Protein AF-A0A1V5YFG6-F1 (afdb_monomer)

pLDDT: mean 90.97, std 11.01, range [26.53, 98.81]

Nearest PDB structures (foldseek):
  6scg-assembly1_B  TM=8.495E-01  e=1.509E-16  Escherichia coli K-12
  7w9x-assembly1_B  TM=8.480E-01  e=1.026E-15  Bacillus spizizenii ATCC 6633 = JCM 2499
  7w9x-assembly1_A  TM=8.374E-01  e=9.833E-16  Bacillus spizizenii ATCC 6633 = JCM 2499
  7w9y-assembly1_B  TM=8.196E-01  e=6.154E-16  Bacillus spizizenii ATCC 6633 = JCM 2499
  1oj7-assembly1_D  TM=8.221E-01  e=1.267E-14  Escherichia coli K-12

Foldseek 3Di:
DLADPVQLVQLQVVLVVLLVDDLVNLVVCLQVLNLLVSLLSLLLRDQLVCSLVSLVVNLVVCLVCQLVDDLSSLLSSLSNLLNNLLCLLFCVNCLANPQQAPPHDDQDPVNSVVSNVVSLVSSVVSCVSPVVSFVVSLVVQLLLQLLLCVLLVPPCSNVVSCCCSDDGSSSVSVSLSVLLVLFPLLVLLVCNSVVQFLEAEEAAALAPVVSVVSSVHFEYEDELLRLLVNCVSCVVVQVQVLLVLLVVLLVVVCVVDPDDPPCSVVVCVPCVPVSLVSSSLSSLLVSQLVQQVVNVSVCSSNSLLTRAYEYEFQLVCLQALVSSLCRVVVSQVVSCVVVVGHGSYAYEHELFPSSLSNLLVCQQVQHEYAYDLAAAPLSQVSSLVSLLPGNHPAYEYEHQLQLLLVVQLVQLVVCQVVVVVVVQDNLLSNQLSSCLRLLLLLLNVVLCVVVVRDCSRYFYEYHNWDQQPDDRNCVVAPHSTCSQQQQGNGNYYHDRSNRSVVSSPDPDHDHGNCSSVDDDDVSSVVSSLSGLSSLQRRWDPDCVRPVDTDPSSHHPDHDHSVNRVVSCVRVSSVVVSVVSNVSSVVSSVVSVPDDNDFDPQLADPVLLVVLLCVQQPPQEAEEAPRLLCLQVNQLVQFQEEAEEEEDDPPCVVSVVSNVVSNVVSNRHHLYYHYFADAQQELVRLVRLLVRCLVSVGLEYEYEEAQNRLLSNLLSQLCNFQNDGSVQQFDECSSVVSCVVPVTAGRAYEAEYQELAQLSQAAQKHWYAHPVVLFITIGGYPSSRHSHYYYNLQSQLPPALVSLQLRLLNLLQLLLQLQLLCVVPPCNVVSLSLNSLQLLLSLQQSLVCSVRSNPSVSSSSSNSNSNSSRVSCVVAHGAQQQLLLRLCNVQDRSSLSSLLLVLLLLLQCFQLRLPVLLSQLVSLVSSPLDPDPLVPDGGNRSSNSSSSSSLSSCVSSVRDNAQQVTPPDDVVSLVSSLVSCQDPSCQVRQCSGSDRDHNVCSCVAVVQSNVCRHPVPSVSHDHDD

Radius of gyration: 37.45 Å; Cα contacts (8 Å, |Δi|>4): 1894; chains: 1; bounding box: 79×68×106 Å

Solvent-accessible surface area (backbone atoms only — not comparable to full-atom values): 51726 Å² total; per-residue (Å²): 128,73,42,57,66,66,62,50,52,52,40,51,50,52,41,54,56,54,48,62,68,46,74,66,55,39,50,49,28,26,72,69,67,36,14,56,61,30,25,50,50,50,45,59,35,43,56,35,93,49,37,68,63,51,52,51,51,51,51,54,55,52,59,77,41,43,88,81,43,55,68,70,50,38,42,19,50,54,46,20,50,51,39,38,39,44,41,63,59,28,46,50,28,30,62,21,29,20,75,40,39,93,93,35,36,76,48,46,74,66,54,50,50,51,52,42,54,53,41,49,54,50,52,49,51,52,34,70,76,37,51,70,50,41,51,52,54,43,50,55,51,24,52,53,39,21,36,51,28,52,67,22,64,47,96,51,22,65,62,51,11,48,61,37,27,53,93,39,65,60,42,23,49,51,40,49,37,51,53,43,74,61,24,56,64,27,51,50,28,49,35,27,42,69,69,72,24,68,31,40,38,25,31,57,36,64,52,70,47,72,64,46,28,36,30,39,34,43,33,36,37,42,38,58,55,36,47,45,48,32,38,66,57,38,46,83,71,34,48,61,52,52,14,49,48,46,52,48,54,68,55,59,70,50,84,82,52,98,72,72,98,73,52,86,64,44,56,70,72,76,43,49,66,63,53,37,52,52,50,47,53,53,54,47,46,55,58,49,47,57,49,33,60,72,25,38,60,48,13,37,69,48,67,57,76,45,10,33,33,33,41,49,45,70,64,81,38,46,73,38,29,66,59,42,41,52,51,49,54,56,51,49,55,53,47,18,62,76,71,71,46,85,63,48,52,23,40,33,34,40,59,36,56,22,24,52,55,27,48,44,56,40,16,56,73,40,41,22,36,28,37,29,73,32,70,28,47,47,46,53,53,59,49,51,53,43,59,67,72,28,24,26,68,35,33,35,45,32,37,34,34,46,54,40,17,52,58,37,27,53,55,41,58,73,42,34,83,62,40,43,79,76,74,46,48,73,31,52,40,45,35,26,13,64,43,48,32,49,52,41,50,42,48,50,53,52,50,42,54,78,68,66,53,62,52,84,34,52,23,48,26,44,29,56,68,57,78,50,71,94,52,69,34,36,84,74,42,98,45,50,37,49,67,51,40,44,40,31,44,37,39,32,42,35,41,39,52,40,56,49,50,53,56,49,66,52,92,83,77,80,75,42,38,64,36,34,76,50,84,76,63,67,72,38,53,71,54,44,59,74,27,60,65,48,14,48,17,58,37,58,86,52,54,87,80,36,77,82,63,69,69,75,35,57,32,98,69,78,73,51,54,84,41,49,73,61,52,52,63,33,65,60,38,36,54,50,54,51,52,46,39,57,34,39,52,51,40,32,50,55,57,68,68,52,68,59,50,70,69,86,63,90,40,51,70,67,60,46,52,50,52,53,41,70,73,46,44,89,41,45,49,69,43,75,79,46,58,67,48,51,10,64,58,44,49,76,68,27,49,33,26,31,38,33,32,45,91,59,95,74,43,67,60,55,53,50,52,41,51,50,23,20,49,77,46,65,25,44,75,65,35,84,41,74,42,30,54,88,65,9,35,55,66,40,28,54,52,43,19,54,52,50,57,72,46,62,46,50,19,36,37,36,41,25,44,44,26,25,46,17,26,49,49,50,16,51,48,40,57,69,73,48,85,56,75,80,75,35,54,41,74,46,41,58,50,54,49,32,70,74,68,74,61,76,78,67,48,30,40,22,32,41,51,54,42,14,73,23,40,37,71,24,36,56,28,51,40,18,43,78,90,80,53,42,61,46,50,29,38,25,76,80,54,35,43,63,29,25,34,36,33,28,62,58,37,40,76,49,52,50,69,56,44,51,27,15,40,34,29,11,36,42,30,21,50,36,18,41,49,37,22,68,98,42,98,57,29,70,63,36,50,56,42,27,40,28,18,43,38,32,33,69,64,24,50,61,52,29,50,78,36,43,78,40,62,66,30,34,40,35,34,30,54,13,8,45,33,10,22,49,30,53,68,77,37,51,53,14,66,31,60,56,44,20,39,41,39,60,93,67,38,56,60,24,45,38,21,49,39,37,40,37,50,51,42,33,37,47,11,70,82,36,50,70,60,46,40,56,51,30,46,43,36,33,76,56,67,42,43,85,72,67,47,91,78,46,55,36,55,61,34,14,46,56,36,19,52,23,51,44,44,48,30,54,77,69,75,41,68,64,29,49,66,73,40,74,84,61,55,74,66,41,57,54,45,29,58,54,50,61,50,33,78,93,46,41,66,28,35,58,27,27,70,73,61,51,55,61,84,46,38,68,75,41,52,43,30,35,56,53,17,35,40,75,60,44,68,84,55,43,54,58,82,130

Mean predicted aligned error: 14.97 Å

Secondary structure (DSSP, 8-state):
--S-HHHHHHHHHHHHHHTT--HHHHHHHHHTT-HHHHHHHHHHHS-TTTHHHHHHHHHHHHHHHHTTS-HHHHHHHHHHHHHHHHHHHSGGGGGTTSSSSTT-----HHHHHHHHHHHHHHHHHHHHHSHHHHHHHHHHHHHHHHHHHHHTT-S-HHHHHHHHHTTSHHHHHHHHHHHHHT-HHHHHHHHHHTTS---EEEES-SSSHHHHHHTT--EEEE-HHHHHHHHHH-HHHHHHHHHHHHHHHHHHGGGG--S-TTTTTTHHHH-HHHHHHHHHHHHHHHHHHHHHHHHHHHHHHTTTSS-EEEEEPPGGGTT-HHHHHHHHHHHHHHHHHHHTS---EEEEEESSHHHHHHHHHHHHTT-EEEEES--SHHHHHHHHHHHHHS--S-EEEEEEHHHHHHHHHHHHHHTHHHHGGGT--HHHHHHHHHHHHHHHHHHHHHHHHHTT--TTTEEEEEES----TTSTTGGGSSSS-HHHHTTTTSSEEEE-HHHHHHHTT-SS----GGGGGSPPPHHHHHHHTT-HHHHHHH----TTT-SS--GGG--SS---TT-HHHHHTSHHHHHHHHHHHHHHHHHHHHHHH-----SS-S--HHHHHHHHHHHHGGGEEEETTGGGGHHHHHTTT-SEEEEEE---TTHHHHHHHHHHHHHHTT-EEEEEEE-PPTT-BHHHHHHHHHHHHHH--SEEEEEESHHHHHHHHHHHHHHHH-S-GGGG-EESHHHHHHHHH---PPPEEEEE-SSS--TTT-SEEEEEETTTTEEEEEE-GGGS-SEEEEEGGGGGGS-HHHHHHHHHHHHHHHHHHHHTTTTSTTHHHHHHHHHHHHHHHHHHHHHHHH-TT-HHHHHHHHHHHHHHHHHHHHS---HHHHHHTT-TTTS-HHHHHHHHHHHHHHHHGGG-HHHHHHHHHHHHHTTS--S-GGG--HHHHHHHHHHHHHHHHHHTT---SSTTSTT--HHHHHHHHHHHT-GGGHHHHHTSSS---GGGIIIIIHHHHHHHHH--GGGPPPP-

Structure (mmCIF, N/CA/C/O backbone):
data_AF-A0A1V5YFG6-F1
#
_entry.id   AF-A0A1V5YFG6-F1
#
loop_
_atom_site.group_PDB
_atom_site.id
_atom_site.type_symbol
_atom_site.label_atom_id
_atom_site.label_alt_id
_atom_site.label_comp_id
_atom_site.label_asym_id
_atom_site.label_entity_id
_atom_site.label_seq_id
_atom_site.pdbx_PDB_ins_code
_atom_site.Cartn_x
_atom_site.Cartn_y
_atom_site.Cartn_z
_atom_site.occupancy
_atom_site.B_iso_or_equiv
_atom_site.auth_seq_id
_atom_site.auth_comp_id
_atom_site.auth_asym_id
_atom_site.auth_atom_id
_atom_site.pdbx_PDB_model_num
ATOM 1 N N . MET A 1 1 ? 13.645 -27.164 -31.355 1.00 51.75 1 MET A N 1
ATOM 2 C CA . MET A 1 1 ? 13.923 -26.084 -30.381 1.00 51.75 1 MET A CA 1
ATOM 3 C C . MET A 1 1 ? 15.021 -26.529 -29.431 1.00 51.75 1 MET A C 1
ATOM 5 O O . MET A 1 1 ? 14.935 -27.652 -28.948 1.00 51.75 1 MET A O 1
ATOM 9 N N . LYS A 1 2 ? 16.015 -25.667 -29.167 1.00 66.44 2 LYS A N 1
ATOM 10 C CA . LYS A 1 2 ? 17.087 -25.898 -28.175 1.00 66.44 2 LYS A CA 1
ATOM 11 C C . LYS A 1 2 ? 16.609 -25.795 -26.710 1.00 66.44 2 LYS A C 1
ATOM 13 O O . LYS A 1 2 ? 17.361 -26.133 -25.808 1.00 66.44 2 LYS A O 1
ATOM 18 N N . THR A 1 3 ? 15.376 -25.338 -26.479 1.00 69.69 3 THR A N 1
ATOM 19 C CA . THR A 1 3 ? 14.786 -25.155 -25.145 1.00 69.69 3 THR A CA 1
ATOM 20 C C . THR A 1 3 ? 14.493 -26.481 -24.445 1.00 69.69 3 THR A C 1
ATOM 22 O O . THR A 1 3 ? 13.900 -27.389 -25.048 1.00 69.69 3 THR A O 1
ATOM 25 N N . ASP A 1 4 ? 14.833 -26.543 -23.156 1.00 77.00 4 ASP A N 1
ATOM 26 C CA . ASP A 1 4 ? 14.607 -27.691 -22.276 1.00 77.00 4 ASP A CA 1
ATOM 27 C C . ASP A 1 4 ? 13.139 -28.188 -22.342 1.00 77.00 4 ASP A C 1
ATOM 29 O O . ASP A 1 4 ? 12.194 -27.410 -22.139 1.00 77.00 4 ASP A O 1
ATOM 33 N N . PRO A 1 5 ? 12.901 -29.471 -22.684 1.00 82.88 5 PRO A N 1
ATOM 34 C CA . PRO A 1 5 ? 11.573 -30.078 -22.643 1.00 82.88 5 PRO A CA 1
ATOM 35 C C . PRO A 1 5 ? 10.876 -29.968 -21.280 1.00 82.88 5 PRO A C 1
ATOM 37 O O . PRO A 1 5 ? 9.652 -29.815 -21.257 1.00 82.88 5 PRO A O 1
ATOM 40 N N . ALA A 1 6 ? 11.617 -30.008 -20.165 1.00 85.06 6 ALA A N 1
ATOM 41 C CA . ALA A 1 6 ? 11.028 -29.947 -18.827 1.00 85.06 6 ALA A CA 1
ATOM 42 C C . ALA A 1 6 ? 10.394 -28.576 -18.546 1.00 85.06 6 ALA A C 1
ATOM 44 O O . ALA A 1 6 ? 9.264 -28.511 -18.057 1.00 85.06 6 ALA A O 1
ATOM 45 N N . THR A 1 7 ? 11.056 -27.483 -18.947 1.00 86.31 7 THR A N 1
ATOM 46 C CA . THR A 1 7 ? 10.498 -26.122 -18.875 1.00 86.31 7 THR A CA 1
ATOM 47 C C . THR A 1 7 ? 9.171 -26.025 -19.624 1.00 86.31 7 THR A C 1
ATOM 49 O O . THR A 1 7 ? 8.174 -25.570 -19.066 1.00 86.31 7 THR A O 1
ATOM 52 N N . ARG A 1 8 ? 9.121 -26.519 -20.868 1.00 86.00 8 ARG A N 1
ATOM 53 C CA . ARG A 1 8 ? 7.898 -26.489 -21.690 1.00 86.00 8 ARG A CA 1
ATOM 54 C C . ARG A 1 8 ? 6.768 -27.308 -21.078 1.00 86.00 8 ARG A C 1
ATOM 56 O O . ARG A 1 8 ? 5.623 -26.866 -21.080 1.00 86.00 8 ARG A O 1
ATOM 63 N N . GLN A 1 9 ? 7.084 -28.483 -20.537 1.00 90.19 9 GLN A N 1
ATOM 64 C CA . GLN A 1 9 ? 6.093 -29.320 -19.868 1.00 90.19 9 GLN A CA 1
ATOM 65 C C . GLN A 1 9 ? 5.555 -28.656 -18.594 1.00 90.19 9 GLN A C 1
ATOM 67 O O . GLN A 1 9 ? 4.363 -28.765 -18.323 1.00 90.19 9 GLN A O 1
ATOM 72 N N . SER A 1 10 ? 6.407 -27.961 -17.836 1.00 91.31 10 SER A N 1
ATOM 73 C CA . SER A 1 10 ? 6.004 -27.219 -16.637 1.00 91.31 10 SER A CA 1
ATOM 74 C C . SER A 1 10 ? 5.003 -26.108 -16.972 1.00 91.31 10 SER A C 1
ATOM 76 O O . SER A 1 10 ? 3.899 -26.097 -16.433 1.00 91.31 10 SER A O 1
ATOM 78 N N . ILE A 1 11 ? 5.329 -25.263 -17.959 1.00 93.25 11 ILE A N 1
ATOM 79 C CA . ILE A 1 11 ? 4.448 -24.179 -18.431 1.00 93.25 11 ILE A CA 1
ATOM 80 C C . ILE A 1 11 ? 3.107 -24.738 -18.930 1.00 93.25 11 ILE A C 1
ATOM 82 O O . ILE A 1 11 ? 2.047 -24.220 -18.586 1.00 93.25 11 ILE A O 1
ATOM 86 N N . ALA A 1 12 ? 3.134 -25.829 -19.704 1.00 92.69 12 ALA A N 1
ATOM 87 C CA . ALA A 1 12 ? 1.918 -26.456 -20.219 1.00 92.69 12 ALA A CA 1
ATOM 88 C C . ALA A 1 12 ? 1.013 -27.015 -19.106 1.00 92.69 12 ALA A C 1
ATOM 90 O O . ALA A 1 12 ? -0.206 -26.877 -19.188 1.00 92.69 12 ALA A O 1
ATOM 91 N N . ARG A 1 13 ? 1.594 -27.617 -18.057 1.00 94.00 13 ARG A N 1
ATOM 92 C CA . ARG A 1 13 ? 0.837 -28.108 -16.892 1.00 94.00 13 ARG A CA 1
ATOM 93 C C . ARG A 1 13 ? 0.182 -26.966 -16.124 1.00 94.00 13 ARG A C 1
ATOM 95 O O . ARG A 1 13 ? -0.967 -27.093 -15.718 1.00 94.00 13 ARG A O 1
ATOM 102 N N . GLU A 1 14 ? 0.894 -25.861 -15.939 1.00 94.38 14 GLU A N 1
ATOM 103 C CA . GLU A 1 14 ? 0.355 -24.683 -15.260 1.00 94.38 14 GLU A CA 1
ATOM 104 C C . GLU A 1 14 ? -0.797 -24.052 -16.052 1.00 94.38 14 GLU A C 1
ATOM 106 O O . GLU A 1 14 ? -1.845 -23.761 -15.478 1.00 94.38 14 GLU A O 1
ATOM 111 N N . LEU A 1 15 ? -0.665 -23.947 -17.380 1.00 93.75 15 LEU A N 1
ATOM 112 C CA . LEU A 1 15 ? -1.764 -23.516 -18.249 1.00 93.75 15 LEU A CA 1
ATOM 113 C C . LEU A 1 15 ? -2.978 -24.454 -18.151 1.00 93.75 15 LEU A C 1
ATOM 115 O O . LEU A 1 15 ? -4.118 -23.991 -18.130 1.00 93.75 15 LEU A O 1
ATOM 119 N N . GLU A 1 16 ? -2.758 -25.771 -18.101 1.00 93.81 16 GLU A N 1
ATOM 120 C CA . GLU A 1 16 ? -3.843 -26.745 -17.946 1.00 93.81 16 GLU A CA 1
ATOM 121 C C . GLU A 1 16 ? -4.578 -26.564 -16.611 1.00 93.81 16 GLU A C 1
ATOM 123 O O . GLU A 1 16 ? -5.805 -26.624 -16.582 1.00 93.81 16 GLU A O 1
ATOM 128 N N . LEU A 1 17 ? -3.847 -26.306 -15.522 1.00 91.44 17 LEU A N 1
ATOM 129 C CA . LEU A 1 17 ? -4.430 -26.010 -14.213 1.00 91.44 17 LEU A CA 1
ATOM 130 C C . LEU A 1 17 ? -5.220 -24.701 -14.231 1.00 91.44 17 LEU A C 1
ATOM 132 O O . LEU A 1 17 ? -6.357 -24.690 -13.766 1.00 91.44 17 LEU A O 1
ATOM 136 N N . ALA A 1 18 ? -4.669 -23.638 -14.824 1.00 90.94 18 ALA A N 1
ATOM 137 C CA . ALA A 1 18 ? -5.373 -22.367 -14.978 1.00 90.94 18 ALA A CA 1
ATOM 138 C C . ALA A 1 18 ? -6.691 -22.554 -15.754 1.00 90.94 18 ALA A C 1
ATOM 140 O O . ALA A 1 18 ? -7.741 -22.086 -15.336 1.00 90.94 18 ALA A O 1
ATOM 141 N N . ARG A 1 19 ? -6.701 -23.362 -16.820 1.00 91.12 19 ARG A N 1
ATOM 142 C CA . ARG A 1 19 ? -7.919 -23.660 -17.602 1.00 91.12 19 ARG A CA 1
ATOM 143 C C . ARG A 1 19 ? -8.980 -24.498 -16.874 1.00 91.12 19 ARG A C 1
ATOM 145 O O . ARG A 1 19 ? -10.066 -24.688 -17.423 1.00 91.12 19 ARG A O 1
ATOM 152 N N . ARG A 1 20 ? -8.703 -25.009 -15.669 1.00 90.19 20 ARG A N 1
ATOM 153 C CA . ARG A 1 20 ? -9.688 -25.722 -14.829 1.00 90.19 20 ARG A CA 1
ATOM 154 C C . ARG A 1 20 ? -10.515 -24.791 -13.941 1.00 90.19 20 ARG A C 1
ATOM 156 O O . ARG A 1 20 ? -11.370 -25.296 -13.218 1.00 90.19 20 ARG A O 1
ATOM 163 N N . LEU A 1 21 ? -10.283 -23.477 -14.016 1.00 88.50 21 LEU A N 1
ATOM 164 C CA . LEU A 1 21 ? -11.083 -22.452 -13.347 1.00 88.50 21 LEU A CA 1
ATOM 165 C C . LEU A 1 21 ? -12.583 -22.700 -13.544 1.00 88.50 21 LEU A C 1
ATOM 167 O O . LEU A 1 21 ? -13.087 -22.821 -14.666 1.00 88.50 21 LEU A O 1
ATOM 171 N N . THR A 1 22 ? -13.299 -22.773 -12.430 1.00 90.69 22 THR A N 1
ATOM 172 C CA . THR A 1 22 ? -14.747 -22.938 -12.394 1.00 90.69 22 THR A CA 1
ATOM 173 C C . THR A 1 22 ? -15.435 -21.602 -12.146 1.00 90.69 22 THR A C 1
ATOM 175 O O . THR A 1 22 ? -14.840 -20.640 -11.665 1.00 90.69 22 THR A O 1
ATOM 178 N N . ARG A 1 23 ? -16.744 -21.552 -12.411 1.00 92.06 23 ARG A N 1
ATOM 179 C CA . ARG A 1 23 ? -17.583 -20.405 -12.033 1.00 92.06 23 ARG A CA 1
ATOM 180 C C . ARG A 1 23 ? -17.446 -20.069 -10.543 1.00 92.06 23 ARG A C 1
ATOM 182 O O . ARG A 1 23 ? -17.377 -18.899 -10.187 1.00 92.06 23 ARG A O 1
ATOM 189 N N . THR A 1 24 ? -17.396 -21.091 -9.690 1.00 93.25 24 THR A N 1
ATOM 190 C CA . THR A 1 24 ? -17.252 -20.939 -8.238 1.00 93.25 24 THR A CA 1
ATOM 191 C C . THR A 1 24 ? -15.939 -20.258 -7.870 1.00 93.25 24 THR A C 1
ATOM 193 O O . THR A 1 24 ? -15.936 -19.406 -6.989 1.00 93.25 24 THR A O 1
ATOM 196 N N . ASP A 1 25 ? -14.848 -20.570 -8.573 1.00 93.44 25 ASP A N 1
ATOM 197 C CA . ASP A 1 25 ? -13.544 -19.946 -8.323 1.00 93.44 25 ASP A CA 1
ATOM 198 C C . ASP A 1 25 ? -13.569 -18.451 -8.668 1.00 93.44 25 ASP A C 1
ATOM 200 O O . ASP A 1 25 ? -13.090 -17.626 -7.892 1.00 93.44 25 ASP A O 1
ATOM 204 N N . ILE A 1 26 ? -14.201 -18.082 -9.789 1.00 96.12 26 ILE A N 1
ATOM 205 C CA . ILE A 1 26 ? -14.376 -16.675 -10.183 1.00 96.12 26 ILE A CA 1
ATOM 206 C C . ILE A 1 26 ? -15.227 -15.924 -9.151 1.00 96.12 26 ILE A C 1
ATOM 208 O O . ILE A 1 26 ? -14.847 -14.841 -8.712 1.00 96.12 26 ILE A O 1
ATOM 212 N N . LEU A 1 27 ? -16.341 -16.509 -8.700 1.00 95.62 27 LEU A N 1
ATOM 213 C CA . LEU A 1 27 ? -17.183 -15.909 -7.657 1.00 95.62 27 LEU A CA 1
ATOM 214 C C . LEU A 1 27 ? -16.442 -15.765 -6.327 1.00 95.62 27 LEU A C 1
ATOM 216 O O . LEU A 1 27 ? -16.603 -14.749 -5.656 1.00 95.62 27 LEU A O 1
ATOM 220 N N . ALA A 1 28 ? -15.608 -16.739 -5.959 1.00 93.88 28 ALA A N 1
ATOM 221 C CA . ALA A 1 28 ? -14.786 -16.671 -4.756 1.00 93.88 28 ALA A CA 1
ATOM 222 C C . ALA A 1 28 ? -13.751 -15.540 -4.835 1.00 93.88 28 ALA A C 1
ATOM 224 O O . ALA A 1 28 ? -13.544 -14.844 -3.844 1.00 93.88 28 ALA A O 1
ATOM 225 N N . LEU A 1 29 ? -13.147 -15.304 -6.006 1.00 93.69 29 LEU A N 1
ATOM 226 C CA . LEU A 1 29 ? -12.252 -14.161 -6.220 1.00 93.69 29 LEU A CA 1
ATOM 227 C C . LEU A 1 29 ? -12.999 -12.828 -6.087 1.00 93.69 29 LEU A C 1
ATOM 229 O O . LEU A 1 29 ? -12.514 -11.929 -5.403 1.00 93.69 29 LEU A O 1
ATOM 233 N N . VAL A 1 30 ? -14.197 -12.705 -6.671 1.00 95.50 30 VAL A N 1
ATOM 234 C CA . VAL A 1 30 ? -15.029 -11.497 -6.520 1.00 95.50 30 VAL A CA 1
ATOM 235 C C . VAL A 1 30 ? -15.426 -11.289 -5.056 1.00 95.50 30 VAL A C 1
ATOM 237 O O . VAL A 1 30 ? -15.235 -10.199 -4.517 1.00 95.50 30 VAL A O 1
ATOM 240 N N . ALA A 1 31 ? -15.914 -12.324 -4.372 1.00 89.31 31 ALA A N 1
ATOM 241 C CA . ALA A 1 31 ? -16.287 -12.248 -2.960 1.00 89.31 31 ALA A CA 1
ATOM 242 C C . ALA A 1 31 ? -15.085 -11.947 -2.045 1.00 89.31 31 ALA A C 1
ATOM 244 O O . ALA A 1 31 ? -15.222 -11.228 -1.058 1.00 89.31 31 ALA A O 1
ATOM 245 N N . GLY A 1 32 ? -13.901 -12.453 -2.398 1.00 85.25 32 GLY A N 1
ATOM 246 C CA . GLY A 1 32 ? -12.638 -12.229 -1.696 1.00 85.25 32 GLY A CA 1
ATOM 247 C C . GLY A 1 32 ? -11.951 -10.897 -2.014 1.00 85.25 32 GLY A C 1
ATOM 248 O O . GLY A 1 32 ? -10.806 -10.711 -1.608 1.00 85.25 32 GLY A O 1
ATOM 249 N N . GLY A 1 33 ? -12.603 -9.987 -2.749 1.00 86.50 33 GLY A N 1
ATOM 250 C CA . GLY A 1 33 ? -12.057 -8.659 -3.048 1.00 86.50 33 GLY A CA 1
ATOM 251 C C . GLY A 1 33 ? -10.944 -8.649 -4.100 1.00 86.50 33 GLY A C 1
ATOM 252 O O . GLY A 1 33 ? -10.125 -7.736 -4.106 1.00 86.50 33 GLY A O 1
ATOM 253 N N . GLN A 1 34 ? -10.912 -9.634 -5.003 1.00 91.69 34 GLN A N 1
ATOM 254 C CA . GLN A 1 34 ? -9.978 -9.715 -6.137 1.00 91.69 34 GLN A CA 1
ATOM 255 C C . GLN A 1 34 ? -10.706 -9.620 -7.497 1.00 91.69 34 GLN A C 1
ATOM 257 O O . GLN A 1 34 ? -10.578 -10.517 -8.337 1.00 91.69 34 GLN A O 1
ATOM 262 N N . PRO A 1 35 ? -11.488 -8.550 -7.742 1.00 96.81 35 PRO A N 1
ATOM 263 C CA . PRO A 1 35 ? -12.339 -8.437 -8.926 1.00 96.81 35 PRO A CA 1
ATOM 264 C C . PRO A 1 35 ? -11.563 -8.350 -10.245 1.00 96.81 35 PRO A C 1
ATOM 266 O O . PRO A 1 35 ? -12.014 -8.888 -11.252 1.00 96.81 35 PRO A O 1
ATOM 269 N N . GLU A 1 36 ? -10.396 -7.706 -10.252 1.00 95.25 36 GLU A N 1
ATOM 270 C CA . GLU A 1 36 ? -9.550 -7.594 -11.447 1.00 95.25 36 GLU A CA 1
ATOM 271 C C . GLU A 1 36 ? -8.991 -8.960 -11.860 1.00 95.25 36 GLU A C 1
ATOM 273 O O . GLU A 1 36 ? -9.151 -9.373 -13.005 1.00 95.25 36 GLU A O 1
ATOM 278 N N . LYS A 1 37 ? -8.444 -9.722 -10.902 1.00 94.69 37 LYS A N 1
ATOM 279 C CA . LYS A 1 37 ? -7.969 -11.090 -11.147 1.00 94.69 37 LYS A CA 1
ATOM 280 C C . LYS A 1 37 ? -9.094 -11.996 -11.650 1.00 94.69 37 LYS A C 1
ATOM 282 O O . LYS A 1 37 ? -8.869 -12.807 -12.539 1.00 94.69 37 LYS A O 1
ATOM 287 N N . ALA A 1 38 ? -10.298 -11.861 -11.093 1.00 97.12 38 ALA A N 1
ATOM 288 C CA . ALA A 1 38 ? -11.467 -12.617 -11.534 1.00 97.12 38 ALA A CA 1
ATOM 289 C C . ALA A 1 38 ? -11.830 -12.326 -13.003 1.00 97.12 38 ALA A C 1
ATOM 291 O O . ALA A 1 38 ? -12.168 -13.247 -13.748 1.00 97.12 38 ALA A O 1
ATOM 292 N N . ALA A 1 39 ? -11.753 -11.060 -13.427 1.00 97.81 39 ALA A N 1
ATOM 293 C CA . ALA A 1 39 ? -11.988 -10.660 -14.812 1.00 97.81 39 ALA A CA 1
ATOM 294 C C . ALA A 1 39 ? -10.892 -11.187 -15.756 1.00 97.81 39 ALA A C 1
ATOM 296 O O . ALA A 1 39 ? -11.210 -11.824 -16.766 1.00 97.81 39 ALA A O 1
ATOM 297 N N . ASP A 1 40 ? -9.623 -11.024 -15.371 1.00 96.38 40 ASP A N 1
ATOM 298 C CA . ASP A 1 40 ? -8.469 -11.513 -16.130 1.00 96.38 40 ASP A CA 1
ATOM 299 C C . ASP A 1 40 ? -8.518 -13.028 -16.326 1.00 96.38 40 ASP A C 1
ATOM 301 O O . ASP A 1 40 ? -8.426 -13.521 -17.452 1.00 96.38 40 ASP A O 1
ATOM 305 N N . ASP A 1 41 ? -8.723 -13.777 -15.245 1.00 96.00 41 ASP A N 1
ATOM 306 C CA . ASP A 1 41 ? -8.799 -15.235 -15.274 1.00 96.00 41 ASP A CA 1
ATOM 307 C C . ASP A 1 41 ? -9.906 -15.721 -16.224 1.00 96.00 41 ASP A C 1
ATOM 309 O O . ASP A 1 41 ? -9.717 -16.678 -16.986 1.00 96.00 41 ASP A O 1
ATOM 313 N N . LEU A 1 42 ? -11.049 -15.027 -16.235 1.00 96.38 42 LEU A N 1
ATOM 314 C CA . LEU A 1 42 ? -12.150 -15.337 -17.138 1.00 96.38 42 LEU A CA 1
ATOM 315 C C . LEU A 1 42 ? -11.778 -15.059 -18.605 1.00 96.38 42 LEU A C 1
ATOM 317 O O . LEU A 1 42 ? -12.068 -15.887 -19.468 1.00 96.38 42 LEU A O 1
ATOM 321 N N . VAL A 1 43 ? -11.119 -13.940 -18.910 1.00 95.94 43 VAL A N 1
ATOM 322 C CA . VAL A 1 43 ? -10.738 -13.591 -20.291 1.00 95.94 43 VAL A CA 1
ATOM 323 C C . VAL A 1 43 ? -9.602 -14.474 -20.813 1.00 95.94 43 VAL A C 1
ATOM 325 O O . VAL A 1 43 ? -9.667 -14.966 -21.944 1.00 95.94 43 VAL A O 1
ATOM 328 N N . PHE A 1 44 ? -8.578 -14.732 -20.003 1.00 95.44 44 PHE A N 1
ATOM 329 C CA . PHE A 1 44 ? -7.388 -15.465 -20.429 1.00 95.44 44 PHE A CA 1
ATOM 330 C C . PHE A 1 44 ? -7.550 -16.987 -20.432 1.00 95.44 44 PHE A C 1
ATOM 332 O O . PHE A 1 44 ? -6.910 -17.652 -21.251 1.00 95.44 44 PHE A O 1
ATOM 339 N N . PHE A 1 45 ? -8.369 -17.556 -19.541 1.00 94.75 45 PHE A N 1
ATOM 340 C CA . PHE A 1 45 ? -8.387 -19.009 -19.334 1.00 94.75 45 PHE A CA 1
ATOM 341 C C . PHE A 1 45 ? -9.734 -19.682 -19.579 1.00 94.75 45 PHE A C 1
ATOM 343 O O . PHE A 1 45 ? -9.759 -20.905 -19.749 1.00 94.75 45 PHE A O 1
ATOM 350 N N . CYS A 1 46 ? -10.842 -18.938 -19.658 1.00 93.25 46 CYS A N 1
ATOM 351 C CA . CYS A 1 46 ? -12.118 -19.545 -20.024 1.00 93.25 46 CYS A CA 1
ATOM 352 C C . CYS A 1 46 ? -12.054 -20.076 -21.467 1.00 93.25 46 CYS A C 1
ATOM 354 O O . CYS A 1 46 ? -11.630 -19.345 -22.368 1.00 93.25 46 CYS A O 1
ATOM 356 N N . PRO A 1 47 ? -12.481 -21.325 -21.729 1.00 90.06 47 PRO A N 1
ATOM 357 C CA . PRO A 1 47 ? -12.601 -21.824 -23.092 1.00 90.06 47 PRO A CA 1
ATOM 358 C C . PRO A 1 47 ? -13.485 -20.889 -23.941 1.00 90.06 47 PRO A C 1
ATOM 360 O O . PRO A 1 47 ? -14.602 -20.577 -23.514 1.00 90.06 47 PRO A O 1
ATOM 363 N N . PRO A 1 48 ? -13.032 -20.438 -25.128 1.00 89.00 48 PRO A N 1
ATOM 364 C CA . PRO A 1 48 ? -13.749 -19.425 -25.913 1.00 89.00 48 PRO A CA 1
ATOM 365 C C . PRO A 1 48 ? -15.193 -19.804 -26.268 1.00 89.00 48 PRO A C 1
ATOM 367 O O . PRO A 1 48 ? -16.076 -18.951 -26.272 1.00 89.00 48 PRO A O 1
ATOM 370 N N . ASP A 1 49 ? -15.452 -21.091 -26.505 1.00 88.25 49 ASP A N 1
ATOM 371 C CA . ASP A 1 49 ? -16.778 -21.656 -26.788 1.00 88.25 49 ASP A CA 1
ATOM 372 C C . ASP A 1 49 ? -17.725 -21.641 -25.574 1.00 88.25 49 ASP A C 1
ATOM 374 O O . ASP A 1 49 ? -18.945 -21.695 -25.734 1.00 88.25 49 ASP A O 1
ATOM 378 N N . LYS A 1 50 ? -17.180 -21.538 -24.357 1.00 90.94 50 LYS A N 1
ATOM 379 C CA . LYS A 1 50 ? -17.933 -21.498 -23.093 1.00 90.94 50 LYS A CA 1
ATOM 380 C C . LYS A 1 50 ? -18.025 -20.106 -22.481 1.00 90.94 50 LYS A C 1
ATOM 382 O O . LYS A 1 50 ? -18.773 -19.933 -21.515 1.00 90.94 50 LYS A O 1
ATOM 387 N N . PHE A 1 51 ? -17.288 -19.132 -23.012 1.00 93.62 51 PHE A N 1
ATOM 388 C CA . PHE A 1 51 ? -17.164 -17.805 -22.417 1.00 93.62 51 PHE A CA 1
ATOM 389 C C . PHE A 1 51 ? -18.523 -17.126 -22.228 1.00 93.62 51 PHE A C 1
ATOM 391 O O . PHE A 1 51 ? -18.876 -16.789 -21.102 1.00 93.62 51 PHE A O 1
ATOM 398 N N . ALA A 1 52 ? -19.325 -17.006 -23.292 1.00 93.06 52 ALA A N 1
ATOM 399 C CA . ALA A 1 52 ? -20.619 -16.318 -23.232 1.00 93.06 52 ALA A CA 1
ATOM 400 C C . ALA A 1 52 ? -21.578 -16.963 -22.214 1.00 93.06 52 ALA A C 1
ATOM 402 O O . ALA A 1 52 ? -22.191 -16.273 -21.403 1.00 93.06 52 ALA A O 1
ATOM 403 N N . ALA A 1 53 ? -21.657 -18.300 -22.189 1.00 94.19 53 ALA A N 1
ATOM 404 C CA . ALA A 1 53 ? -22.492 -19.025 -21.230 1.00 94.19 53 ALA A CA 1
ATOM 405 C C . ALA A 1 53 ? -22.007 -18.846 -19.779 1.00 94.19 53 ALA A C 1
ATOM 407 O O . ALA A 1 53 ? -22.816 -18.652 -18.872 1.00 94.19 53 ALA A O 1
ATOM 408 N N . THR A 1 54 ? -20.690 -18.882 -19.560 1.00 95.00 54 THR A N 1
ATOM 409 C CA . THR A 1 54 ? -20.085 -18.700 -18.231 1.00 95.00 54 THR A CA 1
ATOM 410 C C . THR A 1 54 ? -20.275 -17.269 -17.731 1.00 95.00 54 THR A C 1
ATOM 412 O O . THR A 1 54 ? -20.698 -17.068 -16.594 1.00 95.00 54 THR A O 1
ATOM 415 N N . SER A 1 55 ? -20.032 -16.282 -18.594 1.00 95.88 55 SER A N 1
ATOM 416 C CA . SER A 1 55 ? -20.199 -14.858 -18.300 1.00 95.88 55 SER A CA 1
ATOM 417 C C . SER A 1 55 ? -21.663 -14.517 -18.000 1.00 95.88 55 SER A C 1
ATOM 419 O O . SER A 1 55 ? -21.958 -13.863 -17.001 1.00 95.88 55 SER A O 1
ATOM 421 N N . ALA A 1 56 ? -22.609 -15.062 -18.776 1.00 96.88 56 ALA A N 1
ATOM 422 C CA . ALA A 1 56 ? -24.040 -14.921 -18.505 1.00 96.88 56 ALA A CA 1
ATOM 423 C C . ALA A 1 56 ? -24.446 -15.513 -17.144 1.00 96.88 56 ALA A C 1
ATOM 425 O O . ALA A 1 56 ? -25.182 -14.869 -16.397 1.00 96.88 56 ALA A O 1
ATOM 426 N N . ALA A 1 57 ? -23.942 -16.701 -16.796 1.00 96.88 57 ALA A N 1
ATOM 427 C CA . ALA A 1 57 ? -24.219 -17.325 -15.504 1.00 96.88 57 ALA A CA 1
ATOM 428 C C . ALA A 1 57 ? -23.639 -16.520 -14.326 1.00 96.88 57 ALA A C 1
ATOM 430 O O . ALA A 1 57 ? -24.308 -16.374 -13.306 1.00 96.88 57 ALA A O 1
ATOM 431 N N . LEU A 1 58 ? -22.424 -15.979 -14.471 1.00 97.25 58 LEU A N 1
ATOM 432 C CA . LEU A 1 58 ? -21.798 -15.110 -13.467 1.00 97.25 58 LEU A CA 1
ATOM 433 C C . LEU A 1 58 ? -22.592 -13.817 -13.267 1.00 97.25 58 LEU A C 1
ATOM 435 O O . LEU A 1 58 ? -22.884 -13.458 -12.129 1.00 97.25 58 LEU A O 1
ATOM 439 N N . ARG A 1 59 ? -22.989 -13.152 -14.362 1.00 96.94 59 ARG A N 1
ATOM 440 C CA . ARG A 1 59 ? -23.848 -11.961 -14.307 1.00 96.94 59 ARG A CA 1
ATOM 441 C C . ARG A 1 59 ? -25.149 -12.247 -13.569 1.00 96.94 59 ARG A C 1
ATOM 443 O O . ARG A 1 59 ? -25.500 -11.488 -12.679 1.00 96.94 59 ARG A O 1
ATOM 450 N N . GLN A 1 60 ? -25.832 -13.342 -13.907 1.00 97.44 60 GLN A N 1
ATOM 451 C CA . GLN A 1 60 ? -27.095 -13.718 -13.269 1.00 97.44 60 GLN A CA 1
ATOM 452 C C . GLN A 1 60 ? -26.936 -13.951 -11.758 1.00 97.44 60 GLN A C 1
ATOM 454 O O . GLN A 1 60 ? -27.784 -13.528 -10.975 1.00 97.44 60 GLN A O 1
ATOM 459 N N . GLU A 1 61 ? -25.866 -14.632 -11.347 1.00 96.31 61 GLU A N 1
ATOM 460 C CA . GLU A 1 61 ? -25.622 -14.952 -9.939 1.00 96.31 61 GLU A CA 1
ATOM 461 C C . GLU A 1 61 ? -25.258 -13.709 -9.120 1.00 96.31 61 GLU A C 1
ATOM 463 O O . GLU A 1 61 ? -25.829 -13.492 -8.051 1.00 96.31 61 GLU A O 1
ATOM 468 N N . LEU A 1 62 ? -24.373 -12.860 -9.647 1.00 96.62 62 LEU A N 1
ATOM 469 C CA . LEU A 1 62 ? -24.005 -11.601 -9.002 1.00 96.62 62 LEU A CA 1
ATOM 470 C C . LEU A 1 62 ? -25.184 -10.624 -8.950 1.00 96.62 62 LEU A C 1
ATOM 472 O O . LEU A 1 62 ? -25.393 -9.983 -7.923 1.00 96.62 62 LEU A O 1
ATOM 476 N N . ASP A 1 63 ? -25.992 -10.550 -10.010 1.00 97.56 63 ASP A N 1
ATOM 477 C CA . ASP A 1 63 ? -27.163 -9.669 -10.068 1.00 97.56 63 ASP A CA 1
ATOM 478 C C . ASP A 1 63 ? -28.196 -10.040 -9.000 1.00 97.56 63 ASP A C 1
ATOM 480 O O . ASP A 1 63 ? -28.665 -9.184 -8.250 1.00 97.56 63 ASP A O 1
ATOM 484 N N . GLY A 1 64 ? -28.460 -11.342 -8.835 1.00 95.62 64 GLY A N 1
ATOM 485 C CA . GLY A 1 64 ? -29.355 -11.846 -7.792 1.00 95.62 64 GLY A CA 1
ATOM 486 C C . GLY A 1 64 ? -28.886 -11.557 -6.359 1.00 95.62 64 GLY A C 1
ATOM 487 O O . GLY A 1 64 ? -29.709 -11.554 -5.444 1.00 95.62 64 GLY A O 1
ATOM 488 N N . GLN A 1 65 ? -27.590 -11.306 -6.151 1.00 94.94 65 GLN A N 1
ATOM 489 C CA . GLN A 1 65 ? -27.000 -11.036 -4.834 1.00 94.94 65 GLN A CA 1
ATOM 490 C C . GLN A 1 65 ? -26.772 -9.538 -4.576 1.00 94.94 65 GLN A C 1
ATOM 492 O O . GLN A 1 65 ? -26.735 -9.118 -3.419 1.00 94.94 65 GLN A O 1
ATOM 497 N N . PHE A 1 66 ? -26.653 -8.721 -5.626 1.00 96.56 66 PHE A N 1
ATOM 498 C CA . PHE A 1 66 ? -26.149 -7.348 -5.545 1.00 96.56 66 PHE A CA 1
ATOM 499 C C . PHE A 1 66 ? -26.937 -6.451 -4.579 1.00 96.56 66 PHE A C 1
ATOM 501 O O . PHE A 1 66 ? -26.355 -5.781 -3.724 1.00 96.56 66 PHE A O 1
ATOM 508 N N . ALA A 1 67 ? -28.270 -6.454 -4.679 1.00 92.31 67 ALA A N 1
ATOM 509 C CA . ALA A 1 67 ? -29.125 -5.569 -3.884 1.00 92.31 67 ALA A CA 1
ATOM 510 C C . ALA A 1 67 ? -29.089 -5.874 -2.373 1.00 92.31 67 ALA A C 1
ATOM 512 O O . ALA A 1 67 ? -29.288 -4.970 -1.566 1.00 92.31 67 ALA A O 1
ATOM 513 N N . GLY A 1 68 ? -28.840 -7.134 -1.994 1.00 90.31 68 GLY A N 1
ATOM 514 C CA . GLY A 1 68 ? -28.756 -7.576 -0.596 1.00 90.31 68 GLY A CA 1
ATOM 515 C C . GLY A 1 68 ? -27.330 -7.650 -0.042 1.00 90.31 68 GLY A C 1
ATOM 516 O O . GLY A 1 68 ? -27.153 -7.974 1.131 1.00 90.31 68 GLY A O 1
ATOM 517 N N . ALA A 1 69 ? -26.318 -7.390 -0.871 1.00 93.75 69 ALA A N 1
ATOM 518 C CA . ALA A 1 69 ? -24.918 -7.498 -0.492 1.00 93.75 69 ALA A CA 1
ATOM 519 C C . ALA A 1 69 ? -24.449 -6.296 0.346 1.00 93.75 69 ALA A C 1
ATOM 521 O O . ALA A 1 69 ? -24.928 -5.172 0.191 1.00 93.75 69 ALA A O 1
ATOM 522 N N . ALA A 1 70 ? -23.461 -6.524 1.217 1.00 93.81 70 ALA A N 1
ATOM 523 C CA . ALA A 1 70 ? -22.791 -5.447 1.941 1.00 93.81 70 ALA A CA 1
ATOM 524 C C . ALA A 1 70 ? -22.071 -4.484 0.967 1.00 93.81 70 ALA A C 1
ATOM 526 O O . ALA A 1 70 ? -21.636 -4.926 -0.101 1.00 93.81 70 ALA A O 1
ATOM 527 N N . PRO A 1 71 ? -21.855 -3.202 1.330 1.00 94.56 71 PRO A N 1
ATOM 528 C CA . PRO A 1 71 ? -21.214 -2.220 0.446 1.00 94.56 71 PRO A CA 1
ATOM 529 C C . PRO A 1 71 ? -19.858 -2.662 -0.124 1.00 94.56 71 PRO A C 1
ATOM 531 O O . PRO A 1 71 ? -19.560 -2.409 -1.287 1.00 94.56 71 PRO A O 1
ATOM 534 N N . THR A 1 72 ? -19.052 -3.385 0.659 1.00 86.31 72 THR A N 1
ATOM 535 C CA . THR A 1 72 ? -17.762 -3.942 0.217 1.00 86.31 72 THR A CA 1
ATOM 536 C C . THR A 1 72 ? -17.924 -4.986 -0.892 1.00 86.31 72 THR A C 1
ATOM 538 O O . THR A 1 72 ? -17.184 -4.970 -1.875 1.00 86.31 72 THR A O 1
ATOM 541 N N . ALA A 1 73 ? -18.926 -5.859 -0.781 1.00 92.75 73 ALA A N 1
ATOM 542 C CA . ALA A 1 73 ? -19.249 -6.851 -1.802 1.00 92.75 73 ALA A CA 1
ATOM 543 C C . ALA A 1 73 ? -19.870 -6.202 -3.053 1.00 92.75 73 ALA A C 1
ATOM 545 O O . ALA A 1 73 ? -19.517 -6.578 -4.170 1.00 92.75 73 ALA A O 1
ATOM 546 N N . GLN A 1 74 ? -20.714 -5.175 -2.885 1.00 97.62 74 GLN A N 1
ATOM 547 C CA . GLN A 1 74 ? -21.228 -4.367 -4.000 1.00 97.62 74 GLN A CA 1
ATOM 548 C C . GLN A 1 74 ? -20.092 -3.682 -4.769 1.00 97.62 74 GLN A C 1
ATOM 550 O O . GLN A 1 74 ? -20.068 -3.726 -5.999 1.00 97.62 74 GLN A O 1
ATOM 555 N N . LYS A 1 75 ? -19.118 -3.100 -4.056 1.00 97.25 75 LYS A N 1
ATOM 556 C CA . LYS A 1 75 ? -17.926 -2.480 -4.653 1.00 97.25 75 LYS A CA 1
ATOM 557 C C . LYS A 1 75 ? -17.135 -3.484 -5.487 1.00 97.25 75 LYS A C 1
ATOM 559 O O . LYS A 1 75 ? -16.796 -3.193 -6.631 1.00 97.25 75 LYS A O 1
ATOM 564 N N . SER A 1 76 ? -16.896 -4.676 -4.937 1.00 97.19 76 SER A N 1
ATOM 565 C CA . SER A 1 76 ? -16.179 -5.746 -5.636 1.00 97.19 76 SER A CA 1
ATOM 566 C C . SER A 1 76 ? -16.926 -6.229 -6.887 1.00 97.19 76 SER A C 1
ATOM 568 O O . SER A 1 76 ? -16.325 -6.365 -7.949 1.00 97.19 76 SER A O 1
ATOM 570 N N . ALA A 1 77 ? -18.249 -6.409 -6.811 1.00 98.12 77 ALA A N 1
ATOM 571 C CA . ALA A 1 77 ? -19.063 -6.796 -7.966 1.00 98.12 77 ALA A CA 1
ATOM 572 C C . ALA A 1 77 ? -19.058 -5.724 -9.076 1.00 98.12 77 ALA A C 1
ATOM 574 O O . ALA A 1 77 ? -18.860 -6.059 -10.247 1.00 98.12 77 ALA A O 1
ATOM 575 N N . LEU A 1 78 ? -19.210 -4.440 -8.718 1.00 98.62 78 LEU A N 1
ATOM 576 C CA . LEU A 1 78 ? -19.091 -3.309 -9.651 1.00 98.62 78 LEU A CA 1
ATOM 577 C C . LEU A 1 78 ? -17.724 -3.291 -10.341 1.00 98.62 78 LEU A C 1
ATOM 579 O O . LEU A 1 78 ? -17.654 -3.187 -11.568 1.00 98.62 78 LEU A O 1
ATOM 583 N N . ALA A 1 79 ? -16.648 -3.425 -9.561 1.00 98.38 79 ALA A N 1
ATOM 584 C CA . ALA A 1 79 ? -15.289 -3.467 -10.082 1.00 98.38 79 ALA A CA 1
ATOM 585 C C . ALA A 1 79 ? -15.089 -4.658 -11.029 1.00 98.38 79 ALA A C 1
ATOM 587 O O . ALA A 1 79 ? -14.578 -4.471 -12.129 1.00 98.38 79 ALA A O 1
ATOM 588 N N . PHE A 1 80 ? -15.547 -5.859 -10.660 1.00 98.56 80 PHE A N 1
ATOM 589 C CA . PHE A 1 80 ? -15.424 -7.058 -11.496 1.00 98.56 80 PHE A CA 1
ATOM 590 C C . PHE A 1 80 ? -16.083 -6.857 -12.859 1.00 98.56 80 PHE A C 1
ATOM 592 O O . PHE A 1 80 ? -15.459 -7.096 -13.892 1.00 98.56 80 PHE A O 1
ATOM 599 N N . LEU A 1 81 ? -17.329 -6.377 -12.873 1.00 98.44 81 LEU A N 1
ATOM 600 C CA . LEU A 1 81 ? -18.070 -6.195 -14.115 1.00 98.44 81 LEU A CA 1
ATOM 601 C C . LEU A 1 81 ? -17.434 -5.116 -15.001 1.00 98.44 81 LEU A C 1
ATOM 603 O O . LEU A 1 81 ? -17.346 -5.286 -16.219 1.00 98.44 81 LEU A O 1
ATOM 607 N N . ALA A 1 82 ? -16.943 -4.028 -14.406 1.00 98.50 82 ALA A N 1
ATOM 608 C CA . ALA A 1 82 ? -16.220 -2.991 -15.132 1.00 98.50 82 ALA A CA 1
ATOM 609 C C . ALA A 1 82 ? -14.885 -3.499 -15.704 1.00 98.50 82 ALA A C 1
ATOM 611 O O . ALA A 1 82 ? -14.634 -3.291 -16.891 1.00 98.50 82 ALA A O 1
ATOM 612 N N . HIS A 1 83 ? -14.069 -4.210 -14.916 1.00 98.50 83 HIS A N 1
ATOM 613 C CA . HIS A 1 83 ? -12.811 -4.806 -15.379 1.00 98.50 83 HIS A CA 1
ATOM 614 C C . HIS A 1 83 ? -13.048 -5.815 -16.501 1.00 98.50 83 HIS A C 1
ATOM 616 O O . HIS A 1 83 ? -12.438 -5.689 -17.556 1.00 98.50 83 HIS A O 1
ATOM 622 N N . LEU A 1 84 ? -14.026 -6.713 -16.354 1.00 98.50 84 LEU A N 1
ATOM 623 C CA . LEU A 1 84 ? -14.401 -7.655 -17.410 1.00 98.50 84 LEU A CA 1
ATOM 624 C C . LEU A 1 84 ? -14.784 -6.933 -18.711 1.00 98.50 84 LEU A C 1
ATOM 626 O O . LEU A 1 84 ? -14.448 -7.377 -19.807 1.00 98.50 84 LEU A O 1
ATOM 630 N N . THR A 1 85 ? -15.471 -5.796 -18.602 1.00 98.50 85 THR A N 1
ATOM 631 C CA . THR A 1 85 ? -15.851 -4.972 -19.759 1.00 98.50 85 THR A CA 1
ATOM 632 C C . THR A 1 85 ? -14.648 -4.268 -20.390 1.00 98.50 85 THR A C 1
ATOM 634 O O . THR A 1 85 ? -14.565 -4.168 -21.615 1.00 98.50 85 THR A O 1
ATOM 637 N N . LEU A 1 86 ? -13.693 -3.800 -19.587 1.00 98.38 86 LEU A N 1
ATOM 638 C CA . LEU A 1 86 ? -12.438 -3.219 -20.070 1.00 98.38 86 LEU A CA 1
ATOM 639 C C . LEU A 1 86 ? -11.556 -4.268 -20.754 1.00 98.38 86 LEU A C 1
ATOM 641 O O . LEU A 1 86 ? -11.063 -4.027 -21.856 1.00 98.38 86 LEU A O 1
ATOM 645 N N . ASP A 1 87 ? -11.411 -5.449 -20.158 1.00 97.81 87 ASP A N 1
ATOM 646 C CA . ASP A 1 87 ? -10.622 -6.552 -20.706 1.00 97.81 87 ASP A CA 1
ATOM 647 C C . ASP A 1 87 ? -11.200 -7.019 -22.057 1.00 97.81 87 ASP A C 1
ATOM 649 O O . ASP A 1 87 ? -10.464 -7.185 -23.032 1.00 97.81 87 ASP A O 1
ATOM 653 N N . LEU A 1 88 ? -12.532 -7.133 -22.159 1.00 96.94 88 LEU A N 1
ATOM 654 C CA . LEU A 1 88 ? -13.234 -7.438 -23.413 1.00 96.94 88 LEU A CA 1
ATOM 655 C C . LEU A 1 88 ? -13.178 -6.306 -24.446 1.00 96.94 88 LEU A C 1
ATOM 657 O O . LEU A 1 88 ? -13.207 -6.574 -25.644 1.00 96.94 88 LEU A O 1
ATOM 661 N N . GLY A 1 89 ? -13.124 -5.048 -24.012 1.00 96.38 89 GLY A N 1
ATOM 662 C CA . GLY A 1 89 ? -13.033 -3.885 -24.901 1.00 96.38 89 GLY A CA 1
ATOM 663 C C . GLY A 1 89 ? -11.609 -3.544 -25.335 1.00 96.38 89 GLY A C 1
ATOM 664 O O . GLY A 1 89 ? -11.418 -2.662 -26.168 1.00 96.38 89 GLY A O 1
ATOM 665 N N . SER A 1 90 ? -10.611 -4.231 -24.783 1.00 96.81 90 SER A N 1
ATOM 666 C CA . SER A 1 90 ? -9.189 -3.992 -25.018 1.00 96.81 90 SER A CA 1
ATOM 667 C C . SER A 1 90 ? -8.518 -5.182 -25.698 1.00 96.81 90 SER A C 1
ATOM 669 O O . SER A 1 90 ? -9.154 -6.203 -25.978 1.00 96.81 90 SER A O 1
ATOM 671 N N . LEU A 1 91 ? -7.220 -5.077 -25.981 1.00 95.44 91 LEU A N 1
ATOM 672 C CA . LEU A 1 91 ? -6.482 -6.127 -26.682 1.00 95.44 91 LEU A CA 1
ATOM 673 C C . LEU A 1 91 ? -6.238 -7.393 -25.852 1.00 95.44 91 LEU A C 1
ATOM 675 O O . LEU A 1 91 ? -5.729 -8.374 -26.391 1.00 95.44 91 LEU A O 1
ATOM 679 N N . LEU A 1 92 ? -6.660 -7.437 -24.585 1.00 95.62 92 LEU A N 1
ATOM 680 C CA . LEU A 1 92 ? -6.517 -8.632 -23.751 1.00 95.62 92 LEU A CA 1
ATOM 681 C C . LEU A 1 92 ? -7.282 -9.841 -24.303 1.00 95.62 92 LEU A C 1
ATOM 683 O O . LEU A 1 92 ? -6.768 -10.961 -24.309 1.00 95.62 92 LEU A O 1
ATOM 687 N N . ARG A 1 93 ? -8.465 -9.614 -24.881 1.00 94.19 93 ARG A N 1
ATOM 688 C CA . ARG A 1 93 ? -9.281 -10.669 -25.508 1.00 94.19 93 ARG A CA 1
ATOM 689 C C . ARG A 1 93 ? -8.562 -11.432 -26.633 1.00 94.19 93 ARG A C 1
ATOM 691 O O . ARG A 1 93 ? -8.884 -12.596 -26.876 1.00 94.19 93 ARG A O 1
ATOM 698 N N . ARG A 1 94 ? -7.581 -10.807 -27.307 1.00 92.88 94 ARG A N 1
ATOM 699 C CA . ARG A 1 94 ? -6.819 -11.385 -28.436 1.00 92.88 94 ARG A CA 1
ATOM 700 C C . ARG A 1 94 ? -5.919 -12.552 -28.023 1.00 92.88 94 ARG A C 1
ATOM 702 O O . ARG A 1 94 ? -5.494 -13.335 -28.870 1.00 92.88 94 ARG A O 1
ATOM 709 N N . TRP A 1 95 ? -5.618 -12.681 -26.731 1.00 93.25 95 TRP A N 1
ATOM 710 C CA . TRP A 1 95 ? -4.759 -13.752 -26.230 1.00 93.25 95 TRP A CA 1
ATOM 711 C C . TRP A 1 95 ? -5.466 -15.110 -26.144 1.00 93.25 95 TRP A C 1
ATOM 713 O O . TRP A 1 95 ? -4.800 -16.141 -26.208 1.00 93.25 95 TRP A O 1
ATOM 723 N N . ASN A 1 96 ? -6.799 -15.133 -26.022 1.00 93.56 96 ASN A N 1
ATOM 724 C CA . ASN A 1 96 ? -7.551 -16.376 -25.817 1.00 93.56 96 ASN A CA 1
ATOM 725 C C . ASN A 1 96 ? -8.923 -16.418 -26.520 1.00 93.56 96 ASN A C 1
ATOM 727 O O . ASN A 1 96 ? -9.243 -17.418 -27.162 1.00 93.56 96 ASN A O 1
ATOM 731 N N . LEU A 1 97 ? -9.737 -15.363 -26.418 1.00 92.81 97 LEU A N 1
ATOM 732 C CA . LEU A 1 97 ? -11.144 -15.391 -26.849 1.00 92.81 97 LEU A CA 1
ATOM 733 C C . LEU A 1 97 ? -11.354 -15.127 -28.344 1.00 92.81 97 LEU A C 1
ATOM 735 O O . LEU A 1 97 ? -12.362 -15.561 -28.907 1.00 92.81 97 LEU A O 1
ATOM 739 N N . GLN A 1 98 ? -10.429 -14.404 -28.973 1.00 89.12 98 GLN A N 1
ATOM 740 C CA . GLN A 1 98 ? -10.460 -14.078 -30.398 1.00 89.12 98 GLN A CA 1
ATOM 741 C C . GLN A 1 98 ? -9.170 -14.518 -31.098 1.00 89.12 98 GLN A C 1
ATOM 743 O O . GLN A 1 98 ? -8.140 -14.640 -30.430 1.00 89.12 98 GLN A O 1
ATOM 748 N N . PRO A 1 99 ? -9.186 -14.687 -32.438 1.00 77.44 99 PRO A N 1
ATOM 749 C CA . PRO A 1 99 ? -7.974 -14.943 -33.205 1.00 77.44 99 PRO A CA 1
ATOM 750 C C . PRO A 1 99 ? -6.907 -13.874 -32.929 1.00 77.44 99 PRO A C 1
ATOM 752 O O . PRO A 1 99 ? -7.191 -12.673 -32.965 1.00 77.44 99 PRO A O 1
ATOM 755 N N . GLY A 1 100 ? -5.690 -14.337 -32.648 1.00 67.69 100 GLY A N 1
ATOM 756 C CA . GLY A 1 100 ? -4.532 -13.497 -32.326 1.00 67.69 100 GLY A CA 1
ATOM 757 C C . GLY A 1 100 ? -3.327 -14.291 -31.806 1.00 67.69 100 GLY A C 1
ATOM 758 O O . GLY A 1 100 ? -2.186 -13.870 -31.964 1.00 67.69 100 GLY A O 1
ATOM 759 N N . THR A 1 101 ? -3.557 -15.479 -31.241 1.00 68.56 101 THR A N 1
ATOM 760 C CA . THR A 1 101 ? -2.521 -16.392 -30.728 1.00 68.56 101 THR A CA 1
ATOM 761 C C . THR A 1 101 ? -2.716 -17.806 -31.312 1.00 68.56 101 THR A C 1
ATOM 763 O O . THR A 1 101 ? -3.847 -18.223 -31.559 1.00 68.56 101 THR A O 1
ATOM 766 N N . PRO A 1 102 ? -1.666 -18.604 -31.577 1.00 62.88 102 PRO A N 1
ATOM 767 C CA . PRO A 1 102 ? -1.855 -19.965 -32.082 1.00 62.88 102 PRO A CA 1
ATOM 768 C C . PRO A 1 102 ? -2.704 -20.833 -31.135 1.00 62.88 102 PRO A C 1
ATOM 770 O O . PRO A 1 102 ? -2.361 -21.008 -29.969 1.00 62.88 102 PRO A O 1
ATOM 773 N N . GLY A 1 103 ? -3.804 -21.404 -31.640 1.00 62.81 103 GLY A N 1
ATOM 774 C CA . GLY A 1 103 ? -4.684 -22.292 -30.868 1.00 62.81 103 GLY A CA 1
ATOM 775 C C . GLY A 1 103 ? -5.740 -21.598 -29.994 1.00 62.81 103 GLY A C 1
ATOM 776 O O . GLY A 1 103 ? -6.401 -22.290 -29.219 1.00 62.81 103 GLY A O 1
ATOM 777 N N . CYS A 1 104 ? -5.919 -20.275 -30.107 1.00 68.44 104 CYS A N 1
ATOM 778 C CA . CYS A 1 104 ? -7.032 -19.545 -29.488 1.00 68.44 104 CYS A CA 1
ATOM 779 C C . CYS A 1 104 ? -8.283 -19.509 -30.404 1.00 68.44 104 CYS A C 1
ATOM 781 O O . CYS A 1 104 ? -8.172 -19.599 -31.629 1.00 68.44 104 CYS A O 1
ATOM 783 N N . GLY A 1 105 ? -9.482 -19.477 -29.802 1.00 64.25 105 GLY A N 1
ATOM 784 C CA . GLY A 1 105 ? -10.794 -19.538 -30.487 1.00 64.25 105 GLY A CA 1
ATOM 785 C C . GLY A 1 105 ? -11.343 -18.136 -30.764 1.00 64.25 105 GLY A C 1
ATOM 786 O O . GLY A 1 105 ? -10.614 -17.168 -30.622 1.00 64.25 105 GLY A O 1
ATOM 787 N N . ALA A 1 106 ? -12.602 -17.852 -31.086 1.00 70.25 106 ALA A N 1
ATOM 788 C CA . ALA A 1 106 ? -13.778 -18.494 -31.708 1.00 70.25 106 ALA A CA 1
ATOM 789 C C . ALA A 1 106 ? -14.959 -17.492 -31.561 1.00 70.25 106 ALA A C 1
ATOM 791 O O . ALA A 1 106 ? -15.955 -17.574 -32.277 1.00 70.25 106 ALA A O 1
ATOM 792 N N . LEU A 1 107 ? -14.824 -16.535 -30.627 1.00 87.94 107 LEU A N 1
ATOM 793 C CA . LEU A 1 107 ? -15.767 -15.460 -30.361 1.00 87.94 107 LEU A CA 1
ATOM 794 C C . LEU A 1 107 ? -15.701 -14.411 -31.484 1.00 87.94 107 LEU A C 1
ATOM 796 O O . LEU A 1 107 ? -14.649 -13.829 -31.764 1.00 87.94 107 LEU A O 1
ATOM 800 N N . THR A 1 108 ? -16.828 -14.175 -32.151 1.00 89.50 108 THR A N 1
ATOM 801 C CA . THR A 1 108 ? -16.932 -13.160 -33.206 1.00 89.50 108 THR A CA 1
ATOM 802 C C . THR A 1 108 ? -16.893 -11.752 -32.609 1.00 89.50 108 THR A C 1
ATOM 804 O O . THR A 1 108 ? -17.248 -11.552 -31.446 1.00 89.50 108 THR A O 1
ATOM 807 N N . ASP A 1 109 ? -16.521 -10.749 -33.408 1.00 89.69 109 ASP A N 1
ATOM 808 C CA . ASP A 1 109 ? -16.594 -9.340 -32.983 1.00 89.69 109 ASP A CA 1
ATOM 809 C C . ASP A 1 109 ? -18.019 -8.935 -32.570 1.00 89.69 109 ASP A C 1
ATOM 811 O O . ASP A 1 109 ? -18.213 -8.108 -31.681 1.00 89.69 109 ASP A O 1
ATOM 815 N N . GLU A 1 110 ? -19.034 -9.546 -33.189 1.00 92.25 110 GLU A N 1
ATOM 816 C CA . GLU A 1 110 ? -20.438 -9.367 -32.818 1.00 92.25 110 GLU A CA 1
ATOM 817 C C . GLU A 1 110 ? -20.745 -9.935 -31.426 1.00 92.25 110 GLU A C 1
ATOM 819 O O . GLU A 1 110 ? -21.403 -9.268 -30.631 1.00 92.25 110 GLU A O 1
ATOM 824 N N . ALA A 1 111 ? -20.224 -11.120 -31.095 1.00 91.81 111 ALA A N 1
ATOM 825 C CA . ALA A 1 111 ? -20.389 -11.712 -29.772 1.00 91.81 111 ALA A CA 1
ATOM 826 C C . ALA A 1 111 ? -19.672 -10.893 -28.686 1.00 91.81 111 ALA A C 1
ATOM 828 O O . ALA A 1 111 ? -20.252 -10.652 -27.629 1.00 91.81 111 ALA A O 1
ATOM 829 N N . VAL A 1 112 ? -18.462 -10.387 -28.961 1.00 94.25 112 VAL A N 1
ATOM 830 C CA . VAL A 1 112 ? -17.768 -9.450 -28.056 1.00 94.25 112 VAL A CA 1
ATOM 831 C C . VAL A 1 112 ? -18.611 -8.194 -27.839 1.00 94.25 112 VAL A C 1
ATOM 833 O O . VAL A 1 112 ? -18.847 -7.809 -26.697 1.00 94.25 112 VAL A O 1
ATOM 836 N N . ARG A 1 113 ? -19.125 -7.582 -28.915 1.00 95.38 113 ARG A N 1
ATOM 837 C CA . ARG A 1 113 ? -19.994 -6.398 -28.818 1.00 95.38 113 ARG A CA 1
ATOM 838 C C . ARG A 1 113 ? -21.247 -6.678 -27.988 1.00 95.38 113 ARG A C 1
ATOM 840 O O . ARG A 1 113 ? -21.617 -5.851 -27.162 1.00 95.38 113 ARG A O 1
ATOM 847 N N . SER A 1 114 ? -21.871 -7.840 -28.175 1.00 96.06 114 SER A N 1
ATOM 848 C CA . SER A 1 114 ? -23.036 -8.252 -27.388 1.00 96.06 114 SER A CA 1
ATOM 849 C C . SER A 1 114 ? -22.708 -8.372 -25.897 1.00 96.06 114 SER A C 1
ATOM 851 O O . SER A 1 114 ? -23.472 -7.889 -25.067 1.00 96.06 114 SER A O 1
ATOM 853 N N . GLU A 1 115 ? -21.579 -8.987 -25.538 1.00 96.88 115 GLU A N 1
ATOM 854 C CA . GLU A 1 115 ? -21.141 -9.102 -24.140 1.00 96.88 115 GLU A CA 1
ATOM 855 C C . GLU A 1 115 ? -20.827 -7.732 -23.517 1.00 96.88 115 GLU A C 1
ATOM 857 O O . GLU A 1 115 ? -21.199 -7.481 -22.371 1.00 96.88 115 GLU A O 1
ATOM 862 N N . LEU A 1 116 ? -20.205 -6.824 -24.278 1.00 97.44 116 LEU A N 1
ATOM 863 C CA . LEU A 1 116 ? -19.933 -5.454 -23.836 1.00 97.44 116 LEU A CA 1
ATOM 864 C C . 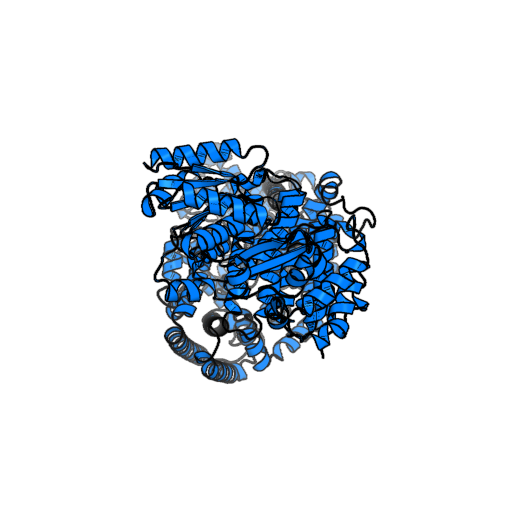LEU A 1 116 ? -21.220 -4.688 -23.517 1.00 97.44 116 LEU A C 1
ATOM 866 O O . LEU A 1 116 ? -21.319 -4.093 -22.446 1.00 97.44 116 LEU A O 1
ATOM 870 N N . GLU A 1 117 ? -22.219 -4.729 -24.402 1.00 97.62 117 GLU A N 1
ATOM 871 C CA . GLU A 1 117 ? -23.503 -4.050 -24.175 1.00 97.62 117 GLU A CA 1
ATOM 872 C C . GLU A 1 117 ? -24.255 -4.627 -22.967 1.00 97.62 117 GLU A C 1
ATOM 874 O O . GLU A 1 117 ? -24.797 -3.874 -22.154 1.00 97.62 117 GLU A O 1
ATOM 879 N N . LEU A 1 118 ? -24.238 -5.955 -22.796 1.00 98.12 118 LEU A N 1
ATOM 880 C CA . LEU A 1 118 ? -24.828 -6.610 -21.626 1.00 98.12 118 LEU A CA 1
ATOM 881 C C . LEU A 1 118 ? -24.147 -6.166 -20.327 1.00 98.12 118 LEU A C 1
ATOM 883 O O . LEU A 1 118 ? -24.834 -5.823 -19.361 1.00 98.12 118 LEU A O 1
ATOM 887 N N . ASN A 1 119 ? -22.813 -6.141 -20.300 1.00 98.31 119 ASN A N 1
ATOM 888 C CA . ASN A 1 119 ? -22.078 -5.719 -19.114 1.00 98.31 119 ASN A CA 1
ATOM 889 C C . ASN A 1 119 ? -22.289 -4.232 -18.808 1.00 98.31 119 ASN A C 1
ATOM 891 O O . ASN A 1 119 ? -22.517 -3.889 -17.653 1.00 98.31 119 ASN A O 1
ATOM 895 N N . LEU A 1 120 ? -22.256 -3.351 -19.815 1.00 98.38 120 LEU A N 1
ATOM 896 C CA . LEU A 1 120 ? -22.487 -1.913 -19.629 1.00 98.38 120 LEU A CA 1
ATOM 897 C C . LEU A 1 120 ? -23.906 -1.627 -19.126 1.00 98.38 120 LEU A C 1
ATOM 899 O O . LEU A 1 120 ? -24.087 -0.789 -18.240 1.00 98.38 120 LEU A O 1
ATOM 903 N N . GLY A 1 121 ? -24.906 -2.336 -19.659 1.00 98.25 121 GLY A N 1
ATOM 904 C CA . GLY A 1 121 ? -26.290 -2.235 -19.204 1.00 98.25 121 GLY A CA 1
ATOM 905 C C . GLY A 1 121 ? -26.443 -2.624 -17.733 1.00 98.25 121 GLY A C 1
ATOM 906 O O . GLY A 1 121 ? -27.036 -1.873 -16.958 1.00 98.25 121 GLY A O 1
ATOM 907 N N . LEU A 1 122 ? -25.861 -3.758 -17.336 1.00 98.44 122 LEU A N 1
ATOM 908 C CA . LEU A 1 122 ? -25.904 -4.243 -15.955 1.00 98.44 122 LEU A CA 1
ATOM 909 C C . LEU A 1 122 ? -25.084 -3.359 -15.000 1.00 98.44 122 LEU A C 1
ATOM 911 O O . LEU A 1 122 ? -25.556 -3.024 -13.917 1.00 98.44 122 LEU A O 1
ATOM 915 N N . LEU A 1 123 ? -23.908 -2.889 -15.427 1.00 98.38 123 LEU A N 1
ATOM 916 C CA . LEU A 1 123 ? -23.074 -1.960 -14.661 1.00 98.38 123 LEU A CA 1
ATOM 917 C C . LEU A 1 123 ? -23.824 -0.655 -14.365 1.00 98.38 123 LEU A C 1
ATOM 919 O O . LEU A 1 123 ? -23.776 -0.156 -13.242 1.00 98.38 123 LEU A O 1
ATOM 923 N N . GLY A 1 124 ? -24.568 -0.131 -15.345 1.00 98.19 124 GLY A N 1
ATOM 924 C CA . GLY A 1 124 ? -25.430 1.035 -15.156 1.00 98.19 124 GLY A CA 1
ATOM 925 C C . GLY A 1 124 ? -26.554 0.795 -14.141 1.00 98.19 124 GLY A C 1
ATOM 926 O O . GLY A 1 124 ? -26.830 1.668 -13.317 1.00 98.19 124 GLY A O 1
ATOM 927 N N . GLN A 1 125 ? -27.169 -0.392 -14.156 1.00 98.31 125 GLN A N 1
ATOM 928 C CA . GLN A 1 125 ? -28.204 -0.775 -13.186 1.00 98.31 125 GLN A CA 1
ATOM 929 C C . GLN A 1 125 ? -27.637 -0.885 -11.765 1.00 98.31 125 GLN A C 1
ATOM 931 O O . GLN A 1 125 ? -28.181 -0.284 -10.838 1.00 98.31 125 GLN A O 1
ATOM 936 N N . TRP A 1 126 ? -26.520 -1.594 -11.591 1.00 98.31 126 TRP A N 1
ATOM 937 C CA . TRP A 1 126 ? -25.860 -1.759 -10.293 1.00 98.31 126 TRP A CA 1
ATOM 938 C C . TRP A 1 126 ? -25.356 -0.435 -9.725 1.00 98.31 126 TRP A C 1
ATOM 940 O O . TRP A 1 126 ? -25.551 -0.155 -8.543 1.00 98.31 126 TRP A O 1
ATOM 950 N N . GLN A 1 127 ? -24.781 0.427 -10.567 1.00 97.69 127 GLN A N 1
ATOM 951 C CA . GLN A 1 127 ? -24.394 1.773 -10.154 1.00 97.69 127 GLN A CA 1
ATOM 952 C C . GLN A 1 127 ? -25.604 2.579 -9.662 1.00 97.69 127 GLN A C 1
ATOM 954 O O . GLN A 1 127 ? -25.506 3.267 -8.648 1.00 97.69 127 GLN A O 1
ATOM 959 N N . ALA A 1 128 ? -26.740 2.514 -10.364 1.00 97.50 128 ALA A N 1
ATOM 960 C CA . ALA A 1 128 ? -27.953 3.216 -9.950 1.00 97.50 128 ALA A CA 1
ATOM 961 C C . ALA A 1 128 ? -28.521 2.669 -8.627 1.00 97.50 128 ALA A C 1
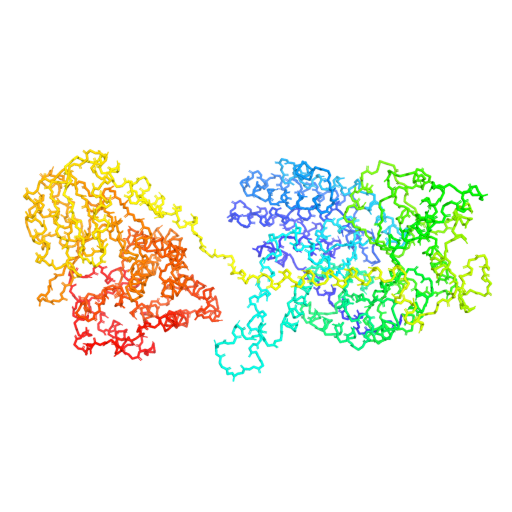ATOM 963 O O . ALA A 1 128 ? -29.079 3.434 -7.841 1.00 97.50 128 ALA A O 1
ATOM 964 N N . ALA A 1 129 ? -28.355 1.370 -8.369 1.00 97.12 129 ALA A N 1
ATOM 965 C CA . ALA A 1 129 ? -28.768 0.724 -7.125 1.00 97.12 129 ALA A CA 1
ATOM 966 C C . ALA A 1 129 ? -27.830 1.027 -5.937 1.00 97.12 129 ALA A C 1
ATOM 968 O O . ALA A 1 129 ? -28.296 1.076 -4.800 1.00 97.12 129 ALA A O 1
ATOM 969 N N . ALA A 1 130 ? -26.536 1.269 -6.181 1.00 97.19 130 ALA A N 1
ATOM 970 C CA . ALA A 1 130 ? -25.531 1.568 -5.154 1.00 97.19 130 ALA A CA 1
ATOM 971 C C . ALA A 1 130 ? -24.693 2.829 -5.488 1.00 97.19 130 ALA A C 1
ATOM 973 O O . ALA A 1 130 ? -23.470 2.748 -5.648 1.00 97.19 130 ALA A O 1
ATOM 974 N N . PRO A 1 131 ? -25.313 4.024 -5.569 1.00 97.06 131 PRO A N 1
ATOM 975 C CA . PRO A 1 131 ? -24.659 5.225 -6.094 1.00 97.06 131 PRO A CA 1
ATOM 976 C C . PRO A 1 131 ? -23.491 5.722 -5.232 1.00 97.06 131 PRO A C 1
ATOM 978 O O . PRO A 1 131 ? -22.503 6.213 -5.770 1.00 97.06 131 PRO A O 1
ATOM 981 N N . ALA A 1 132 ? -23.569 5.573 -3.905 1.00 96.38 132 ALA A N 1
ATOM 982 C CA . ALA A 1 132 ? -22.483 5.963 -3.003 1.00 96.38 132 ALA A CA 1
ATOM 983 C C . ALA A 1 132 ? -21.230 5.097 -3.217 1.00 96.38 132 ALA A C 1
ATOM 985 O O . ALA A 1 132 ? -20.132 5.629 -3.355 1.00 96.38 132 ALA A O 1
ATOM 986 N N . VAL A 1 133 ? -21.416 3.778 -3.329 1.00 96.94 133 VAL A N 1
ATOM 987 C CA . VAL A 1 133 ? -20.334 2.808 -3.560 1.00 96.94 133 VAL A CA 1
ATOM 988 C C . VAL A 1 133 ? -19.688 3.028 -4.926 1.00 96.94 133 VAL A C 1
ATOM 990 O O . VAL A 1 133 ? -18.466 3.036 -5.052 1.00 96.94 133 VAL A O 1
ATOM 993 N N . ALA A 1 134 ? -20.500 3.251 -5.960 1.00 97.81 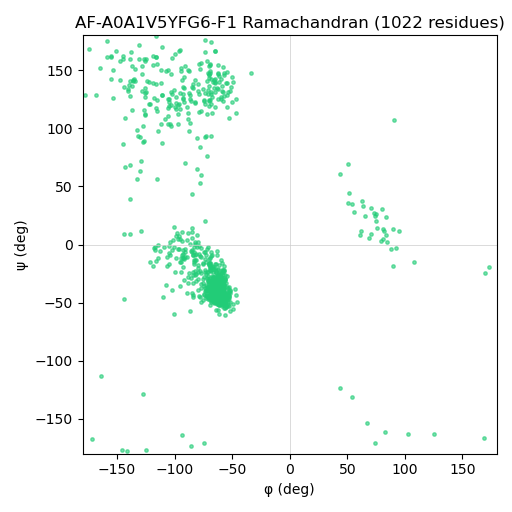134 ALA A N 1
ATOM 994 C CA . ALA A 1 134 ? -19.988 3.528 -7.293 1.00 97.81 134 ALA A CA 1
ATOM 995 C C . ALA A 1 134 ? -19.237 4.866 -7.374 1.00 97.81 134 ALA A C 1
ATOM 997 O O . ALA A 1 134 ? -18.222 4.950 -8.059 1.00 97.81 134 ALA A O 1
ATOM 998 N N . SER A 1 135 ? -19.706 5.898 -6.663 1.00 97.19 135 SER A N 1
ATOM 999 C CA . SER A 1 135 ? -19.011 7.188 -6.587 1.00 97.19 135 SER A CA 1
ATOM 1000 C C . SER A 1 135 ? -17.661 7.073 -5.879 1.00 97.19 135 SER A C 1
ATOM 1002 O O . SER A 1 135 ? -16.714 7.738 -6.291 1.00 97.19 135 SER A O 1
ATOM 1004 N N . GLU A 1 136 ? -17.568 6.254 -4.830 1.00 96.00 136 GLU A N 1
ATOM 1005 C CA . GLU A 1 136 ? -16.307 5.956 -4.145 1.00 96.00 136 GLU A CA 1
ATOM 1006 C C . GLU A 1 136 ? -15.325 5.259 -5.098 1.00 96.00 136 GLU A C 1
ATOM 1008 O O . GLU A 1 136 ? -14.209 5.738 -5.290 1.00 96.00 136 GLU A O 1
ATOM 1013 N N . LEU A 1 137 ? -15.769 4.193 -5.774 1.00 96.69 137 LEU A N 1
ATOM 1014 C CA . LEU A 1 137 ? -14.945 3.450 -6.732 1.00 96.69 137 LEU A CA 1
ATOM 1015 C C . LEU A 1 137 ? -14.479 4.325 -7.909 1.00 96.69 137 LEU A C 1
ATOM 1017 O O . LEU A 1 137 ? -13.324 4.257 -8.327 1.00 96.69 137 LEU A O 1
ATOM 1021 N N . LEU A 1 138 ? -15.357 5.187 -8.431 1.00 97.94 138 LEU A N 1
ATOM 1022 C CA . LEU A 1 138 ? -15.011 6.113 -9.510 1.00 97.94 138 LEU A CA 1
ATOM 1023 C C . LEU A 1 138 ? -13.950 7.131 -9.069 1.00 97.94 138 LEU A C 1
ATOM 1025 O O . LEU A 1 138 ? -13.055 7.453 -9.852 1.00 97.94 138 LEU A O 1
ATOM 1029 N N . ALA A 1 139 ? -14.029 7.624 -7.829 1.00 95.12 139 ALA A N 1
ATOM 1030 C CA . ALA A 1 139 ? -13.039 8.546 -7.281 1.00 95.12 139 ALA A CA 1
ATOM 1031 C C . ALA A 1 139 ? -11.652 7.888 -7.175 1.00 95.12 139 ALA A C 1
ATOM 1033 O O . ALA A 1 139 ? -10.662 8.498 -7.582 1.00 95.12 139 ALA A O 1
ATOM 1034 N N . GLU A 1 140 ? -11.589 6.631 -6.723 1.00 92.06 140 GLU A N 1
ATOM 1035 C CA . GLU A 1 140 ? -10.345 5.845 -6.671 1.00 92.06 140 GLU A CA 1
ATOM 1036 C C . GLU A 1 140 ? -9.725 5.672 -8.064 1.00 92.06 140 GLU A C 1
ATOM 1038 O O . GLU A 1 140 ? -8.527 5.891 -8.267 1.00 92.06 140 GLU A O 1
ATOM 1043 N N . TRP A 1 141 ? -10.538 5.336 -9.068 1.00 94.81 141 TRP A N 1
ATOM 1044 C CA . TRP A 1 141 ? -10.052 5.183 -10.440 1.00 94.81 141 TRP A CA 1
ATOM 1045 C C . TRP A 1 141 ? -9.661 6.503 -11.096 1.00 94.81 141 TRP A C 1
ATOM 1047 O O . TRP A 1 141 ? -8.734 6.527 -11.910 1.00 94.81 141 TRP A O 1
ATOM 1057 N N . GLN A 1 142 ? -10.324 7.607 -10.747 1.00 95.75 142 GLN A N 1
ATOM 1058 C CA . GLN A 1 142 ? -9.902 8.936 -11.176 1.00 95.75 142 GLN A CA 1
ATOM 1059 C C . GLN A 1 142 ? -8.528 9.281 -10.592 1.00 95.75 142 GLN A C 1
ATOM 1061 O O . GLN A 1 142 ? -7.672 9.775 -11.325 1.00 95.75 142 GLN A O 1
ATOM 1066 N N . GLU A 1 143 ? -8.289 9.006 -9.307 1.00 91.12 143 GLU A N 1
ATOM 1067 C CA . GLU A 1 143 ? -6.988 9.232 -8.668 1.00 91.12 143 GLU A CA 1
ATOM 1068 C C . GLU A 1 143 ? -5.883 8.414 -9.353 1.00 91.12 143 GLU A C 1
ATOM 1070 O O . GLU A 1 143 ? -4.858 8.975 -9.753 1.00 91.12 143 GLU A O 1
ATOM 1075 N N . SER A 1 144 ? -6.139 7.126 -9.606 1.00 90.06 144 SER A N 1
ATOM 1076 C CA . SER A 1 144 ? -5.226 6.253 -10.356 1.00 90.06 144 SER A CA 1
ATOM 1077 C C . SER A 1 144 ? -4.957 6.772 -11.779 1.00 90.06 144 SER A C 1
ATOM 1079 O O . SER A 1 144 ? -3.809 6.828 -12.227 1.00 90.06 144 SER A O 1
ATOM 1081 N N . ALA A 1 145 ? -5.990 7.247 -12.486 1.00 93.31 145 ALA A N 1
ATOM 1082 C CA . ALA A 1 145 ? -5.840 7.832 -13.818 1.00 93.31 145 ALA A CA 1
ATOM 1083 C C . ALA A 1 145 ? -4.996 9.117 -13.807 1.00 93.31 145 ALA A C 1
ATOM 1085 O O . ALA A 1 145 ? -4.170 9.319 -14.700 1.00 93.31 145 ALA A O 1
ATOM 1086 N N . VAL A 1 146 ? -5.170 9.981 -12.801 1.00 93.44 146 VAL A N 1
ATOM 1087 C CA . VAL A 1 146 ? -4.345 11.187 -12.627 1.00 93.44 146 VAL A CA 1
ATOM 1088 C C . VAL A 1 146 ? -2.889 10.808 -12.367 1.00 93.44 146 VAL A C 1
ATOM 1090 O O . VAL A 1 146 ? -1.999 11.385 -12.997 1.00 93.44 146 VAL A O 1
ATOM 1093 N N . ALA A 1 147 ? -2.636 9.831 -11.493 1.00 90.06 147 ALA A N 1
ATOM 1094 C CA . ALA A 1 147 ? -1.290 9.330 -11.219 1.00 90.06 147 ALA A CA 1
ATOM 1095 C C . ALA A 1 147 ? -0.617 8.804 -12.500 1.00 90.06 147 ALA A C 1
ATOM 1097 O O . ALA A 1 147 ? 0.501 9.212 -12.829 1.00 90.06 147 ALA A O 1
ATOM 1098 N N . ARG A 1 148 ? -1.346 8.022 -13.308 1.00 91.44 148 ARG A N 1
ATOM 1099 C CA . ARG A 1 148 ? -0.878 7.566 -14.624 1.00 91.44 148 ARG A CA 1
ATOM 1100 C C . ARG A 1 148 ? -0.547 8.731 -15.561 1.00 91.44 148 ARG A C 1
ATOM 1102 O O . ARG A 1 148 ? 0.524 8.743 -16.161 1.00 91.44 148 ARG A O 1
ATOM 1109 N N . PHE A 1 149 ? -1.429 9.724 -15.698 1.00 93.75 149 PHE A N 1
ATOM 1110 C CA . PHE A 1 149 ? -1.173 10.872 -16.579 1.00 93.75 149 PHE A CA 1
ATOM 1111 C C . PHE A 1 149 ? 0.015 11.733 -16.115 1.00 93.75 149 PHE A C 1
ATOM 1113 O O . PHE A 1 149 ? 0.705 12.320 -16.951 1.00 93.75 149 PHE A O 1
ATOM 1120 N N . ARG A 1 150 ? 0.299 11.793 -14.806 1.00 90.81 150 ARG A N 1
ATOM 1121 C CA . ARG A 1 150 ? 1.525 12.422 -14.283 1.00 90.81 150 ARG A CA 1
ATOM 1122 C C . ARG A 1 150 ? 2.772 11.644 -14.699 1.00 90.81 150 ARG A C 1
ATOM 1124 O O . ARG A 1 150 ? 3.712 12.261 -15.197 1.00 90.81 150 ARG A O 1
ATOM 1131 N N . ALA A 1 151 ? 2.749 10.315 -14.583 1.00 87.06 151 ALA A N 1
ATOM 1132 C CA . ALA A 1 151 ? 3.832 9.444 -15.054 1.00 87.06 151 ALA A CA 1
ATOM 1133 C C . ALA A 1 151 ? 4.075 9.587 -16.572 1.00 87.06 151 ALA A C 1
ATOM 1135 O O . ALA A 1 151 ? 5.210 9.588 -17.050 1.00 87.06 151 ALA A O 1
ATOM 1136 N N . GLU A 1 152 ? 3.001 9.788 -17.339 1.00 90.62 152 GLU A N 1
ATOM 1137 C CA . GLU A 1 152 ? 3.027 10.089 -18.777 1.00 90.62 152 GLU A CA 1
ATOM 1138 C C . GLU A 1 152 ? 3.520 11.510 -19.113 1.00 90.62 152 GLU A C 1
ATOM 1140 O O . GLU A 1 152 ? 3.672 11.839 -20.287 1.00 90.62 152 GLU A O 1
ATOM 1145 N N . LYS A 1 153 ? 3.793 12.364 -18.116 1.00 90.94 153 LYS A N 1
ATOM 1146 C CA . LYS A 1 153 ? 4.144 13.787 -18.295 1.00 90.94 153 LYS A CA 1
ATOM 1147 C C . LYS A 1 153 ? 3.111 14.566 -19.121 1.00 90.94 153 LYS A C 1
ATOM 1149 O O . LYS A 1 153 ? 3.467 15.474 -19.872 1.00 90.94 153 LYS A O 1
ATOM 1154 N N . ALA A 1 154 ? 1.832 14.224 -18.974 1.00 92.88 154 ALA A N 1
ATOM 1155 C CA . ALA A 1 154 ? 0.746 14.938 -19.628 1.00 92.88 154 ALA A CA 1
ATOM 1156 C C . ALA A 1 154 ? 0.685 16.403 -19.155 1.00 92.88 154 ALA A C 1
ATOM 1158 O O . ALA A 1 154 ? 0.948 16.704 -17.992 1.00 92.88 154 ALA A O 1
ATOM 1159 N N . ALA A 1 155 ? 0.284 17.325 -20.036 1.00 92.06 155 ALA A N 1
ATOM 1160 C CA . ALA A 1 155 ? 0.259 18.759 -19.719 1.00 92.06 155 ALA A CA 1
ATOM 1161 C C . ALA A 1 155 ? -0.756 19.132 -18.617 1.00 92.06 155 ALA A C 1
ATOM 1163 O O . ALA A 1 155 ? -0.537 20.076 -17.856 1.00 92.06 155 ALA A O 1
ATOM 1164 N N . HIS A 1 156 ? -1.880 18.410 -18.534 1.00 95.31 156 HIS A N 1
ATOM 1165 C CA . HIS A 1 156 ? -2.974 18.680 -17.591 1.00 95.31 156 HIS A CA 1
ATOM 1166 C C . HIS A 1 156 ? -3.531 17.382 -16.981 1.00 95.31 156 HIS A C 1
ATOM 1168 O O . HIS A 1 156 ? -4.672 17.007 -17.279 1.00 95.31 156 HIS A O 1
ATOM 1174 N N . PRO A 1 157 ? -2.754 16.679 -16.139 1.00 94.62 157 PRO A N 1
ATOM 1175 C CA . PRO A 1 157 ? -3.092 15.330 -15.697 1.00 94.62 157 PRO A CA 1
ATOM 1176 C C . PRO A 1 157 ? -4.402 15.271 -14.902 1.00 94.62 157 PRO A C 1
ATOM 1178 O O . PRO A 1 157 ? -5.184 14.348 -15.104 1.00 94.62 157 PRO A O 1
ATOM 1181 N N . GLU A 1 158 ? -4.717 16.283 -14.088 1.00 96.38 158 GLU A N 1
ATOM 1182 C CA . GLU A 1 158 ? -5.972 16.358 -13.327 1.00 96.38 158 GLU A CA 1
ATOM 1183 C C . GLU A 1 158 ? -7.189 16.478 -14.253 1.00 96.38 158 GLU A C 1
ATOM 1185 O O . GLU A 1 158 ? -8.182 15.773 -14.083 1.00 96.38 158 GLU A O 1
ATOM 1190 N N . LYS A 1 159 ? -7.103 17.342 -15.275 1.00 96.94 159 LYS A N 1
ATOM 1191 C CA . LYS A 1 159 ? -8.188 17.523 -16.254 1.00 96.94 159 LYS A CA 1
ATOM 1192 C C . LYS A 1 159 ? -8.372 16.277 -17.112 1.00 96.94 159 LYS A C 1
ATOM 1194 O O . LYS A 1 159 ? -9.501 15.904 -17.416 1.00 96.94 159 LYS A O 1
ATOM 1199 N N . MET A 1 160 ? -7.273 15.644 -17.517 1.00 96.44 160 MET A N 1
ATOM 1200 C CA . MET A 1 160 ? -7.315 14.429 -18.325 1.00 96.44 160 MET A CA 1
ATOM 1201 C C . MET A 1 160 ? -7.836 13.238 -17.522 1.00 96.44 160 MET A C 1
ATOM 1203 O O . MET A 1 160 ? -8.650 12.490 -18.053 1.00 96.44 160 MET A O 1
ATOM 1207 N N . GLY A 1 161 ? -7.445 13.105 -16.252 1.00 96.56 161 GLY A N 1
ATOM 1208 C CA . GLY A 1 161 ? -7.973 12.096 -15.335 1.00 96.56 161 GLY A CA 1
ATOM 1209 C C . GLY A 1 161 ? -9.470 12.269 -15.086 1.00 96.56 161 GLY A C 1
ATOM 1210 O O . GLY A 1 161 ? -10.219 11.314 -15.255 1.00 96.56 161 GLY A O 1
ATOM 1211 N N . ALA A 1 162 ? -9.931 13.492 -14.801 1.00 96.75 162 ALA A N 1
ATOM 1212 C CA . ALA A 1 162 ? -11.360 13.786 -14.652 1.00 96.75 162 ALA A CA 1
ATOM 1213 C C . ALA A 1 162 ? -12.155 13.516 -15.943 1.00 96.75 162 ALA A C 1
ATOM 1215 O O . ALA A 1 162 ? -13.246 12.954 -15.901 1.00 96.75 162 ALA A O 1
ATOM 1216 N N . ARG A 1 163 ? -11.595 13.868 -17.110 1.00 97.12 163 ARG A N 1
ATOM 1217 C CA . ARG A 1 163 ? -12.213 13.565 -18.409 1.00 97.12 163 ARG A CA 1
ATOM 1218 C C . ARG A 1 163 ? -12.283 12.064 -18.672 1.00 97.12 163 ARG A C 1
ATOM 1220 O O . ARG A 1 163 ? -13.287 11.610 -19.201 1.00 97.12 163 ARG A O 1
ATOM 1227 N N . LEU A 1 164 ? -11.231 11.317 -18.334 1.00 96.62 164 LEU A N 1
ATOM 1228 C CA . LEU A 1 164 ? -11.221 9.862 -18.470 1.00 96.62 164 LEU A CA 1
ATOM 1229 C C . LEU A 1 164 ? -12.262 9.235 -17.536 1.00 96.62 164 LEU A C 1
ATOM 1231 O O . LEU A 1 164 ? -12.991 8.352 -17.967 1.00 96.62 164 LEU A O 1
ATOM 1235 N N . ALA A 1 165 ? -12.383 9.736 -16.304 1.00 97.06 165 ALA A N 1
ATOM 1236 C CA . ALA A 1 165 ? -13.359 9.243 -15.344 1.00 97.06 165 ALA A CA 1
ATOM 1237 C C . ALA A 1 165 ? -14.812 9.509 -15.751 1.00 97.06 165 ALA A C 1
ATOM 1239 O O . ALA A 1 165 ? -15.655 8.624 -15.633 1.00 97.06 165 ALA A O 1
ATOM 1240 N N . GLY A 1 166 ? -15.107 10.691 -16.293 1.00 96.88 166 GLY A N 1
ATOM 1241 C CA . GLY A 1 166 ? -16.477 11.051 -16.652 1.00 96.88 166 GLY A CA 1
ATOM 1242 C C . GLY A 1 166 ? -17.379 11.194 -15.421 1.00 96.88 166 GLY A C 1
ATOM 1243 O O . GLY A 1 166 ? -16.909 11.534 -14.337 1.00 96.88 166 GLY A O 1
ATOM 1244 N N . ALA A 1 167 ? -18.688 10.983 -15.591 1.00 96.31 167 ALA A N 1
ATOM 1245 C CA . ALA A 1 167 ? -19.676 11.159 -14.522 1.00 96.31 167 ALA A CA 1
ATOM 1246 C C . ALA A 1 167 ? -20.137 9.832 -13.890 1.00 96.31 167 ALA A C 1
ATOM 1248 O O . ALA A 1 167 ? -20.931 9.838 -12.949 1.00 96.31 167 ALA A O 1
ATOM 1249 N N . SER A 1 168 ? -19.681 8.694 -14.415 1.00 97.94 168 SER A N 1
ATOM 1250 C CA . SER A 1 168 ? -20.121 7.359 -14.011 1.00 97.94 168 SER A CA 1
ATOM 1251 C C . SER A 1 168 ? -19.065 6.293 -14.303 1.00 97.94 168 SER A C 1
ATOM 1253 O O . SER A 1 168 ? -18.196 6.493 -15.147 1.00 97.94 168 SER A O 1
ATOM 1255 N N . LEU A 1 169 ? -19.179 5.118 -13.675 1.00 98.25 169 LEU A N 1
ATOM 1256 C CA . LEU A 1 169 ? -18.363 3.943 -14.010 1.00 98.25 169 LEU A CA 1
ATOM 1257 C C . LEU A 1 169 ? -18.565 3.518 -15.475 1.00 98.25 169 LEU A C 1
ATOM 1259 O O . LEU A 1 169 ? -17.625 3.078 -16.130 1.00 98.25 169 LEU A O 1
ATOM 1263 N N . VAL A 1 170 ? -19.777 3.691 -16.012 1.00 98.38 170 VAL A N 1
ATOM 1264 C CA . VAL A 1 170 ? -20.080 3.448 -17.433 1.00 98.38 170 VAL A CA 1
ATOM 1265 C C . VAL A 1 170 ? -19.315 4.423 -18.333 1.00 98.38 170 VAL A C 1
ATOM 1267 O O . VAL A 1 170 ? -18.734 3.993 -19.332 1.00 98.38 170 VAL A O 1
ATOM 1270 N N . ASP A 1 171 ? -19.278 5.713 -17.983 1.00 98.25 171 ASP A N 1
ATOM 1271 C CA . ASP A 1 171 ? -18.480 6.704 -18.716 1.00 98.25 171 ASP A CA 1
ATOM 1272 C C . ASP A 1 171 ? -16.992 6.373 -18.630 1.00 98.25 171 ASP A C 1
ATOM 1274 O O . ASP A 1 171 ? -16.327 6.374 -19.662 1.00 98.25 171 ASP A O 1
ATOM 1278 N N . TYR A 1 172 ? -16.488 6.018 -17.441 1.00 98.44 172 TYR A N 1
ATOM 1279 C CA . TYR A 1 172 ? -15.101 5.592 -17.250 1.00 98.44 172 TYR A CA 1
ATOM 1280 C C . TYR A 1 172 ? -14.733 4.467 -18.224 1.00 98.44 172 TYR A C 1
ATOM 1282 O O . TYR A 1 172 ? -13.774 4.590 -18.988 1.00 98.44 172 TYR A O 1
ATOM 1290 N N . VAL A 1 173 ? -15.527 3.389 -18.251 1.00 98.38 173 VAL A N 1
ATOM 1291 C CA . VAL A 1 173 ? -15.273 2.234 -19.126 1.00 98.38 173 VAL A CA 1
ATOM 1292 C C . VAL A 1 173 ? -15.275 2.647 -20.598 1.00 98.38 173 VAL A C 1
ATOM 1294 O O . VAL A 1 173 ? -14.337 2.318 -21.327 1.00 98.38 173 VAL A O 1
ATOM 1297 N N . ARG A 1 174 ? -16.278 3.420 -21.033 1.00 98.00 174 ARG A N 1
ATOM 1298 C CA . ARG A 1 174 ? -16.374 3.906 -22.420 1.00 98.00 174 ARG A CA 1
ATOM 1299 C C . ARG A 1 174 ? -15.204 4.806 -22.803 1.00 98.00 174 ARG A C 1
ATOM 1301 O O . ARG A 1 174 ? -14.665 4.670 -23.898 1.00 98.00 174 ARG A O 1
ATOM 1308 N N . ASN A 1 175 ? -14.791 5.702 -21.914 1.00 98.19 175 ASN A N 1
ATOM 1309 C CA . ASN A 1 175 ? -13.693 6.631 -22.155 1.00 98.19 175 ASN A CA 1
ATOM 1310 C C . ASN A 1 175 ? -12.349 5.905 -22.249 1.00 98.19 175 ASN A C 1
ATOM 1312 O O . ASN A 1 175 ? -11.534 6.242 -23.108 1.00 98.19 175 ASN A O 1
ATOM 1316 N N . VAL A 1 176 ? -12.117 4.894 -21.405 1.00 97.31 176 VAL A N 1
ATOM 1317 C CA . VAL A 1 176 ? -10.916 4.053 -21.496 1.00 97.31 176 VAL A CA 1
ATOM 1318 C C . VAL A 1 176 ? -10.922 3.245 -22.792 1.00 97.31 176 VAL A C 1
ATOM 1320 O O . VAL A 1 176 ? -9.914 3.243 -23.491 1.00 97.31 176 VAL A O 1
ATOM 1323 N N . GLN A 1 177 ? -12.041 2.620 -23.165 1.00 96.88 177 GLN A N 1
ATOM 1324 C CA . GLN A 1 177 ? -12.156 1.888 -24.434 1.00 96.88 177 GLN A CA 1
ATOM 1325 C C . GLN A 1 177 ? -11.936 2.799 -25.649 1.00 96.88 177 GLN A C 1
ATOM 1327 O O . GLN A 1 177 ? -11.224 2.423 -26.578 1.00 96.88 177 GLN A O 1
ATOM 1332 N N . ALA A 1 178 ? -12.485 4.016 -25.628 1.00 96.69 178 ALA A N 1
ATOM 1333 C CA . ALA A 1 178 ? -12.254 5.009 -26.673 1.00 96.69 178 ALA A CA 1
ATOM 1334 C C . ALA A 1 178 ? -10.774 5.416 -26.754 1.00 96.69 178 ALA A C 1
ATOM 1336 O O . ALA A 1 178 ? -10.227 5.511 -27.850 1.00 96.69 178 ALA A O 1
ATOM 1337 N N . ALA A 1 179 ? -10.108 5.606 -25.609 1.00 95.00 179 ALA A N 1
ATOM 1338 C CA . ALA A 1 179 ? -8.679 5.910 -25.564 1.00 95.00 179 ALA A CA 1
ATOM 1339 C C . ALA A 1 179 ? -7.819 4.751 -26.097 1.00 95.00 179 ALA A C 1
ATOM 1341 O O . ALA A 1 179 ? -6.877 4.991 -26.846 1.00 95.00 179 ALA A O 1
ATOM 1342 N N . VAL A 1 180 ? -8.160 3.502 -25.759 1.00 95.69 180 VAL A N 1
ATOM 1343 C CA . VAL A 1 180 ? -7.494 2.303 -26.296 1.00 95.69 180 VAL A CA 1
ATOM 1344 C C . VAL A 1 180 ? -7.681 2.217 -27.812 1.00 95.69 180 VAL A C 1
ATOM 1346 O O . VAL A 1 180 ? -6.710 2.012 -28.531 1.00 95.69 180 VAL A O 1
ATOM 1349 N N . GLY A 1 181 ? -8.905 2.421 -28.308 1.00 93.81 181 GLY A N 1
ATOM 1350 C CA . GLY A 1 181 ? -9.214 2.361 -29.739 1.00 93.81 181 GLY A CA 1
ATOM 1351 C C . GLY A 1 181 ? -8.565 3.468 -30.576 1.00 93.81 181 GLY A C 1
ATOM 1352 O O . GLY A 1 181 ? -8.372 3.279 -31.772 1.00 93.81 181 GLY A O 1
ATOM 1353 N N . ALA A 1 182 ? -8.214 4.600 -29.961 1.00 93.44 182 ALA A N 1
ATOM 1354 C CA . ALA A 1 182 ? -7.523 5.711 -30.615 1.00 93.44 182 ALA A CA 1
ATOM 1355 C C . ALA A 1 182 ? -5.986 5.628 -30.523 1.00 93.44 182 ALA A C 1
ATOM 1357 O O . ALA A 1 182 ? -5.304 6.487 -31.073 1.00 93.44 182 ALA A O 1
ATOM 1358 N N . SER A 1 183 ? -5.431 4.640 -29.812 1.00 94.62 183 SER A N 1
ATOM 1359 C CA . SER A 1 183 ? -3.988 4.547 -29.583 1.00 94.62 183 SER A CA 1
ATOM 1360 C C . SER A 1 183 ? -3.244 3.981 -30.794 1.00 94.62 183 SER A C 1
ATOM 1362 O O . SER A 1 183 ? -3.546 2.885 -31.276 1.00 94.62 183 SER A O 1
ATOM 1364 N N . HIS A 1 184 ? -2.185 4.674 -31.217 1.00 93.50 184 HIS A N 1
ATOM 1365 C CA . HIS A 1 184 ? -1.267 4.187 -32.255 1.00 93.50 184 HIS A CA 1
ATOM 1366 C C . HIS A 1 184 ? -0.497 2.952 -31.790 1.00 93.50 184 HIS A C 1
ATOM 1368 O O . HIS A 1 184 ? -0.251 2.030 -32.564 1.00 93.50 184 HIS A O 1
ATOM 1374 N N . VAL A 1 185 ? -0.171 2.884 -30.497 1.00 92.75 185 VAL A N 1
ATOM 1375 C CA . VAL A 1 185 ? 0.488 1.711 -29.905 1.00 92.75 185 VAL A CA 1
ATOM 1376 C C . VAL A 1 185 ? -0.432 0.487 -29.928 1.00 92.75 185 VAL A C 1
ATOM 1378 O O . VAL A 1 185 ? 0.026 -0.615 -30.234 1.00 92.75 185 VAL A O 1
ATOM 1381 N N . ALA A 1 186 ? -1.732 0.670 -29.671 1.00 94.56 186 ALA A N 1
ATOM 1382 C CA . ALA A 1 186 ? -2.707 -0.411 -29.813 1.00 94.56 186 ALA A CA 1
ATOM 1383 C C . ALA A 1 186 ? -2.818 -0.889 -31.271 1.00 94.56 186 ALA A C 1
ATOM 1385 O O . ALA A 1 186 ? -2.912 -2.093 -31.513 1.00 94.56 186 ALA A O 1
ATOM 1386 N N . HIS A 1 187 ? -2.734 0.022 -32.247 1.00 92.62 187 HIS A N 1
ATOM 1387 C CA . HIS A 1 187 ? -2.715 -0.344 -33.664 1.00 92.62 187 HIS A CA 1
ATOM 1388 C C . HIS A 1 187 ? -1.505 -1.221 -34.028 1.00 92.62 187 HIS A C 1
ATOM 1390 O O . HIS A 1 187 ? -1.682 -2.276 -34.635 1.00 92.62 187 HIS A O 1
ATOM 1396 N N . MET A 1 188 ? -0.299 -0.866 -33.564 1.00 91.88 188 MET A N 1
ATOM 1397 C CA . MET A 1 188 ? 0.898 -1.706 -33.747 1.00 91.88 188 MET A CA 1
ATOM 1398 C C . MET A 1 188 ? 0.714 -3.115 -33.163 1.00 91.88 188 MET A C 1
ATOM 1400 O O . MET A 1 188 ? 1.136 -4.111 -33.753 1.00 91.88 188 MET A O 1
ATOM 1404 N N . ALA A 1 189 ? 0.087 -3.219 -31.988 1.00 93.94 189 ALA A N 1
ATOM 1405 C CA . ALA A 1 189 ? -0.177 -4.510 -31.366 1.00 93.94 189 ALA A CA 1
ATOM 1406 C C . ALA A 1 189 ? -1.220 -5.332 -32.146 1.00 93.94 189 ALA A C 1
ATOM 1408 O O . ALA A 1 189 ? -1.070 -6.552 -32.248 1.00 93.94 189 ALA A O 1
ATOM 1409 N N . GLU A 1 190 ? -2.239 -4.695 -32.730 1.00 92.56 190 GLU A N 1
ATOM 1410 C CA . GLU A 1 190 ? -3.197 -5.356 -33.628 1.00 92.56 190 GLU A CA 1
ATOM 1411 C C . GLU A 1 190 ? -2.519 -5.900 -34.893 1.00 92.56 190 GLU A C 1
ATOM 1413 O O . GLU A 1 190 ? -2.791 -7.039 -35.278 1.00 92.56 190 GLU A O 1
ATOM 1418 N N . GLU A 1 191 ? -1.577 -5.166 -35.499 1.00 92.50 191 GLU A N 1
ATOM 1419 C CA . GLU A 1 191 ? -0.788 -5.684 -36.629 1.00 92.50 191 GLU A CA 1
ATOM 1420 C C . GLU A 1 191 ? -0.027 -6.964 -36.264 1.00 92.50 191 GLU A C 1
ATOM 1422 O O . GLU A 1 191 ? 0.063 -7.892 -37.075 1.00 92.50 191 GLU A O 1
ATOM 1427 N N . ARG A 1 192 ? 0.480 -7.057 -35.026 1.00 92.62 192 ARG A N 1
ATOM 1428 C CA . ARG A 1 192 ? 1.103 -8.286 -34.523 1.00 92.62 192 ARG A CA 1
ATOM 1429 C C . ARG A 1 192 ? 0.110 -9.431 -34.409 1.00 92.62 192 ARG A C 1
ATOM 1431 O O . ARG A 1 192 ? 0.405 -10.532 -34.872 1.00 92.62 192 ARG A O 1
ATOM 1438 N N . PHE A 1 193 ? -1.055 -9.198 -33.810 1.00 91.31 193 PHE A N 1
ATOM 1439 C CA . PHE A 1 193 ? -2.095 -10.228 -33.713 1.00 91.31 193 PHE A CA 1
ATOM 1440 C C . PHE A 1 193 ? -2.609 -10.671 -35.095 1.00 91.31 193 PHE A C 1
ATOM 1442 O O . PHE A 1 193 ? -2.967 -11.836 -35.266 1.00 91.31 193 PHE A O 1
ATOM 1449 N N . ALA A 1 194 ? -2.583 -9.781 -36.092 1.00 90.00 194 ALA A N 1
ATOM 1450 C CA . ALA A 1 194 ? -2.906 -10.079 -37.488 1.00 90.00 194 ALA A CA 1
ATOM 1451 C C . ALA A 1 194 ? -1.769 -10.781 -38.263 1.00 90.00 194 ALA A C 1
ATOM 1453 O O . ALA A 1 194 ? -1.979 -11.214 -39.397 1.00 90.00 194 ALA A O 1
ATOM 1454 N N . GLY A 1 195 ? -0.571 -10.908 -37.678 1.00 90.25 195 GLY A N 1
ATOM 1455 C CA . GLY A 1 195 ? 0.602 -11.505 -38.324 1.00 90.25 195 GLY A CA 1
ATOM 1456 C C . GLY A 1 195 ? 1.283 -10.610 -39.367 1.00 90.25 195 GLY A C 1
ATOM 1457 O O . GLY A 1 195 ? 2.105 -11.104 -40.136 1.00 90.25 195 GLY A O 1
ATOM 1458 N N . LEU A 1 196 ? 0.955 -9.315 -39.397 1.00 91.94 196 LEU A N 1
ATOM 1459 C CA . LEU A 1 196 ? 1.537 -8.323 -40.311 1.00 91.94 196 LEU A CA 1
ATOM 1460 C C . LEU A 1 196 ? 2.883 -7.784 -39.806 1.00 91.94 196 LEU A C 1
ATOM 1462 O O . LEU A 1 196 ? 3.733 -7.392 -40.601 1.00 91.94 196 LEU A O 1
ATOM 1466 N N . SER A 1 197 ? 3.095 -7.810 -38.489 1.00 93.00 197 SER A N 1
ATOM 1467 C CA . SER A 1 197 ? 4.334 -7.382 -37.841 1.00 93.00 197 SER A CA 1
ATOM 1468 C C . SER A 1 197 ? 4.748 -8.370 -36.745 1.00 93.00 197 SER A C 1
ATOM 1470 O O . SER A 1 197 ? 3.896 -8.871 -36.016 1.00 93.00 197 SER A O 1
ATOM 1472 N N . PRO A 1 198 ? 6.042 -8.676 -36.558 1.00 92.81 198 PRO A N 1
ATOM 1473 C CA . PRO A 1 198 ? 6.495 -9.462 -35.413 1.00 92.81 198 PRO A CA 1
ATOM 1474 C C . PRO A 1 198 ? 6.677 -8.619 -34.138 1.00 92.81 198 PRO A C 1
ATOM 1476 O O . PRO A 1 198 ? 7.098 -9.172 -33.120 1.00 92.81 198 PRO A O 1
ATOM 1479 N N . THR A 1 199 ? 6.417 -7.308 -34.188 1.00 95.31 199 THR A N 1
ATOM 1480 C CA . THR A 1 199 ? 6.762 -6.365 -33.119 1.00 95.31 199 THR A CA 1
ATOM 1481 C C . THR A 1 199 ? 5.892 -6.521 -31.881 1.00 95.31 199 THR A C 1
ATOM 1483 O O . THR A 1 199 ? 4.703 -6.215 -31.865 1.00 95.31 199 THR A O 1
ATOM 1486 N N . GLU A 1 200 ? 6.528 -6.971 -30.808 1.00 94.62 200 GLU A N 1
ATOM 1487 C CA . GLU A 1 200 ? 6.010 -6.972 -29.450 1.00 94.62 200 GLU A CA 1
ATOM 1488 C C . GLU A 1 200 ? 6.159 -5.583 -28.818 1.00 94.62 200 GLU A C 1
ATOM 1490 O O . GLU A 1 200 ? 7.235 -4.979 -28.845 1.00 94.62 200 GLU A O 1
ATOM 1495 N N . ILE A 1 201 ? 5.081 -5.090 -28.207 1.00 94.19 201 ILE A N 1
ATOM 1496 C CA . ILE A 1 201 ? 5.107 -3.845 -27.442 1.00 94.19 201 ILE A CA 1
ATOM 1497 C C . ILE A 1 201 ? 5.525 -4.150 -26.006 1.00 94.19 201 ILE A C 1
ATOM 1499 O O . ILE A 1 201 ? 4.951 -5.015 -25.335 1.00 94.19 201 ILE A O 1
ATOM 1503 N N . GLY A 1 202 ? 6.519 -3.407 -25.529 1.00 93.06 202 GLY A N 1
ATOM 1504 C CA . GLY A 1 202 ? 6.957 -3.428 -24.146 1.00 93.06 202 GLY A CA 1
ATOM 1505 C C . GLY A 1 202 ? 6.732 -2.098 -23.430 1.00 93.06 202 GLY A C 1
ATOM 1506 O O . GLY A 1 202 ? 6.708 -1.033 -24.046 1.00 93.06 202 GLY A O 1
ATOM 1507 N N . ASN A 1 203 ? 6.618 -2.159 -22.108 1.00 90.31 203 ASN A N 1
ATOM 1508 C CA . ASN A 1 203 ? 6.527 -0.997 -21.231 1.00 90.31 203 ASN A CA 1
ATOM 1509 C C . ASN A 1 203 ? 7.882 -0.770 -20.542 1.00 90.31 203 ASN A C 1
ATOM 1511 O O . ASN A 1 203 ? 8.363 -1.639 -19.811 1.00 90.31 203 ASN A O 1
ATOM 1515 N N . ASP A 1 204 ? 8.505 0.391 -20.749 1.00 82.62 204 ASP A N 1
ATOM 1516 C CA . ASP A 1 204 ? 9.784 0.754 -20.109 1.00 82.62 204 ASP A CA 1
ATOM 1517 C C . ASP A 1 204 ? 9.555 1.364 -18.713 1.00 82.62 204 ASP A C 1
ATOM 1519 O O . ASP A 1 204 ? 10.082 2.419 -18.352 1.00 82.62 204 ASP A O 1
ATOM 1523 N N . TYR A 1 205 ? 8.653 0.728 -17.958 1.00 72.88 205 TYR A N 1
ATOM 1524 C CA . TYR A 1 205 ? 8.080 1.268 -16.735 1.00 72.88 205 TYR A CA 1
ATOM 1525 C C . TYR A 1 205 ? 7.298 0.196 -15.958 1.00 72.88 205 TYR A C 1
ATOM 1527 O O . TYR A 1 205 ? 6.440 -0.470 -16.529 1.00 72.88 205 TYR A O 1
ATOM 1535 N N . ALA A 1 206 ? 7.568 0.014 -14.663 1.00 73.00 206 ALA A N 1
ATOM 1536 C CA . ALA A 1 206 ? 6.927 -1.035 -13.856 1.00 73.00 206 ALA A CA 1
ATOM 1537 C C . ALA A 1 206 ? 5.537 -0.647 -13.307 1.00 73.00 206 ALA A C 1
ATOM 1539 O O . ALA A 1 206 ? 4.805 -1.518 -12.842 1.00 73.00 206 ALA A O 1
ATOM 1540 N N . SER A 1 207 ? 5.167 0.638 -13.363 1.00 80.44 207 SER A N 1
ATOM 1541 C CA . SER A 1 207 ? 3.859 1.128 -12.906 1.00 80.44 207 SER A CA 1
ATOM 1542 C C . SER A 1 207 ? 2.836 1.212 -14.034 1.00 80.44 207 SER A C 1
ATOM 1544 O O . SER A 1 207 ? 3.171 1.423 -15.203 1.00 80.44 207 SER A O 1
ATOM 1546 N N . PHE A 1 208 ? 1.561 1.067 -13.660 1.00 86.88 208 PHE A N 1
ATOM 1547 C CA . PHE A 1 208 ? 0.399 1.122 -14.556 1.00 86.88 208 PHE A CA 1
ATOM 1548 C C . PHE A 1 208 ? 0.454 0.122 -15.730 1.00 86.88 208 PHE A C 1
ATOM 1550 O O . PHE A 1 208 ? -0.139 0.371 -16.783 1.00 86.88 208 PHE A O 1
ATOM 1557 N N . LEU A 1 209 ? 1.140 -1.017 -15.555 1.00 91.81 209 LEU A N 1
ATOM 1558 C CA . LEU A 1 209 ? 1.303 -2.043 -16.593 1.00 91.81 209 LEU A CA 1
ATOM 1559 C C . LEU A 1 209 ? -0.042 -2.569 -17.115 1.00 91.81 209 LEU A C 1
ATOM 1561 O O . LEU A 1 209 ? -0.192 -2.769 -18.314 1.00 91.81 209 LEU A O 1
ATOM 1565 N N . LYS A 1 210 ? -1.054 -2.721 -16.253 1.00 92.38 210 LYS A N 1
ATOM 1566 C CA . LYS A 1 210 ? -2.392 -3.160 -16.679 1.00 92.38 210 LYS A CA 1
ATOM 1567 C C . LYS A 1 210 ? -2.960 -2.292 -17.808 1.00 92.38 210 LYS A C 1
ATOM 1569 O O . LYS A 1 210 ? -3.469 -2.817 -18.794 1.00 92.38 210 LYS A O 1
ATOM 1574 N N . TYR A 1 211 ? -2.814 -0.967 -17.718 1.00 93.25 211 TYR A N 1
ATOM 1575 C CA . TYR A 1 211 ? -3.287 -0.078 -18.779 1.00 93.25 211 TYR A CA 1
ATOM 1576 C C . TYR A 1 211 ? -2.529 -0.294 -20.093 1.00 93.25 211 TYR A C 1
ATOM 1578 O O . TYR A 1 211 ? -3.138 -0.301 -21.158 1.00 93.25 211 TYR A O 1
ATOM 1586 N N . THR A 1 212 ? -1.210 -0.491 -20.054 1.00 93.75 212 THR A N 1
ATOM 1587 C CA . THR A 1 212 ? -0.445 -0.749 -21.284 1.00 93.75 212 THR A CA 1
ATOM 1588 C C . THR A 1 212 ? -0.709 -2.146 -21.844 1.00 93.75 212 THR A C 1
ATOM 1590 O O . THR A 1 212 ? -0.658 -2.326 -23.060 1.00 93.75 212 THR A O 1
ATOM 1593 N N . MET A 1 213 ? -1.102 -3.114 -21.012 1.00 96.19 213 MET A N 1
ATOM 1594 C CA . MET A 1 213 ? -1.607 -4.404 -21.484 1.00 96.19 213 MET A CA 1
ATOM 1595 C C . MET A 1 213 ? -2.938 -4.270 -22.243 1.00 96.19 213 MET A C 1
ATOM 1597 O O . MET A 1 213 ? -3.133 -4.986 -23.224 1.00 96.19 213 MET A O 1
ATOM 1601 N N . TYR A 1 214 ? -3.813 -3.314 -21.892 1.00 96.81 214 TYR A N 1
ATOM 1602 C CA . TYR A 1 214 ? -4.994 -2.995 -22.717 1.00 96.81 214 TYR A CA 1
ATOM 1603 C C . TYR A 1 214 ? -4.615 -2.560 -24.140 1.00 96.81 214 TYR A C 1
ATOM 1605 O O . TYR A 1 214 ? -5.350 -2.848 -25.086 1.00 96.81 214 TYR A O 1
ATOM 1613 N N . LEU A 1 215 ? -3.449 -1.922 -24.291 1.00 95.94 215 LEU A N 1
ATOM 1614 C CA . LEU A 1 215 ? -2.849 -1.532 -25.572 1.00 95.94 215 LEU A CA 1
ATOM 1615 C C . LEU A 1 215 ? -2.033 -2.663 -26.223 1.00 95.94 215 LEU A C 1
ATOM 1617 O O . LEU A 1 215 ? -1.401 -2.450 -27.251 1.00 95.94 215 LEU A O 1
ATOM 1621 N N . GLY A 1 216 ? -2.039 -3.871 -25.652 1.00 94.81 216 GLY A N 1
ATOM 1622 C CA . GLY A 1 216 ? -1.383 -5.050 -26.216 1.00 94.81 216 GLY A CA 1
ATOM 1623 C C . GLY A 1 216 ? 0.075 -5.250 -25.796 1.00 94.81 216 GLY A C 1
ATOM 1624 O O . GLY A 1 216 ? 0.755 -6.087 -26.398 1.00 94.81 216 GLY A O 1
ATOM 1625 N N . ALA A 1 217 ? 0.553 -4.527 -24.775 1.00 95.69 217 ALA A N 1
ATOM 1626 C CA . ALA A 1 217 ? 1.877 -4.760 -24.205 1.00 95.69 217 ALA A CA 1
ATOM 1627 C C . ALA A 1 217 ? 1.974 -6.143 -23.539 1.00 95.69 217 ALA A C 1
ATOM 1629 O O . ALA A 1 217 ? 1.061 -6.581 -22.838 1.00 95.69 217 ALA A O 1
ATOM 1630 N N . SER A 1 218 ? 3.109 -6.815 -23.731 1.00 95.38 218 SER A N 1
ATOM 1631 C CA . SER A 1 218 ? 3.387 -8.148 -23.165 1.00 95.38 218 SER A CA 1
ATOM 1632 C C . SER A 1 218 ? 4.808 -8.305 -22.629 1.00 95.38 218 SER A C 1
ATOM 1634 O O . SER A 1 218 ? 5.227 -9.401 -22.258 1.00 95.38 218 SER A O 1
ATOM 1636 N N . PHE A 1 219 ? 5.552 -7.208 -22.566 1.00 95.62 219 PHE A N 1
ATOM 1637 C CA . PHE A 1 219 ? 6.896 -7.165 -22.018 1.00 95.62 219 PHE A CA 1
ATOM 1638 C C . PHE A 1 219 ? 7.013 -5.946 -21.115 1.00 95.62 219 PHE A C 1
ATOM 1640 O O . PHE A 1 219 ? 6.469 -4.886 -21.418 1.00 95.62 219 PHE A O 1
ATOM 1647 N N . VAL A 1 220 ? 7.735 -6.062 -20.010 1.00 94.44 220 VAL A N 1
ATOM 1648 C CA . VAL A 1 220 ? 8.012 -4.911 -19.148 1.00 94.44 220 VAL A CA 1
ATOM 1649 C C . VAL A 1 220 ? 9.460 -4.934 -18.732 1.00 94.44 220 VAL A C 1
ATOM 1651 O O . VAL A 1 220 ? 10.030 -5.993 -18.463 1.00 94.44 220 VAL A O 1
ATOM 1654 N N . THR A 1 221 ? 10.077 -3.764 -18.687 1.00 90.50 221 THR A N 1
ATOM 1655 C CA . THR A 1 221 ? 11.449 -3.639 -18.227 1.00 90.50 221 THR A CA 1
ATOM 1656 C C . THR A 1 221 ? 11.497 -2.884 -16.912 1.00 90.50 221 THR A C 1
ATOM 1658 O O . THR A 1 221 ? 10.773 -1.918 -16.700 1.00 90.50 221 THR A O 1
ATOM 1661 N N . THR A 1 222 ? 12.346 -3.357 -16.003 1.00 86.75 222 THR A N 1
ATOM 1662 C CA . THR A 1 222 ? 12.548 -2.745 -14.694 1.00 86.75 222 THR A CA 1
ATOM 1663 C C . THR A 1 222 ? 14.033 -2.706 -14.343 1.00 86.75 222 THR A C 1
ATOM 1665 O O . THR A 1 222 ? 14.852 -3.453 -14.892 1.00 86.75 222 THR A O 1
ATOM 1668 N N . ASN A 1 223 ? 14.395 -1.748 -13.505 1.00 85.50 223 ASN A N 1
ATOM 1669 C CA . ASN A 1 223 ? 15.704 -1.560 -12.898 1.00 85.50 223 ASN A CA 1
ATOM 1670 C C . ASN A 1 223 ? 15.514 -0.689 -11.639 1.00 85.50 223 ASN A C 1
ATOM 1672 O O . ASN A 1 223 ? 14.407 -0.200 -11.416 1.00 85.50 223 ASN A O 1
ATOM 1676 N N . PRO A 1 224 ? 16.557 -0.447 -10.834 1.00 79.38 224 PRO A N 1
ATOM 1677 C CA . PRO A 1 224 ? 16.426 0.347 -9.612 1.00 79.38 224 PRO A CA 1
ATOM 1678 C C . PRO A 1 224 ? 15.818 1.746 -9.816 1.00 79.38 224 PRO A C 1
ATOM 1680 O O . PRO A 1 224 ? 15.009 2.175 -9.003 1.00 79.38 224 PRO A O 1
ATOM 1683 N N . VAL A 1 225 ? 16.126 2.429 -10.931 1.00 80.31 225 VAL A N 1
ATOM 1684 C CA . VAL A 1 225 ? 15.484 3.712 -11.292 1.00 80.31 225 VAL A CA 1
ATOM 1685 C C . VAL A 1 225 ? 13.983 3.514 -11.472 1.00 80.31 225 VAL A C 1
ATOM 1687 O O . VAL A 1 225 ? 13.183 4.254 -10.920 1.00 80.31 225 VAL A O 1
ATOM 1690 N N . LEU A 1 226 ? 13.592 2.514 -12.258 1.00 82.94 226 LEU A N 1
ATOM 1691 C CA . LEU A 1 226 ? 12.194 2.265 -12.596 1.00 82.94 226 LEU A CA 1
ATOM 1692 C C . LEU A 1 226 ? 11.390 1.770 -11.388 1.00 82.94 226 LEU A C 1
ATOM 1694 O O . LEU A 1 226 ? 10.213 2.094 -11.294 1.00 82.94 226 LEU A O 1
ATOM 1698 N N . VAL A 1 227 ? 12.017 1.047 -10.456 1.00 82.19 227 VAL A N 1
ATOM 1699 C CA . VAL A 1 227 ? 11.427 0.667 -9.161 1.00 82.19 227 VAL A CA 1
ATOM 1700 C C . VAL A 1 227 ? 11.196 1.903 -8.290 1.00 82.19 227 VAL A C 1
ATOM 1702 O O . VAL A 1 227 ? 10.110 2.066 -7.739 1.00 82.19 227 VAL A O 1
ATOM 1705 N N . ASP A 1 228 ? 12.181 2.800 -8.200 1.00 82.56 228 ASP A N 1
ATOM 1706 C CA . ASP A 1 228 ? 12.068 4.039 -7.422 1.00 82.56 228 ASP A CA 1
ATOM 1707 C C . ASP A 1 228 ? 10.982 4.978 -7.974 1.00 82.56 228 ASP A C 1
ATOM 1709 O O . ASP A 1 228 ? 10.183 5.530 -7.210 1.00 82.56 228 ASP A O 1
ATOM 1713 N N . ILE A 1 229 ? 10.904 5.115 -9.305 1.00 80.00 229 ILE A N 1
ATOM 1714 C CA . ILE A 1 229 ? 9.843 5.891 -9.960 1.00 80.00 229 ILE A CA 1
ATOM 1715 C C . ILE A 1 229 ? 8.488 5.197 -9.769 1.00 80.00 229 ILE A C 1
ATOM 1717 O O . ILE A 1 229 ? 7.525 5.870 -9.416 1.00 80.00 229 ILE A O 1
ATOM 1721 N N . ALA A 1 230 ? 8.406 3.868 -9.908 1.00 80.19 230 ALA A N 1
ATOM 1722 C CA . ALA A 1 230 ? 7.158 3.137 -9.693 1.00 80.19 230 ALA A CA 1
ATOM 1723 C C . ALA A 1 230 ? 6.590 3.375 -8.288 1.00 80.19 230 ALA A C 1
ATOM 1725 O O . ALA A 1 230 ? 5.401 3.656 -8.130 1.00 80.19 230 ALA A O 1
ATOM 1726 N N . TRP A 1 231 ? 7.469 3.346 -7.287 1.00 83.62 231 TRP A N 1
ATOM 1727 C CA . TRP A 1 231 ? 7.137 3.676 -5.910 1.00 83.62 231 TRP A CA 1
ATOM 1728 C C . TRP A 1 231 ? 6.742 5.153 -5.733 1.00 83.62 231 TRP A C 1
ATOM 1730 O O . TRP A 1 231 ? 5.810 5.463 -4.995 1.00 83.62 231 TRP A O 1
ATOM 1740 N N . ASN A 1 232 ? 7.419 6.086 -6.403 1.00 81.81 232 ASN A N 1
ATOM 1741 C CA . ASN A 1 232 ? 7.062 7.505 -6.342 1.00 81.81 232 ASN A CA 1
ATOM 1742 C C . ASN A 1 232 ? 5.697 7.822 -6.978 1.00 81.81 232 ASN A C 1
ATOM 1744 O O . ASN A 1 232 ? 4.979 8.682 -6.472 1.00 81.81 232 ASN A O 1
ATOM 1748 N N . ASP A 1 233 ? 5.355 7.152 -8.076 1.00 79.19 233 ASP A N 1
ATOM 1749 C CA . ASP A 1 233 ? 4.174 7.482 -8.875 1.00 79.19 233 ASP A CA 1
ATOM 1750 C C . ASP A 1 233 ? 2.884 6.852 -8.336 1.00 79.19 233 ASP A C 1
ATOM 1752 O O . ASP A 1 233 ? 1.806 7.395 -8.576 1.00 79.19 233 ASP A O 1
ATOM 1756 N N . ASP A 1 234 ? 2.982 5.754 -7.578 1.00 75.69 234 ASP A N 1
ATOM 1757 C CA . ASP A 1 234 ? 1.853 5.151 -6.858 1.00 75.69 234 ASP A CA 1
ATOM 1758 C C . ASP A 1 234 ? 2.195 4.910 -5.373 1.00 75.69 234 ASP A C 1
ATOM 1760 O O . ASP A 1 234 ? 2.405 3.776 -4.924 1.00 75.69 234 ASP A O 1
ATOM 1764 N N . PRO A 1 235 ? 2.288 5.992 -4.579 1.00 72.69 235 PRO A N 1
ATOM 1765 C CA . PRO A 1 235 ? 2.672 5.895 -3.179 1.00 72.69 235 PRO A CA 1
ATOM 1766 C C . PRO A 1 235 ? 1.617 5.169 -2.334 1.00 72.69 235 PRO A C 1
ATOM 1768 O O . PRO A 1 235 ? 1.978 4.547 -1.338 1.00 72.69 235 PRO A O 1
ATOM 1771 N N . ASN A 1 236 ? 0.336 5.212 -2.711 1.00 68.56 236 ASN A N 1
ATOM 1772 C CA . ASN A 1 236 ? -0.736 4.544 -1.967 1.00 68.56 236 ASN A CA 1
ATOM 1773 C C . ASN A 1 236 ? -0.596 3.019 -2.049 1.00 68.56 236 ASN A C 1
ATOM 1775 O O . ASN A 1 236 ? -0.763 2.338 -1.036 1.00 68.56 236 ASN A O 1
ATOM 1779 N N . HIS A 1 237 ? -0.229 2.495 -3.223 1.00 76.25 237 HIS A N 1
ATOM 1780 C CA . HIS A 1 237 ? 0.037 1.072 -3.401 1.00 76.25 237 HIS A CA 1
ATOM 1781 C C . HIS A 1 237 ? 1.386 0.647 -2.804 1.00 76.25 237 HIS A C 1
ATOM 1783 O O . HIS A 1 237 ? 1.460 -0.340 -2.070 1.00 76.25 237 HIS A O 1
ATOM 1789 N N . TRP A 1 238 ? 2.464 1.389 -3.083 1.00 82.50 238 TRP A N 1
ATOM 1790 C CA . TRP A 1 238 ? 3.821 0.926 -2.771 1.00 82.50 238 TRP A CA 1
ATOM 1791 C C . TRP A 1 238 ? 4.318 1.293 -1.369 1.00 82.50 238 TRP A C 1
ATOM 1793 O O . TRP A 1 238 ? 5.116 0.540 -0.814 1.00 82.50 238 TRP A O 1
ATOM 1803 N N . ASN A 1 239 ? 3.860 2.385 -0.740 1.00 80.69 239 ASN A N 1
ATOM 1804 C CA . ASN A 1 239 ? 4.329 2.740 0.610 1.00 80.69 239 ASN A CA 1
ATOM 1805 C C . ASN A 1 239 ? 4.067 1.639 1.655 1.00 80.69 239 ASN A C 1
ATOM 1807 O O . ASN A 1 239 ? 4.990 1.356 2.423 1.00 80.69 239 ASN A O 1
ATOM 1811 N N . PRO A 1 240 ? 2.879 0.997 1.712 1.00 72.88 240 PRO A N 1
ATOM 1812 C CA . PRO A 1 240 ? 2.640 -0.108 2.642 1.00 72.88 240 PRO A CA 1
ATOM 1813 C C . PRO A 1 240 ? 3.571 -1.302 2.393 1.00 72.88 240 PRO A C 1
ATOM 1815 O O . PRO A 1 240 ? 4.084 -1.892 3.341 1.00 72.88 240 PRO A O 1
ATOM 1818 N N . VAL A 1 241 ? 3.841 -1.620 1.122 1.00 80.00 241 VAL A N 1
ATOM 1819 C CA . VAL A 1 241 ? 4.731 -2.720 0.719 1.00 80.00 241 VAL A CA 1
ATOM 1820 C C . VAL A 1 241 ? 6.172 -2.434 1.146 1.00 80.00 241 VAL A C 1
ATOM 1822 O O . VAL A 1 241 ? 6.791 -3.254 1.825 1.00 80.00 241 VAL A O 1
ATOM 1825 N N . MET A 1 242 ? 6.692 -1.244 0.825 1.00 83.38 242 MET A N 1
ATOM 1826 C CA . MET A 1 242 ? 8.052 -0.840 1.204 1.00 83.38 242 MET A CA 1
ATOM 1827 C C . MET A 1 242 ? 8.220 -0.791 2.723 1.00 83.38 242 MET A C 1
ATOM 1829 O O . MET A 1 242 ? 9.246 -1.206 3.256 1.00 83.38 242 MET A O 1
ATOM 1833 N N . ALA A 1 243 ? 7.191 -0.348 3.440 1.00 70.81 243 ALA A N 1
ATOM 1834 C CA . ALA A 1 243 ? 7.191 -0.349 4.892 1.00 70.81 243 ALA A CA 1
ATOM 1835 C C . ALA A 1 243 ? 7.227 -1.756 5.500 1.00 70.81 243 ALA A C 1
ATOM 1837 O O . ALA A 1 243 ? 7.985 -1.987 6.443 1.00 70.81 243 ALA A O 1
ATOM 1838 N N . ALA A 1 244 ? 6.454 -2.696 4.949 1.00 69.50 244 ALA A N 1
ATOM 1839 C CA . ALA A 1 244 ? 6.465 -4.090 5.378 1.00 69.50 244 ALA A CA 1
ATOM 1840 C C . ALA A 1 244 ? 7.832 -4.748 5.130 1.00 69.50 244 ALA A C 1
ATOM 1842 O O . ALA A 1 244 ? 8.328 -5.464 6.003 1.00 69.50 244 ALA A O 1
ATOM 1843 N N . ILE A 1 245 ? 8.472 -4.456 3.990 1.00 75.75 245 ILE A N 1
ATOM 1844 C CA . ILE A 1 245 ? 9.843 -4.894 3.686 1.00 75.75 245 ILE A CA 1
ATOM 1845 C C . ILE A 1 245 ? 10.823 -4.356 4.727 1.00 75.75 245 ILE A C 1
ATOM 1847 O O . ILE A 1 245 ? 11.586 -5.131 5.296 1.00 75.75 245 ILE A O 1
ATOM 1851 N N . VAL A 1 246 ? 10.789 -3.051 5.016 1.00 70.94 246 VAL A N 1
ATOM 1852 C CA . VAL A 1 246 ? 11.675 -2.452 6.026 1.00 70.94 246 VAL A CA 1
ATOM 1853 C C . VAL A 1 246 ? 11.441 -3.105 7.390 1.00 70.94 246 VAL A C 1
ATOM 1855 O O . VAL A 1 246 ? 12.391 -3.541 8.032 1.00 70.94 246 VAL A O 1
ATOM 1858 N N . ALA A 1 247 ? 10.182 -3.269 7.805 1.00 63.22 247 ALA A N 1
ATOM 1859 C CA . ALA A 1 247 ? 9.833 -3.862 9.094 1.00 63.22 247 ALA A CA 1
ATOM 1860 C C . ALA A 1 247 ? 10.255 -5.336 9.236 1.00 63.22 247 ALA A C 1
ATOM 1862 O O . ALA A 1 247 ? 10.651 -5.755 10.324 1.00 63.22 247 ALA A O 1
ATOM 1863 N N . THR A 1 248 ? 10.165 -6.134 8.169 1.00 65.06 248 THR A N 1
ATOM 1864 C CA . THR A 1 248 ? 10.575 -7.550 8.177 1.00 65.06 248 THR A CA 1
ATOM 1865 C C . THR A 1 248 ? 12.081 -7.716 8.030 1.00 65.06 248 THR A C 1
ATOM 1867 O O . THR A 1 248 ? 12.664 -8.531 8.743 1.00 65.06 248 THR A O 1
ATOM 1870 N N . HIS A 1 249 ? 12.734 -6.912 7.189 1.00 66.44 249 HIS A N 1
ATOM 1871 C CA . HIS A 1 249 ? 14.179 -6.988 6.984 1.00 66.44 249 HIS A CA 1
ATOM 1872 C C . HIS A 1 249 ? 14.971 -6.558 8.225 1.00 66.44 249 HIS A C 1
ATOM 1874 O O . HIS A 1 249 ? 15.970 -7.193 8.563 1.00 66.44 249 HIS A O 1
ATOM 1880 N N . SER A 1 250 ? 14.482 -5.552 8.968 1.00 54.19 250 SER A N 1
ATOM 1881 C CA . SER A 1 250 ? 15.042 -5.200 10.281 1.00 54.19 250 SER A CA 1
ATOM 1882 C C . SER A 1 250 ? 14.952 -6.353 11.294 1.00 54.19 250 SER A C 1
ATOM 1884 O O . SER A 1 250 ? 15.787 -6.431 12.184 1.00 54.19 250 SER A O 1
ATOM 1886 N N . ARG A 1 251 ? 13.986 -7.277 11.148 1.00 47.00 251 ARG A N 1
ATOM 1887 C CA . ARG A 1 251 ? 13.817 -8.449 12.030 1.00 47.00 251 ARG A CA 1
ATOM 1888 C C . ARG A 1 251 ? 14.618 -9.673 11.571 1.00 47.00 251 ARG A C 1
ATOM 1890 O O . ARG A 1 251 ? 15.088 -10.431 12.411 1.00 47.00 251 ARG A O 1
ATOM 1897 N N . SER A 1 252 ? 14.802 -9.879 10.263 1.00 40.84 252 SER A N 1
ATOM 1898 C CA . SER A 1 252 ? 15.507 -11.054 9.711 1.00 40.84 252 SER A CA 1
ATOM 1899 C C . SER A 1 252 ? 17.030 -11.030 9.891 1.00 40.84 252 SER A C 1
ATOM 1901 O O . SER A 1 252 ? 17.672 -12.066 9.745 1.00 40.84 252 SER A O 1
ATOM 1903 N N . GLY A 1 253 ? 17.623 -9.890 10.271 1.00 38.25 253 GLY A N 1
ATOM 1904 C CA . GLY A 1 253 ? 19.016 -9.846 10.744 1.00 38.25 253 GLY A CA 1
ATOM 1905 C C . GLY A 1 253 ? 19.271 -10.711 11.993 1.00 38.25 253 GLY A C 1
ATOM 1906 O O . GLY A 1 253 ? 20.421 -10.998 12.315 1.00 38.25 253 GLY A O 1
ATOM 1907 N N . ALA A 1 254 ? 18.208 -11.172 12.665 1.00 33.81 254 ALA A N 1
ATOM 1908 C CA . ALA A 1 254 ? 18.264 -11.998 13.868 1.00 33.81 254 ALA A CA 1
ATOM 1909 C C . ALA A 1 254 ? 18.500 -13.503 13.618 1.00 33.81 254 ALA A C 1
ATOM 1911 O O . ALA A 1 254 ? 18.854 -14.216 14.555 1.00 33.81 254 ALA A O 1
ATOM 1912 N N . GLU A 1 255 ? 18.367 -14.020 12.390 1.00 28.45 255 GLU A N 1
ATOM 1913 C CA . GLU A 1 255 ? 18.527 -15.470 12.142 1.00 28.45 255 GLU A CA 1
ATOM 1914 C C . GLU A 1 255 ? 19.998 -15.938 12.078 1.00 28.45 255 GLU A C 1
ATOM 1916 O O . GLU A 1 255 ? 20.270 -17.134 11.983 1.00 28.45 255 GLU A O 1
ATOM 1921 N N . GLY A 1 256 ? 20.958 -15.016 12.221 1.00 30.12 256 GLY A N 1
ATOM 1922 C CA . GLY A 1 256 ? 22.390 -15.317 12.355 1.00 30.12 256 GLY A CA 1
ATOM 1923 C C . GLY A 1 256 ? 22.977 -15.170 13.766 1.00 30.12 256 GLY A C 1
ATOM 1924 O O . GLY A 1 256 ? 24.132 -15.543 13.968 1.00 30.12 256 GLY A O 1
ATOM 1925 N N . ALA A 1 257 ? 22.237 -14.647 14.750 1.00 28.20 257 ALA A N 1
ATOM 1926 C CA . ALA A 1 257 ? 22.789 -14.353 16.075 1.00 28.20 257 ALA A CA 1
ATOM 1927 C C . ALA A 1 257 ? 21.762 -14.594 17.189 1.00 28.20 257 ALA A C 1
ATOM 1929 O O . ALA A 1 257 ? 21.075 -13.691 17.660 1.00 28.20 257 ALA A O 1
ATOM 1930 N N . ALA A 1 258 ? 21.693 -15.837 17.662 1.00 28.91 258 ALA A N 1
ATOM 1931 C CA . ALA A 1 258 ? 21.028 -16.171 18.913 1.00 28.91 258 ALA A CA 1
ATOM 1932 C C . ALA A 1 258 ? 21.861 -15.675 20.115 1.00 28.91 258 ALA A C 1
ATOM 1934 O O . ALA A 1 258 ? 22.550 -16.468 20.748 1.00 28.91 258 ALA A O 1
ATOM 1935 N N . ALA A 1 259 ? 21.827 -14.368 20.398 1.00 29.23 259 ALA A N 1
ATOM 1936 C CA . ALA A 1 259 ? 22.081 -13.753 21.708 1.00 29.23 259 ALA A CA 1
ATOM 1937 C C . ALA A 1 259 ? 21.884 -12.225 21.610 1.00 29.23 259 ALA A C 1
ATOM 1939 O O . ALA A 1 259 ? 22.522 -11.590 20.782 1.00 29.23 259 ALA A O 1
ATOM 1940 N N . HIS A 1 260 ? 21.085 -11.655 22.521 1.00 26.53 260 HIS A N 1
ATOM 1941 C CA . HIS A 1 260 ? 20.898 -10.215 22.808 1.00 26.53 260 HIS A CA 1
ATOM 1942 C C . HIS A 1 260 ? 19.789 -9.451 22.036 1.00 26.53 260 HIS A C 1
ATOM 1944 O O . HIS A 1 260 ? 19.974 -9.065 20.886 1.00 26.53 260 HIS A O 1
ATOM 1950 N N . PRO A 1 261 ? 18.664 -9.106 22.706 1.00 30.14 261 PRO A N 1
ATOM 1951 C CA . PRO A 1 261 ? 17.591 -8.241 22.184 1.00 30.14 261 PRO A CA 1
ATOM 1952 C C . PRO A 1 261 ? 17.936 -6.736 22.099 1.00 30.14 261 PRO A C 1
ATOM 1954 O O . PRO A 1 261 ? 17.035 -5.903 22.067 1.00 30.14 261 PRO A O 1
ATOM 1957 N N . GLU A 1 262 ? 19.220 -6.365 22.096 1.00 30.64 262 GLU A N 1
ATOM 1958 C CA . GLU A 1 262 ? 19.684 -4.971 21.951 1.00 30.64 262 GLU A CA 1
ATOM 1959 C C . GLU A 1 262 ? 20.184 -4.655 20.520 1.00 30.64 262 GLU A C 1
ATOM 1961 O O . GLU A 1 262 ? 20.609 -3.536 20.236 1.00 30.64 262 GLU A O 1
ATOM 1966 N N . ALA A 1 263 ? 20.079 -5.610 19.588 1.00 30.05 263 ALA A N 1
ATOM 1967 C CA . ALA A 1 263 ? 20.697 -5.553 18.259 1.00 30.05 263 ALA A CA 1
ATOM 1968 C C . ALA A 1 263 ? 19.898 -4.810 17.160 1.00 30.05 263 ALA A C 1
ATOM 1970 O O . ALA A 1 263 ? 20.299 -4.837 15.997 1.00 30.05 263 ALA A O 1
ATOM 1971 N N . ASP A 1 264 ? 18.825 -4.084 17.489 1.00 40.69 264 ASP A N 1
ATOM 1972 C CA . ASP A 1 264 ? 18.045 -3.318 16.493 1.00 40.69 264 ASP A CA 1
ATOM 1973 C C . ASP A 1 264 ? 18.734 -2.000 16.066 1.00 40.69 264 ASP A C 1
ATOM 1975 O O . ASP A 1 264 ? 18.340 -1.367 15.086 1.00 40.69 264 ASP A O 1
ATOM 1979 N N . ALA A 1 265 ? 19.800 -1.594 16.768 1.00 40.50 265 ALA A N 1
ATOM 1980 C CA . ALA A 1 265 ? 20.652 -0.455 16.404 1.00 40.50 265 ALA A CA 1
ATOM 1981 C C . ALA A 1 265 ? 22.038 -0.868 15.858 1.00 40.50 265 ALA A C 1
ATOM 1983 O O . ALA A 1 265 ? 22.692 -0.069 15.186 1.00 40.50 265 ALA A O 1
ATOM 1984 N N . GLU A 1 266 ? 22.490 -2.104 16.104 1.00 36.84 266 GLU A N 1
ATOM 1985 C CA . GLU A 1 266 ? 23.844 -2.560 15.750 1.00 36.84 266 GLU A CA 1
ATOM 1986 C C . GLU A 1 266 ? 23.975 -3.078 14.312 1.00 36.84 266 GLU A C 1
ATOM 1988 O O . GLU A 1 266 ? 25.034 -2.907 13.709 1.00 36.84 266 GLU A O 1
ATOM 1993 N N . GLY A 1 267 ? 22.922 -3.632 13.701 1.00 39.56 267 GLY A N 1
ATOM 1994 C CA . GLY A 1 267 ? 22.959 -4.037 12.284 1.00 39.56 267 GLY A CA 1
ATOM 1995 C C . GLY A 1 267 ? 23.209 -2.857 11.330 1.00 39.56 267 GLY A C 1
ATOM 1996 O O . GLY A 1 267 ? 23.967 -2.971 10.368 1.00 39.56 267 GLY A O 1
ATOM 1997 N N . LEU A 1 268 ? 22.660 -1.683 11.666 1.00 42.09 268 LEU A N 1
ATOM 1998 C CA . LEU A 1 268 ? 22.920 -0.421 10.964 1.00 42.09 268 LEU A CA 1
ATOM 1999 C C . LEU A 1 268 ? 24.341 0.123 11.230 1.00 42.09 268 LEU A C 1
ATOM 2001 O O . LEU A 1 268 ? 24.859 0.901 10.433 1.00 42.09 268 LEU A O 1
ATOM 2005 N N . ALA A 1 269 ? 24.965 -0.272 12.347 1.00 41.69 269 ALA A N 1
ATOM 2006 C CA . ALA A 1 269 ? 26.282 0.198 12.779 1.00 41.69 269 ALA A CA 1
ATOM 2007 C C . ALA A 1 269 ? 27.446 -0.717 12.344 1.00 41.69 269 ALA A C 1
ATOM 2009 O O . ALA A 1 269 ? 28.577 -0.243 12.246 1.00 41.69 269 ALA A O 1
ATOM 2010 N N . THR A 1 270 ? 27.194 -2.004 12.077 1.00 43.03 270 THR A N 1
ATOM 2011 C CA . THR A 1 270 ? 28.239 -3.015 11.819 1.00 43.03 270 THR A CA 1
ATOM 2012 C C . THR A 1 270 ? 28.421 -3.362 10.336 1.00 43.03 270 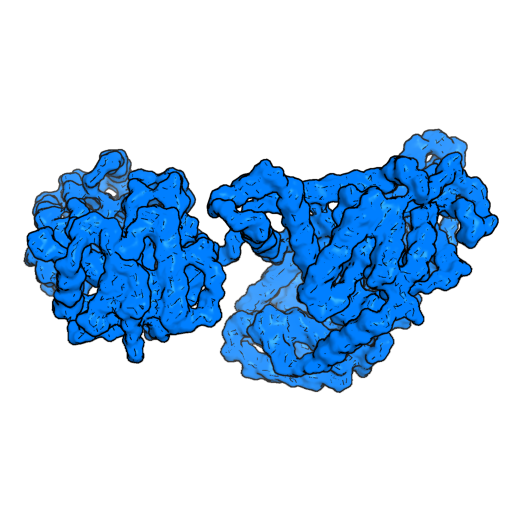THR A C 1
ATOM 2014 O O . THR A 1 270 ? 29.565 -3.473 9.897 1.00 43.03 270 THR A O 1
ATOM 2017 N N . HIS A 1 271 ? 27.345 -3.458 9.537 1.00 52.41 271 HIS A N 1
ATOM 2018 C CA . HIS A 1 271 ? 27.408 -3.735 8.087 1.00 52.41 271 HIS A CA 1
ATOM 2019 C C . HIS A 1 271 ? 26.335 -2.961 7.287 1.00 52.41 271 HIS A C 1
ATOM 2021 O O . HIS A 1 271 ? 25.432 -3.564 6.698 1.00 52.41 271 HIS A O 1
ATOM 2027 N N . PRO A 1 272 ? 26.424 -1.618 7.232 1.00 63.06 272 PRO A N 1
ATOM 2028 C CA . PRO A 1 272 ? 25.393 -0.764 6.632 1.00 63.06 272 PRO A CA 1
ATOM 2029 C C . PRO A 1 272 ? 25.145 -1.055 5.145 1.00 63.06 272 PRO A C 1
ATOM 2031 O O . PRO A 1 272 ? 24.016 -0.937 4.676 1.00 63.06 272 PRO A O 1
ATOM 2034 N N . GLU A 1 273 ? 26.176 -1.471 4.409 1.00 66.50 273 GLU A N 1
ATOM 2035 C CA . GLU A 1 273 ? 26.073 -1.769 2.977 1.00 66.50 273 GLU A CA 1
ATOM 2036 C C . GLU A 1 273 ? 25.249 -3.038 2.710 1.00 66.50 273 GLU A C 1
ATOM 2038 O O . GLU A 1 273 ? 24.332 -3.005 1.894 1.00 66.50 273 GLU A O 1
ATOM 2043 N N . ALA A 1 274 ? 25.483 -4.122 3.459 1.00 68.38 274 ALA A N 1
ATOM 2044 C CA . ALA A 1 274 ? 24.766 -5.388 3.279 1.00 68.38 274 ALA A CA 1
ATOM 2045 C C . ALA A 1 274 ? 23.269 -5.271 3.620 1.00 68.38 274 ALA A C 1
ATOM 2047 O O . ALA A 1 274 ? 22.421 -5.832 2.924 1.00 68.38 274 ALA A O 1
ATOM 2048 N N . TYR A 1 275 ? 22.932 -4.504 4.662 1.00 71.94 275 TYR A N 1
ATOM 2049 C CA . TYR A 1 275 ? 21.543 -4.198 5.015 1.00 71.94 275 TYR A CA 1
ATOM 2050 C C . TYR A 1 275 ? 20.837 -3.403 3.907 1.00 71.94 275 TYR A C 1
ATOM 2052 O O . TYR A 1 275 ? 19.723 -3.724 3.490 1.00 71.94 275 TYR A O 1
ATOM 2060 N N . ALA A 1 276 ? 21.505 -2.368 3.398 1.00 77.25 276 ALA A N 1
ATOM 2061 C CA . ALA A 1 276 ? 20.959 -1.505 2.363 1.00 77.25 276 ALA A CA 1
ATOM 2062 C C . ALA A 1 276 ? 20.742 -2.265 1.038 1.00 77.25 276 ALA A C 1
ATOM 2064 O O . ALA A 1 276 ? 19.716 -2.088 0.374 1.00 77.25 276 ALA A O 1
ATOM 2065 N N . GLU A 1 277 ? 21.662 -3.168 0.689 1.00 76.31 277 GLU A N 1
ATOM 2066 C CA . GLU A 1 277 ? 21.521 -4.068 -0.459 1.00 76.31 277 GLU A CA 1
ATOM 2067 C C . GLU A 1 277 ? 20.391 -5.089 -0.274 1.00 76.31 277 GLU A C 1
ATOM 2069 O O . GLU A 1 277 ? 19.617 -5.320 -1.207 1.00 76.31 277 GLU A O 1
ATOM 2074 N N . GLY A 1 278 ? 20.235 -5.651 0.929 1.00 80.62 278 GLY A N 1
ATOM 2075 C CA . GLY A 1 278 ? 19.126 -6.545 1.268 1.00 80.62 278 GLY A CA 1
ATOM 2076 C C . GLY A 1 278 ? 17.756 -5.883 1.083 1.00 80.62 278 GLY A C 1
ATOM 2077 O O . GLY A 1 278 ? 16.874 -6.456 0.436 1.00 80.62 278 GLY A O 1
ATOM 2078 N N . LEU A 1 279 ? 17.597 -4.642 1.555 1.00 81.62 279 LEU A N 1
ATOM 2079 C CA . LEU A 1 279 ? 16.378 -3.851 1.343 1.00 81.62 279 LEU A CA 1
ATOM 2080 C C . LEU A 1 279 ? 16.105 -3.582 -0.137 1.00 81.62 279 LEU A C 1
ATOM 2082 O O . LEU A 1 279 ? 14.990 -3.812 -0.609 1.00 81.62 279 LEU A O 1
ATOM 2086 N N . ALA A 1 280 ? 17.112 -3.110 -0.877 1.00 84.81 280 ALA A N 1
ATOM 2087 C CA . ALA A 1 280 ? 16.972 -2.802 -2.299 1.00 84.81 280 ALA A CA 1
ATOM 2088 C C . ALA A 1 280 ? 16.567 -4.035 -3.112 1.00 84.81 280 ALA A C 1
ATOM 2090 O O . ALA A 1 280 ? 15.716 -3.948 -4.005 1.00 84.81 280 ALA A O 1
ATOM 2091 N N . ARG A 1 281 ? 17.123 -5.197 -2.759 1.00 85.50 281 ARG A N 1
ATOM 2092 C CA . ARG A 1 281 ? 16.774 -6.485 -3.351 1.00 85.50 281 ARG A CA 1
ATOM 2093 C C . ARG A 1 281 ? 15.315 -6.867 -3.084 1.00 85.50 281 ARG A C 1
ATOM 2095 O O . ARG A 1 281 ? 14.610 -7.214 -4.030 1.00 85.50 281 ARG A O 1
ATOM 2102 N N . LEU A 1 282 ? 14.853 -6.787 -1.834 1.00 85.44 282 LEU A N 1
ATOM 2103 C CA . LEU A 1 282 ? 13.472 -7.125 -1.460 1.00 85.44 282 LEU A CA 1
ATOM 2104 C C . LEU A 1 282 ? 12.452 -6.178 -2.111 1.00 85.44 282 LEU A C 1
ATOM 2106 O O . LEU A 1 282 ? 11.483 -6.639 -2.710 1.00 85.44 282 LEU A O 1
ATOM 2110 N N . ALA A 1 283 ? 12.712 -4.869 -2.079 1.00 86.44 283 ALA A N 1
ATOM 2111 C CA . ALA A 1 283 ? 11.878 -3.861 -2.734 1.00 86.44 283 ALA A CA 1
ATOM 2112 C C . ALA A 1 283 ? 11.766 -4.089 -4.246 1.00 86.44 283 ALA A C 1
ATOM 2114 O O . ALA A 1 283 ? 10.671 -4.064 -4.809 1.00 86.44 283 ALA A O 1
ATOM 2115 N N . THR A 1 284 ? 12.893 -4.381 -4.899 1.00 87.69 284 THR A N 1
ATOM 2116 C CA . THR A 1 284 ? 12.909 -4.726 -6.325 1.00 87.69 284 THR A CA 1
ATOM 2117 C C . THR A 1 284 ? 12.085 -5.984 -6.600 1.00 87.69 284 THR A C 1
ATOM 2119 O O . THR A 1 284 ? 11.344 -6.032 -7.580 1.00 87.69 284 THR A O 1
ATOM 2122 N N . MET A 1 285 ? 12.177 -6.993 -5.730 1.00 88.25 285 MET A N 1
ATOM 2123 C CA . MET A 1 285 ? 11.467 -8.258 -5.891 1.00 88.25 285 MET A CA 1
ATOM 2124 C C . MET A 1 285 ? 9.943 -8.107 -5.817 1.00 88.25 285 MET A C 1
ATOM 2126 O O . MET A 1 285 ? 9.260 -8.728 -6.627 1.00 88.25 285 MET A O 1
ATOM 2130 N N . GLU A 1 286 ? 9.400 -7.287 -4.912 1.00 89.12 286 GLU A N 1
ATOM 2131 C CA . GLU A 1 286 ? 7.943 -7.071 -4.830 1.00 89.12 286 GLU A CA 1
ATOM 2132 C C . GLU A 1 286 ? 7.392 -6.396 -6.090 1.00 89.12 286 GLU A C 1
ATOM 2134 O O . GLU A 1 286 ? 6.395 -6.848 -6.657 1.00 89.12 286 GLU A O 1
ATOM 2139 N N . VAL A 1 287 ? 8.084 -5.365 -6.590 1.00 88.94 287 VAL A N 1
ATOM 2140 C CA . VAL A 1 287 ? 7.694 -4.695 -7.840 1.00 88.94 287 VAL A CA 1
ATOM 2141 C C . VAL A 1 287 ? 7.768 -5.658 -9.025 1.00 88.94 287 VAL A C 1
ATOM 2143 O O . VAL A 1 287 ? 6.861 -5.697 -9.861 1.00 88.94 287 VAL A O 1
ATOM 2146 N N . VAL A 1 288 ? 8.826 -6.468 -9.101 1.00 91.25 288 VAL A N 1
ATOM 2147 C CA . VAL A 1 288 ? 8.981 -7.494 -10.143 1.00 91.25 288 VAL A CA 1
ATOM 2148 C C . VAL A 1 288 ? 7.870 -8.532 -10.060 1.00 91.25 288 VAL A C 1
ATOM 2150 O O . VAL A 1 288 ? 7.288 -8.861 -11.090 1.00 91.25 288 VAL A O 1
ATOM 2153 N N . LEU A 1 289 ? 7.550 -9.028 -8.864 1.00 92.19 289 LEU A N 1
ATOM 2154 C CA . LEU A 1 289 ? 6.539 -10.063 -8.687 1.00 92.19 289 LEU A CA 1
ATOM 2155 C C . LEU A 1 289 ? 5.149 -9.573 -9.103 1.00 92.19 289 LEU A C 1
ATOM 2157 O O . LEU A 1 289 ? 4.456 -10.292 -9.820 1.00 92.19 289 LEU A O 1
ATOM 2161 N N . ALA A 1 290 ? 4.765 -8.350 -8.728 1.00 90.88 290 ALA A N 1
ATOM 2162 C CA . ALA A 1 290 ? 3.489 -7.768 -9.148 1.00 90.88 290 ALA A CA 1
ATOM 2163 C C . ALA A 1 290 ? 3.356 -7.734 -10.684 1.00 90.88 290 ALA A C 1
ATOM 2165 O O . ALA A 1 290 ? 2.339 -8.138 -11.246 1.00 90.88 290 ALA A O 1
ATOM 2166 N N . ASN A 1 291 ? 4.428 -7.342 -11.378 1.00 93.75 291 ASN A N 1
ATOM 2167 C CA . ASN A 1 291 ? 4.475 -7.337 -12.840 1.00 93.75 291 ASN A CA 1
ATOM 2168 C C . ASN A 1 291 ? 4.505 -8.754 -13.445 1.00 93.75 291 ASN A C 1
ATOM 2170 O O . ASN A 1 291 ? 3.893 -8.996 -14.487 1.00 93.75 291 ASN A O 1
ATOM 2174 N N . MET A 1 292 ? 5.189 -9.704 -12.796 1.00 95.06 292 MET A N 1
ATOM 2175 C CA . MET A 1 292 ? 5.210 -11.107 -13.221 1.00 95.06 292 MET A CA 1
ATOM 2176 C C . MET A 1 292 ? 3.814 -11.719 -13.180 1.00 95.06 292 MET A C 1
ATOM 2178 O O . MET A 1 292 ? 3.458 -12.426 -14.120 1.00 95.06 292 MET A O 1
ATOM 2182 N N . VAL A 1 293 ? 3.036 -11.431 -12.131 1.00 94.31 293 VAL A N 1
ATOM 2183 C CA . VAL A 1 293 ? 1.651 -11.900 -11.978 1.00 94.31 293 VAL A CA 1
ATOM 2184 C C . VAL A 1 293 ? 0.768 -11.359 -13.102 1.00 94.31 293 VAL A C 1
ATOM 2186 O O . VAL A 1 293 ? 0.075 -12.146 -13.740 1.00 94.31 293 VAL A O 1
ATOM 2189 N N . LEU A 1 294 ? 0.855 -10.060 -13.416 1.00 94.69 294 LEU A N 1
ATOM 2190 C CA . LEU A 1 294 ? 0.081 -9.451 -14.506 1.00 94.69 294 LEU A CA 1
ATOM 2191 C C . LEU A 1 294 ? 0.392 -10.072 -15.876 1.00 94.69 294 LEU A C 1
ATOM 2193 O O . LEU A 1 294 ? -0.515 -10.375 -16.645 1.00 94.69 294 LEU A O 1
ATOM 2197 N N . LEU A 1 295 ? 1.669 -10.307 -16.190 1.00 96.50 295 LEU A N 1
ATOM 2198 C CA . LEU A 1 295 ? 2.064 -10.900 -17.475 1.00 96.50 295 LEU A CA 1
ATOM 2199 C C . LEU A 1 295 ? 1.967 -12.429 -17.505 1.00 96.50 295 LEU A C 1
ATOM 2201 O O . LEU A 1 295 ? 2.152 -13.036 -18.567 1.00 96.50 295 LEU A O 1
ATOM 2205 N N . ARG A 1 296 ? 1.670 -13.068 -16.366 1.00 95.94 296 ARG A N 1
ATOM 2206 C CA . ARG A 1 296 ? 1.653 -14.527 -16.245 1.00 95.94 296 ARG A CA 1
ATOM 2207 C C . ARG A 1 296 ? 0.709 -15.194 -17.244 1.00 95.94 296 ARG A C 1
ATOM 2209 O O . ARG A 1 296 ? 1.151 -16.148 -17.887 1.00 95.94 296 ARG A O 1
ATOM 2216 N N . PRO A 1 297 ? -0.531 -14.715 -17.457 1.00 95.56 297 PRO A N 1
ATOM 2217 C CA . PRO A 1 297 ? -1.431 -15.342 -18.419 1.00 95.56 297 PRO A CA 1
ATOM 2218 C C . PRO A 1 297 ? -0.867 -15.355 -19.841 1.00 95.56 297 PRO A C 1
ATOM 2220 O O . PRO A 1 297 ? -0.918 -16.384 -20.515 1.00 95.56 297 PRO A O 1
ATOM 2223 N N . ILE A 1 298 ? -0.240 -14.256 -20.272 1.00 95.88 298 ILE A N 1
ATOM 2224 C CA . ILE A 1 298 ? 0.396 -14.155 -21.593 1.00 95.88 298 ILE A CA 1
ATOM 2225 C C . ILE A 1 298 ? 1.573 -15.131 -21.696 1.00 95.88 298 ILE A C 1
ATOM 2227 O O . ILE A 1 298 ? 1.721 -15.823 -22.706 1.00 95.88 298 ILE A O 1
ATOM 2231 N N . PHE A 1 299 ? 2.384 -15.245 -20.643 1.00 95.94 299 PHE A N 1
ATOM 2232 C CA . PHE A 1 299 ? 3.476 -16.216 -20.592 1.00 95.94 299 PHE A CA 1
ATOM 2233 C C . PHE A 1 299 ? 2.976 -17.654 -20.749 1.00 95.94 299 PHE A C 1
ATOM 2235 O O . PHE A 1 299 ? 3.509 -18.406 -21.563 1.00 95.94 299 PHE A O 1
ATOM 2242 N N . LEU A 1 300 ? 1.912 -18.030 -20.041 1.00 94.62 300 LEU A N 1
ATOM 2243 C CA . LEU A 1 300 ? 1.337 -19.371 -20.141 1.00 94.62 300 LEU A CA 1
ATOM 2244 C C . LEU A 1 300 ? 0.744 -19.641 -21.532 1.00 94.62 300 LEU A C 1
ATOM 2246 O O . LEU A 1 300 ? 1.057 -20.662 -22.147 1.00 94.62 300 LEU A O 1
ATOM 2250 N N . LEU A 1 301 ? -0.058 -18.711 -22.060 1.00 93.25 301 LEU A N 1
ATOM 2251 C CA . LEU A 1 301 ? -0.734 -18.850 -23.357 1.00 93.25 301 LEU A CA 1
ATOM 2252 C C . LEU A 1 301 ? 0.236 -18.886 -24.542 1.00 93.25 301 LEU A C 1
ATOM 2254 O O . LEU A 1 301 ? -0.031 -19.553 -25.539 1.00 93.25 301 LEU A O 1
ATOM 2258 N N . THR A 1 302 ? 1.383 -18.220 -24.423 1.00 92.19 302 THR A N 1
ATOM 2259 C CA . THR A 1 302 ? 2.430 -18.211 -25.459 1.00 92.19 302 THR A CA 1
ATOM 2260 C C . THR A 1 302 ? 3.497 -19.282 -25.244 1.00 92.19 302 THR A C 1
ATOM 2262 O O . THR A 1 302 ? 4.542 -19.257 -25.899 1.00 92.19 302 THR A O 1
ATOM 2265 N N . ALA A 1 303 ? 3.261 -20.223 -24.322 1.00 91.56 303 ALA A N 1
ATOM 2266 C CA . ALA A 1 303 ? 4.217 -21.253 -23.928 1.00 91.56 303 ALA A CA 1
ATOM 2267 C C . ALA A 1 303 ? 5.601 -20.676 -23.571 1.00 91.56 303 ALA A C 1
ATOM 2269 O O . ALA A 1 303 ? 6.621 -21.287 -23.879 1.00 91.56 303 ALA A O 1
ATOM 2270 N N . GLY A 1 304 ? 5.624 -19.494 -22.954 1.00 91.38 304 GLY A N 1
ATOM 2271 C CA . GLY A 1 304 ? 6.794 -18.751 -22.494 1.00 91.38 304 GLY A CA 1
ATOM 2272 C C . GLY A 1 304 ? 7.542 -17.947 -23.561 1.00 91.38 304 GLY A C 1
ATOM 2273 O O . GLY A 1 304 ? 8.667 -17.503 -23.339 1.00 91.38 304 GLY A O 1
ATOM 2274 N N . GLN A 1 305 ? 6.954 -17.757 -24.745 1.00 90.94 305 GLN A N 1
ATOM 2275 C CA . GLN A 1 305 ? 7.557 -16.928 -25.795 1.00 90.94 305 GLN A CA 1
ATOM 2276 C C . GLN A 1 305 ? 7.358 -15.422 -25.577 1.00 90.94 305 GLN A C 1
ATOM 2278 O O . GLN A 1 305 ? 8.092 -14.633 -26.166 1.00 90.94 305 GLN A O 1
ATOM 2283 N N . MET A 1 306 ? 6.383 -15.007 -24.769 1.00 94.00 306 MET A N 1
ATOM 2284 C CA . MET A 1 306 ? 6.076 -13.608 -24.436 1.00 94.00 306 MET A CA 1
ATOM 2285 C C . MET A 1 306 ? 5.680 -13.512 -22.955 1.00 94.00 306 MET A C 1
ATOM 2287 O O . MET A 1 306 ? 5.689 -14.521 -22.253 1.00 94.00 306 MET A O 1
ATOM 2291 N N . GLY A 1 307 ? 5.320 -12.325 -22.465 1.00 95.12 307 GLY A N 1
ATOM 2292 C CA . GLY A 1 307 ? 4.804 -12.176 -21.101 1.00 95.12 307 GLY A CA 1
ATOM 2293 C C . GLY A 1 307 ? 5.892 -12.153 -20.028 1.00 95.12 307 GLY A C 1
ATOM 2294 O O . GLY A 1 307 ? 5.646 -12.619 -18.917 1.00 95.12 307 GLY A O 1
ATOM 2295 N N . SER A 1 308 ? 7.093 -11.653 -20.339 1.00 95.38 308 SER A N 1
ATOM 2296 C CA . SER A 1 308 ? 8.197 -11.630 -19.369 1.00 95.38 308 SER A CA 1
ATOM 2297 C C . SER A 1 308 ? 8.491 -10.250 -18.803 1.00 95.38 308 SER A C 1
ATOM 2299 O O . SER A 1 308 ? 8.376 -9.224 -19.478 1.00 95.38 308 SER A O 1
ATOM 2301 N N . VAL A 1 309 ? 8.985 -10.266 -17.569 1.00 95.81 309 VAL A N 1
ATOM 2302 C CA . VAL A 1 309 ? 9.607 -9.124 -16.905 1.00 95.81 309 VAL A CA 1
ATOM 2303 C C . VAL A 1 309 ? 11.115 -9.149 -17.166 1.00 95.81 309 VAL A C 1
ATOM 2305 O O . VAL A 1 309 ? 11.763 -10.189 -17.067 1.00 95.81 309 VAL A O 1
ATOM 2308 N N . SER A 1 310 ? 11.695 -8.002 -17.504 1.00 95.12 310 SER A N 1
ATOM 2309 C CA . SER A 1 310 ? 13.134 -7.827 -17.705 1.00 95.12 310 SER A CA 1
ATOM 2310 C C . SER A 1 310 ? 13.753 -7.107 -16.511 1.00 95.12 310 SER A C 1
ATOM 2312 O O . SER A 1 310 ? 13.591 -5.891 -16.374 1.00 95.12 310 SER A O 1
ATOM 2314 N N . LEU A 1 311 ? 14.445 -7.855 -15.649 1.00 92.62 311 LEU A N 1
ATOM 2315 C CA . LEU A 1 311 ? 14.979 -7.397 -14.363 1.00 92.62 311 LEU A CA 1
ATOM 2316 C C . LEU A 1 311 ? 16.491 -7.188 -14.418 1.00 92.62 311 LEU A C 1
ATOM 2318 O O . LEU A 1 311 ? 17.243 -8.115 -14.696 1.00 92.62 311 LEU A O 1
ATOM 2322 N N . GLN A 1 312 ? 16.946 -5.983 -14.098 1.00 89.50 312 GLN A N 1
ATOM 2323 C CA . GLN A 1 312 ? 18.367 -5.672 -13.970 1.00 89.50 312 GLN A CA 1
ATOM 2324 C C . GLN A 1 312 ? 19.011 -6.298 -12.726 1.00 89.50 312 GLN A C 1
ATOM 2326 O O . GLN A 1 312 ? 18.512 -6.114 -11.619 1.00 89.50 312 GLN A O 1
ATOM 2331 N N . VAL A 1 313 ? 20.141 -6.995 -12.919 1.00 90.81 313 VAL A N 1
ATOM 2332 C CA . VAL A 1 313 ? 21.069 -7.359 -11.826 1.00 90.81 313 VAL A CA 1
ATOM 2333 C C . VAL A 1 313 ? 21.695 -6.098 -11.222 1.00 90.81 313 VAL A C 1
ATOM 2335 O O . VAL A 1 313 ? 21.596 -5.027 -11.826 1.00 90.81 313 VAL A O 1
ATOM 2338 N N . ASN A 1 314 ? 22.345 -6.184 -10.057 1.00 88.69 314 ASN A N 1
ATOM 2339 C CA . ASN A 1 314 ? 22.916 -4.996 -9.418 1.00 88.69 314 ASN A CA 1
ATOM 2340 C C . ASN A 1 314 ? 23.866 -4.263 -10.398 1.00 88.69 314 ASN A C 1
ATOM 2342 O O . ASN A 1 314 ? 24.861 -4.845 -10.842 1.00 88.69 314 ASN A O 1
ATOM 2346 N N . PRO A 1 315 ? 23.585 -2.994 -10.769 1.00 86.38 315 PRO A N 1
ATOM 2347 C CA . PRO A 1 315 ? 24.377 -2.278 -11.768 1.00 86.38 315 PRO A CA 1
ATOM 2348 C C . PRO A 1 315 ? 25.838 -2.080 -11.352 1.00 86.38 315 PRO A C 1
ATOM 2350 O O . PRO A 1 315 ? 26.686 -1.893 -12.224 1.00 86.38 315 PRO A O 1
ATOM 2353 N N . LYS A 1 316 ? 26.157 -2.157 -10.053 1.00 87.00 316 LYS A N 1
ATOM 2354 C CA . LYS A 1 316 ? 27.535 -2.074 -9.549 1.00 87.00 316 LYS A CA 1
ATOM 2355 C C . LYS A 1 316 ? 28.377 -3.301 -9.911 1.00 87.00 316 LYS A C 1
ATOM 2357 O O . LYS A 1 316 ? 29.593 -3.189 -10.003 1.00 87.00 316 LYS A O 1
ATOM 2362 N N . HIS A 1 317 ? 27.752 -4.441 -10.205 1.00 90.00 317 HIS A N 1
ATOM 2363 C CA . HIS A 1 317 ? 28.436 -5.685 -10.577 1.00 90.00 317 HIS A CA 1
ATOM 2364 C C . HIS A 1 317 ? 28.777 -5.764 -12.074 1.00 90.00 317 HIS A C 1
ATOM 2366 O O . HIS A 1 317 ? 29.121 -6.827 -12.578 1.00 90.00 317 HIS A O 1
ATOM 2372 N N . HIS A 1 318 ? 28.707 -4.658 -12.823 1.00 88.75 318 HIS A N 1
ATOM 2373 C CA . HIS A 1 318 ? 28.800 -4.675 -14.288 1.00 88.75 318 HIS A CA 1
ATOM 2374 C C . HIS A 1 318 ? 30.094 -5.280 -14.871 1.00 88.75 318 HIS A C 1
ATOM 2376 O O . HIS A 1 318 ? 30.109 -5.674 -16.040 1.00 88.75 318 HIS A O 1
ATOM 2382 N N . GLY A 1 319 ? 31.185 -5.318 -14.100 1.00 89.12 319 GLY A N 1
ATOM 2383 C CA . GLY A 1 319 ? 32.452 -5.959 -14.473 1.00 89.12 319 GLY A CA 1
ATOM 2384 C C . GLY A 1 319 ? 32.648 -7.364 -13.891 1.00 89.12 319 GLY A C 1
ATOM 2385 O O . GLY A 1 319 ? 33.542 -8.081 -14.335 1.00 89.12 319 GLY A O 1
ATOM 2386 N N . ASP A 1 320 ? 31.815 -7.778 -12.936 1.00 94.50 320 ASP A N 1
ATOM 2387 C CA . ASP A 1 320 ? 31.977 -9.012 -12.168 1.00 94.50 320 ASP A CA 1
ATOM 2388 C C . ASP A 1 320 ? 30.971 -10.076 -12.623 1.00 94.50 320 ASP A C 1
ATOM 2390 O O . ASP A 1 320 ? 29.776 -10.035 -12.321 1.00 94.50 320 ASP A O 1
ATOM 2394 N N . ALA A 1 321 ? 31.469 -11.049 -13.385 1.00 96.19 321 ALA A N 1
ATOM 2395 C CA . ALA A 1 321 ? 30.644 -12.130 -13.901 1.00 96.19 321 ALA A CA 1
ATOM 2396 C C . ALA A 1 321 ? 30.070 -13.019 -12.789 1.00 96.19 321 ALA A C 1
ATOM 2398 O O . ALA A 1 321 ? 28.928 -13.460 -12.911 1.00 96.19 321 ALA A O 1
ATOM 2399 N N . GLU A 1 322 ? 30.839 -13.299 -11.735 1.00 97.06 322 GLU A N 1
ATOM 2400 C CA . GLU A 1 322 ? 30.423 -14.214 -10.668 1.00 97.06 322 GLU A CA 1
ATOM 2401 C C . GLU A 1 322 ? 29.313 -13.583 -9.828 1.00 97.06 322 GLU A C 1
ATOM 2403 O O . GLU A 1 322 ? 28.275 -14.217 -9.622 1.00 97.06 322 GLU A O 1
ATOM 2408 N N . ALA A 1 323 ? 29.472 -12.307 -9.464 1.00 93.44 323 ALA A N 1
ATOM 2409 C CA . ALA A 1 323 ? 28.454 -11.555 -8.735 1.00 93.44 323 ALA A CA 1
ATOM 2410 C C . ALA A 1 323 ? 27.143 -11.432 -9.536 1.00 93.44 323 ALA A C 1
ATOM 2412 O O . ALA A 1 323 ? 26.063 -11.693 -9.005 1.00 93.44 323 ALA A O 1
ATOM 2413 N N . MET A 1 324 ? 27.216 -11.135 -10.842 1.00 95.56 324 MET A N 1
ATOM 2414 C CA . MET A 1 324 ? 26.022 -11.095 -11.703 1.00 95.56 324 MET A CA 1
ATOM 2415 C C . MET A 1 324 ? 25.319 -12.453 -11.819 1.00 95.56 324 MET A C 1
ATOM 2417 O O . MET A 1 324 ? 24.087 -12.508 -11.839 1.00 95.56 324 MET A O 1
ATOM 2421 N N . ILE A 1 325 ? 26.080 -13.552 -11.912 1.00 97.25 325 ILE A N 1
ATOM 2422 C CA . ILE A 1 325 ? 25.510 -14.906 -11.945 1.00 97.25 325 ILE A CA 1
ATOM 2423 C C . ILE A 1 325 ? 24.790 -15.191 -10.628 1.00 97.25 325 ILE A C 1
ATOM 2425 O O . ILE A 1 325 ? 23.646 -15.640 -10.666 1.00 97.25 325 ILE A O 1
ATOM 2429 N N . GLN A 1 326 ? 25.436 -14.914 -9.494 1.00 93.38 326 GLN A N 1
ATOM 2430 C CA . GLN A 1 326 ? 24.880 -15.153 -8.165 1.00 93.38 326 GLN A CA 1
ATOM 2431 C C . GLN A 1 326 ? 23.592 -14.356 -7.934 1.00 93.38 326 GLN A C 1
ATOM 2433 O O . GLN A 1 326 ? 22.589 -14.937 -7.504 1.00 93.38 326 GLN A O 1
ATOM 2438 N N . ASP A 1 327 ? 23.596 -13.062 -8.269 1.00 90.00 327 ASP A N 1
ATOM 2439 C CA . ASP A 1 327 ? 22.421 -12.192 -8.184 1.00 90.00 327 ASP A CA 1
ATOM 2440 C C . ASP A 1 327 ? 21.246 -12.786 -8.963 1.00 90.00 327 ASP A C 1
ATOM 2442 O O . ASP A 1 327 ? 20.160 -12.986 -8.408 1.00 90.00 327 ASP A O 1
ATOM 2446 N N . ALA A 1 328 ? 21.482 -13.116 -10.236 1.00 94.50 328 ALA A N 1
ATOM 2447 C CA . ALA A 1 328 ? 20.460 -13.639 -11.127 1.00 94.50 328 ALA A CA 1
ATOM 2448 C C . ALA A 1 328 ? 19.922 -14.997 -10.658 1.00 94.50 328 ALA A C 1
ATOM 2450 O O . ALA A 1 328 ? 18.710 -15.170 -10.539 1.00 94.50 328 ALA A O 1
ATOM 2451 N N . THR A 1 329 ? 20.789 -15.967 -10.348 1.00 94.69 329 THR A N 1
ATOM 2452 C CA . THR A 1 329 ? 20.333 -17.307 -9.942 1.00 94.69 329 THR A CA 1
ATOM 2453 C C . THR A 1 329 ? 19.571 -17.271 -8.625 1.00 94.69 329 THR A C 1
ATOM 2455 O O . THR A 1 329 ? 18.521 -17.896 -8.511 1.00 94.69 329 THR A O 1
ATOM 2458 N N . SER A 1 330 ? 20.046 -16.484 -7.658 1.00 90.88 330 SER A N 1
ATOM 2459 C CA . SER A 1 330 ? 19.399 -16.370 -6.353 1.00 90.88 330 SER A CA 1
ATOM 2460 C C . SER A 1 330 ? 18.015 -15.713 -6.451 1.00 90.88 330 SER A C 1
ATOM 2462 O O . SER A 1 330 ? 17.065 -16.171 -5.817 1.00 90.88 330 SER A O 1
ATOM 2464 N N . LEU A 1 331 ? 17.875 -14.651 -7.255 1.00 91.12 331 LEU A N 1
ATOM 2465 C CA . LEU A 1 331 ? 16.575 -14.009 -7.489 1.00 91.12 331 LEU A CA 1
ATOM 2466 C C . LEU A 1 331 ? 15.617 -14.930 -8.244 1.00 91.12 331 LEU A C 1
ATOM 2468 O O . LEU A 1 331 ? 14.434 -14.989 -7.918 1.00 91.12 331 LEU A O 1
ATOM 2472 N N . TYR A 1 332 ? 16.128 -15.664 -9.232 1.00 93.81 332 TYR A N 1
ATOM 2473 C CA . TYR A 1 332 ? 15.333 -16.604 -10.013 1.00 93.81 332 TYR A CA 1
ATOM 2474 C C . TYR A 1 332 ? 14.741 -17.714 -9.138 1.00 93.81 332 TYR A C 1
ATOM 2476 O O . TYR A 1 332 ? 13.559 -18.021 -9.259 1.00 93.81 332 TYR A O 1
ATOM 2484 N N . GLU A 1 333 ? 15.534 -18.287 -8.230 1.00 93.06 333 GLU A N 1
ATOM 2485 C CA . GLU A 1 333 ? 15.091 -19.341 -7.309 1.00 93.06 333 GLU A CA 1
ATOM 2486 C C . GLU A 1 333 ? 14.028 -18.852 -6.314 1.00 93.06 333 GLU A C 1
ATOM 2488 O O . GLU A 1 333 ? 13.041 -19.550 -6.070 1.00 93.06 333 GLU A O 1
ATOM 2493 N N . GLU A 1 334 ? 14.191 -17.649 -5.757 1.00 89.94 334 GLU A N 1
ATOM 2494 C CA . GLU A 1 334 ? 13.196 -17.047 -4.860 1.00 89.94 334 GLU A CA 1
ATOM 2495 C C . GLU A 1 334 ? 11.882 -16.753 -5.597 1.00 89.94 334 GLU A C 1
ATOM 2497 O O . GLU A 1 334 ? 10.806 -17.155 -5.152 1.00 89.94 334 GLU A O 1
ATOM 2502 N N . LEU A 1 335 ? 11.957 -16.120 -6.770 1.00 92.62 335 LEU A N 1
ATOM 2503 C CA . LEU A 1 335 ? 10.775 -15.821 -7.580 1.00 92.62 335 LEU A CA 1
ATOM 2504 C C . LEU A 1 335 ? 10.081 -17.097 -8.076 1.00 92.62 335 LEU A C 1
ATOM 2506 O O . LEU A 1 335 ? 8.852 -17.133 -8.124 1.00 92.62 335 LEU A O 1
ATOM 2510 N N . ALA A 1 336 ? 10.833 -18.161 -8.378 1.00 92.62 336 ALA A N 1
ATOM 2511 C CA . ALA A 1 336 ? 10.274 -19.466 -8.731 1.00 92.62 336 ALA A CA 1
ATOM 2512 C C . ALA A 1 336 ? 9.457 -20.061 -7.577 1.00 92.62 336 ALA A C 1
ATOM 2514 O O . ALA A 1 336 ? 8.359 -20.577 -7.801 1.00 92.62 336 ALA A O 1
ATOM 2515 N N . ARG A 1 337 ? 9.952 -19.943 -6.335 1.00 91.62 337 ARG A N 1
ATOM 2516 C CA . ARG A 1 337 ? 9.211 -20.364 -5.137 1.00 91.62 337 ARG A CA 1
ATOM 2517 C C . ARG A 1 337 ? 7.935 -19.553 -4.939 1.00 91.62 337 ARG A C 1
ATOM 2519 O O . ARG A 1 337 ? 6.892 -20.146 -4.684 1.00 91.62 337 ARG A O 1
ATOM 2526 N N . ARG A 1 338 ? 8.000 -18.226 -5.080 1.00 88.44 338 ARG A N 1
ATOM 2527 C CA . ARG A 1 338 ? 6.843 -17.340 -4.854 1.00 88.44 338 ARG A CA 1
ATOM 2528 C C . ARG A 1 338 ? 5.753 -17.482 -5.912 1.00 88.44 338 ARG A C 1
ATOM 2530 O O . ARG A 1 338 ? 4.580 -17.419 -5.564 1.00 88.44 338 ARG A O 1
ATOM 2537 N N . ILE A 1 339 ? 6.124 -17.686 -7.178 1.00 89.75 339 ILE A N 1
ATOM 2538 C CA . ILE A 1 339 ? 5.153 -17.891 -8.264 1.00 89.75 339 ILE A CA 1
ATOM 2539 C C . ILE A 1 339 ? 4.671 -19.349 -8.359 1.00 89.75 339 ILE A C 1
ATOM 2541 O O . ILE A 1 339 ? 3.658 -19.618 -8.995 1.00 89.75 339 ILE A O 1
ATOM 2545 N N . GLY A 1 340 ? 5.386 -20.299 -7.742 1.00 87.50 340 GLY A N 1
ATOM 2546 C CA . GLY A 1 340 ? 5.046 -21.724 -7.774 1.00 87.50 340 GLY A CA 1
ATOM 2547 C C . GLY A 1 340 ? 5.343 -22.415 -9.111 1.00 87.50 340 GLY A C 1
ATOM 2548 O O . GLY A 1 340 ? 4.726 -23.432 -9.425 1.00 87.50 340 GLY A O 1
ATOM 2549 N N . GLY A 1 341 ? 6.276 -21.886 -9.909 1.00 90.06 341 GLY A N 1
ATOM 2550 C CA . GLY A 1 341 ? 6.549 -22.365 -11.266 1.00 90.06 341 GLY A CA 1
ATOM 2551 C C . GLY A 1 341 ? 7.792 -21.735 -11.896 1.00 90.06 341 GLY A C 1
ATOM 2552 O O . GLY A 1 341 ? 8.600 -21.105 -11.219 1.00 90.06 341 GLY A O 1
ATOM 2553 N N . ILE A 1 342 ? 7.960 -21.908 -13.212 1.00 92.75 342 ILE A N 1
ATOM 2554 C CA . ILE A 1 342 ? 9.060 -21.278 -13.966 1.00 92.75 342 ILE A CA 1
ATOM 2555 C C . ILE A 1 342 ? 8.833 -19.760 -14.004 1.00 92.75 342 ILE A C 1
ATOM 2557 O O . ILE A 1 342 ? 7.805 -19.355 -14.548 1.00 92.75 342 ILE A O 1
ATOM 2561 N N . PRO A 1 343 ? 9.746 -18.914 -13.493 1.00 95.12 343 PRO A N 1
ATOM 2562 C CA . PRO A 1 343 ? 9.623 -17.461 -13.585 1.00 95.12 343 PRO A CA 1
ATOM 2563 C C . PRO A 1 343 ? 9.534 -16.966 -15.033 1.00 95.12 343 PRO A C 1
ATOM 2565 O O . PRO A 1 343 ? 10.360 -17.320 -15.872 1.00 95.12 343 PRO A O 1
ATOM 2568 N N . ASN A 1 344 ? 8.569 -16.092 -15.320 1.00 95.81 344 ASN A N 1
ATOM 2569 C CA . ASN A 1 344 ? 8.479 -15.342 -16.576 1.00 95.81 344 ASN A CA 1
ATOM 2570 C C . ASN A 1 344 ? 9.418 -14.126 -16.542 1.00 95.81 344 ASN A C 1
ATOM 2572 O O . ASN A 1 344 ? 8.984 -12.974 -16.502 1.00 95.81 344 ASN A O 1
ATOM 2576 N N . LEU A 1 345 ? 10.721 -14.403 -16.485 1.00 94.69 345 LEU A N 1
ATOM 2577 C CA . LEU A 1 345 ? 11.761 -13.421 -16.194 1.00 94.69 345 LEU A CA 1
ATOM 2578 C C . LEU A 1 345 ? 12.947 -13.557 -17.156 1.00 94.69 345 LEU A C 1
ATOM 2580 O O . LEU A 1 345 ? 13.402 -14.664 -17.447 1.00 94.69 345 LEU A O 1
ATOM 2584 N N . VAL A 1 346 ? 13.496 -12.419 -17.579 1.00 95.94 346 VAL A N 1
ATOM 2585 C CA . VAL A 1 346 ? 14.822 -12.327 -18.202 1.00 95.94 346 VAL A CA 1
ATOM 2586 C C . VAL A 1 346 ? 15.707 -11.374 -17.400 1.00 95.94 346 VAL A C 1
ATOM 2588 O O . VAL A 1 346 ? 15.239 -10.333 -16.937 1.00 95.94 346 VAL A O 1
ATOM 2591 N N . PHE A 1 347 ? 16.987 -11.703 -17.230 1.00 96.44 347 PHE A N 1
ATOM 2592 C CA . PHE A 1 347 ? 17.911 -10.855 -16.466 1.00 96.44 347 PHE A CA 1
ATOM 2593 C C . PHE A 1 347 ? 18.655 -9.876 -17.356 1.00 96.44 347 PHE A C 1
ATOM 2595 O O . PHE A 1 347 ? 19.330 -10.291 -18.301 1.00 96.44 347 PHE A O 1
ATOM 2602 N N . LYS A 1 348 ? 18.582 -8.579 -17.043 1.00 94.75 348 LYS A N 1
ATOM 2603 C CA . LYS A 1 348 ? 19.368 -7.584 -17.759 1.00 94.75 348 LYS A CA 1
ATOM 2604 C C . LYS A 1 348 ? 20.826 -7.653 -17.339 1.00 94.75 348 LYS A C 1
ATOM 2606 O O . LYS A 1 348 ? 21.123 -7.465 -16.162 1.00 94.75 348 LYS A O 1
ATOM 2611 N N . LEU A 1 349 ? 21.710 -7.855 -18.309 1.00 95.88 349 LEU A N 1
ATOM 2612 C CA . LEU A 1 349 ? 23.160 -7.863 -18.131 1.00 95.88 349 LEU A CA 1
ATOM 2613 C C . LEU A 1 349 ? 23.780 -6.742 -18.973 1.00 95.88 349 LEU A C 1
ATOM 2615 O O . LEU A 1 349 ? 23.352 -6.543 -20.111 1.00 95.88 349 LEU A O 1
ATOM 2619 N N . PRO A 1 350 ? 24.780 -6.009 -18.466 1.00 94.81 350 PRO A N 1
ATOM 2620 C CA . PRO A 1 350 ? 25.470 -4.998 -19.252 1.00 94.81 350 PRO A CA 1
ATOM 2621 C C . PRO A 1 350 ? 26.339 -5.655 -20.333 1.00 94.81 350 PRO A C 1
ATOM 2623 O O . PRO A 1 350 ? 26.906 -6.728 -20.122 1.00 94.81 350 PRO A O 1
ATOM 2626 N N . ALA A 1 351 ? 26.479 -5.001 -21.484 1.00 95.38 351 ALA A N 1
ATOM 2627 C CA . ALA A 1 351 ? 27.271 -5.477 -22.612 1.00 95.38 351 ALA A CA 1
ATOM 2628 C C . ALA A 1 351 ? 28.781 -5.261 -22.385 1.00 95.38 351 ALA A C 1
ATOM 2630 O O . ALA A 1 351 ? 29.452 -4.549 -23.130 1.00 95.38 351 ALA A O 1
ATOM 2631 N N . THR A 1 352 ? 29.305 -5.871 -21.323 1.00 94.31 352 THR A N 1
ATOM 2632 C CA . THR A 1 352 ? 30.721 -5.914 -20.930 1.00 94.31 352 THR A CA 1
ATOM 2633 C C . THR A 1 352 ? 31.268 -7.335 -21.094 1.00 94.31 352 THR A C 1
ATOM 2635 O O . THR A 1 352 ? 30.502 -8.288 -21.270 1.00 94.31 352 THR A O 1
ATOM 2638 N N . LEU A 1 353 ? 32.588 -7.528 -20.983 1.00 94.38 353 LEU A N 1
ATOM 2639 C CA . LEU A 1 353 ? 33.159 -8.880 -21.003 1.00 94.38 353 LEU A CA 1
ATOM 2640 C C . LEU A 1 353 ? 32.680 -9.730 -19.810 1.00 94.38 353 LEU A C 1
ATOM 2642 O O . LEU A 1 353 ? 32.394 -10.919 -19.975 1.00 94.38 353 LEU A O 1
ATOM 2646 N N . GLY A 1 354 ? 32.536 -9.127 -18.624 1.00 94.56 354 GLY A N 1
ATOM 2647 C CA . GLY A 1 354 ? 31.914 -9.769 -17.461 1.00 94.56 354 GLY A CA 1
ATOM 2648 C C . GLY A 1 354 ? 30.473 -10.204 -17.750 1.00 94.56 354 GLY A C 1
ATOM 2649 O O . GLY A 1 354 ? 30.107 -11.356 -17.507 1.00 94.56 354 GLY A O 1
ATOM 2650 N N . GLY A 1 355 ? 29.682 -9.327 -18.374 1.00 96.44 355 GLY A N 1
ATOM 2651 C CA . GLY A 1 355 ? 28.316 -9.631 -18.793 1.00 96.44 355 GLY A CA 1
ATOM 2652 C C . GLY A 1 355 ? 28.247 -10.747 -19.835 1.00 96.44 355 GLY A C 1
ATOM 2653 O O . GLY A 1 355 ? 27.362 -11.596 -19.759 1.00 96.44 355 GLY A O 1
ATOM 2654 N N . LEU A 1 356 ? 29.209 -10.823 -20.763 1.00 96.69 356 LEU A N 1
ATOM 2655 C CA . LEU A 1 356 ? 29.287 -11.900 -21.758 1.00 96.69 356 LEU A CA 1
ATOM 2656 C C . LEU A 1 356 ? 29.533 -13.264 -21.096 1.00 96.69 356 LEU A C 1
ATOM 2658 O O . LEU A 1 356 ? 28.899 -14.260 -21.458 1.00 96.69 356 LEU A O 1
ATOM 2662 N N . LYS A 1 357 ? 30.427 -13.311 -20.099 1.00 97.12 357 LYS A N 1
ATOM 2663 C CA . LYS A 1 357 ? 30.690 -14.520 -19.301 1.00 97.12 357 LYS A CA 1
ATOM 2664 C C . LYS A 1 357 ? 29.439 -14.951 -18.527 1.00 97.12 357 LYS A C 1
ATOM 2666 O O . LYS A 1 357 ? 29.059 -16.119 -18.609 1.00 97.12 357 LYS A O 1
ATOM 2671 N N . ALA A 1 358 ? 28.767 -14.015 -17.852 1.00 97.81 358 ALA A N 1
ATOM 2672 C CA . ALA A 1 358 ? 27.519 -14.280 -17.133 1.00 97.81 358 ALA A CA 1
ATOM 2673 C C . ALA A 1 358 ? 26.395 -14.752 -18.071 1.00 97.81 358 ALA A C 1
ATOM 2675 O O . ALA A 1 358 ? 25.731 -15.750 -17.790 1.00 97.81 358 ALA A O 1
ATOM 2676 N N . CYS A 1 359 ? 26.242 -14.105 -19.232 1.00 97.88 359 CYS A N 1
ATOM 2677 C CA . CYS A 1 359 ? 25.285 -14.475 -20.275 1.00 97.88 359 CYS A CA 1
ATOM 2678 C C . CYS A 1 359 ? 25.439 -15.945 -20.683 1.00 97.88 359 CYS A C 1
ATOM 2680 O O . CYS A 1 359 ? 24.453 -16.683 -20.709 1.00 97.88 359 CYS A O 1
ATOM 2682 N N . ARG A 1 360 ? 26.674 -16.403 -20.928 1.00 97.62 360 ARG A N 1
ATOM 2683 C CA . ARG A 1 360 ? 26.948 -17.801 -21.296 1.00 97.62 360 ARG A CA 1
ATOM 2684 C C . ARG A 1 360 ? 26.482 -18.784 -20.222 1.00 97.62 360 ARG A C 1
ATOM 2686 O O . ARG A 1 360 ? 25.879 -19.803 -20.548 1.00 97.62 360 ARG A O 1
ATOM 2693 N N . VAL A 1 361 ? 26.743 -18.479 -18.952 1.00 97.81 361 VAL A N 1
ATOM 2694 C CA . VAL A 1 361 ? 26.357 -19.347 -17.829 1.00 97.81 361 VAL A CA 1
ATOM 2695 C C . VAL A 1 361 ? 24.840 -19.380 -17.648 1.00 97.81 361 VAL A C 1
ATOM 2697 O O . VAL A 1 361 ? 24.259 -20.463 -17.571 1.00 97.81 361 VAL A O 1
ATOM 2700 N N . LEU A 1 362 ? 24.185 -18.217 -17.607 1.00 97.19 362 LEU A N 1
ATOM 2701 C CA . LEU A 1 362 ? 22.739 -18.124 -17.379 1.00 97.19 362 LEU A CA 1
ATOM 2702 C C . LEU A 1 362 ? 21.944 -18.748 -18.529 1.00 97.19 362 LEU A C 1
ATOM 2704 O O . LEU A 1 362 ? 21.085 -19.598 -18.294 1.00 97.19 362 LEU A O 1
ATOM 2708 N N . THR A 1 363 ? 22.290 -18.417 -19.776 1.00 95.88 363 THR A N 1
ATOM 2709 C CA . THR A 1 363 ? 21.607 -18.994 -20.942 1.00 95.88 363 THR A CA 1
ATOM 2710 C C . THR A 1 363 ? 21.866 -20.490 -21.095 1.00 95.88 363 THR A C 1
ATOM 2712 O O . THR A 1 363 ? 20.985 -21.198 -21.576 1.00 95.88 363 THR A O 1
ATOM 2715 N N . GLY A 1 364 ? 23.019 -21.002 -20.645 1.00 94.31 364 GLY A N 1
ATOM 2716 C CA . GLY A 1 364 ? 23.295 -22.440 -20.561 1.00 94.31 364 GLY A CA 1
ATOM 2717 C C . GLY A 1 364 ? 22.432 -23.174 -19.525 1.00 94.31 364 GLY A C 1
ATOM 2718 O O . GLY A 1 364 ? 22.077 -24.333 -19.738 1.00 94.31 364 GLY A O 1
ATOM 2719 N N . LYS A 1 365 ? 22.032 -22.486 -18.446 1.00 92.62 365 LYS A N 1
ATOM 2720 C CA . LYS A 1 365 ? 21.067 -22.969 -17.436 1.00 92.62 365 LYS A CA 1
ATOM 2721 C C . LYS A 1 365 ? 19.601 -22.839 -17.878 1.00 92.62 365 LYS A C 1
ATOM 2723 O O . LYS A 1 365 ? 18.708 -23.145 -17.097 1.00 92.62 365 LYS A O 1
ATOM 2728 N N . GLY A 1 366 ? 19.339 -22.363 -19.096 1.00 91.94 366 GLY A N 1
ATOM 2729 C CA . GLY A 1 366 ? 17.983 -22.114 -19.586 1.00 91.94 366 GLY A CA 1
ATOM 2730 C C . GLY A 1 366 ? 17.372 -20.784 -19.128 1.00 91.94 366 GLY A C 1
ATOM 2731 O O . GLY A 1 366 ? 16.214 -20.519 -19.444 1.00 91.94 366 GLY A O 1
ATOM 2732 N N . ILE A 1 367 ? 18.128 -19.934 -18.425 1.00 94.56 367 ILE A N 1
ATOM 2733 C CA . ILE A 1 367 ? 17.660 -18.633 -17.930 1.00 94.56 367 ILE A CA 1
ATOM 2734 C C . ILE A 1 367 ? 17.844 -17.583 -19.031 1.00 94.56 367 ILE A C 1
ATOM 2736 O O . ILE A 1 367 ? 18.951 -17.383 -19.536 1.00 94.56 367 ILE A O 1
ATOM 2740 N N . GLY A 1 368 ? 16.755 -16.914 -19.413 1.00 95.88 368 GLY A N 1
ATOM 2741 C CA . GLY A 1 368 ? 16.783 -15.845 -20.410 1.00 95.88 368 GLY A CA 1
ATOM 2742 C C . GLY A 1 368 ? 17.502 -14.595 -19.902 1.00 95.88 368 GLY A C 1
ATOM 2743 O O . GLY A 1 368 ? 17.457 -14.261 -18.716 1.00 95.88 368 GLY A O 1
ATOM 2744 N N . VAL A 1 369 ? 18.160 -13.879 -20.810 1.00 97.50 369 VAL A N 1
ATOM 2745 C CA . VAL A 1 369 ? 18.869 -12.628 -20.499 1.00 97.50 369 VAL A CA 1
ATOM 2746 C C . VAL A 1 369 ? 18.408 -11.498 -21.408 1.00 97.50 369 VAL A C 1
ATOM 2748 O O . VAL A 1 369 ? 17.893 -11.739 -22.494 1.00 97.50 369 VAL A O 1
ATOM 2751 N N . ASN A 1 370 ? 18.610 -10.260 -20.979 1.00 97.12 370 ASN A N 1
ATOM 2752 C CA . ASN A 1 370 ? 18.422 -9.065 -21.783 1.00 97.12 370 ASN A CA 1
ATOM 2753 C C . ASN A 1 370 ? 19.711 -8.229 -21.761 1.00 97.12 370 ASN A C 1
ATOM 2755 O O . ASN A 1 370 ? 20.106 -7.683 -20.739 1.00 97.12 370 ASN A O 1
ATOM 2759 N N . ILE A 1 371 ? 20.400 -8.124 -22.885 1.00 96.75 371 ILE A N 1
ATOM 2760 C CA . ILE A 1 371 ? 21.674 -7.411 -22.924 1.00 96.75 371 ILE A CA 1
ATOM 2761 C C . ILE A 1 371 ? 21.416 -5.911 -23.067 1.00 96.75 371 ILE A C 1
ATOM 2763 O O . ILE A 1 371 ? 20.768 -5.494 -24.019 1.00 96.75 371 ILE A O 1
ATOM 2767 N N . THR A 1 372 ? 21.912 -5.119 -22.116 1.00 93.56 372 THR A N 1
ATOM 2768 C CA . THR A 1 372 ? 21.754 -3.655 -22.020 1.00 93.56 372 THR A CA 1
ATOM 2769 C C . THR A 1 372 ? 23.118 -2.962 -21.933 1.00 93.56 372 THR A C 1
ATOM 2771 O O . THR A 1 372 ? 24.145 -3.628 -22.005 1.00 93.56 372 THR A O 1
ATOM 2774 N N . VAL A 1 373 ? 23.165 -1.632 -21.782 1.00 92.00 373 VAL A N 1
ATOM 2775 C CA . VAL A 1 373 ? 24.406 -0.830 -21.894 1.00 92.00 373 VAL A CA 1
ATOM 2776 C C . VAL A 1 373 ? 25.119 -1.159 -23.213 1.00 92.00 373 VAL A C 1
ATOM 2778 O O . VAL A 1 373 ? 26.320 -1.425 -23.267 1.00 92.00 373 VAL A O 1
ATOM 2781 N N . ASN A 1 374 ? 24.316 -1.217 -24.270 1.00 91.81 374 ASN A N 1
ATOM 2782 C CA . ASN A 1 374 ? 24.703 -1.672 -25.587 1.00 91.81 374 ASN A CA 1
ATOM 2783 C C . ASN A 1 374 ? 24.351 -0.591 -26.608 1.00 91.81 374 ASN A C 1
ATOM 2785 O O . ASN A 1 374 ? 23.247 -0.034 -26.554 1.00 91.81 374 ASN A O 1
ATOM 2789 N N . PHE A 1 375 ? 25.330 -0.251 -27.444 1.00 94.88 375 PHE A N 1
ATOM 2790 C CA . PHE A 1 375 ? 25.243 0.880 -28.370 1.00 94.88 375 PHE A CA 1
ATOM 2791 C C . PHE A 1 375 ? 25.935 0.603 -29.711 1.00 94.88 375 PHE A C 1
ATOM 2793 O O . PHE A 1 375 ? 26.213 1.539 -30.456 1.00 94.88 375 PHE A O 1
ATOM 2800 N N . GLY A 1 376 ? 26.360 -0.635 -29.980 1.00 95.12 376 GLY A N 1
ATOM 2801 C CA . GLY A 1 376 ? 27.194 -0.914 -31.143 1.00 95.12 376 GLY A CA 1
ATOM 2802 C C . GLY A 1 376 ? 27.292 -2.383 -31.521 1.00 95.12 376 GLY A C 1
ATOM 2803 O O . GLY A 1 376 ? 27.233 -3.284 -30.681 1.00 95.12 376 GLY A O 1
ATOM 2804 N N . LEU A 1 377 ? 27.506 -2.640 -32.811 1.00 96.56 377 LEU A N 1
ATOM 2805 C CA . LEU A 1 377 ? 27.545 -3.987 -33.382 1.00 96.56 377 LEU A CA 1
ATOM 2806 C C . LEU A 1 377 ? 28.679 -4.842 -32.806 1.00 96.56 377 LEU A C 1
ATOM 2808 O O . LEU A 1 377 ? 28.502 -6.047 -32.627 1.00 96.56 377 LEU A O 1
ATOM 2812 N N . PHE A 1 378 ? 29.812 -4.232 -32.447 1.00 94.50 378 PHE A N 1
ATOM 2813 C CA . PHE A 1 378 ? 30.931 -4.940 -31.814 1.00 94.50 378 PHE A CA 1
ATOM 2814 C C . PHE A 1 378 ? 30.565 -5.545 -30.444 1.00 94.50 378 PHE A C 1
ATOM 2816 O O . PHE A 1 378 ? 31.163 -6.540 -30.037 1.00 94.50 378 PHE A O 1
ATOM 2823 N N . GLN A 1 379 ? 29.576 -4.975 -29.747 1.00 95.44 379 GLN A N 1
ATOM 2824 C CA . GLN A 1 379 ? 28.998 -5.536 -28.527 1.00 95.44 379 GLN A CA 1
ATOM 2825 C C . GLN A 1 379 ? 27.869 -6.518 -28.885 1.00 95.44 379 GLN A C 1
ATOM 2827 O O . GLN A 1 379 ? 27.939 -7.697 -28.533 1.00 95.44 379 GLN A O 1
ATOM 2832 N N . LEU A 1 380 ? 26.850 -6.055 -29.623 1.00 95.62 380 LEU A N 1
ATOM 2833 C CA . LEU A 1 380 ? 25.628 -6.806 -29.953 1.00 95.62 380 LEU A CA 1
ATOM 2834 C C . LEU A 1 380 ? 25.897 -8.188 -30.562 1.00 95.62 380 LEU A C 1
ATOM 2836 O O . LEU A 1 380 ? 25.335 -9.184 -30.102 1.00 95.62 380 LEU A O 1
ATOM 2840 N N . LEU A 1 381 ? 26.767 -8.265 -31.571 1.00 96.19 381 LEU A N 1
ATOM 2841 C CA . LEU A 1 381 ? 26.993 -9.494 -32.336 1.00 96.19 381 LEU A CA 1
ATOM 2842 C C . LEU A 1 381 ? 27.657 -10.591 -31.488 1.00 96.19 381 LEU A C 1
ATOM 2844 O O . LEU A 1 381 ? 27.298 -11.762 -31.598 1.00 96.19 381 LEU A O 1
ATOM 2848 N N . ARG A 1 382 ? 28.544 -10.218 -30.554 1.00 95.31 382 ARG A N 1
ATOM 2849 C CA . ARG A 1 382 ? 29.187 -11.170 -29.627 1.00 95.31 382 ARG A CA 1
ATOM 2850 C C . ARG A 1 382 ? 28.174 -11.819 -28.687 1.00 95.31 382 ARG A C 1
ATOM 2852 O O . ARG A 1 382 ? 28.243 -13.018 -28.420 1.00 95.31 382 ARG A O 1
ATOM 2859 N N . PHE A 1 383 ? 27.213 -11.041 -28.195 1.00 97.00 383 PHE A N 1
ATOM 2860 C CA . PHE A 1 383 ? 26.137 -11.577 -27.366 1.00 97.00 383 PHE A CA 1
ATOM 2861 C C . PHE A 1 383 ? 25.135 -12.401 -28.177 1.00 97.00 383 PHE A C 1
ATOM 2863 O O . PHE A 1 383 ? 24.653 -13.411 -27.664 1.00 97.00 383 PHE A O 1
ATOM 2870 N N . ALA A 1 384 ? 24.860 -12.027 -29.432 1.00 96.50 384 ALA A N 1
ATOM 2871 C CA . ALA A 1 384 ? 24.023 -12.822 -30.328 1.00 96.50 384 ALA A CA 1
ATOM 2872 C C . ALA A 1 384 ? 24.570 -14.251 -30.491 1.00 96.50 384 ALA A C 1
ATOM 2874 O O . ALA A 1 384 ? 23.807 -15.208 -30.380 1.00 96.50 384 ALA A O 1
ATOM 2875 N N . GLU A 1 385 ? 25.887 -14.411 -30.658 1.00 94.38 385 GLU A N 1
ATOM 2876 C CA . GLU A 1 385 ? 26.540 -15.727 -30.716 1.00 94.38 385 GLU A CA 1
ATOM 2877 C C . GLU A 1 385 ? 26.345 -16.534 -29.426 1.00 94.38 385 GLU A C 1
ATOM 2879 O O . GLU A 1 385 ? 25.881 -17.673 -29.465 1.00 94.38 385 GLU A O 1
ATOM 2884 N N . VAL A 1 386 ? 26.636 -15.936 -28.265 1.00 95.56 386 VAL A N 1
ATOM 2885 C CA . VAL A 1 386 ? 26.531 -16.635 -26.971 1.00 95.56 386 VAL A CA 1
ATOM 2886 C C . VAL A 1 386 ? 25.093 -17.054 -26.669 1.00 95.56 386 VAL A C 1
ATOM 2888 O O . VAL A 1 386 ? 24.855 -18.186 -26.244 1.00 95.56 386 VAL A O 1
ATOM 2891 N N . ILE A 1 387 ? 24.123 -16.175 -26.928 1.00 95.81 387 ILE A N 1
ATOM 2892 C CA . ILE A 1 387 ? 22.702 -16.510 -26.798 1.00 95.81 387 ILE A CA 1
ATOM 2893 C C . ILE A 1 387 ? 22.339 -17.630 -27.779 1.00 95.81 387 ILE A C 1
ATOM 2895 O O . ILE A 1 387 ? 21.578 -18.539 -27.429 1.00 95.81 387 ILE A O 1
ATOM 2899 N N . ASN A 1 388 ? 22.886 -17.597 -28.999 1.00 93.88 388 ASN A N 1
ATOM 2900 C CA . ASN A 1 388 ? 22.616 -18.624 -29.992 1.00 93.88 388 ASN A CA 1
ATOM 2901 C C . ASN A 1 388 ? 23.086 -20.020 -29.536 1.00 93.88 388 ASN A C 1
ATOM 2903 O O . ASN A 1 388 ? 22.446 -21.035 -29.846 1.00 93.88 388 ASN A O 1
ATOM 2907 N N . ASP A 1 389 ? 24.152 -20.091 -28.753 1.00 92.69 389 ASP A N 1
ATOM 2908 C CA . ASP A 1 389 ? 24.671 -21.354 -28.232 1.00 92.69 389 ASP A CA 1
ATOM 2909 C C . ASP A 1 389 ? 23.913 -21.862 -26.996 1.00 92.69 389 ASP A C 1
ATOM 2911 O O . ASP A 1 389 ? 23.852 -23.074 -26.783 1.00 92.69 389 ASP A O 1
ATOM 2915 N N . GLY A 1 390 ? 23.275 -20.969 -26.233 1.00 91.94 390 GLY A N 1
ATOM 2916 C CA . GLY A 1 390 ? 22.526 -21.297 -25.014 1.00 91.94 390 GLY A CA 1
ATOM 2917 C C . GLY A 1 390 ? 21.232 -22.104 -25.219 1.00 91.94 390 GLY A C 1
ATOM 2918 O O . GLY A 1 390 ? 20.778 -22.348 -26.341 1.00 91.94 390 GLY A O 1
ATOM 2919 N N . SER A 1 391 ? 20.609 -22.499 -24.104 1.00 90.62 391 SER A N 1
ATOM 2920 C CA . SER A 1 391 ? 19.372 -23.301 -24.032 1.00 90.62 391 SER A CA 1
ATOM 2921 C C . SER A 1 391 ? 18.148 -22.513 -23.542 1.00 90.62 391 SER A C 1
ATOM 2923 O O . SER A 1 391 ? 17.045 -23.063 -23.499 1.00 90.62 391 SER A O 1
ATOM 2925 N N . ALA A 1 392 ? 18.318 -21.230 -23.200 1.00 91.56 392 ALA A N 1
ATOM 2926 C CA . ALA A 1 392 ? 17.230 -20.349 -22.785 1.00 91.56 392 ALA A CA 1
ATOM 2927 C C . ALA A 1 392 ? 16.088 -20.293 -23.809 1.00 91.56 392 ALA A C 1
ATOM 2929 O O . ALA A 1 392 ? 16.295 -20.416 -25.021 1.00 91.56 392 ALA A O 1
ATOM 2930 N N . GLN A 1 393 ? 14.869 -20.109 -23.301 1.00 87.81 393 GLN A N 1
ATOM 2931 C CA . GLN A 1 393 ? 13.660 -20.072 -24.117 1.00 87.81 393 GLN A CA 1
ATOM 2932 C C . GLN A 1 393 ? 13.675 -18.932 -25.132 1.00 87.81 393 GLN A C 1
ATOM 2934 O O . GLN A 1 393 ? 13.403 -19.164 -26.308 1.00 87.81 393 GLN A O 1
ATOM 2939 N N . TYR A 1 394 ? 14.028 -17.740 -24.665 1.00 93.69 394 TYR A N 1
ATOM 2940 C CA . TYR A 1 394 ? 14.467 -16.626 -25.482 1.00 93.69 394 TYR A CA 1
ATOM 2941 C C . TYR A 1 394 ? 15.348 -15.701 -24.638 1.00 93.69 394 TYR A C 1
ATOM 2943 O O . TYR A 1 394 ? 15.318 -15.735 -23.406 1.00 93.69 394 TYR A O 1
ATOM 2951 N N . SER A 1 395 ? 16.121 -14.872 -25.322 1.00 96.75 395 SER A N 1
ATOM 2952 C CA . SER A 1 395 ? 16.880 -13.769 -24.751 1.00 96.75 395 SER A CA 1
ATOM 2953 C C . SER A 1 395 ? 16.755 -12.555 -25.663 1.00 96.75 395 SER A C 1
ATOM 2955 O O . SER A 1 395 ? 16.303 -12.643 -26.807 1.00 96.75 395 SER A O 1
ATOM 2957 N N . VAL A 1 396 ? 17.148 -11.408 -25.136 1.00 97.31 396 VAL A N 1
ATOM 2958 C CA . VAL A 1 396 ? 16.911 -10.101 -25.729 1.00 97.31 396 VAL A CA 1
ATOM 2959 C C . VAL A 1 396 ? 18.237 -9.371 -25.924 1.00 97.31 396 VAL A C 1
ATOM 2961 O O . VAL A 1 396 ? 19.119 -9.436 -25.067 1.00 97.31 396 VAL A O 1
ATOM 2964 N N . LEU A 1 397 ? 18.371 -8.666 -27.044 1.00 96.75 397 LEU A N 1
ATOM 2965 C CA . LEU A 1 397 ? 19.487 -7.770 -27.343 1.00 96.75 397 LEU A CA 1
ATOM 2966 C C . LEU A 1 397 ? 18.941 -6.344 -27.421 1.00 96.75 397 LEU A C 1
ATOM 2968 O O . LEU A 1 397 ? 18.368 -5.975 -28.442 1.00 96.75 397 LEU A O 1
ATOM 2972 N N . SER A 1 398 ? 19.067 -5.576 -26.337 1.00 95.06 398 SER A N 1
ATOM 2973 C CA . SER A 1 398 ? 18.534 -4.213 -26.277 1.00 95.06 398 SER A CA 1
ATOM 2974 C C . SER A 1 398 ? 19.554 -3.202 -26.771 1.00 95.06 398 SER A C 1
ATOM 2976 O O . SER A 1 398 ? 20.591 -3.026 -26.136 1.00 95.06 398 SER A O 1
ATOM 2978 N N . GLU A 1 399 ? 19.222 -2.488 -27.840 1.00 94.38 399 GLU A N 1
ATOM 2979 C CA . GLU A 1 399 ? 19.969 -1.318 -28.292 1.00 94.38 399 GLU A CA 1
ATOM 2980 C C . GLU A 1 399 ? 19.370 -0.049 -27.679 1.00 94.38 399 GLU A C 1
ATOM 2982 O O . GLU A 1 399 ? 18.163 0.205 -27.761 1.00 94.38 399 GLU A O 1
ATOM 2987 N N . MET A 1 400 ? 20.206 0.748 -27.011 1.00 92.38 400 MET A N 1
ATOM 2988 C CA . MET A 1 400 ? 19.758 1.936 -26.280 1.00 92.38 400 MET A CA 1
ATOM 2989 C C . MET A 1 400 ? 19.802 3.183 -27.172 1.00 92.38 400 MET A C 1
ATOM 2991 O O . MET A 1 400 ? 20.625 4.080 -26.958 1.00 92.38 400 MET A O 1
ATOM 2995 N N . ASN A 1 401 ? 18.900 3.254 -28.152 1.00 89.06 401 ASN A N 1
ATOM 2996 C CA . ASN A 1 401 ? 18.951 4.233 -29.239 1.00 89.06 401 ASN A CA 1
ATOM 2997 C C . ASN A 1 401 ? 19.163 5.680 -28.779 1.00 89.06 401 ASN A C 1
ATOM 2999 O O . ASN A 1 401 ? 20.138 6.341 -29.152 1.00 89.06 401 ASN A O 1
ATOM 3003 N N . GLY A 1 402 ? 18.295 6.162 -27.892 1.00 83.06 402 GLY A N 1
ATOM 3004 C CA . GLY A 1 402 ? 18.349 7.538 -27.410 1.00 83.06 402 GLY A CA 1
ATOM 3005 C C . GLY A 1 402 ? 19.549 7.879 -26.535 1.00 83.06 402 GLY A C 1
ATOM 3006 O O . GLY A 1 402 ? 19.745 9.054 -26.206 1.00 83.06 402 GLY A O 1
ATOM 3007 N N . ARG A 1 403 ? 20.332 6.882 -26.111 1.00 91.19 403 ARG A N 1
ATOM 3008 C CA . ARG A 1 403 ? 21.595 7.076 -25.387 1.00 91.19 403 ARG A CA 1
ATOM 3009 C C . ARG A 1 403 ? 22.814 7.073 -26.303 1.00 91.19 403 ARG A C 1
ATOM 3011 O O . ARG A 1 403 ? 23.847 7.563 -25.867 1.00 91.19 403 ARG A O 1
ATOM 3018 N N . LEU A 1 404 ? 22.696 6.604 -27.545 1.00 94.81 404 LEU A N 1
ATOM 3019 C CA . LEU A 1 404 ? 23.727 6.772 -28.573 1.00 94.81 404 LEU A CA 1
ATOM 3020 C C . LEU A 1 404 ? 23.526 8.071 -29.370 1.00 94.81 404 LEU A C 1
ATOM 3022 O O . LEU A 1 404 ? 24.486 8.805 -29.602 1.00 94.81 404 LEU A O 1
ATOM 3026 N N . ALA A 1 405 ? 22.277 8.396 -29.722 1.00 94.25 405 ALA A N 1
ATOM 3027 C CA . ALA A 1 405 ? 21.959 9.533 -30.585 1.00 94.25 405 ALA A CA 1
ATOM 3028 C C . ALA A 1 405 ? 22.480 10.882 -30.057 1.00 94.25 405 ALA A C 1
ATOM 3030 O O . ALA A 1 405 ? 23.009 11.693 -30.814 1.00 94.25 405 ALA A O 1
ATOM 3031 N N . PHE A 1 406 ? 22.351 11.146 -28.754 1.00 92.81 406 PHE A N 1
ATOM 3032 C CA . PHE A 1 406 ? 22.766 12.431 -28.176 1.00 92.81 406 PHE A CA 1
ATOM 3033 C C . PHE A 1 406 ? 24.290 12.581 -28.055 1.00 92.81 406 PHE A C 1
ATOM 3035 O O . PHE A 1 406 ? 24.784 13.633 -28.448 1.00 92.81 406 PHE A O 1
ATOM 3042 N N . PRO A 1 407 ? 25.061 11.569 -27.614 1.00 94.50 407 PRO A N 1
ATOM 3043 C CA . PRO A 1 407 ? 26.519 11.625 -27.718 1.00 94.50 407 PRO A CA 1
ATOM 3044 C C . PRO A 1 407 ? 27.034 11.857 -29.145 1.00 94.50 407 PRO A C 1
ATOM 3046 O O . PRO A 1 407 ? 27.920 12.686 -29.330 1.00 94.50 407 PRO A O 1
ATOM 3049 N N . VAL A 1 408 ? 26.451 11.193 -30.155 1.00 96.81 408 VAL A N 1
ATOM 3050 C CA . VAL A 1 408 ? 26.798 11.421 -31.574 1.00 96.81 408 VAL A CA 1
ATOM 3051 C C . VAL A 1 408 ? 26.487 12.861 -31.990 1.00 96.81 408 VAL A C 1
ATOM 3053 O O . VAL A 1 408 ? 27.315 13.518 -32.621 1.00 96.81 408 VAL A O 1
ATOM 3056 N N . ARG A 1 409 ? 25.322 13.391 -31.591 1.00 95.31 409 ARG A N 1
ATOM 3057 C CA . ARG A 1 409 ? 24.967 14.802 -31.806 1.00 95.31 409 ARG A CA 1
ATOM 3058 C C . ARG A 1 409 ? 26.018 15.725 -31.201 1.00 95.31 409 ARG A C 1
ATOM 3060 O O . ARG A 1 409 ? 26.472 16.640 -31.874 1.00 95.31 409 ARG A O 1
ATOM 3067 N N . ASP A 1 410 ? 26.369 15.513 -29.940 1.00 95.44 410 ASP A N 1
ATOM 3068 C CA . ASP A 1 410 ? 27.247 16.415 -29.197 1.00 95.44 410 ASP A CA 1
ATOM 3069 C C . ASP A 1 410 ? 28.681 16.387 -29.758 1.00 95.44 410 ASP A C 1
ATOM 3071 O O . ASP A 1 410 ? 29.300 17.443 -29.887 1.00 95.44 410 ASP A O 1
ATOM 3075 N N . GLU A 1 411 ? 29.173 15.217 -30.186 1.00 97.00 411 GLU A N 1
ATOM 3076 C CA . GLU A 1 411 ? 30.444 15.071 -30.914 1.00 97.00 411 GLU A CA 1
ATOM 3077 C C . GLU A 1 411 ? 30.443 15.874 -32.225 1.00 97.00 411 GLU A C 1
ATOM 3079 O O . GLU A 1 411 ? 31.345 16.677 -32.477 1.00 97.00 411 GLU A O 1
ATOM 3084 N N . LEU A 1 412 ? 29.406 15.702 -33.047 1.00 97.44 412 LEU A N 1
ATOM 3085 C CA . LEU A 1 412 ? 29.296 16.378 -34.338 1.00 97.44 412 LEU A CA 1
ATOM 3086 C C . LEU A 1 412 ? 29.076 17.891 -34.191 1.00 97.44 412 LEU A C 1
ATOM 3088 O O . LEU A 1 412 ? 29.649 18.671 -34.951 1.00 97.44 412 LEU A O 1
ATOM 3092 N N . LEU A 1 413 ? 28.293 18.331 -33.200 1.00 96.75 413 LEU A N 1
ATOM 3093 C CA . LEU A 1 413 ? 28.098 19.754 -32.905 1.00 96.75 413 LEU A CA 1
ATOM 3094 C C . LEU A 1 413 ? 29.399 20.412 -32.438 1.00 96.75 413 LEU A C 1
ATOM 3096 O O . LEU A 1 413 ? 29.686 21.540 -32.839 1.00 96.75 413 LEU A O 1
ATOM 3100 N N . ALA A 1 414 ? 30.216 19.714 -31.645 1.00 97.38 414 ALA A N 1
ATOM 3101 C CA . ALA A 1 414 ? 31.538 20.206 -31.263 1.00 97.38 414 ALA A CA 1
ATOM 3102 C C . ALA A 1 414 ? 32.474 20.355 -32.479 1.00 97.38 414 ALA A C 1
ATOM 3104 O O . ALA A 1 414 ? 33.305 21.264 -32.516 1.00 97.38 414 ALA A O 1
ATOM 3105 N N . ALA A 1 415 ? 32.305 19.509 -33.500 1.00 96.44 415 ALA A N 1
ATOM 3106 C CA . ALA A 1 415 ? 33.039 19.580 -34.762 1.00 96.44 415 ALA A CA 1
ATOM 3107 C C . ALA A 1 415 ? 32.430 20.554 -35.795 1.00 96.44 415 ALA A C 1
ATOM 3109 O O . ALA A 1 415 ? 33.045 20.790 -36.842 1.00 96.44 415 ALA A O 1
ATOM 3110 N N . LEU A 1 416 ? 31.269 21.162 -35.514 1.00 95.94 416 LEU A N 1
ATOM 3111 C CA . LEU A 1 416 ? 30.511 21.986 -36.463 1.00 95.94 416 LEU A CA 1
ATOM 3112 C C . LEU A 1 416 ? 31.332 23.095 -37.151 1.00 95.94 416 LEU A C 1
ATOM 3114 O O . LEU A 1 416 ? 31.163 23.260 -38.357 1.00 95.94 416 LEU A O 1
ATOM 3118 N N . PRO A 1 417 ? 32.263 23.817 -36.486 1.00 95.44 417 PRO A N 1
ATOM 3119 C CA . PRO A 1 417 ? 33.094 24.816 -37.166 1.00 95.44 417 PRO A CA 1
ATOM 3120 C C . PRO A 1 417 ? 33.923 24.253 -38.331 1.00 95.44 417 PRO A C 1
ATOM 3122 O O . PRO A 1 417 ? 34.171 24.957 -39.306 1.00 95.44 417 PRO A O 1
ATOM 3125 N N . THR A 1 418 ? 34.330 22.983 -38.245 1.00 95.25 418 THR A N 1
ATOM 3126 C CA . THR A 1 418 ? 35.065 22.290 -39.315 1.00 95.25 418 THR A CA 1
ATOM 3127 C C . THR A 1 418 ? 34.102 21.713 -40.350 1.00 95.25 418 THR A C 1
ATOM 3129 O O . THR A 1 418 ? 34.336 21.840 -41.550 1.00 95.25 418 THR A O 1
ATOM 3132 N N . LEU A 1 419 ? 32.989 21.127 -39.900 1.00 96.25 419 LEU A N 1
ATOM 3133 C CA . LEU A 1 419 ? 31.973 20.531 -40.775 1.00 96.25 419 LEU A CA 1
ATOM 3134 C C . LEU A 1 419 ? 31.260 21.577 -41.648 1.00 96.25 419 LEU A C 1
ATOM 3136 O O . LEU A 1 419 ? 30.933 21.298 -42.801 1.00 96.25 419 LEU A O 1
ATOM 3140 N N . ALA A 1 420 ? 31.107 22.808 -41.158 1.00 95.19 420 ALA A N 1
ATOM 3141 C CA . ALA A 1 420 ? 30.542 23.917 -41.922 1.00 95.19 420 ALA A CA 1
ATOM 3142 C C . ALA A 1 420 ? 31.354 24.234 -43.192 1.00 95.19 420 ALA A C 1
ATOM 3144 O O . ALA A 1 420 ? 30.776 24.607 -44.212 1.00 95.19 420 ALA A O 1
ATOM 3145 N N . ALA A 1 421 ? 32.678 24.022 -43.177 1.00 95.00 421 ALA A N 1
ATOM 3146 C CA . ALA A 1 421 ? 33.524 24.178 -44.364 1.00 95.00 421 ALA A CA 1
ATOM 3147 C C . ALA A 1 421 ? 33.252 23.109 -45.443 1.00 95.00 421 ALA A C 1
ATOM 3149 O O . ALA A 1 421 ? 33.587 23.317 -46.608 1.00 95.00 421 ALA A O 1
ATOM 3150 N N . LEU A 1 422 ? 32.622 21.991 -45.066 1.00 94.56 422 LEU A N 1
ATOM 3151 C CA . LEU A 1 422 ? 32.163 20.921 -45.957 1.00 94.56 422 LEU A CA 1
ATOM 3152 C C . LEU A 1 422 ? 30.693 21.098 -46.383 1.00 94.56 422 LEU A C 1
ATOM 3154 O O . LEU A 1 422 ? 30.150 20.249 -47.085 1.00 94.56 422 LEU A O 1
ATOM 3158 N N . GLY A 1 423 ? 30.045 22.195 -45.974 1.00 96.00 423 GLY A N 1
ATOM 3159 C CA . GLY A 1 423 ? 28.638 22.474 -46.266 1.00 96.00 423 GLY A CA 1
ATOM 3160 C C . GLY A 1 423 ? 27.638 21.775 -45.339 1.00 96.00 423 GLY A C 1
ATOM 3161 O O . GLY A 1 423 ? 26.449 21.792 -45.638 1.00 96.00 423 GLY A O 1
ATOM 3162 N N . ILE A 1 424 ? 28.092 21.180 -44.231 1.00 97.38 424 ILE A N 1
ATOM 3163 C CA . ILE A 1 424 ? 27.229 20.521 -43.239 1.00 97.38 424 ILE A CA 1
ATOM 3164 C C . ILE A 1 424 ? 26.737 21.559 -42.226 1.00 97.38 424 ILE A C 1
ATOM 3166 O O . ILE A 1 424 ? 27.533 22.261 -41.597 1.00 97.38 424 ILE A O 1
ATOM 3170 N N . THR A 1 425 ? 25.422 21.652 -42.050 1.00 96.88 425 THR A N 1
ATOM 3171 C CA . THR A 1 425 ? 24.779 22.598 -41.128 1.00 96.88 425 THR A CA 1
ATOM 3172 C C . THR A 1 425 ? 24.467 21.970 -39.765 1.00 96.88 425 THR A C 1
ATOM 3174 O O . THR A 1 425 ? 24.482 20.752 -39.598 1.00 96.88 425 THR A O 1
ATOM 3177 N N . GLU A 1 426 ? 24.115 22.796 -38.772 1.00 96.00 426 GLU A N 1
ATOM 3178 C CA . GLU A 1 426 ? 23.624 22.303 -37.474 1.00 96.00 426 GLU A CA 1
ATOM 3179 C C . GLU A 1 426 ? 22.376 21.417 -37.627 1.00 96.00 426 GLU A C 1
ATOM 3181 O O . GLU A 1 426 ? 22.238 20.410 -36.931 1.00 96.00 426 GLU A O 1
ATOM 3186 N N . ALA A 1 427 ? 21.480 21.774 -38.553 1.00 96.50 427 ALA A N 1
ATOM 3187 C CA . ALA A 1 427 ? 20.295 20.981 -38.847 1.00 96.50 427 ALA A CA 1
ATOM 3188 C C . ALA A 1 427 ? 20.683 19.586 -39.363 1.00 96.50 427 ALA A C 1
ATOM 3190 O O . ALA A 1 427 ? 20.069 18.596 -38.961 1.00 96.50 427 ALA A O 1
ATOM 3191 N N . ASP A 1 428 ? 21.705 19.492 -40.228 1.00 97.25 428 ASP A N 1
ATOM 3192 C CA . ASP A 1 428 ? 22.194 18.216 -40.781 1.00 97.25 428 ASP A CA 1
ATOM 3193 C C . ASP A 1 428 ? 22.776 17.333 -39.684 1.00 97.25 428 ASP A C 1
ATOM 3195 O O . ASP A 1 428 ? 22.473 16.145 -39.619 1.00 97.25 428 ASP A O 1
ATOM 3199 N N . VAL A 1 429 ? 23.535 17.932 -38.763 1.00 97.00 429 VAL A N 1
ATOM 3200 C CA . VAL A 1 429 ? 24.064 17.241 -37.583 1.00 97.00 429 VAL A CA 1
ATOM 3201 C C . VAL A 1 429 ? 22.946 16.674 -36.710 1.00 97.00 429 VAL A C 1
ATOM 3203 O O . VAL A 1 429 ? 23.005 15.510 -36.314 1.00 97.00 429 VAL A O 1
ATOM 3206 N N . ARG A 1 430 ? 21.926 17.476 -36.390 1.00 95.88 430 ARG A N 1
ATOM 3207 C CA . ARG A 1 430 ? 20.834 17.057 -35.498 1.00 95.88 430 ARG A CA 1
ATOM 3208 C C . ARG A 1 430 ? 19.972 15.961 -36.116 1.00 95.88 430 ARG A C 1
ATOM 3210 O O . ARG A 1 430 ? 19.681 14.981 -35.432 1.00 95.88 430 ARG A O 1
ATOM 3217 N N . GLU A 1 431 ? 19.618 16.097 -37.392 1.00 96.38 431 GLU A N 1
ATOM 3218 C CA . GLU A 1 431 ? 18.909 15.057 -38.145 1.00 96.38 431 GLU A CA 1
ATOM 3219 C C . GLU A 1 431 ? 19.725 13.758 -38.175 1.00 96.38 431 GLU A C 1
ATOM 3221 O O . GLU A 1 431 ? 19.237 12.705 -37.763 1.00 96.38 431 GLU A O 1
ATOM 3226 N N . ALA A 1 432 ? 20.992 13.831 -38.596 1.00 97.06 432 ALA A N 1
ATOM 3227 C CA . ALA A 1 432 ? 21.840 12.655 -38.733 1.00 97.06 432 ALA A CA 1
ATOM 3228 C C . ALA A 1 432 ? 22.070 11.940 -37.395 1.00 97.06 432 ALA A C 1
ATOM 3230 O O . ALA A 1 432 ? 22.041 10.711 -37.320 1.00 97.06 432 ALA A O 1
ATOM 3231 N N . ALA A 1 433 ? 22.234 12.700 -36.313 1.00 96.00 433 ALA A N 1
ATOM 3232 C CA . ALA A 1 433 ? 22.385 12.137 -34.983 1.00 96.00 433 ALA A CA 1
ATOM 3233 C C . ALA A 1 433 ? 21.129 11.393 -34.500 1.00 96.00 433 ALA A C 1
ATOM 3235 O O . ALA A 1 433 ? 21.265 10.347 -33.866 1.00 96.00 433 ALA A O 1
ATOM 3236 N N . ALA A 1 434 ? 19.921 11.866 -34.825 1.00 95.56 434 ALA A N 1
ATOM 3237 C CA . ALA A 1 434 ? 18.683 11.143 -34.514 1.00 95.56 434 ALA A CA 1
ATOM 3238 C C . ALA A 1 434 ? 18.577 9.806 -35.272 1.00 95.56 434 ALA A C 1
ATOM 3240 O O . ALA A 1 434 ? 18.066 8.832 -34.730 1.00 95.56 434 ALA A O 1
ATOM 3241 N N . TRP A 1 435 ? 19.135 9.730 -36.482 1.00 96.69 435 TRP A N 1
ATOM 3242 C CA . TRP A 1 435 ? 19.212 8.491 -37.260 1.00 96.69 435 TRP A CA 1
ATOM 3243 C C . TRP A 1 435 ? 20.315 7.526 -36.815 1.00 96.69 435 TRP A C 1
ATOM 3245 O O . TRP A 1 435 ? 20.218 6.332 -37.095 1.00 96.69 435 TRP A O 1
ATOM 3255 N N . SER A 1 436 ? 21.362 8.012 -36.144 1.00 96.50 436 SER A N 1
ATOM 3256 C CA . SER A 1 436 ? 22.578 7.235 -35.856 1.00 96.50 436 SER A CA 1
ATOM 3257 C C . SER A 1 436 ? 22.299 5.852 -35.252 1.00 96.50 436 SER A C 1
ATOM 3259 O O . SER A 1 436 ? 22.761 4.842 -35.778 1.00 96.50 436 SER A O 1
ATOM 3261 N N . ALA A 1 437 ? 21.488 5.776 -34.197 1.00 93.94 437 ALA A N 1
ATOM 3262 C CA . ALA A 1 437 ? 21.175 4.506 -33.554 1.00 93.94 437 ALA A CA 1
ATOM 3263 C C . ALA A 1 437 ? 20.161 3.658 -34.331 1.00 93.94 437 ALA A C 1
ATOM 3265 O O . ALA A 1 437 ? 20.293 2.437 -34.381 1.00 93.94 437 ALA A O 1
ATOM 3266 N N . VAL A 1 438 ? 19.198 4.294 -35.006 1.00 96.19 438 VAL A N 1
ATOM 3267 C CA . VAL A 1 438 ? 18.270 3.609 -35.918 1.00 96.19 438 VAL A CA 1
ATOM 3268 C C . VAL A 1 438 ? 19.052 2.861 -37.000 1.00 96.19 438 VAL A C 1
ATOM 3270 O O . VAL A 1 438 ? 18.768 1.699 -37.268 1.00 96.19 438 VAL A O 1
ATOM 3273 N N . ILE A 1 439 ? 20.089 3.481 -37.569 1.00 97.12 439 ILE A N 1
ATOM 3274 C CA . ILE A 1 439 ? 20.964 2.866 -38.576 1.00 97.12 439 ILE A CA 1
ATOM 3275 C C . ILE A 1 439 ? 21.712 1.654 -38.012 1.00 97.12 439 ILE A C 1
ATOM 3277 O O . ILE A 1 439 ? 21.730 0.596 -38.646 1.00 97.12 439 ILE A O 1
ATOM 3281 N N . VAL A 1 440 ? 22.324 1.794 -36.831 1.00 97.00 440 VAL A N 1
ATOM 3282 C CA . VAL A 1 440 ? 23.028 0.691 -36.151 1.00 97.00 440 VAL A CA 1
ATOM 3283 C C . VAL A 1 440 ? 22.072 -0.479 -35.920 1.00 97.00 440 VAL A C 1
ATOM 3285 O O . VAL A 1 440 ? 22.413 -1.625 -36.218 1.00 97.00 440 VAL A O 1
ATOM 3288 N N . PHE A 1 441 ? 20.847 -0.192 -35.482 1.00 96.75 441 PHE A N 1
ATOM 3289 C CA . PHE A 1 441 ? 19.832 -1.203 -35.220 1.00 96.75 441 PHE A CA 1
ATOM 3290 C C . PHE A 1 441 ? 19.299 -1.883 -36.491 1.00 96.75 441 PHE A C 1
ATOM 3292 O O . PHE A 1 441 ? 19.226 -3.113 -36.542 1.00 96.75 441 PHE A O 1
ATOM 3299 N N . LYS A 1 442 ? 18.990 -1.117 -37.549 1.00 96.69 442 LYS A N 1
ATOM 3300 C CA . LYS A 1 442 ? 18.612 -1.668 -38.866 1.00 96.69 442 LYS A CA 1
ATOM 3301 C C . LYS A 1 442 ? 19.701 -2.615 -39.380 1.00 96.69 442 LYS A C 1
ATOM 3303 O O . LYS A 1 442 ? 19.406 -3.719 -39.839 1.00 96.69 442 LYS A O 1
ATOM 3308 N N . ARG A 1 443 ? 20.971 -2.227 -39.223 1.00 96.06 443 ARG A N 1
ATOM 3309 C CA . ARG A 1 443 ? 22.115 -3.055 -39.616 1.00 96.06 443 ARG A CA 1
ATOM 3310 C C . ARG A 1 443 ? 22.272 -4.313 -38.763 1.00 96.06 443 ARG A C 1
ATOM 3312 O O . ARG A 1 443 ? 22.542 -5.371 -39.325 1.00 96.06 443 ARG A O 1
ATOM 3319 N N . LEU A 1 444 ? 22.084 -4.227 -37.444 1.00 96.06 444 LEU A N 1
ATOM 3320 C CA . LEU A 1 444 ? 22.061 -5.402 -36.565 1.00 96.06 444 LEU A CA 1
ATOM 3321 C C . LEU A 1 444 ? 21.045 -6.425 -37.072 1.00 96.06 444 LEU A C 1
ATOM 3323 O O . LEU A 1 444 ? 21.382 -7.594 -37.246 1.00 96.06 444 LEU A O 1
ATOM 3327 N N . HIS A 1 445 ? 19.814 -5.970 -37.307 1.00 95.12 445 HIS A N 1
ATOM 3328 C CA . HIS A 1 445 ? 18.729 -6.838 -37.738 1.00 95.12 445 HIS A CA 1
ATOM 3329 C C . HIS A 1 445 ? 19.055 -7.522 -39.070 1.00 95.12 445 HIS A C 1
ATOM 3331 O O . HIS A 1 445 ? 18.933 -8.741 -39.167 1.00 95.12 445 HIS A O 1
ATOM 3337 N N . ALA A 1 446 ? 19.536 -6.762 -40.062 1.00 94.62 446 ALA A N 1
ATOM 3338 C CA . ALA A 1 446 ? 19.950 -7.306 -41.355 1.00 94.62 446 ALA A CA 1
ATOM 3339 C C . ALA A 1 446 ? 21.048 -8.375 -41.214 1.00 94.62 446 ALA A C 1
ATOM 3341 O O . ALA A 1 446 ? 20.911 -9.470 -41.750 1.00 94.62 446 ALA A O 1
ATOM 3342 N N . LEU A 1 447 ? 22.094 -8.111 -40.423 1.00 96.06 447 LEU A N 1
ATOM 3343 C CA . LEU A 1 447 ? 23.184 -9.070 -40.208 1.00 96.06 447 LEU A CA 1
ATOM 3344 C C . LEU A 1 447 ? 22.710 -10.355 -39.518 1.00 96.06 447 LEU A C 1
ATOM 3346 O O . LEU A 1 447 ? 23.145 -11.448 -39.877 1.00 96.06 447 LEU A O 1
ATOM 3350 N N . MET A 1 448 ? 21.831 -10.249 -38.519 1.00 95.44 448 MET A N 1
ATOM 3351 C CA . MET A 1 448 ? 21.286 -11.423 -37.830 1.00 95.44 448 MET A CA 1
ATOM 3352 C C . MET A 1 448 ? 20.406 -12.273 -38.757 1.00 95.44 448 MET A C 1
ATOM 3354 O O . MET A 1 448 ? 20.482 -13.504 -38.698 1.00 95.44 448 MET A O 1
ATOM 3358 N N . ASP A 1 449 ? 19.615 -11.624 -39.614 1.00 92.88 449 ASP A N 1
ATOM 3359 C CA . ASP A 1 449 ? 18.766 -12.281 -40.611 1.00 92.88 449 ASP A CA 1
ATOM 3360 C C . ASP A 1 449 ? 19.605 -12.973 -41.699 1.00 92.88 449 ASP A C 1
ATOM 3362 O O . ASP 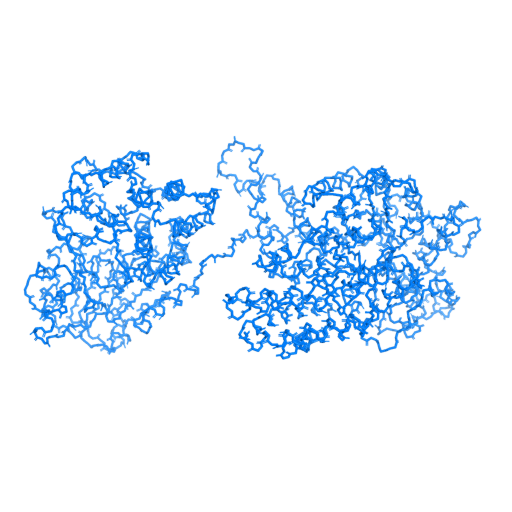A 1 449 ? 19.423 -14.161 -41.965 1.00 92.88 449 ASP A O 1
ATOM 3366 N N . GLU A 1 450 ? 20.632 -12.298 -42.230 1.00 94.00 450 GLU A N 1
ATOM 3367 C CA . GLU A 1 450 ? 21.592 -12.870 -43.189 1.00 94.00 450 GLU A CA 1
ATOM 3368 C C . GLU A 1 450 ? 22.330 -14.102 -42.637 1.00 94.00 450 GLU A C 1
ATOM 3370 O O . GLU A 1 450 ? 22.676 -15.018 -43.389 1.00 94.00 450 GLU A O 1
ATOM 3375 N N . LYS A 1 451 ? 22.576 -14.151 -41.320 1.00 94.06 451 LYS A N 1
ATOM 3376 C CA . LYS A 1 451 ? 23.161 -15.324 -40.645 1.00 94.06 451 LYS A CA 1
ATOM 3377 C C . LYS A 1 451 ? 22.151 -16.410 -40.292 1.00 94.06 451 LYS A C 1
ATOM 3379 O O . LYS A 1 451 ? 22.559 -17.454 -39.780 1.00 94.06 451 LYS A O 1
ATOM 3384 N N . GLY A 1 452 ? 20.865 -16.200 -40.563 1.00 93.81 452 GLY A N 1
ATOM 3385 C CA . GLY A 1 452 ? 19.808 -17.162 -40.266 1.00 93.81 452 GLY A CA 1
ATOM 3386 C C . GLY A 1 452 ? 19.643 -17.420 -38.769 1.00 93.81 452 GLY A C 1
ATOM 3387 O O . GLY A 1 452 ? 19.342 -18.548 -38.369 1.00 93.81 452 GLY A O 1
ATOM 3388 N N . LEU A 1 453 ? 19.887 -16.409 -37.928 1.00 94.38 453 LEU A N 1
ATOM 3389 C CA . LEU A 1 453 ? 19.634 -16.533 -36.497 1.00 94.38 453 LEU A CA 1
ATOM 3390 C C . LEU A 1 453 ? 18.130 -16.624 -36.218 1.00 94.38 453 LEU A C 1
ATOM 3392 O O . LEU A 1 453 ? 17.312 -15.948 -36.833 1.00 94.38 453 LEU A O 1
ATOM 3396 N N . ASP A 1 454 ? 17.761 -17.445 -35.235 1.00 92.31 454 ASP A N 1
ATOM 3397 C CA . ASP A 1 454 ? 16.370 -17.580 -34.803 1.00 92.31 454 ASP A CA 1
ATOM 3398 C C . ASP A 1 454 ? 15.937 -16.346 -34.000 1.00 92.31 454 ASP A C 1
ATOM 3400 O O . ASP A 1 454 ? 16.121 -16.280 -32.781 1.00 92.31 454 ASP A O 1
ATOM 3404 N N . LEU A 1 455 ? 15.350 -15.365 -34.687 1.00 92.50 455 LEU A N 1
ATOM 3405 C CA . LEU A 1 455 ? 14.901 -14.109 -34.084 1.00 92.50 455 LEU A CA 1
ATOM 3406 C C . LEU A 1 455 ? 13.697 -14.269 -33.137 1.00 92.50 455 LEU A C 1
ATOM 3408 O O . LEU A 1 455 ? 13.375 -13.331 -32.411 1.00 92.50 455 LEU A O 1
ATOM 3412 N N . ALA A 1 456 ? 13.026 -15.427 -33.107 1.00 88.88 456 ALA A N 1
ATOM 3413 C CA . ALA A 1 456 ? 12.032 -15.705 -32.067 1.00 88.88 456 ALA A CA 1
ATOM 3414 C C . ALA A 1 456 ? 12.709 -16.010 -30.718 1.00 88.88 456 ALA A C 1
ATOM 3416 O O . ALA A 1 456 ? 12.156 -15.701 -29.661 1.00 88.88 456 ALA A O 1
ATOM 3417 N N . ARG A 1 457 ? 13.936 -16.549 -30.759 1.00 91.12 457 ARG A N 1
ATOM 3418 C CA . ARG A 1 457 ? 14.756 -16.837 -29.576 1.00 91.12 457 ARG A CA 1
ATOM 3419 C C . ARG A 1 457 ? 15.744 -15.724 -29.235 1.00 91.12 457 ARG A C 1
ATOM 3421 O O . ARG A 1 457 ? 16.009 -15.502 -28.059 1.00 91.12 457 ARG A O 1
ATOM 3428 N N . ILE A 1 458 ? 16.310 -15.050 -30.230 1.00 95.44 458 ILE A N 1
ATOM 3429 C CA . ILE A 1 458 ? 17.262 -13.946 -30.054 1.00 95.44 458 ILE A CA 1
ATOM 3430 C C . ILE A 1 458 ? 16.563 -12.675 -30.505 1.00 95.44 458 ILE A C 1
ATOM 3432 O O . ILE A 1 458 ? 16.623 -12.320 -31.676 1.00 95.44 458 ILE A O 1
ATOM 3436 N N . LYS A 1 459 ? 15.845 -12.028 -29.590 1.00 96.31 459 LYS A N 1
ATOM 3437 C CA . LYS A 1 459 ? 14.956 -10.914 -29.921 1.00 96.31 459 LYS A CA 1
ATOM 3438 C C . LYS A 1 459 ? 15.717 -9.581 -29.895 1.00 96.31 459 LYS A C 1
ATOM 3440 O O . LYS A 1 459 ? 16.109 -9.158 -28.804 1.00 96.31 459 LYS A O 1
ATOM 3445 N N . PRO A 1 460 ? 15.909 -8.887 -31.031 1.00 96.56 460 PRO A N 1
ATOM 3446 C CA . PRO A 1 460 ? 16.384 -7.510 -31.012 1.00 96.56 460 PRO A CA 1
ATOM 3447 C C . PRO A 1 460 ? 15.321 -6.617 -30.372 1.00 96.56 460 PRO A C 1
ATOM 3449 O O . PRO A 1 460 ? 14.130 -6.738 -30.677 1.00 96.56 460 PRO A O 1
ATOM 3452 N N . LEU A 1 461 ? 15.753 -5.743 -29.472 1.00 95.81 461 LEU A N 1
ATOM 345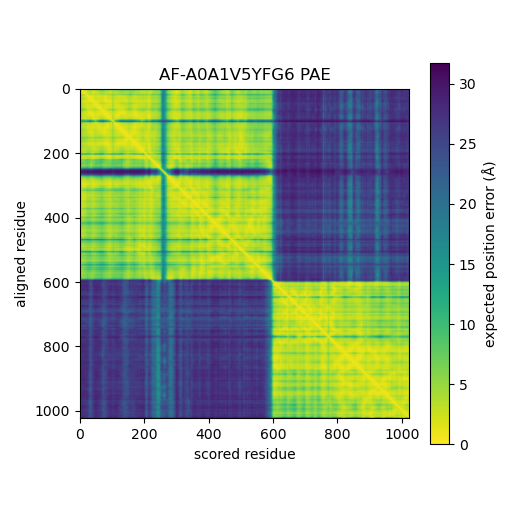3 C CA . LEU A 1 461 ? 14.898 -4.816 -28.750 1.00 95.81 461 LEU A CA 1
ATOM 3454 C C . LEU A 1 461 ? 15.413 -3.393 -28.929 1.00 95.81 461 LEU A C 1
ATOM 3456 O O . LEU A 1 461 ? 16.606 -3.146 -28.769 1.00 95.81 461 LEU A O 1
ATOM 3460 N N . VAL A 1 462 ? 14.509 -2.458 -29.204 1.00 93.81 462 VAL A N 1
ATOM 3461 C CA . VAL A 1 462 ? 14.820 -1.023 -29.179 1.00 93.81 462 VAL A CA 1
ATOM 3462 C C . VAL A 1 462 ? 14.360 -0.436 -27.852 1.00 93.81 462 VAL A C 1
ATOM 3464 O O . VAL A 1 462 ? 13.198 -0.601 -27.473 1.00 93.81 462 VAL A O 1
ATOM 3467 N N . ALA A 1 463 ? 15.274 0.241 -27.157 1.00 91.38 463 ALA A N 1
ATOM 3468 C CA . ALA A 1 463 ? 15.028 0.867 -25.864 1.00 91.38 463 ALA A CA 1
ATOM 3469 C C . ALA A 1 463 ? 15.511 2.320 -25.828 1.00 91.38 463 ALA A C 1
ATOM 3471 O O . ALA A 1 463 ? 16.245 2.808 -26.688 1.00 91.38 463 ALA A O 1
ATOM 3472 N N . SER A 1 464 ? 15.167 3.004 -24.739 1.00 86.44 464 SER A N 1
ATOM 3473 C CA . SER A 1 464 ? 15.620 4.367 -24.456 1.00 86.44 464 SER A CA 1
ATOM 3474 C C . SER A 1 464 ? 15.167 5.418 -25.479 1.00 86.44 464 SER A C 1
ATOM 3476 O O . SER A 1 464 ? 15.905 6.350 -25.780 1.00 86.44 464 SER A O 1
ATOM 3478 N N . LEU A 1 465 ? 13.946 5.278 -25.990 1.00 90.62 465 LEU A N 1
ATOM 3479 C CA . LEU A 1 465 ? 13.371 6.130 -27.036 1.00 90.62 465 LEU A CA 1
ATOM 3480 C C . LEU A 1 465 ? 13.348 7.620 -26.648 1.00 90.62 465 LEU A C 1
ATOM 3482 O O . LEU A 1 465 ? 13.175 7.969 -25.469 1.00 90.62 465 LEU A O 1
ATOM 3486 N N . ARG A 1 466 ? 13.493 8.511 -27.637 1.00 89.44 466 ARG A N 1
ATOM 3487 C CA . ARG A 1 466 ? 13.450 9.973 -27.442 1.00 89.44 466 ARG A CA 1
ATOM 3488 C C . ARG A 1 466 ? 12.322 10.639 -28.219 1.00 89.44 466 ARG A C 1
ATOM 3490 O O . ARG A 1 466 ? 11.773 10.096 -29.168 1.00 89.44 466 ARG A O 1
ATOM 3497 N N . ILE A 1 467 ? 12.016 11.858 -27.782 1.00 91.69 467 ILE A N 1
ATOM 3498 C CA . ILE A 1 467 ? 11.169 12.812 -28.493 1.00 91.69 467 ILE A CA 1
ATOM 3499 C C . ILE A 1 467 ? 12.106 13.873 -29.068 1.00 91.69 467 ILE A C 1
ATOM 3501 O O . ILE A 1 467 ? 12.791 14.554 -28.301 1.00 91.69 467 ILE A O 1
ATOM 3505 N N . TYR A 1 468 ? 12.160 13.999 -30.393 1.00 90.25 468 TYR A N 1
ATOM 3506 C CA . TYR A 1 468 ? 13.076 14.913 -31.087 1.00 90.25 468 TYR A CA 1
ATOM 3507 C C . TYR A 1 468 ? 12.419 16.249 -31.479 1.00 90.25 468 TYR A C 1
ATOM 3509 O O . TYR A 1 468 ? 13.039 17.076 -32.126 1.00 90.25 468 TYR A O 1
ATOM 3517 N N . GLN A 1 469 ? 11.173 16.516 -31.091 1.00 85.19 469 GLN A N 1
ATOM 3518 C CA . GLN A 1 469 ? 10.454 17.731 -31.493 1.00 85.19 469 GLN A CA 1
ATOM 3519 C C . GLN A 1 469 ? 11.127 19.040 -31.008 1.00 85.19 469 GLN A C 1
ATOM 3521 O O . GLN A 1 469 ? 11.647 19.110 -29.895 1.00 85.19 469 GLN A O 1
ATOM 3526 N N . GLY A 1 470 ? 11.053 20.108 -31.818 1.00 76.81 470 GLY A N 1
ATOM 3527 C CA . GLY A 1 470 ? 11.318 21.490 -31.376 1.00 76.81 470 GLY A CA 1
ATOM 3528 C C . GLY A 1 470 ? 12.734 22.050 -31.591 1.00 76.81 470 GLY A C 1
ATOM 3529 O O . GLY A 1 470 ? 13.039 23.115 -31.058 1.00 76.81 470 GLY A O 1
ATOM 3530 N N . GLY A 1 471 ? 13.597 21.381 -32.365 1.00 76.44 471 GLY A N 1
ATOM 3531 C CA . GLY A 1 471 ? 14.950 21.854 -32.714 1.00 76.44 471 GLY A CA 1
ATOM 3532 C C . GLY A 1 471 ? 15.220 21.863 -34.229 1.00 76.44 471 GLY A C 1
ATOM 3533 O O . GLY A 1 471 ? 14.521 21.167 -34.964 1.00 76.44 471 GLY A O 1
ATOM 3534 N N . PRO A 1 472 ? 16.220 22.631 -34.712 1.00 83.44 472 PRO A N 1
ATOM 3535 C CA . PRO A 1 472 ? 16.519 22.729 -36.142 1.00 83.44 472 PRO A CA 1
ATOM 3536 C C . PRO A 1 472 ? 16.929 21.370 -36.723 1.00 83.44 472 PRO A C 1
ATOM 3538 O O . PRO A 1 472 ? 17.750 20.669 -36.132 1.00 83.44 472 PRO A O 1
ATOM 3541 N N . GLY A 1 473 ? 16.367 21.005 -37.879 1.00 87.81 473 GLY A N 1
ATOM 3542 C CA . GLY A 1 473 ? 16.659 19.757 -38.590 1.00 87.81 473 GLY A CA 1
ATOM 3543 C C . GLY A 1 473 ? 15.768 18.578 -38.205 1.00 87.81 473 GLY A C 1
ATOM 3544 O O . GLY A 1 473 ? 15.668 17.631 -38.980 1.00 87.81 473 GLY A O 1
ATOM 3545 N N . TYR A 1 474 ? 15.085 18.627 -37.059 1.00 91.94 474 TYR A N 1
ATOM 3546 C CA . TYR A 1 474 ? 14.159 17.566 -36.649 1.00 91.94 474 TYR A CA 1
ATOM 3547 C C . TYR A 1 474 ? 12.829 17.590 -37.408 1.00 91.94 474 TYR A C 1
ATOM 3549 O O . TYR A 1 474 ? 12.130 16.585 -37.444 1.00 91.94 474 TYR A O 1
ATOM 3557 N N . ASP A 1 475 ? 12.515 18.704 -38.066 1.00 90.50 475 ASP A N 1
ATOM 3558 C CA . ASP A 1 475 ? 11.429 18.841 -39.040 1.00 90.50 475 ASP A CA 1
ATOM 3559 C C . ASP A 1 475 ? 11.631 17.981 -40.301 1.00 90.50 475 ASP A C 1
ATOM 3561 O O . ASP A 1 475 ? 10.676 17.736 -41.032 1.00 90.50 475 ASP A O 1
ATOM 3565 N N . ARG A 1 476 ? 12.860 17.502 -40.542 1.00 92.12 476 ARG A N 1
ATOM 3566 C CA . ARG A 1 476 ? 13.201 16.598 -41.654 1.00 92.12 476 ARG A CA 1
ATOM 3567 C C . ARG A 1 476 ? 13.136 15.117 -41.284 1.00 92.12 476 ARG A C 1
ATOM 3569 O O . ARG A 1 476 ? 13.278 14.268 -42.160 1.00 92.12 476 ARG A O 1
ATOM 3576 N N . LEU A 1 477 ? 12.950 14.793 -40.003 1.00 91.88 477 LEU A N 1
ATOM 3577 C CA . LEU A 1 477 ? 12.731 13.414 -39.576 1.00 91.88 477 LEU A CA 1
ATOM 3578 C C . LEU A 1 477 ? 11.354 12.936 -40.054 1.00 91.88 477 LEU A C 1
ATOM 3580 O O . LEU A 1 477 ? 10.428 13.744 -40.112 1.00 91.88 477 LEU A O 1
ATOM 3584 N N . PRO A 1 478 ? 11.184 11.632 -40.339 1.00 88.50 478 PRO A N 1
ATOM 3585 C CA . PRO A 1 478 ? 9.891 11.095 -40.766 1.00 88.50 478 PRO A CA 1
ATOM 3586 C C . PRO A 1 478 ? 8.799 11.358 -39.722 1.00 88.50 478 PRO A C 1
ATOM 3588 O O . PRO A 1 478 ? 7.645 11.591 -40.060 1.00 88.50 478 PRO A O 1
ATOM 3591 N N . THR A 1 479 ? 9.178 11.346 -38.441 1.00 90.69 479 THR A N 1
ATOM 3592 C CA . THR A 1 479 ? 8.320 11.656 -37.294 1.00 90.69 479 THR A CA 1
ATOM 3593 C C . THR A 1 479 ? 9.190 12.225 -36.164 1.00 90.69 479 THR A C 1
ATOM 3595 O O . THR A 1 479 ? 10.410 12.025 -36.182 1.00 90.69 479 THR A O 1
ATOM 3598 N N . PRO A 1 480 ? 8.611 12.831 -35.112 1.00 91.12 480 PRO A N 1
ATOM 3599 C CA . PRO A 1 480 ? 9.352 13.177 -33.896 1.00 91.12 480 PRO A CA 1
ATOM 3600 C C . PRO A 1 480 ? 9.924 11.977 -33.112 1.00 91.12 480 PRO A C 1
ATOM 3602 O O . PRO A 1 480 ? 10.640 12.194 -32.129 1.00 91.12 480 PRO A O 1
ATOM 3605 N N . TYR A 1 481 ? 9.618 10.737 -33.522 1.00 92.31 481 TYR A N 1
ATOM 3606 C CA . TYR A 1 481 ? 9.976 9.484 -32.844 1.00 92.31 481 TYR A CA 1
ATOM 3607 C C . TYR A 1 481 ? 10.559 8.445 -33.829 1.00 92.31 481 TYR A C 1
ATOM 3609 O O . TYR A 1 481 ? 10.036 7.330 -33.927 1.00 92.31 481 TYR A O 1
ATOM 3617 N N . PRO A 1 482 ? 11.639 8.762 -34.573 1.00 92.75 482 PRO A N 1
ATOM 3618 C CA . PRO A 1 482 ? 12.209 7.846 -35.566 1.00 92.75 482 PRO A CA 1
ATOM 3619 C C . PRO A 1 482 ? 12.661 6.516 -34.943 1.00 92.75 482 PRO A C 1
ATOM 3621 O O . PRO A 1 482 ? 12.581 5.481 -35.588 1.00 92.75 482 PRO A O 1
ATOM 3624 N N . ASP A 1 483 ? 13.039 6.504 -33.660 1.00 91.88 483 ASP A N 1
ATOM 3625 C CA . ASP A 1 483 ? 13.370 5.277 -32.924 1.00 91.88 483 ASP A CA 1
ATOM 3626 C C . ASP A 1 483 ? 12.229 4.246 -32.897 1.00 91.88 483 ASP A C 1
ATOM 3628 O O . ASP A 1 483 ? 12.492 3.063 -32.697 1.00 91.88 483 ASP A O 1
ATOM 3632 N N . VAL A 1 484 ? 10.978 4.685 -33.077 1.00 92.81 484 VAL A N 1
ATOM 3633 C CA . VAL A 1 484 ? 9.787 3.825 -33.135 1.00 92.81 484 VAL A CA 1
ATOM 3634 C C . VAL A 1 484 ? 9.363 3.602 -34.575 1.00 92.81 484 VAL A C 1
ATOM 3636 O O . VAL A 1 484 ? 9.332 2.461 -35.028 1.00 92.81 484 VAL A O 1
ATOM 3639 N N . SER A 1 485 ? 9.052 4.678 -35.301 1.00 92.25 485 SER A N 1
ATOM 3640 C CA . SER A 1 485 ? 8.447 4.594 -36.638 1.00 92.25 485 SER A CA 1
ATOM 3641 C C . SER A 1 485 ? 9.336 3.893 -37.662 1.00 92.25 485 SER A C 1
ATOM 3643 O O . SER A 1 485 ? 8.816 3.198 -38.533 1.00 92.25 485 SER A O 1
ATOM 3645 N N . GLU A 1 486 ? 10.659 3.989 -37.511 1.00 94.31 486 GLU A N 1
ATOM 3646 C CA . GLU A 1 486 ? 11.633 3.368 -38.415 1.00 94.31 486 GLU A CA 1
ATOM 3647 C C . GLU A 1 486 ? 12.092 1.976 -37.979 1.00 94.31 486 GLU A C 1
ATOM 3649 O O . GLU A 1 486 ? 12.861 1.329 -38.693 1.00 94.31 486 GLU A O 1
ATOM 3654 N N . THR A 1 487 ? 11.666 1.509 -36.805 1.00 93.94 487 THR A N 1
ATOM 3655 C CA . THR A 1 487 ? 12.079 0.207 -36.260 1.00 93.94 487 THR A CA 1
ATOM 3656 C C . THR A 1 487 ? 10.920 -0.772 -36.092 1.00 93.94 487 THR A C 1
ATOM 3658 O O . THR A 1 487 ? 11.152 -1.937 -35.748 1.00 93.94 487 THR A O 1
ATOM 3661 N N . VAL A 1 488 ? 9.685 -0.351 -36.400 1.00 92.88 488 VAL A N 1
ATOM 3662 C CA . VAL A 1 488 ? 8.538 -1.257 -36.561 1.00 92.88 488 VAL A CA 1
ATOM 3663 C C . VAL A 1 488 ? 8.920 -2.367 -37.538 1.00 92.88 488 VAL A C 1
ATOM 3665 O O . VAL A 1 488 ? 9.477 -2.101 -38.599 1.00 92.88 488 VAL A O 1
ATOM 3668 N N . GLY A 1 489 ? 8.642 -3.617 -37.169 1.00 93.19 489 GLY A N 1
ATOM 3669 C CA . GLY A 1 489 ? 9.151 -4.811 -37.849 1.00 93.19 489 GLY A CA 1
ATOM 3670 C C . GLY A 1 489 ? 10.217 -5.553 -37.039 1.00 93.19 489 GLY A C 1
ATOM 3671 O O . GLY A 1 489 ? 10.492 -6.721 -37.309 1.00 93.19 489 GLY A O 1
ATOM 3672 N N . THR A 1 490 ? 10.783 -4.919 -36.006 1.00 94.56 490 THR A N 1
ATOM 3673 C CA . THR A 1 490 ? 11.672 -5.583 -35.042 1.00 94.56 490 THR A CA 1
ATOM 3674 C C . THR A 1 490 ? 10.902 -6.496 -34.087 1.00 94.56 490 THR A C 1
ATOM 3676 O O . THR A 1 490 ? 9.674 -6.539 -34.119 1.00 94.56 490 THR A O 1
ATOM 3679 N N . ARG A 1 491 ? 11.597 -7.228 -33.207 1.00 94.75 491 ARG A N 1
ATOM 3680 C CA . ARG A 1 491 ? 10.958 -8.156 -32.263 1.00 94.75 491 ARG A CA 1
ATOM 3681 C C . ARG A 1 491 ? 10.338 -7.463 -31.064 1.00 94.75 491 ARG A C 1
ATOM 3683 O O . ARG A 1 491 ? 9.224 -7.832 -30.725 1.00 94.75 491 ARG A O 1
ATOM 3690 N N . ILE A 1 492 ? 11.015 -6.508 -30.423 1.00 95.94 492 ILE A N 1
ATOM 3691 C CA . ILE A 1 492 ? 10.466 -5.787 -29.263 1.00 95.94 492 ILE A CA 1
ATOM 3692 C C . ILE A 1 492 ? 10.767 -4.286 -29.372 1.00 95.94 492 ILE A C 1
ATOM 3694 O O . ILE A 1 492 ? 11.898 -3.898 -29.660 1.00 95.94 492 ILE A O 1
ATOM 3698 N N . ILE A 1 493 ? 9.783 -3.438 -29.076 1.00 94.94 493 ILE A N 1
ATOM 3699 C CA . ILE A 1 493 ? 9.990 -2.001 -28.836 1.00 94.94 493 ILE A CA 1
ATOM 3700 C C . ILE A 1 493 ? 9.483 -1.680 -27.432 1.00 94.94 493 ILE A C 1
ATOM 3702 O O . ILE A 1 493 ? 8.308 -1.903 -27.137 1.00 94.94 493 ILE A O 1
ATOM 3706 N N . THR A 1 494 ? 10.351 -1.164 -26.558 1.00 92.62 494 THR A N 1
ATOM 3707 C CA . THR A 1 494 ? 9.947 -0.739 -25.210 1.00 92.62 494 THR A CA 1
ATOM 3708 C C . THR A 1 494 ? 9.732 0.761 -25.166 1.00 92.62 494 THR A C 1
ATOM 3710 O O . THR A 1 494 ? 10.626 1.546 -25.478 1.00 92.62 494 THR A O 1
ATOM 3713 N N . ILE A 1 495 ? 8.520 1.167 -24.787 1.00 90.81 495 ILE A N 1
ATOM 3714 C CA . ILE A 1 495 ? 8.090 2.561 -24.870 1.00 90.81 495 ILE A CA 1
ATOM 3715 C C . ILE A 1 495 ? 7.944 3.149 -23.468 1.00 90.81 495 ILE A C 1
ATOM 3717 O O . ILE A 1 495 ? 7.278 2.578 -22.604 1.00 90.81 495 ILE A O 1
ATOM 3721 N N . PHE A 1 496 ? 8.564 4.310 -23.237 1.00 88.62 496 PHE A N 1
ATOM 3722 C CA . PHE A 1 496 ? 8.343 5.076 -22.012 1.00 88.62 496 PHE A CA 1
ATOM 3723 C C . PHE A 1 496 ? 6.942 5.700 -21.999 1.00 88.62 496 PHE A C 1
ATOM 3725 O O . PHE A 1 496 ? 6.479 6.150 -23.050 1.00 88.62 496 PHE A O 1
ATOM 3732 N N . PRO A 1 497 ? 6.297 5.852 -20.828 1.00 88.62 497 PRO A N 1
ATOM 3733 C CA . PRO A 1 497 ? 4.959 6.432 -20.723 1.00 88.62 497 PRO A CA 1
ATOM 3734 C C . PRO A 1 497 ? 4.816 7.790 -21.414 1.00 88.62 497 PRO A C 1
ATOM 3736 O O . PRO A 1 497 ? 3.838 8.014 -22.119 1.00 88.62 497 PRO A O 1
ATOM 3739 N N . ASN A 1 498 ? 5.808 8.673 -21.275 1.00 90.00 498 ASN A N 1
ATOM 3740 C CA . ASN A 1 498 ? 5.778 9.989 -21.911 1.00 90.00 498 ASN A CA 1
ATOM 3741 C C . ASN A 1 498 ? 5.938 9.931 -23.434 1.00 90.00 498 ASN A C 1
ATOM 3743 O O . ASN A 1 498 ? 5.374 10.766 -24.131 1.00 90.00 498 ASN A O 1
ATOM 3747 N N . VAL A 1 499 ? 6.692 8.958 -23.955 1.00 91.75 499 VAL A N 1
ATOM 3748 C CA . VAL A 1 499 ? 6.842 8.757 -25.403 1.00 91.75 499 VAL A CA 1
ATOM 3749 C C . VAL A 1 499 ? 5.569 8.138 -25.972 1.00 91.75 499 VAL A C 1
ATOM 3751 O O . VAL A 1 499 ? 5.065 8.633 -26.971 1.00 91.75 499 VAL A O 1
ATOM 3754 N N . ARG A 1 500 ? 4.991 7.135 -25.295 1.00 91.31 500 ARG A N 1
ATOM 3755 C CA . ARG A 1 500 ? 3.690 6.550 -25.654 1.00 91.31 500 ARG A CA 1
ATOM 3756 C C . ARG A 1 500 ? 2.605 7.617 -25.706 1.00 91.31 500 ARG A C 1
ATOM 3758 O O . ARG A 1 500 ? 1.889 7.707 -26.691 1.00 91.31 500 ARG A O 1
ATOM 3765 N N . HIS A 1 501 ? 2.491 8.413 -24.645 1.00 91.88 501 HIS A N 1
ATOM 3766 C CA . HIS A 1 501 ? 1.489 9.465 -24.572 1.00 91.88 501 HIS A CA 1
ATOM 3767 C C . HIS A 1 501 ? 1.645 10.459 -25.721 1.00 91.88 501 HIS A C 1
ATOM 3769 O O . HIS A 1 501 ? 0.657 10.805 -26.353 1.00 91.88 501 HIS A O 1
ATOM 3775 N N . ALA A 1 502 ? 2.878 10.884 -26.009 1.00 92.12 502 ALA A N 1
ATOM 3776 C CA . ALA A 1 502 ? 3.153 11.811 -27.097 1.00 92.12 502 ALA A CA 1
ATOM 3777 C C . ALA A 1 502 ? 2.815 11.204 -28.472 1.00 92.12 502 ALA A C 1
ATOM 3779 O O . ALA A 1 502 ? 2.136 11.853 -29.257 1.00 92.12 502 ALA A O 1
ATOM 3780 N N . ILE A 1 503 ? 3.180 9.938 -28.706 1.00 91.94 503 ILE A N 1
ATOM 3781 C CA . ILE A 1 503 ? 2.791 9.174 -29.901 1.00 91.94 503 ILE A CA 1
ATOM 3782 C C . ILE A 1 503 ? 1.267 9.160 -30.065 1.00 91.94 503 ILE A C 1
ATOM 3784 O O . ILE A 1 503 ? 0.777 9.516 -31.128 1.00 91.94 503 ILE A O 1
ATOM 3788 N N . ASP A 1 504 ? 0.512 8.836 -29.011 1.00 91.44 504 ASP A N 1
ATOM 3789 C CA . ASP A 1 504 ? -0.958 8.806 -29.040 1.00 91.44 504 ASP A CA 1
ATOM 3790 C C . ASP A 1 504 ? -1.604 10.205 -29.203 1.00 91.44 504 ASP A C 1
ATOM 3792 O O . ASP A 1 504 ? -2.820 10.297 -29.370 1.00 91.44 504 ASP A O 1
ATOM 3796 N N . GLN A 1 505 ? -0.840 11.304 -29.118 1.00 89.31 505 GLN A N 1
ATOM 3797 C CA . GLN A 1 505 ? -1.328 12.660 -29.420 1.00 89.31 505 GLN A CA 1
ATOM 3798 C C . GLN A 1 505 ? -1.079 13.091 -30.873 1.00 89.31 505 GLN A C 1
ATOM 3800 O O . GLN A 1 505 ? -1.643 14.102 -31.296 1.00 89.31 505 GLN A O 1
ATOM 3805 N N . GLU A 1 506 ? -0.268 12.361 -31.640 1.00 88.81 506 GLU A N 1
ATOM 3806 C CA . GLU A 1 506 ? -0.045 12.678 -33.049 1.00 88.81 506 GLU A CA 1
ATOM 3807 C C . GLU A 1 506 ? -1.262 12.271 -33.887 1.00 88.81 506 GLU A C 1
ATOM 3809 O O . GLU A 1 506 ? -1.705 11.124 -33.862 1.00 88.81 506 GLU A O 1
ATOM 3814 N N . ALA A 1 507 ? -1.824 13.218 -34.641 1.00 81.12 507 ALA A N 1
ATOM 3815 C CA . ALA A 1 507 ? -3.047 12.980 -35.409 1.00 81.12 507 ALA A CA 1
ATOM 3816 C C . ALA A 1 507 ? -2.825 12.050 -36.616 1.00 81.12 507 ALA A C 1
ATOM 3818 O O . ALA A 1 507 ? -3.698 11.250 -36.944 1.00 81.12 507 ALA A O 1
ATOM 3819 N N . GLU A 1 508 ? -1.661 12.147 -37.260 1.00 78.00 508 GLU A N 1
ATOM 3820 C CA . GLU A 1 508 ? -1.296 11.386 -38.457 1.00 78.00 508 GLU A CA 1
ATOM 3821 C C . GLU A 1 508 ? 0.104 10.789 -38.254 1.00 78.00 508 GLU A C 1
ATOM 3823 O O . GLU A 1 508 ? 1.114 11.450 -38.488 1.00 78.00 508 GLU A O 1
ATOM 3828 N N . LEU A 1 509 ? 0.165 9.544 -37.770 1.00 85.00 509 LEU A N 1
ATOM 3829 C CA . LEU A 1 509 ? 1.407 8.797 -37.579 1.00 85.00 509 LEU A CA 1
ATOM 3830 C C . LEU A 1 509 ? 1.346 7.489 -38.372 1.00 85.00 509 LEU A C 1
ATOM 3832 O O . LEU A 1 509 ? 0.463 6.665 -38.144 1.00 85.00 509 LEU A O 1
ATOM 3836 N N . GLU A 1 510 ? 2.291 7.293 -39.290 1.00 83.44 510 GLU A N 1
ATOM 3837 C CA . GLU A 1 510 ? 2.400 6.062 -40.074 1.00 83.44 510 GLU A CA 1
ATOM 3838 C C . GLU A 1 510 ? 3.413 5.106 -39.430 1.00 83.44 510 GLU A C 1
ATOM 3840 O O . GLU A 1 510 ? 4.587 5.436 -39.249 1.00 83.44 510 GLU A O 1
ATOM 384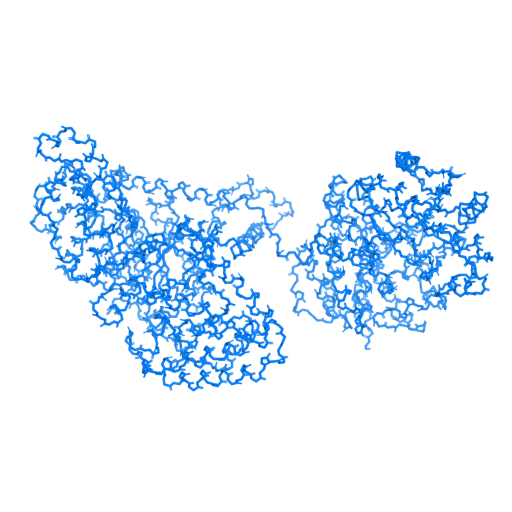5 N N . LEU A 1 511 ? 2.951 3.908 -39.070 1.00 88.31 511 LEU A N 1
ATOM 3846 C CA . LEU A 1 511 ? 3.746 2.861 -38.432 1.00 88.31 511 LEU A CA 1
ATOM 3847 C C . LEU A 1 511 ? 3.604 1.592 -39.267 1.00 88.31 511 LEU A C 1
ATOM 3849 O O . LEU A 1 511 ? 2.519 1.029 -39.325 1.00 88.31 511 LEU A O 1
ATOM 3853 N N . HIS A 1 512 ? 4.678 1.159 -39.931 1.00 89.06 512 HIS A N 1
ATOM 3854 C CA . HIS A 1 512 ? 4.623 0.016 -40.840 1.00 89.06 512 HIS A CA 1
ATOM 3855 C C . HIS A 1 512 ? 5.876 -0.858 -40.722 1.00 89.06 512 HIS A C 1
ATOM 3857 O O . HIS A 1 512 ? 7.004 -0.365 -40.771 1.00 89.06 512 HIS A O 1
ATOM 3863 N N . ALA A 1 513 ? 5.697 -2.180 -40.636 1.00 91.19 513 ALA A N 1
ATOM 3864 C CA . ALA A 1 513 ? 6.795 -3.134 -40.430 1.00 91.19 513 ALA A CA 1
ATOM 3865 C C . ALA A 1 513 ? 7.884 -3.108 -41.522 1.00 91.19 513 ALA A C 1
ATOM 3867 O O . ALA A 1 513 ? 9.032 -3.481 -41.284 1.00 91.19 513 ALA A O 1
ATOM 3868 N N . ALA A 1 514 ? 7.542 -2.658 -42.733 1.00 92.06 514 ALA A N 1
ATOM 3869 C CA . ALA A 1 514 ? 8.509 -2.520 -43.824 1.00 92.06 514 ALA A CA 1
ATOM 3870 C C . ALA A 1 514 ? 9.532 -1.390 -43.602 1.00 92.06 514 ALA A C 1
ATOM 3872 O O . ALA A 1 514 ? 10.581 -1.401 -44.248 1.00 92.06 514 ALA A O 1
ATOM 3873 N N . HIS A 1 515 ? 9.271 -0.438 -42.696 1.00 93.19 515 HIS A N 1
ATOM 3874 C CA . HIS A 1 515 ? 10.199 0.663 -42.428 1.00 93.19 515 HIS A CA 1
ATOM 3875 C C . HIS A 1 515 ? 11.541 0.176 -41.880 1.00 93.19 515 HIS A C 1
ATOM 3877 O O . HIS A 1 515 ? 12.574 0.748 -42.228 1.00 93.19 515 HIS A O 1
ATOM 3883 N N . LEU A 1 516 ? 11.575 -0.934 -41.133 1.00 94.69 516 LEU A N 1
ATOM 3884 C CA . LEU A 1 516 ? 12.834 -1.514 -40.661 1.00 94.69 516 LEU A CA 1
ATOM 3885 C C . LEU A 1 516 ? 13.804 -1.843 -41.810 1.00 94.69 516 LEU A C 1
ATOM 3887 O O . LEU A 1 516 ? 15.010 -1.656 -41.668 1.00 94.69 516 LEU A O 1
ATOM 3891 N N . ALA A 1 517 ? 13.283 -2.289 -42.956 1.00 93.50 517 ALA A N 1
ATOM 3892 C CA . ALA A 1 517 ? 14.075 -2.599 -44.146 1.00 93.50 517 ALA A CA 1
ATOM 3893 C C . ALA A 1 517 ? 14.239 -1.401 -45.102 1.00 93.50 517 ALA A C 1
ATOM 3895 O O . ALA A 1 517 ? 14.974 -1.498 -46.086 1.00 93.50 517 ALA A O 1
ATOM 3896 N N . ALA A 1 518 ? 13.558 -0.279 -44.844 1.00 93.38 518 ALA A N 1
ATOM 3897 C CA . ALA A 1 518 ? 13.621 0.896 -45.701 1.00 93.38 518 ALA A CA 1
ATOM 3898 C C . ALA A 1 518 ? 15.021 1.541 -45.668 1.00 93.38 518 ALA A C 1
ATOM 3900 O O . ALA A 1 518 ? 15.638 1.635 -44.595 1.00 93.38 518 ALA A O 1
ATOM 3901 N N . PRO A 1 519 ? 15.530 2.004 -46.827 1.00 92.44 519 PRO A N 1
ATOM 3902 C CA . PRO A 1 519 ? 16.853 2.600 -46.919 1.00 92.44 519 PRO A CA 1
ATOM 3903 C C . PRO A 1 519 ? 16.920 3.908 -46.132 1.00 92.44 519 PRO A C 1
ATOM 3905 O O . PRO A 1 519 ? 15.993 4.715 -46.140 1.00 92.44 519 PRO A O 1
ATOM 3908 N N . VAL A 1 520 ? 18.057 4.133 -45.484 1.00 93.19 520 VAL A N 1
ATOM 3909 C CA . VAL A 1 520 ? 18.345 5.385 -44.781 1.00 93.19 520 VAL A CA 1
ATOM 3910 C C . VAL A 1 520 ? 18.839 6.424 -45.798 1.00 93.19 520 VAL A C 1
ATOM 3912 O O . VAL A 1 520 ? 19.588 6.057 -46.709 1.00 93.19 520 VAL A O 1
ATOM 3915 N N . PRO A 1 521 ? 18.462 7.711 -45.676 1.00 93.69 521 PRO A N 1
ATOM 3916 C CA . PRO A 1 521 ? 18.903 8.738 -46.616 1.00 93.69 521 PRO A CA 1
ATOM 3917 C C . PRO A 1 521 ? 20.435 8.873 -46.699 1.00 93.69 521 PRO A C 1
ATOM 3919 O O . PRO A 1 521 ? 21.114 9.024 -45.687 1.00 93.69 521 PRO A O 1
ATOM 3922 N N . GLU A 1 522 ? 21.004 8.890 -47.909 1.00 94.06 522 GLU A N 1
ATOM 3923 C CA . GLU A 1 522 ? 22.469 8.944 -48.097 1.00 94.06 522 GLU A CA 1
ATOM 3924 C C . GLU A 1 522 ? 23.103 10.224 -47.520 1.00 94.06 522 GLU A C 1
ATOM 3926 O O . GLU A 1 522 ? 24.261 10.216 -47.103 1.00 94.06 522 GLU A O 1
ATOM 3931 N N . HIS A 1 523 ? 22.368 11.343 -47.456 1.00 94.75 523 HIS A N 1
ATOM 3932 C CA . HIS A 1 523 ? 22.891 12.573 -46.846 1.00 94.75 523 HIS A CA 1
ATOM 3933 C C . HIS A 1 523 ? 23.136 12.426 -45.342 1.00 94.75 523 HIS A C 1
ATOM 3935 O O . HIS A 1 523 ? 24.054 13.057 -44.829 1.00 94.75 523 HIS A O 1
ATOM 3941 N N . VAL A 1 524 ? 22.387 11.558 -44.657 1.00 97.12 524 VAL A N 1
ATOM 3942 C CA . VAL A 1 524 ? 22.619 11.233 -43.244 1.00 97.12 524 VAL A CA 1
ATOM 3943 C C . VAL A 1 524 ? 23.965 10.526 -43.080 1.00 97.12 524 VAL A C 1
ATOM 3945 O O . VAL A 1 524 ? 24.764 10.911 -42.226 1.00 97.12 524 VAL A O 1
ATOM 3948 N N . PHE A 1 525 ? 24.272 9.551 -43.942 1.00 97.12 525 PHE A N 1
ATOM 3949 C CA . PHE A 1 525 ? 25.557 8.843 -43.922 1.00 97.12 525 PHE A CA 1
ATOM 3950 C C . PHE A 1 525 ? 26.755 9.775 -44.148 1.00 97.12 525 PHE A C 1
ATOM 3952 O O . PHE A 1 525 ? 27.765 9.631 -43.460 1.00 97.12 525 PHE A O 1
ATOM 3959 N N . LYS A 1 526 ? 26.626 10.773 -45.035 1.00 95.81 526 LYS A N 1
ATOM 3960 C CA . LYS A 1 526 ? 27.669 11.794 -45.275 1.00 95.81 526 LYS A CA 1
ATOM 3961 C C . LYS A 1 526 ? 27.985 12.660 -44.058 1.00 95.81 526 LYS A C 1
ATOM 3963 O O . LYS A 1 526 ? 29.073 13.207 -43.967 1.00 95.81 526 LYS A O 1
ATOM 3968 N N . VAL A 1 527 ? 27.042 12.829 -43.137 1.00 97.81 527 VAL A N 1
ATOM 3969 C CA . VAL A 1 527 ? 27.306 13.538 -41.878 1.00 97.81 527 VAL A CA 1
ATOM 3970 C C . VAL A 1 527 ? 27.926 12.577 -40.864 1.00 97.81 527 VAL A C 1
ATOM 3972 O O . VAL A 1 527 ? 28.898 12.915 -40.190 1.00 97.81 527 VAL A O 1
ATOM 3975 N N . LEU A 1 528 ? 27.394 11.355 -40.778 1.00 98.00 528 LEU A N 1
ATOM 3976 C CA . LEU A 1 528 ? 27.821 10.350 -39.805 1.00 98.00 528 LEU A CA 1
ATOM 3977 C C . LEU A 1 528 ? 29.226 9.784 -40.059 1.00 98.00 528 LEU A C 1
ATOM 3979 O O . LEU A 1 528 ? 29.867 9.336 -39.109 1.00 98.00 528 LEU A O 1
ATOM 3983 N N . GLU A 1 529 ? 29.765 9.865 -41.281 1.00 96.69 529 GLU A N 1
ATOM 3984 C CA . GLU A 1 529 ? 31.176 9.529 -41.559 1.00 96.69 529 GLU A CA 1
ATOM 3985 C C . GLU A 1 529 ? 32.182 10.446 -40.832 1.00 96.69 529 GLU A C 1
ATOM 3987 O O . GLU A 1 529 ? 33.382 10.167 -40.809 1.00 96.69 529 GLU A O 1
ATOM 3992 N N . HIS A 1 530 ? 31.714 11.522 -40.195 1.00 97.38 530 HIS A N 1
ATOM 3993 C CA . HIS A 1 530 ? 32.533 12.407 -39.370 1.00 97.38 530 HIS A CA 1
ATOM 3994 C C . HIS A 1 530 ? 32.409 12.154 -37.859 1.00 97.38 530 HIS A C 1
ATOM 3996 O O . HIS A 1 530 ? 33.102 12.811 -37.087 1.00 97.38 530 HIS A O 1
ATOM 4002 N N . SER A 1 531 ? 31.569 11.207 -37.426 1.00 97.88 531 SER A N 1
ATOM 4003 C CA . SER A 1 531 ? 31.414 10.830 -36.014 1.00 97.88 531 SER A CA 1
ATOM 4004 C C . SER A 1 531 ? 32.222 9.571 -35.703 1.00 97.88 531 SER A C 1
ATOM 4006 O O . SER A 1 531 ? 31.928 8.495 -36.226 1.00 97.88 531 SER A O 1
ATOM 4008 N N . GLU A 1 532 ? 33.227 9.666 -34.829 1.00 97.00 532 GLU A N 1
ATOM 4009 C CA . GLU A 1 532 ? 33.983 8.484 -34.393 1.00 97.00 532 GLU A CA 1
ATOM 4010 C C . GLU A 1 532 ? 33.137 7.592 -33.478 1.00 97.00 532 GLU A C 1
ATOM 4012 O O . GLU A 1 532 ? 33.262 6.365 -33.532 1.00 97.00 532 GLU A O 1
ATOM 4017 N N . LEU A 1 533 ? 32.219 8.180 -32.699 1.00 97.00 533 LEU A N 1
ATOM 4018 C CA . LEU A 1 533 ? 31.257 7.417 -31.902 1.00 97.00 533 LEU A CA 1
ATOM 4019 C C . LEU A 1 533 ? 30.356 6.549 -32.790 1.00 97.00 533 LEU A C 1
ATOM 4021 O O . LEU A 1 533 ? 30.225 5.351 -32.533 1.00 97.00 533 LEU A O 1
ATOM 4025 N N . PHE A 1 534 ? 29.777 7.116 -33.853 1.00 97.94 534 PHE A N 1
ATOM 4026 C CA . PHE A 1 534 ? 28.945 6.357 -34.787 1.00 97.94 534 PHE A CA 1
ATOM 4027 C C . PHE A 1 534 ? 29.752 5.289 -35.525 1.00 97.94 534 PHE A C 1
ATOM 4029 O O . PHE A 1 534 ? 29.308 4.147 -35.609 1.00 97.94 534 PHE A O 1
ATOM 4036 N N . LYS A 1 535 ? 30.954 5.616 -36.016 1.00 97.94 535 LYS A N 1
ATOM 4037 C CA . LYS A 1 535 ? 31.832 4.630 -36.667 1.00 97.94 535 LYS A CA 1
ATOM 4038 C C . LYS A 1 535 ? 32.108 3.429 -35.775 1.00 97.94 535 LYS A C 1
ATOM 4040 O O . LYS A 1 535 ? 31.990 2.294 -36.228 1.00 97.94 535 LYS A O 1
ATOM 4045 N N . GLN A 1 536 ? 32.429 3.662 -34.503 1.00 97.06 536 GLN A N 1
ATOM 4046 C CA . GLN A 1 536 ? 32.665 2.581 -33.549 1.00 97.06 536 GLN A CA 1
ATOM 4047 C C . GLN A 1 536 ? 31.399 1.753 -33.274 1.00 97.06 536 GLN A C 1
ATOM 4049 O O . GLN A 1 536 ? 31.493 0.537 -33.112 1.00 97.06 536 GLN A O 1
ATOM 4054 N N . ALA A 1 537 ? 30.222 2.380 -33.249 1.00 97.31 537 ALA A N 1
ATOM 4055 C CA . ALA A 1 537 ? 28.947 1.682 -33.102 1.00 97.31 537 ALA A CA 1
ATOM 4056 C C . ALA A 1 537 ? 28.574 0.844 -34.342 1.00 97.31 537 ALA A C 1
ATOM 4058 O O . ALA A 1 537 ? 28.059 -0.267 -34.218 1.00 97.31 537 ALA A O 1
ATOM 4059 N N . TYR A 1 538 ? 28.839 1.368 -35.539 1.00 97.56 538 TYR A N 1
ATOM 4060 C CA . TYR A 1 538 ? 28.357 0.829 -36.809 1.00 97.56 538 TYR A CA 1
ATOM 4061 C C . TYR A 1 538 ? 29.314 -0.165 -37.478 1.00 97.56 538 TYR A C 1
ATOM 4063 O O . TYR A 1 538 ? 28.855 -1.042 -38.206 1.00 97.56 538 TYR A O 1
ATOM 4071 N N . TYR A 1 539 ? 30.627 -0.033 -37.295 1.00 97.12 539 TYR A N 1
ATOM 4072 C CA . TYR A 1 539 ? 31.621 -0.834 -38.013 1.00 97.12 539 TYR A CA 1
ATOM 4073 C C . TYR A 1 539 ? 31.718 -2.269 -37.482 1.00 97.12 539 TYR A C 1
ATOM 4075 O O . TYR A 1 539 ? 31.853 -2.496 -36.278 1.00 97.12 539 TYR A O 1
ATOM 4083 N N . VAL A 1 540 ? 31.736 -3.250 -38.389 1.00 95.81 540 VAL A N 1
ATOM 4084 C CA . VAL A 1 540 ? 31.908 -4.671 -38.048 1.00 95.81 540 VAL A CA 1
ATOM 4085 C C . VAL A 1 540 ? 33.286 -5.155 -38.489 1.00 95.81 540 VAL A C 1
ATOM 4087 O O . VAL A 1 540 ? 33.559 -5.340 -39.671 1.00 95.81 540 VAL A O 1
ATOM 4090 N N . ALA A 1 541 ? 34.180 -5.382 -37.524 1.00 92.19 541 ALA A N 1
ATOM 4091 C CA . ALA A 1 541 ? 35.540 -5.849 -37.805 1.00 92.19 541 ALA A CA 1
ATOM 4092 C C . ALA A 1 541 ? 35.632 -7.358 -38.082 1.00 92.19 541 ALA A C 1
ATOM 4094 O O . ALA A 1 541 ? 36.584 -7.818 -38.718 1.00 92.19 541 ALA A O 1
ATOM 4095 N N . ASP A 1 542 ? 34.666 -8.128 -37.581 1.00 91.56 542 ASP A N 1
ATOM 4096 C CA . ASP A 1 542 ? 34.637 -9.575 -37.728 1.00 91.56 542 ASP A CA 1
ATOM 4097 C C . ASP A 1 542 ? 34.144 -9.975 -39.125 1.00 91.56 542 ASP A C 1
ATOM 4099 O O . ASP A 1 542 ? 32.977 -9.790 -39.484 1.00 91.56 542 ASP A O 1
ATOM 4103 N N . LYS A 1 543 ? 35.046 -10.581 -39.903 1.00 91.88 543 LYS A N 1
ATOM 4104 C CA . LYS A 1 543 ? 34.771 -11.064 -41.262 1.00 91.88 543 LYS A CA 1
ATOM 4105 C C . LYS A 1 543 ? 33.747 -12.192 -41.308 1.00 91.88 543 LYS A C 1
ATOM 4107 O O . LYS A 1 543 ? 33.181 -12.428 -42.375 1.00 91.88 543 LYS A O 1
ATOM 4112 N N . PHE A 1 544 ? 33.522 -12.897 -40.196 1.00 91.50 544 PHE A N 1
ATOM 4113 C CA . PHE A 1 544 ? 32.423 -13.850 -40.106 1.00 91.50 544 PHE A CA 1
ATOM 4114 C C . PHE A 1 544 ? 31.097 -13.130 -40.331 1.00 91.50 544 PHE A C 1
ATOM 4116 O O . PHE A 1 544 ? 30.294 -13.582 -41.142 1.00 91.50 544 PHE A O 1
ATOM 4123 N N . TRP A 1 545 ? 30.897 -11.993 -39.669 1.00 93.38 545 TRP A N 1
ATOM 4124 C CA . TRP A 1 545 ? 29.674 -11.206 -39.748 1.00 93.38 545 TRP A CA 1
ATOM 4125 C C . TRP A 1 545 ? 29.586 -10.397 -41.035 1.00 93.38 545 TRP A C 1
ATOM 4127 O O . TRP A 1 545 ? 28.591 -10.518 -41.743 1.00 93.38 545 TRP A O 1
ATOM 4137 N N . SER A 1 546 ? 30.642 -9.656 -41.374 1.00 93.31 546 SER A N 1
ATOM 4138 C CA . SER A 1 546 ? 30.676 -8.790 -42.553 1.00 93.31 546 SER A CA 1
ATOM 4139 C C . SER A 1 546 ? 31.966 -9.002 -43.356 1.00 93.31 546 SER A C 1
ATOM 4141 O O . SER A 1 546 ? 33.021 -8.463 -43.014 1.00 93.31 546 SER A O 1
ATOM 4143 N N . PRO A 1 547 ? 31.930 -9.811 -44.433 1.00 88.31 547 PRO A N 1
ATOM 4144 C CA . PRO A 1 547 ? 33.115 -10.082 -45.248 1.00 88.31 547 PRO A CA 1
ATOM 4145 C C . PRO A 1 547 ? 33.662 -8.842 -45.974 1.00 88.31 547 PRO A C 1
ATOM 4147 O O . PRO A 1 547 ? 34.870 -8.754 -46.198 1.00 88.31 547 PRO A O 1
ATOM 4150 N N . ASN A 1 548 ? 32.777 -7.903 -46.334 1.00 88.25 548 ASN A N 1
ATOM 4151 C CA . ASN A 1 548 ? 33.072 -6.706 -47.125 1.00 88.25 548 ASN A CA 1
ATOM 4152 C C . ASN A 1 548 ? 32.577 -5.449 -46.392 1.00 88.25 548 ASN A C 1
ATOM 4154 O O . ASN A 1 548 ? 31.448 -5.009 -46.589 1.00 88.25 548 ASN A O 1
ATOM 4158 N N . GLU A 1 549 ? 33.432 -4.872 -45.553 1.00 92.69 549 GLU A N 1
ATOM 4159 C CA . GLU A 1 549 ? 33.082 -3.725 -44.713 1.00 92.69 549 GLU A CA 1
ATOM 4160 C C . GLU A 1 549 ? 33.415 -2.385 -45.391 1.00 92.69 549 GLU A C 1
ATOM 4162 O O . GLU A 1 549 ? 34.515 -2.208 -45.930 1.00 92.69 549 GLU A O 1
ATOM 4167 N N . ASP A 1 550 ? 32.494 -1.418 -45.323 1.00 91.56 550 ASP A N 1
ATOM 4168 C CA . ASP A 1 550 ? 32.708 -0.068 -45.851 1.00 91.56 550 ASP A CA 1
ATOM 4169 C C . ASP A 1 550 ? 33.773 0.676 -45.030 1.00 91.56 550 ASP A C 1
ATOM 4171 O O . ASP A 1 550 ? 33.583 1.012 -43.858 1.00 91.56 550 ASP A O 1
ATOM 4175 N N . GLN A 1 551 ? 34.916 0.950 -45.661 1.00 93.19 551 GLN A N 1
ATOM 4176 C CA . GLN A 1 551 ? 36.058 1.578 -44.999 1.00 93.19 551 GLN A CA 1
ATOM 4177 C C . GLN A 1 551 ? 35.813 3.048 -44.636 1.00 93.19 551 GLN A C 1
ATOM 4179 O O . GLN A 1 551 ? 36.530 3.556 -43.773 1.00 93.19 551 GLN A O 1
ATOM 4184 N N . ARG A 1 552 ? 34.795 3.714 -45.211 1.00 93.94 552 ARG A N 1
ATOM 4185 C CA . ARG A 1 552 ? 34.386 5.072 -44.796 1.00 93.94 552 ARG A CA 1
ATOM 4186 C C . ARG A 1 552 ? 34.024 5.126 -43.313 1.00 93.94 552 ARG A C 1
ATOM 4188 O O . ARG A 1 552 ? 34.300 6.115 -42.639 1.00 93.94 552 ARG A O 1
ATOM 4195 N N . PHE A 1 553 ? 33.454 4.036 -42.797 1.00 96.31 553 PHE A N 1
ATOM 4196 C CA . PHE A 1 553 ? 32.979 3.951 -41.420 1.00 96.31 553 PHE A CA 1
ATOM 4197 C C . PHE A 1 553 ? 33.959 3.267 -40.472 1.00 96.31 553 PHE A C 1
ATOM 4199 O O . PHE A 1 553 ? 33.604 2.986 -39.333 1.00 96.31 553 PHE A O 1
ATOM 4206 N N . ARG A 1 554 ? 35.196 2.997 -40.901 1.00 96.50 554 ARG A N 1
ATOM 4207 C CA . ARG A 1 554 ? 36.201 2.414 -40.014 1.00 96.50 554 ARG A CA 1
ATOM 4208 C C . ARG A 1 554 ? 36.633 3.444 -38.957 1.00 96.50 554 ARG A C 1
ATOM 4210 O O . ARG A 1 554 ? 37.180 4.478 -39.344 1.00 96.50 554 ARG A O 1
ATOM 4217 N N . PRO A 1 555 ? 36.447 3.178 -37.651 1.00 96.38 555 PRO A N 1
ATOM 4218 C CA . PRO A 1 555 ? 36.897 4.092 -36.605 1.00 96.38 555 PRO A CA 1
ATOM 4219 C C . PRO A 1 555 ? 38.427 4.127 -36.535 1.00 96.38 555 PRO A C 1
ATOM 4221 O O . PRO A 1 555 ? 39.107 3.152 -36.885 1.00 96.38 555 PRO A O 1
ATOM 4224 N N . ALA A 1 556 ? 38.976 5.231 -36.027 1.00 95.06 556 ALA A N 1
ATOM 4225 C CA . ALA A 1 556 ? 40.419 5.411 -35.856 1.00 95.06 556 ALA A CA 1
ATOM 4226 C C . ALA A 1 556 ? 41.041 4.313 -34.973 1.00 95.06 556 ALA A C 1
ATOM 4228 O O . ALA A 1 556 ? 42.139 3.823 -35.246 1.00 95.06 556 ALA A O 1
ATOM 4229 N N . ARG A 1 557 ? 40.306 3.887 -33.940 1.00 93.94 557 ARG A N 1
ATOM 4230 C CA . ARG A 1 557 ? 40.600 2.701 -33.136 1.00 93.94 557 ARG A CA 1
ATOM 4231 C C . ARG A 1 557 ? 39.365 1.814 -33.118 1.00 93.94 557 ARG A C 1
ATOM 4233 O O . ARG A 1 557 ? 38.354 2.203 -32.557 1.00 93.94 557 ARG A O 1
ATOM 4240 N N . VAL A 1 558 ? 39.484 0.618 -33.683 1.00 94.69 558 VAL A N 1
ATOM 4241 C CA . VAL A 1 558 ? 38.445 -0.414 -33.610 1.00 94.69 558 VAL A CA 1
ATOM 4242 C C . VAL A 1 558 ? 38.494 -1.053 -32.225 1.00 94.69 558 VAL A C 1
ATOM 4244 O O . VAL A 1 558 ? 39.494 -1.691 -31.897 1.00 94.69 558 VAL A O 1
ATOM 4247 N N . LEU A 1 559 ? 37.442 -0.875 -31.428 1.00 94.19 559 LEU A N 1
ATOM 4248 C CA . LEU A 1 559 ? 37.286 -1.574 -30.150 1.00 94.19 559 LEU A CA 1
ATOM 4249 C C . LEU A 1 559 ? 36.686 -2.967 -30.356 1.00 94.19 559 LEU A C 1
ATOM 4251 O O . LEU A 1 559 ? 35.729 -3.134 -31.117 1.00 94.19 559 LEU A O 1
ATOM 4255 N N . ALA A 1 560 ? 37.228 -3.939 -29.631 1.00 92.19 560 ALA A N 1
ATOM 4256 C CA . ALA A 1 560 ? 36.605 -5.229 -29.372 1.00 92.19 560 ALA A CA 1
ATOM 4257 C C . ALA A 1 560 ? 36.027 -5.253 -27.948 1.00 92.19 560 ALA A C 1
ATOM 4259 O O . ALA A 1 560 ? 36.425 -4.466 -27.089 1.00 92.19 560 ALA A O 1
ATOM 4260 N N . LEU A 1 561 ? 35.093 -6.166 -27.666 1.00 90.69 561 LEU A N 1
ATOM 4261 C CA . LEU A 1 561 ? 34.500 -6.281 -26.327 1.00 90.69 561 LEU A CA 1
ATOM 4262 C C . LEU A 1 561 ? 35.551 -6.649 -25.260 1.00 90.69 561 LEU A C 1
ATOM 4264 O O . LEU A 1 561 ? 35.409 -6.304 -24.089 1.00 90.69 561 LEU A O 1
ATOM 4268 N N . GLU A 1 562 ? 36.612 -7.331 -25.685 1.00 91.81 562 GLU A N 1
ATOM 4269 C CA . GLU A 1 562 ? 37.771 -7.716 -24.886 1.00 91.81 562 GLU A CA 1
ATOM 4270 C C . GLU A 1 562 ? 38.659 -6.518 -24.491 1.00 91.81 562 GLU A C 1
ATOM 4272 O O . GLU A 1 562 ? 39.438 -6.629 -23.543 1.00 91.81 562 GLU A O 1
ATOM 4277 N N . ASP A 1 563 ? 38.520 -5.357 -25.147 1.00 93.06 563 ASP A N 1
ATOM 4278 C CA . ASP A 1 563 ? 39.201 -4.109 -24.777 1.00 93.06 563 ASP A CA 1
ATOM 4279 C C . ASP A 1 563 ? 38.521 -3.430 -23.567 1.00 93.06 563 ASP A C 1
ATOM 4281 O O . ASP A 1 563 ? 38.164 -2.249 -23.626 1.00 93.06 563 ASP A O 1
ATOM 4285 N N . GLU A 1 564 ? 38.325 -4.156 -22.460 1.00 88.94 564 GLU A N 1
ATOM 4286 C CA . GLU A 1 564 ? 37.471 -3.738 -21.333 1.00 88.94 564 GLU A CA 1
ATOM 4287 C C . GLU A 1 564 ? 37.668 -2.275 -20.881 1.00 88.94 564 GLU A C 1
ATOM 4289 O O . GLU A 1 564 ? 36.669 -1.554 -20.803 1.00 88.94 564 GLU A O 1
ATOM 4294 N N . PRO A 1 565 ? 38.900 -1.766 -20.640 1.00 91.62 565 PRO A N 1
ATOM 4295 C CA . PRO A 1 565 ? 39.080 -0.383 -20.195 1.00 91.62 565 PRO A CA 1
ATOM 4296 C C . PRO A 1 565 ? 38.656 0.643 -21.250 1.00 91.62 565 PRO A C 1
ATOM 4298 O O . PRO A 1 565 ? 38.162 1.714 -20.909 1.00 91.62 565 PRO A O 1
ATOM 4301 N N . ALA A 1 566 ? 38.848 0.328 -22.533 1.00 92.50 566 ALA A N 1
ATOM 4302 C CA . ALA A 1 566 ? 38.488 1.222 -23.625 1.00 92.50 566 ALA A CA 1
ATOM 4303 C C . ALA A 1 566 ? 36.977 1.211 -23.884 1.00 92.50 566 ALA A C 1
ATOM 4305 O O . ALA A 1 566 ? 36.403 2.268 -24.124 1.00 92.50 566 ALA A O 1
ATOM 4306 N N . VAL A 1 567 ? 36.328 0.047 -23.769 1.00 92.81 567 VAL A N 1
ATOM 4307 C CA . VAL A 1 567 ? 34.864 -0.068 -23.852 1.00 92.81 567 VAL A CA 1
ATOM 4308 C C . VAL A 1 567 ? 34.200 0.647 -22.676 1.00 92.81 567 VAL A C 1
ATOM 4310 O O . VAL A 1 567 ? 33.267 1.416 -22.884 1.00 92.81 567 VAL A O 1
ATOM 4313 N N . ALA A 1 568 ? 34.707 0.470 -21.453 1.00 90.94 568 ALA A N 1
ATOM 4314 C CA . ALA A 1 568 ? 34.192 1.163 -20.272 1.00 90.94 568 ALA A CA 1
ATOM 4315 C C . ALA A 1 568 ? 34.368 2.691 -20.350 1.00 90.94 568 ALA A C 1
ATOM 4317 O O . ALA A 1 568 ? 33.536 3.428 -19.826 1.00 90.94 568 ALA A O 1
ATOM 4318 N N . ALA A 1 569 ? 35.431 3.164 -21.010 1.00 92.69 569 ALA A N 1
ATOM 4319 C CA . ALA A 1 569 ? 35.695 4.584 -21.247 1.00 92.69 569 ALA A CA 1
ATOM 4320 C C . ALA A 1 569 ? 34.969 5.154 -22.479 1.00 92.69 569 ALA A C 1
ATOM 4322 O O . ALA A 1 569 ? 34.996 6.366 -22.697 1.00 92.69 569 ALA A O 1
ATOM 4323 N N . TRP A 1 570 ? 34.333 4.314 -23.301 1.00 94.00 570 TRP A N 1
ATOM 4324 C CA . TRP A 1 570 ? 33.581 4.784 -24.456 1.00 94.00 570 TRP A CA 1
ATOM 4325 C C . TRP A 1 570 ? 32.350 5.564 -23.982 1.00 94.00 570 TRP A C 1
ATOM 4327 O O . TRP A 1 570 ? 31.575 5.077 -23.158 1.00 94.00 570 TRP A O 1
ATOM 4337 N N . ALA A 1 571 ? 32.181 6.794 -24.476 1.00 91.88 571 ALA A N 1
ATOM 4338 C CA . ALA A 1 571 ? 31.294 7.784 -23.860 1.00 91.88 571 ALA A CA 1
ATOM 4339 C C . ALA A 1 571 ? 29.846 7.298 -23.607 1.00 91.88 571 ALA A C 1
ATOM 4341 O O . ALA A 1 571 ? 29.356 7.511 -22.493 1.00 91.88 571 ALA A O 1
ATOM 4342 N N . PRO A 1 572 ? 29.165 6.600 -24.545 1.00 92.94 572 PRO A N 1
ATOM 4343 C CA . PRO A 1 572 ? 27.821 6.068 -24.297 1.00 92.94 572 PRO A CA 1
ATOM 4344 C C . PRO A 1 572 ? 27.766 5.048 -23.143 1.00 92.94 572 PRO A C 1
ATOM 4346 O O . PRO A 1 572 ? 26.851 5.091 -22.312 1.00 92.94 572 PRO A O 1
ATOM 4349 N N . VAL A 1 573 ? 28.774 4.171 -23.042 1.00 93.50 573 VAL A N 1
ATOM 4350 C CA . VAL A 1 573 ? 28.900 3.156 -21.980 1.00 93.50 573 VAL A CA 1
ATOM 4351 C C . VAL A 1 573 ? 29.184 3.820 -20.642 1.00 93.50 573 VAL A C 1
ATOM 4353 O O . VAL A 1 573 ? 28.445 3.594 -19.681 1.00 93.50 573 VAL A O 1
ATOM 4356 N N . GLN A 1 574 ? 30.204 4.678 -20.587 1.00 92.31 574 GLN A N 1
ATOM 4357 C CA . GLN A 1 574 ? 30.621 5.347 -19.358 1.00 92.31 574 GLN A CA 1
ATOM 4358 C C . GLN A 1 574 ? 29.474 6.159 -18.744 1.00 92.31 574 GLN A C 1
ATOM 4360 O O . GLN A 1 574 ? 29.196 6.036 -17.549 1.00 92.31 574 GLN A O 1
ATOM 4365 N N . ALA A 1 575 ? 28.787 6.964 -19.562 1.00 91.31 575 ALA A N 1
ATOM 4366 C CA . ALA A 1 575 ? 27.678 7.797 -19.109 1.00 91.31 575 ALA A CA 1
ATOM 4367 C C . ALA A 1 575 ? 26.528 6.952 -18.543 1.00 91.31 575 ALA A C 1
ATOM 4369 O O . ALA A 1 575 ? 25.961 7.285 -17.502 1.00 91.31 575 ALA A O 1
ATOM 4370 N N . THR A 1 576 ? 26.214 5.831 -19.195 1.00 90.81 576 THR A N 1
ATOM 4371 C CA . THR A 1 576 ? 25.104 4.960 -18.793 1.00 90.81 576 THR A CA 1
ATOM 4372 C C . THR A 1 576 ? 25.406 4.175 -17.522 1.00 90.81 576 THR A C 1
ATOM 4374 O O . THR A 1 576 ? 24.562 4.133 -16.627 1.00 90.81 576 THR A O 1
ATOM 4377 N N . LEU A 1 577 ? 26.605 3.595 -17.402 1.00 89.94 577 LEU A N 1
ATOM 4378 C CA . LEU A 1 577 ? 27.017 2.891 -16.183 1.00 89.94 577 LEU A CA 1
ATOM 4379 C C . LEU A 1 577 ? 27.048 3.834 -14.981 1.00 89.94 577 LEU A C 1
ATOM 4381 O O . LEU A 1 577 ? 26.530 3.487 -13.919 1.00 89.94 577 LEU A O 1
ATOM 4385 N N . LYS A 1 578 ? 27.591 5.043 -15.169 1.00 90.12 578 LYS A N 1
ATOM 4386 C CA . LYS A 1 578 ? 27.619 6.072 -14.129 1.00 90.12 578 LYS A CA 1
ATOM 4387 C C . LYS A 1 578 ? 26.209 6.421 -13.651 1.00 90.12 578 LYS A C 1
ATOM 4389 O O . LYS A 1 578 ? 25.941 6.355 -12.456 1.00 90.12 578 LYS A O 1
ATOM 4394 N N . GLU A 1 579 ? 25.298 6.733 -14.571 1.00 88.50 579 GLU A N 1
ATOM 4395 C CA . GLU A 1 579 ? 23.922 7.096 -14.219 1.00 88.50 579 GLU A CA 1
ATOM 4396 C C . GLU A 1 579 ? 23.186 5.953 -13.503 1.00 88.50 579 GLU A C 1
ATOM 4398 O O . GLU A 1 579 ? 22.463 6.196 -12.534 1.00 88.50 579 GLU A O 1
ATOM 4403 N N . PHE A 1 580 ? 23.367 4.704 -13.942 1.00 88.12 580 PHE A N 1
ATOM 4404 C CA . PHE A 1 580 ? 22.751 3.545 -13.290 1.00 88.12 580 PHE A CA 1
ATOM 4405 C C . PHE A 1 580 ? 23.302 3.307 -11.881 1.00 88.12 580 PHE A C 1
ATOM 4407 O O . PHE A 1 580 ? 22.512 3.030 -10.978 1.00 88.12 580 PHE A O 1
ATOM 4414 N N . GLY A 1 581 ? 24.614 3.465 -11.676 1.00 87.12 581 GLY A N 1
ATOM 4415 C CA . GLY A 1 581 ? 25.236 3.391 -10.351 1.00 87.12 581 GLY A CA 1
ATOM 4416 C C . GLY A 1 581 ? 24.704 4.469 -9.406 1.00 87.12 581 GLY A C 1
ATOM 4417 O O . GLY A 1 581 ? 24.174 4.151 -8.344 1.00 87.12 581 GLY A O 1
ATOM 4418 N N . GLU A 1 582 ? 24.729 5.733 -9.838 1.00 89.44 582 GLU A N 1
ATOM 4419 C CA . GLU A 1 582 ? 24.220 6.863 -9.045 1.00 89.44 582 GLU A CA 1
ATOM 4420 C C . GLU A 1 582 ? 22.726 6.726 -8.727 1.00 89.44 582 GLU A C 1
ATOM 4422 O O . GLU A 1 582 ? 22.253 7.149 -7.672 1.00 89.44 582 GLU A O 1
ATOM 4427 N N . SER A 1 583 ? 21.953 6.148 -9.644 1.00 84.94 583 SER A N 1
ATOM 4428 C CA . SER A 1 583 ? 20.526 5.929 -9.426 1.00 84.94 583 SER A CA 1
ATOM 44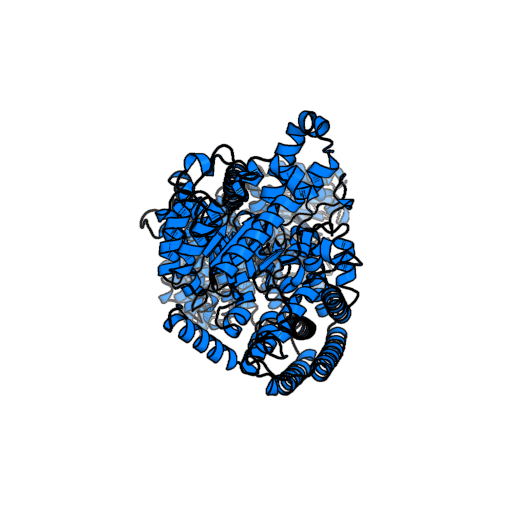29 C C . SER A 1 583 ? 20.240 4.804 -8.444 1.00 84.94 583 SER A C 1
ATOM 4431 O O . SER A 1 583 ? 19.318 4.929 -7.641 1.00 84.94 583 SER A O 1
ATOM 4433 N N . TYR A 1 584 ? 21.035 3.733 -8.482 1.00 87.88 584 TYR A N 1
ATOM 4434 C CA . TYR A 1 584 ? 20.974 2.686 -7.469 1.00 87.88 584 TYR A CA 1
ATOM 4435 C C . TYR A 1 584 ? 21.260 3.264 -6.082 1.00 87.88 584 TYR A C 1
ATOM 4437 O O . TYR A 1 584 ? 20.488 3.029 -5.158 1.00 87.88 584 TYR A O 1
ATOM 4445 N N . ASP A 1 585 ? 22.285 4.110 -5.957 1.00 87.06 585 ASP A N 1
ATOM 4446 C CA . ASP A 1 585 ? 22.623 4.759 -4.687 1.00 87.06 585 ASP A CA 1
ATOM 4447 C C . ASP A 1 585 ? 21.486 5.642 -4.157 1.00 87.06 585 ASP A C 1
ATOM 4449 O O . ASP A 1 585 ? 21.184 5.606 -2.962 1.00 87.06 585 ASP A O 1
ATOM 4453 N N . ARG A 1 586 ? 20.802 6.400 -5.028 1.00 86.62 586 ARG A N 1
ATOM 4454 C CA . ARG A 1 586 ? 19.625 7.197 -4.630 1.00 86.62 586 ARG A CA 1
ATOM 4455 C C . ARG A 1 586 ? 18.471 6.324 -4.141 1.00 86.62 586 ARG A C 1
ATOM 4457 O O . ARG A 1 586 ? 17.908 6.617 -3.087 1.00 86.62 586 ARG A O 1
ATOM 4464 N N . PHE A 1 587 ? 18.150 5.259 -4.873 1.00 85.62 587 PHE A N 1
ATOM 4465 C CA . PHE A 1 587 ? 17.096 4.312 -4.501 1.00 85.62 587 PHE A CA 1
ATOM 4466 C C . PHE A 1 587 ? 17.380 3.660 -3.141 1.00 85.62 587 PHE A C 1
ATOM 4468 O O . PHE A 1 587 ? 16.543 3.698 -2.238 1.00 85.62 587 PHE A O 1
ATOM 4475 N N . VAL A 1 588 ? 18.598 3.143 -2.966 1.00 84.94 588 VAL A N 1
ATOM 4476 C CA . VAL A 1 588 ? 19.069 2.547 -1.710 1.00 84.94 588 VAL A CA 1
ATOM 4477 C C . VAL A 1 588 ? 18.998 3.564 -0.567 1.00 84.94 588 VAL A C 1
ATOM 4479 O O . VAL A 1 588 ? 18.476 3.260 0.503 1.00 84.94 588 VAL A O 1
ATOM 4482 N N . THR A 1 589 ? 19.448 4.801 -0.799 1.00 83.62 589 THR A N 1
ATOM 4483 C CA . THR A 1 589 ? 19.398 5.878 0.203 1.00 83.62 589 THR A CA 1
ATOM 4484 C C . THR A 1 589 ? 17.964 6.168 0.647 1.00 83.62 589 THR A C 1
ATOM 4486 O O . THR A 1 589 ? 17.703 6.268 1.846 1.00 83.62 589 THR A O 1
ATOM 4489 N N . ARG A 1 590 ? 17.019 6.265 -0.296 1.00 83.12 590 ARG A N 1
ATOM 4490 C CA . ARG A 1 590 ? 15.598 6.496 0.003 1.00 83.12 590 ARG A CA 1
ATOM 4491 C C . ARG A 1 590 ? 14.995 5.349 0.820 1.00 83.12 590 ARG A C 1
ATOM 4493 O O . ARG A 1 590 ? 14.248 5.613 1.759 1.00 83.12 590 ARG A O 1
ATOM 4500 N N . LEU A 1 591 ? 15.340 4.099 0.500 1.00 77.62 591 LEU A N 1
ATOM 4501 C CA . LEU A 1 591 ? 14.903 2.920 1.258 1.00 77.62 591 LEU A CA 1
ATOM 4502 C C . LEU A 1 591 ? 15.459 2.899 2.683 1.00 77.62 591 LEU A C 1
ATOM 4504 O O . LEU A 1 591 ? 14.715 2.636 3.617 1.00 77.62 591 LEU A O 1
ATOM 4508 N N . VAL A 1 592 ? 16.742 3.207 2.873 1.00 74.69 592 VAL A N 1
ATOM 4509 C CA . VAL A 1 592 ? 17.357 3.241 4.213 1.00 74.69 592 VAL A CA 1
ATOM 4510 C C . VAL A 1 592 ? 16.800 4.393 5.060 1.00 74.69 592 VAL A C 1
ATOM 4512 O O . VAL A 1 592 ? 16.721 4.287 6.281 1.00 74.69 592 VAL A O 1
ATOM 4515 N N . GLN A 1 593 ? 16.381 5.493 4.425 1.00 74.12 593 GLN A N 1
ATOM 4516 C CA . GLN A 1 593 ? 15.724 6.616 5.100 1.00 74.12 593 GLN A CA 1
ATOM 4517 C C . GLN A 1 593 ? 14.265 6.336 5.482 1.00 74.12 593 GLN A C 1
ATOM 4519 O O . GLN A 1 593 ? 13.713 7.066 6.315 1.00 74.12 593 GLN A O 1
ATOM 4524 N N . LEU A 1 594 ? 13.632 5.300 4.915 1.00 64.81 594 LEU A N 1
ATOM 4525 C CA . LEU A 1 594 ? 12.324 4.869 5.384 1.00 64.81 594 LEU A CA 1
ATOM 4526 C C . LEU A 1 594 ? 12.442 4.356 6.812 1.00 64.81 594 LEU A C 1
ATOM 4528 O O . LEU A 1 594 ? 13.082 3.348 7.099 1.00 64.81 594 LEU A O 1
ATOM 4532 N N . LYS A 1 595 ? 11.735 5.025 7.715 1.00 53.19 595 LYS A N 1
ATOM 4533 C CA . LYS A 1 595 ? 11.397 4.426 9.000 1.00 53.19 595 LYS A CA 1
ATOM 4534 C C . LYS A 1 595 ? 10.332 3.359 8.730 1.00 53.19 595 LYS A C 1
ATOM 4536 O O . LYS A 1 595 ? 9.462 3.621 7.899 1.00 53.19 595 LYS A O 1
ATOM 4541 N N . PRO A 1 596 ? 10.367 2.188 9.390 1.00 47.94 596 PRO A N 1
ATOM 4542 C CA . PRO A 1 596 ? 9.311 1.193 9.239 1.00 47.94 596 PRO A CA 1
ATOM 4543 C C . PRO A 1 596 ? 7.958 1.866 9.499 1.00 47.94 596 PRO A C 1
ATOM 4545 O O . PRO A 1 596 ? 7.675 2.261 10.635 1.00 47.94 596 PRO A O 1
ATOM 4548 N N . ASN A 1 597 ? 7.138 2.055 8.454 1.00 39.22 597 ASN A N 1
ATOM 4549 C CA . ASN A 1 597 ? 5.757 2.454 8.685 1.00 39.22 597 ASN A CA 1
ATOM 4550 C C . ASN A 1 597 ? 5.069 1.239 9.292 1.00 39.22 597 ASN A C 1
ATOM 4552 O O . ASN A 1 597 ? 5.100 0.134 8.751 1.00 39.22 597 ASN A O 1
ATOM 4556 N N . LYS A 1 598 ? 4.473 1.466 10.457 1.00 40.50 598 LYS A N 1
ATOM 4557 C CA . LYS A 1 598 ? 3.511 0.551 11.056 1.00 40.50 598 LYS A CA 1
ATOM 4558 C C . LYS A 1 598 ? 2.458 0.214 9.992 1.00 40.50 598 LYS A C 1
ATOM 4560 O O . LYS A 1 598 ? 2.113 1.087 9.193 1.00 40.50 598 LYS A O 1
ATOM 4565 N N . GLU A 1 599 ? 1.968 -1.028 9.989 1.00 39.78 599 GLU A N 1
ATOM 4566 C CA . GLU A 1 599 ? 0.700 -1.408 9.342 1.00 39.78 599 GLU A CA 1
ATOM 4567 C C . GLU A 1 599 ? -0.319 -0.258 9.437 1.00 39.78 599 GLU A C 1
ATOM 4569 O O . GLU A 1 599 ? -0.275 0.462 10.444 1.00 39.78 599 GLU A O 1
ATOM 4574 N N . PRO A 1 600 ? -1.230 -0.065 8.454 1.00 44.84 600 PRO A N 1
ATOM 4575 C CA . PRO A 1 600 ? -2.243 0.982 8.543 1.00 44.84 600 PRO A CA 1
ATOM 4576 C C . PRO A 1 600 ? -2.876 0.925 9.930 1.00 44.84 600 PRO A C 1
ATOM 4578 O O . PRO A 1 600 ? -3.449 -0.091 10.330 1.00 44.84 600 PRO A O 1
ATOM 4581 N N . ALA A 1 601 ? -2.635 1.976 10.714 1.00 55.41 601 ALA A N 1
ATOM 4582 C CA . ALA A 1 601 ? -2.916 1.920 12.132 1.00 55.41 601 ALA A CA 1
ATOM 4583 C C . ALA A 1 601 ? -4.425 1.713 12.295 1.00 55.41 601 ALA A C 1
ATOM 4585 O O . ALA A 1 601 ? -5.226 2.483 11.757 1.00 55.41 601 ALA A O 1
ATOM 4586 N N . MET A 1 602 ? -4.823 0.668 13.031 1.00 71.81 602 MET A N 1
ATOM 4587 C CA . MET A 1 602 ? -6.240 0.395 13.321 1.00 71.81 602 MET A CA 1
ATOM 4588 C C . MET A 1 602 ? -6.897 1.587 14.050 1.00 71.81 602 MET A C 1
ATOM 4590 O O . MET A 1 602 ? -8.120 1.738 14.092 1.00 71.81 602 MET A O 1
ATOM 4594 N N . PHE A 1 603 ? -6.066 2.478 14.586 1.00 84.62 603 PHE A N 1
ATOM 4595 C CA . PHE A 1 603 ? -6.406 3.689 15.301 1.00 84.62 603 PHE A CA 1
ATOM 4596 C C . PHE A 1 603 ? -5.672 4.917 14.750 1.00 84.62 603 PHE A C 1
ATOM 4598 O O . PHE A 1 603 ? -4.579 4.822 14.198 1.00 84.62 603 PHE A O 1
ATOM 4605 N N . SER A 1 604 ? -6.266 6.096 14.919 1.00 88.69 604 SER A N 1
ATOM 4606 C CA . SER A 1 604 ? -5.658 7.382 14.575 1.00 88.69 604 SER A CA 1
ATOM 4607 C C . SER A 1 604 ? -6.122 8.480 15.529 1.00 88.69 604 SER A C 1
ATOM 4609 O O . SER A 1 604 ? -7.182 8.386 16.152 1.00 88.69 604 SER A O 1
ATOM 4611 N N . PHE A 1 605 ? -5.337 9.556 15.634 1.00 87.81 605 PHE A N 1
ATOM 4612 C CA . PHE A 1 605 ? -5.710 10.701 16.470 1.00 87.81 605 PHE A CA 1
ATOM 4613 C C . PHE A 1 605 ? -7.008 11.343 15.970 1.00 87.81 605 PHE A C 1
ATOM 4615 O O . PHE A 1 605 ? -7.875 11.655 16.779 1.00 87.81 605 PHE A O 1
ATOM 4622 N N . ASP A 1 606 ? -7.191 11.461 14.653 1.00 89.88 606 ASP A N 1
ATOM 4623 C CA . ASP A 1 606 ? -8.395 12.061 14.067 1.00 89.88 606 ASP A CA 1
ATOM 4624 C C . ASP A 1 606 ? -9.666 11.287 14.428 1.00 89.88 606 ASP A C 1
ATOM 4626 O O . ASP A 1 606 ? -10.669 11.893 14.809 1.00 89.88 606 ASP A O 1
ATOM 4630 N N . LYS A 1 607 ? -9.620 9.947 14.384 1.00 90.12 607 LYS A N 1
ATOM 4631 C CA . LYS A 1 607 ? -10.750 9.098 14.791 1.00 90.12 607 LYS A CA 1
ATOM 4632 C C . LYS A 1 607 ? -11.030 9.217 16.289 1.00 90.12 607 LYS A C 1
ATOM 4634 O O . LYS A 1 607 ? -12.186 9.375 16.675 1.00 90.12 607 LYS A O 1
ATOM 4639 N N . ALA A 1 608 ? -9.993 9.201 17.128 1.00 95.00 608 ALA A N 1
ATOM 4640 C CA . ALA A 1 608 ? -10.142 9.396 18.571 1.00 95.00 608 ALA A CA 1
ATOM 4641 C C . ALA A 1 608 ? -10.781 10.759 18.906 1.00 95.00 608 ALA A C 1
ATOM 4643 O O . ALA A 1 608 ? -11.737 10.831 19.679 1.00 95.00 608 ALA A O 1
ATOM 4644 N N . ILE A 1 609 ? -10.306 11.832 18.266 1.00 95.56 609 ILE A N 1
ATOM 4645 C CA . ILE A 1 609 ? -10.846 13.190 18.413 1.00 95.56 609 ILE A CA 1
ATOM 4646 C C . ILE A 1 609 ? -12.306 13.249 17.946 1.00 95.56 609 ILE A C 1
ATOM 4648 O O . ILE A 1 609 ? -13.134 13.870 18.615 1.00 95.56 609 ILE A O 1
ATOM 4652 N N . ALA A 1 610 ? -12.637 12.615 16.817 1.00 94.62 610 ALA A N 1
ATOM 4653 C CA . ALA A 1 610 ? -14.000 12.576 16.294 1.00 94.62 610 ALA A CA 1
ATOM 4654 C C . ALA A 1 610 ? -14.970 11.886 17.266 1.00 94.62 610 ALA A C 1
ATOM 4656 O O . ALA A 1 610 ? -16.022 12.450 17.562 1.00 94.62 610 ALA A O 1
ATOM 4657 N N . LEU A 1 611 ? -14.588 10.735 17.833 1.00 96.81 611 LEU A N 1
ATOM 4658 C CA . LEU A 1 611 ? -15.396 10.011 18.823 1.00 96.81 611 LEU A CA 1
ATOM 4659 C C . LEU A 1 611 ? -15.652 10.843 20.088 1.00 96.81 611 LEU A C 1
ATOM 4661 O O . LEU A 1 611 ? -16.778 10.886 20.581 1.00 96.81 611 LEU A O 1
ATOM 4665 N N . LEU A 1 612 ? -14.638 11.548 20.601 1.00 97.25 612 LEU A N 1
ATOM 4666 C CA . LEU A 1 612 ? -14.795 12.416 21.777 1.00 97.25 612 LEU A CA 1
ATOM 4667 C C . LEU A 1 612 ? -15.695 13.627 21.491 1.00 97.25 612 LEU A C 1
ATOM 4669 O O . LEU A 1 612 ? -16.507 14.016 22.336 1.00 97.25 612 LEU A O 1
ATOM 4673 N N . ARG A 1 613 ? -15.589 14.206 20.287 1.00 95.31 613 ARG A N 1
ATOM 4674 C CA . ARG A 1 613 ? -16.477 15.288 19.834 1.00 95.31 613 ARG A CA 1
ATOM 4675 C C . ARG A 1 613 ? -17.911 14.810 19.648 1.00 95.31 613 ARG A C 1
ATOM 4677 O O . ARG A 1 613 ? -18.822 15.552 19.990 1.00 95.31 613 ARG A O 1
ATOM 4684 N N . GLU A 1 614 ? -18.121 13.595 19.155 1.00 93.94 614 GLU A N 1
ATOM 4685 C CA . GLU A 1 614 ? -19.455 12.995 19.075 1.00 93.94 614 GLU A CA 1
ATOM 4686 C C . GLU A 1 614 ? -20.047 12.774 20.475 1.00 93.94 614 GLU A C 1
ATOM 4688 O O . GLU A 1 614 ? -21.206 13.099 20.720 1.00 93.94 614 GLU A O 1
ATOM 4693 N N . PHE A 1 615 ? -19.232 12.291 21.416 1.00 94.69 615 PHE A N 1
ATOM 4694 C CA . PHE A 1 615 ? -19.663 11.976 22.774 1.00 94.69 615 PHE A CA 1
ATOM 4695 C C . PHE A 1 615 ? -20.098 13.207 23.590 1.00 94.69 615 PHE A C 1
ATOM 4697 O O . PHE A 1 615 ? -21.153 13.182 24.227 1.00 94.69 615 PHE A O 1
ATOM 4704 N N . LYS A 1 616 ? -19.296 14.282 23.618 1.00 93.50 616 LYS A N 1
ATOM 4705 C CA . LYS A 1 616 ? -19.567 15.462 24.471 1.00 93.50 616 LYS A CA 1
ATOM 4706 C C . LYS A 1 616 ? -19.874 16.753 23.713 1.00 93.50 616 LYS A C 1
ATOM 4708 O O . LYS A 1 616 ? -20.316 17.720 24.339 1.00 93.50 616 LYS A O 1
ATOM 4713 N N . GLY A 1 617 ? -19.654 16.801 22.401 1.00 92.75 617 GLY A N 1
ATOM 4714 C CA . GLY A 1 617 ? -19.877 17.998 21.593 1.00 92.75 617 GLY A CA 1
ATOM 4715 C C . GLY A 1 617 ? -19.140 19.217 22.146 1.00 92.75 617 GLY A C 1
ATOM 4716 O O . GLY A 1 617 ? -17.960 19.159 22.485 1.00 92.75 617 GLY A O 1
ATOM 4717 N N . SER A 1 618 ? -19.859 20.332 22.272 1.00 91.25 618 SER A N 1
ATOM 4718 C CA . SER A 1 618 ? -19.323 21.589 22.800 1.00 91.25 618 SER A CA 1
ATOM 4719 C C . SER A 1 618 ? -19.105 21.607 24.315 1.00 91.25 618 SER A C 1
ATOM 4721 O O . SER A 1 618 ? -18.561 22.591 24.803 1.00 91.25 618 SER A O 1
ATOM 4723 N N . ASN A 1 619 ? -19.523 20.572 25.056 1.00 94.56 619 ASN A N 1
ATOM 4724 C CA . ASN A 1 619 ? -19.418 20.513 26.523 1.00 94.56 619 ASN A CA 1
ATOM 4725 C C . ASN A 1 619 ? -18.081 19.916 27.002 1.00 94.56 619 ASN A C 1
ATOM 4727 O O . ASN A 1 619 ? -17.919 19.602 28.183 1.00 94.56 619 ASN A O 1
ATOM 4731 N N . TYR A 1 620 ? -17.123 19.726 26.091 1.00 97.56 620 TYR A N 1
ATOM 4732 C CA . TYR A 1 620 ? -15.785 19.245 26.406 1.00 97.56 620 TYR A CA 1
ATOM 4733 C C . TYR A 1 620 ? -14.721 20.007 25.615 1.00 97.56 620 TYR A C 1
ATOM 4735 O O . TYR A 1 620 ? -14.793 20.111 24.392 1.00 97.56 620 TYR A O 1
ATOM 4743 N N . THR A 1 621 ? -13.721 20.528 26.324 1.00 97.19 621 THR A N 1
ATOM 4744 C CA . THR A 1 621 ? -12.581 21.241 25.738 1.00 97.19 621 THR A CA 1
ATOM 4745 C C . THR A 1 621 ? -11.297 20.463 26.019 1.00 97.19 621 THR A C 1
ATOM 4747 O O . THR A 1 621 ? -10.904 20.316 27.170 1.00 97.19 621 THR A O 1
ATOM 4750 N N . PHE A 1 622 ? -10.607 19.983 24.989 1.00 97.56 622 PHE A N 1
ATOM 4751 C CA . PHE A 1 622 ? -9.429 19.131 25.169 1.00 97.56 622 PHE A CA 1
ATOM 4752 C C . PHE A 1 622 ? -8.358 19.371 24.110 1.00 97.56 622 PHE A C 1
ATOM 4754 O O . PHE A 1 622 ? -8.631 19.958 23.060 1.00 97.56 622 PHE A O 1
ATOM 4761 N N . GLY A 1 623 ? -7.140 18.919 24.397 1.00 94.06 623 GLY A N 1
ATOM 4762 C CA . GLY A 1 623 ? -5.974 19.079 23.530 1.00 94.06 623 GLY A CA 1
ATOM 4763 C C . GLY A 1 623 ? -4.811 19.748 24.255 1.00 94.06 623 GLY A C 1
ATOM 4764 O O . GLY A 1 623 ? -4.777 19.804 25.477 1.00 94.06 623 GLY A O 1
ATOM 4765 N N . SER A 1 624 ? -3.846 20.258 23.497 1.00 90.88 624 SER A N 1
ATOM 4766 C CA . SER A 1 624 ? -2.707 21.004 24.046 1.00 90.88 624 SER A CA 1
ATOM 4767 C C . SER A 1 624 ? -3.075 22.476 24.259 1.00 90.88 624 SER A C 1
ATOM 4769 O O . SER A 1 624 ? -3.675 23.108 23.385 1.00 90.88 624 SER A O 1
ATOM 4771 N N . GLY A 1 625 ? -2.718 23.024 25.422 1.00 90.19 625 GLY A N 1
ATOM 4772 C CA . GLY A 1 625 ? -2.808 24.457 25.712 1.00 90.19 625 GLY A CA 1
ATOM 4773 C C . GLY A 1 625 ? -4.221 24.990 25.965 1.00 90.19 625 GLY A C 1
ATOM 4774 O O . GLY A 1 625 ? -4.453 26.192 25.842 1.00 90.19 625 GLY A O 1
ATOM 4775 N N . VAL A 1 626 ? -5.183 24.130 26.305 1.00 94.44 626 VAL A N 1
ATOM 4776 C CA . VAL A 1 626 ? -6.594 24.528 26.447 1.00 94.44 626 VAL A CA 1
ATOM 4777 C C . VAL A 1 626 ? -6.950 25.166 27.795 1.00 94.44 626 VAL A C 1
ATOM 4779 O O . VAL A 1 626 ? -8.043 25.718 27.921 1.00 94.44 626 VAL A O 1
ATOM 4782 N N . LEU A 1 627 ? -6.049 25.160 28.789 1.00 93.19 627 LEU A N 1
ATOM 4783 C CA . LEU A 1 627 ? -6.321 25.723 30.126 1.00 93.19 627 LEU A CA 1
ATOM 4784 C C . LEU A 1 627 ? -6.748 27.197 30.123 1.00 93.19 627 LEU A C 1
ATOM 4786 O O . LEU A 1 627 ? -7.515 27.612 30.990 1.00 93.19 627 LEU A O 1
ATOM 4790 N N . ASP A 1 628 ? -6.296 27.995 29.155 1.00 91.19 628 ASP A N 1
ATOM 4791 C CA . ASP A 1 628 ? -6.629 29.426 29.112 1.00 91.19 628 ASP A CA 1
ATOM 4792 C C . ASP A 1 628 ? -8.106 29.686 28.769 1.00 91.19 628 ASP A C 1
ATOM 4794 O O . ASP A 1 628 ? -8.604 30.792 28.980 1.00 91.19 628 ASP A O 1
ATOM 4798 N N . GLN A 1 629 ? -8.836 28.664 28.308 1.00 95.38 629 GLN A N 1
ATOM 4799 C CA . GLN A 1 629 ? -10.261 28.745 27.979 1.00 95.38 629 GLN A CA 1
ATOM 4800 C C . GLN A 1 629 ? -11.182 28.561 29.199 1.00 95.38 629 GLN A C 1
ATOM 4802 O O . GLN A 1 629 ? -12.388 28.797 29.084 1.00 95.38 629 GLN A O 1
ATOM 4807 N N . VAL A 1 630 ? -10.644 28.169 30.365 1.00 96.94 630 VAL A N 1
ATOM 4808 C CA . VAL A 1 630 ? -11.434 27.864 31.576 1.00 96.94 630 VAL A CA 1
ATOM 4809 C C . VAL A 1 630 ? -12.334 29.032 31.983 1.00 96.94 630 VAL A C 1
ATOM 4811 O O . VAL A 1 630 ? -13.512 28.818 32.268 1.00 96.94 630 VAL A O 1
ATOM 4814 N N . GLY A 1 631 ? -11.820 30.263 31.970 1.00 97.06 631 GLY A N 1
ATOM 4815 C CA . GLY A 1 631 ? -12.588 31.457 32.318 1.00 97.06 631 GLY A CA 1
ATOM 4816 C C . GLY A 1 631 ? -13.804 31.665 31.422 1.00 97.06 631 GLY A C 1
ATOM 4817 O O . GLY A 1 631 ? -14.921 31.809 31.915 1.00 97.06 631 GLY A O 1
ATOM 4818 N N . ALA A 1 632 ? -13.605 31.609 30.103 1.00 96.19 632 ALA A N 1
ATOM 4819 C CA . ALA A 1 632 ? -14.671 31.817 29.123 1.00 96.19 632 ALA A CA 1
ATOM 4820 C C . ALA A 1 632 ? -15.756 30.730 29.183 1.00 96.19 632 ALA A C 1
ATOM 4822 O O . ALA A 1 632 ? -16.932 31.023 28.969 1.00 96.19 632 ALA A O 1
ATOM 4823 N N . VAL A 1 633 ? -15.371 29.485 29.475 1.00 96.44 633 VAL A N 1
ATOM 4824 C CA . VAL A 1 633 ? -16.311 28.379 29.710 1.00 96.44 633 VAL A CA 1
ATOM 4825 C C . VAL A 1 633 ? -17.094 28.605 31.003 1.00 96.44 633 VAL A C 1
ATOM 4827 O O . VAL A 1 633 ? -18.320 28.527 31.000 1.00 96.44 633 VAL A O 1
ATOM 4830 N N . THR A 1 634 ? -16.398 28.935 32.092 1.00 98.06 634 THR A N 1
ATOM 4831 C CA . THR A 1 634 ? -17.000 29.109 33.423 1.00 98.06 634 THR A CA 1
ATOM 4832 C C . THR A 1 634 ? -18.001 30.264 33.440 1.00 98.06 634 THR A C 1
ATOM 4834 O O . THR A 1 634 ? -19.110 30.091 33.939 1.00 98.06 634 THR A O 1
ATOM 4837 N N . ALA A 1 635 ? -17.673 31.392 32.801 1.00 97.38 635 ALA A N 1
ATOM 4838 C CA . ALA A 1 635 ? -18.531 32.579 32.727 1.00 97.38 635 ALA A CA 1
ATOM 4839 C C . ALA A 1 635 ? -19.886 32.341 32.031 1.00 97.38 635 ALA A C 1
ATOM 4841 O O . ALA A 1 635 ? -20.807 33.137 32.191 1.00 97.38 635 ALA A O 1
ATOM 4842 N N . ARG A 1 636 ? -20.034 31.258 31.253 1.00 96.62 636 ARG A N 1
ATOM 4843 C CA . ARG A 1 636 ? -21.322 30.863 30.650 1.00 96.62 636 ARG A CA 1
ATOM 4844 C C . ARG A 1 636 ? -22.241 30.137 31.634 1.00 96.62 636 ARG A C 1
ATOM 4846 O O . ARG A 1 636 ? -23.429 30.004 31.355 1.00 96.62 636 ARG A O 1
ATOM 4853 N N . LEU A 1 637 ? -21.685 29.629 32.733 1.00 97.19 637 LEU A N 1
ATOM 4854 C CA . LEU A 1 637 ? -22.380 28.816 33.730 1.00 97.19 637 LEU A CA 1
ATOM 4855 C C . LEU A 1 637 ? -22.632 29.585 35.033 1.00 97.19 637 LEU A C 1
ATOM 4857 O O . LEU A 1 637 ? -23.670 29.376 35.655 1.00 97.19 637 LEU A O 1
ATOM 4861 N N . GLY A 1 638 ? -21.713 30.471 35.425 1.00 96.75 638 GLY A N 1
ATOM 4862 C CA . GLY A 1 638 ? -21.814 31.289 36.633 1.00 96.75 638 GLY A CA 1
ATOM 4863 C C . GLY A 1 638 ? -20.676 32.306 36.748 1.00 96.75 638 GLY A C 1
ATOM 4864 O O . GLY A 1 638 ? -19.692 32.243 36.007 1.00 96.75 638 GLY A O 1
ATOM 4865 N N . HIS A 1 639 ? -20.808 33.253 37.678 1.00 96.88 639 HIS A N 1
ATOM 4866 C CA . HIS A 1 639 ? -19.833 34.330 37.898 1.00 96.88 639 HIS A CA 1
ATOM 4867 C C . HIS A 1 639 ? -19.193 34.302 39.291 1.00 96.88 639 HIS A C 1
ATOM 4869 O O . HIS A 1 639 ? -18.303 35.107 39.559 1.00 96.88 639 HIS A O 1
ATOM 4875 N N . ARG A 1 640 ? -19.599 33.378 40.166 1.00 98.06 640 ARG A N 1
ATOM 4876 C CA . ARG A 1 640 ? -19.102 33.205 41.533 1.00 98.06 640 ARG A CA 1
ATOM 4877 C C . ARG A 1 640 ? -18.672 31.751 41.756 1.00 98.06 640 ARG A C 1
ATOM 4879 O O . ARG A 1 640 ? -19.431 30.910 42.245 1.00 98.06 640 ARG A O 1
ATOM 4886 N N . ALA A 1 641 ? -17.416 31.472 41.427 1.00 98.31 641 ALA A N 1
ATOM 4887 C CA . ALA A 1 641 ? -16.837 30.139 41.444 1.00 98.31 641 ALA A CA 1
ATOM 4888 C C . ALA A 1 641 ? -16.317 29.716 42.827 1.00 98.31 641 ALA A C 1
ATOM 4890 O O . ALA A 1 641 ? -15.570 30.454 43.471 1.00 98.31 641 ALA A O 1
ATOM 4891 N N . ALA A 1 642 ? -16.611 28.483 43.244 1.00 98.50 642 ALA A N 1
ATOM 4892 C CA . ALA A 1 642 ? -15.767 27.778 44.212 1.00 98.50 642 ALA A CA 1
ATOM 4893 C C . ALA A 1 642 ? -14.730 26.959 43.442 1.00 98.50 642 ALA A C 1
ATOM 4895 O O . ALA A 1 642 ? -15.102 26.129 42.611 1.00 98.50 642 ALA A O 1
ATOM 4896 N N . PHE A 1 643 ? -13.446 27.196 43.707 1.00 98.38 643 PHE A N 1
ATOM 4897 C CA . PHE A 1 643 ? -12.353 26.517 43.023 1.00 98.38 643 PHE A CA 1
ATOM 4898 C C . PHE A 1 643 ? -11.750 25.434 43.927 1.00 98.38 643 PHE A C 1
ATOM 4900 O O . PHE A 1 643 ? -10.975 25.723 44.839 1.00 98.38 643 PHE A O 1
ATOM 4907 N N . VAL A 1 644 ? -12.119 24.179 43.660 1.00 98.38 644 VAL A N 1
ATOM 4908 C CA . VAL A 1 644 ? -11.579 22.987 44.323 1.00 98.38 644 VAL A CA 1
ATOM 4909 C C . VAL A 1 644 ? -10.325 22.503 43.589 1.00 98.38 644 VAL A C 1
ATOM 4911 O O . VAL A 1 644 ? -10.352 22.342 42.369 1.00 98.38 644 VAL A O 1
ATOM 4914 N N . TYR A 1 645 ? -9.223 22.240 44.290 1.00 96.12 645 TYR A N 1
ATOM 4915 C CA . TYR A 1 645 ? -7.961 21.843 43.652 1.00 96.12 645 TYR A CA 1
ATOM 4916 C C . TYR A 1 645 ? -7.241 20.718 44.399 1.00 96.12 645 TYR A C 1
ATOM 4918 O O . TYR A 1 645 ? -7.182 20.690 45.621 1.00 96.12 645 TYR A O 1
ATOM 4926 N N . THR A 1 646 ? -6.649 19.782 43.663 1.00 91.44 646 THR A N 1
ATOM 4927 C CA . THR A 1 646 ? -5.788 18.742 44.245 1.00 91.44 646 THR A CA 1
ATOM 4928 C C . THR A 1 646 ? -4.461 19.322 44.751 1.00 91.44 646 THR A C 1
ATOM 4930 O O . THR A 1 646 ? -3.961 20.300 44.205 1.00 91.44 646 THR A O 1
ATOM 4933 N N . VAL A 1 647 ? -3.823 18.699 45.740 1.00 85.62 647 VAL A N 1
ATOM 4934 C CA . VAL A 1 647 ? -2.505 19.143 46.231 1.00 85.62 647 VAL A CA 1
ATOM 4935 C C . VAL A 1 647 ? -1.415 18.199 45.738 1.00 85.62 647 VAL A C 1
ATOM 4937 O O . VAL A 1 647 ? -1.442 17.007 46.027 1.00 85.62 647 VAL A O 1
ATOM 4940 N N . TYR A 1 648 ? -0.463 18.729 44.967 1.00 82.69 648 TYR A N 1
ATOM 4941 C CA . TYR A 1 648 ? 0.776 18.047 44.583 1.00 82.69 648 TYR A CA 1
ATOM 4942 C C . TYR A 1 648 ? 1.848 19.074 44.156 1.00 82.69 648 TYR A C 1
ATOM 4944 O O . TYR A 1 648 ? 1.504 20.222 43.844 1.00 82.69 648 TYR A O 1
ATOM 4952 N N . PRO A 1 649 ? 3.144 18.701 44.139 1.00 78.44 649 PRO A N 1
ATOM 4953 C CA . PRO A 1 649 ? 4.224 19.612 43.758 1.00 78.44 649 PRO A CA 1
ATOM 4954 C C . PRO A 1 649 ? 4.045 20.200 42.349 1.00 78.44 649 PRO A C 1
ATOM 4956 O O . PRO A 1 649 ? 3.878 19.461 41.385 1.00 78.44 649 PRO A O 1
ATOM 4959 N N . GLY A 1 650 ? 4.106 21.529 42.225 1.00 75.75 650 GLY A N 1
ATOM 4960 C CA . GLY A 1 650 ? 3.978 22.247 40.948 1.00 75.75 650 GLY A CA 1
ATOM 4961 C C . GLY A 1 650 ? 2.545 22.613 40.538 1.00 75.75 650 GLY A C 1
ATOM 4962 O O . GLY A 1 650 ? 2.361 23.314 39.540 1.00 75.75 650 GLY A O 1
ATOM 4963 N N . ASN A 1 651 ? 1.522 22.206 41.304 1.00 86.38 651 ASN A N 1
ATOM 4964 C CA . ASN A 1 651 ? 0.130 22.548 40.988 1.00 86.38 651 ASN A CA 1
ATOM 4965 C C . ASN A 1 651 ? -0.191 24.047 41.172 1.00 86.38 651 ASN A C 1
ATOM 4967 O O . ASN A 1 651 ? -1.143 24.566 40.592 1.00 86.38 651 ASN A O 1
ATOM 4971 N N . ASP A 1 652 ? 0.618 24.779 41.938 1.00 88.62 652 ASP A N 1
ATOM 4972 C CA . ASP A 1 652 ? 0.471 26.218 42.167 1.00 88.62 652 ASP A CA 1
ATOM 4973 C C . ASP A 1 652 ? 0.530 27.033 40.862 1.00 88.62 652 ASP A C 1
ATOM 4975 O O . ASP A 1 652 ? -0.154 28.050 40.726 1.00 88.62 652 ASP A O 1
ATOM 4979 N N . VAL A 1 653 ? 1.293 26.560 39.871 1.00 90.94 653 VAL A N 1
ATOM 4980 C CA . VAL A 1 653 ? 1.350 27.157 38.529 1.00 90.94 653 VAL A CA 1
ATOM 4981 C C . VAL A 1 653 ? 0.004 27.028 37.813 1.00 90.94 653 VAL A C 1
ATOM 4983 O O . VAL A 1 653 ? -0.479 28.007 37.239 1.00 90.94 653 VAL A O 1
ATOM 4986 N N . LEU A 1 654 ? -0.626 25.851 37.878 1.00 93.12 654 LEU A N 1
ATOM 4987 C CA . LEU A 1 654 ? -1.924 25.600 37.247 1.00 93.12 654 LEU A CA 1
ATOM 4988 C C . LEU A 1 654 ? -3.040 26.382 37.944 1.00 93.12 654 LEU A C 1
ATOM 4990 O O . LEU A 1 654 ? -3.842 27.029 37.271 1.00 93.12 654 LEU A O 1
ATOM 4994 N N . ILE A 1 655 ? -3.045 26.400 39.281 1.00 94.31 655 ILE A N 1
ATOM 4995 C CA . ILE A 1 655 ? -4.007 27.171 40.082 1.00 94.31 655 ILE A CA 1
ATOM 4996 C C . ILE A 1 655 ? -3.926 28.661 39.738 1.00 94.31 655 ILE A C 1
ATOM 4998 O O . ILE A 1 655 ? -4.964 29.295 39.535 1.00 94.31 655 ILE A O 1
ATOM 5002 N N . ARG A 1 656 ? -2.713 29.227 39.624 1.00 94.31 656 ARG A N 1
ATOM 5003 C CA . ARG A 1 656 ? -2.528 30.627 39.207 1.00 94.31 656 ARG A CA 1
ATOM 5004 C C . ARG A 1 656 ? -3.026 30.866 37.786 1.00 94.31 656 ARG A C 1
ATOM 5006 O O . ARG A 1 656 ? -3.746 31.833 37.560 1.00 94.31 656 ARG A O 1
ATOM 5013 N N . ARG A 1 657 ? -2.681 29.991 36.836 1.00 95.12 657 ARG A N 1
ATOM 5014 C CA . ARG A 1 657 ? -3.107 30.120 35.431 1.00 95.12 657 ARG A CA 1
ATOM 5015 C C . ARG A 1 657 ? -4.632 30.103 35.299 1.00 95.12 657 ARG A C 1
ATOM 5017 O O . ARG A 1 657 ? -5.196 30.977 34.647 1.00 95.12 657 ARG A O 1
ATOM 5024 N N . ILE A 1 658 ? -5.295 29.167 35.976 1.00 96.56 658 ILE A N 1
ATOM 5025 C CA . ILE A 1 658 ? -6.757 29.046 35.973 1.00 96.56 658 ILE A CA 1
ATOM 5026 C C . ILE A 1 658 ? -7.408 30.236 36.679 1.00 96.56 658 ILE A C 1
ATOM 5028 O O . ILE A 1 658 ? -8.321 30.836 36.120 1.00 96.56 658 ILE A O 1
ATOM 5032 N N . SER A 1 659 ? -6.910 30.635 37.853 1.00 96.31 659 SER A N 1
ATOM 5033 C CA . SER A 1 659 ? -7.408 31.822 38.566 1.00 96.31 659 SER A CA 1
ATOM 5034 C C . SER A 1 659 ? -7.304 33.091 37.712 1.00 96.31 659 SER A C 1
ATOM 5036 O O . SER A 1 659 ? -8.240 33.887 37.680 1.00 96.31 659 SER A O 1
ATOM 5038 N N . ASN A 1 660 ? -6.209 33.260 36.963 1.00 96.38 660 ASN A N 1
ATOM 5039 C CA . ASN A 1 660 ? -6.041 34.384 36.042 1.00 96.38 660 ASN A CA 1
ATOM 5040 C C . ASN A 1 660 ? -7.034 34.326 34.872 1.00 96.38 660 ASN A C 1
ATOM 5042 O O . ASN A 1 660 ? -7.606 35.353 34.514 1.00 96.38 660 ASN A O 1
ATOM 5046 N N . SER A 1 661 ? -7.264 33.141 34.294 1.00 97.44 661 SER A N 1
ATOM 5047 C CA . SER A 1 661 ? -8.268 32.945 33.238 1.00 97.44 661 SER A CA 1
ATOM 5048 C C . SER A 1 661 ? -9.683 33.271 33.743 1.00 97.44 661 SER A C 1
ATOM 5050 O O . SER A 1 661 ? -10.417 34.003 33.079 1.00 97.44 661 SER A O 1
ATOM 5052 N N . LEU A 1 662 ? -10.045 32.815 34.951 1.00 98.00 662 LEU A N 1
ATOM 5053 C CA . LEU A 1 662 ? -11.320 33.133 35.609 1.00 98.00 662 LEU A CA 1
ATOM 5054 C C . LEU A 1 662 ? -11.487 34.643 35.824 1.00 98.00 662 LEU A C 1
ATOM 5056 O O . LEU A 1 662 ? -12.496 35.215 35.411 1.00 98.00 662 LEU A O 1
ATOM 5060 N N . ALA A 1 663 ? -10.471 35.302 36.388 1.00 96.94 663 ALA A N 1
ATOM 5061 C CA . ALA A 1 663 ? -10.489 36.744 36.619 1.00 96.94 663 ALA A CA 1
ATOM 5062 C C . ALA A 1 663 ? -10.622 37.541 35.309 1.00 96.94 663 ALA A C 1
ATOM 5064 O O . ALA A 1 663 ? -11.414 38.481 35.237 1.00 96.94 663 ALA A O 1
ATOM 5065 N N . ALA A 1 664 ? -9.904 37.142 34.253 1.00 97.25 664 ALA A N 1
ATOM 5066 C CA . ALA A 1 664 ? -9.982 37.778 32.937 1.00 97.25 664 ALA A CA 1
ATOM 5067 C C . ALA A 1 664 ? -11.375 37.660 32.291 1.00 97.25 664 ALA A C 1
ATOM 5069 O O . ALA A 1 664 ? -11.771 38.536 31.524 1.00 97.25 664 ALA A O 1
ATOM 5070 N N . ALA A 1 665 ? -12.129 36.608 32.620 1.00 97.56 665 ALA A N 1
ATOM 5071 C CA . ALA A 1 665 ? -13.504 36.404 32.170 1.00 97.56 665 ALA A CA 1
ATOM 5072 C C . ALA A 1 665 ? -14.564 37.023 33.106 1.00 97.56 665 ALA A C 1
ATOM 5074 O O . ALA A 1 665 ? -15.760 36.845 32.875 1.00 97.56 665 ALA A O 1
ATOM 5075 N N . GLY A 1 666 ? -14.150 37.740 34.158 1.00 97.25 666 GLY A N 1
ATOM 5076 C CA . GLY A 1 666 ? -15.062 38.353 35.126 1.00 97.25 666 GLY A CA 1
ATOM 5077 C C . GLY A 1 666 ? -15.731 37.355 36.077 1.00 97.25 666 GLY A C 1
ATOM 5078 O O . GLY A 1 666 ? -16.835 37.621 36.548 1.00 97.25 666 GLY A O 1
ATOM 5079 N N . VAL A 1 667 ? -15.097 36.208 36.344 1.00 98.25 667 VAL A N 1
ATOM 5080 C CA . VAL A 1 667 ? -15.562 35.218 37.328 1.00 98.25 667 VAL A CA 1
ATOM 5081 C C . VAL A 1 667 ? -14.827 35.432 38.654 1.00 98.25 667 VAL A C 1
ATOM 5083 O O . VAL A 1 667 ? -13.602 35.332 38.724 1.00 98.25 667 VAL A O 1
ATOM 5086 N N . GLU A 1 668 ? -15.576 35.717 39.719 1.00 97.44 668 GLU A N 1
ATOM 5087 C CA . GLU A 1 668 ? -15.071 35.826 41.090 1.00 97.44 668 GLU A CA 1
ATOM 5088 C C . GLU A 1 668 ? -14.752 34.432 41.648 1.00 97.44 668 GLU A C 1
ATOM 5090 O O . GLU A 1 668 ? -15.599 33.541 41.620 1.00 97.44 668 GLU A O 1
ATOM 5095 N N . VAL A 1 669 ? -13.561 34.244 42.224 1.00 97.75 669 VAL A N 1
ATOM 5096 C CA . VAL A 1 669 ? -13.238 33.043 43.010 1.00 97.75 669 VAL A CA 1
ATOM 5097 C C . VAL A 1 669 ? -13.66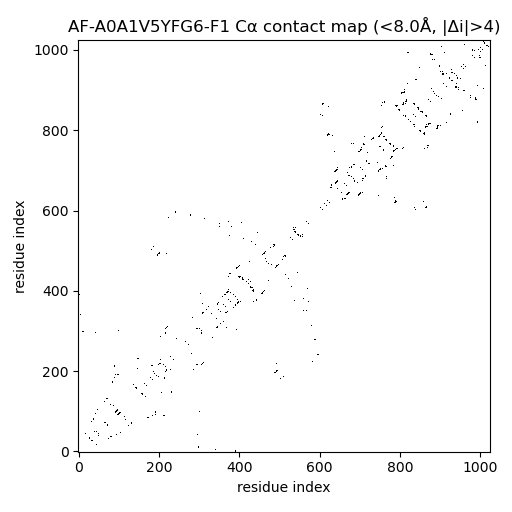9 33.274 44.461 1.00 97.75 669 VAL A C 1
ATOM 5099 O O . VAL A 1 669 ? -12.949 33.893 45.242 1.00 97.75 669 VAL A O 1
ATOM 5102 N N . ALA A 1 670 ? -14.852 32.777 44.823 1.00 96.75 670 ALA A N 1
ATOM 5103 C CA . ALA A 1 670 ? -15.455 32.943 46.147 1.00 96.75 670 ALA A CA 1
ATOM 5104 C C . ALA A 1 670 ? -14.753 32.137 47.249 1.00 96.75 670 ALA A C 1
ATOM 5106 O O . ALA A 1 670 ? -14.780 32.527 48.416 1.00 96.75 670 ALA A O 1
ATOM 5107 N N . ALA A 1 671 ? -14.159 30.998 46.889 1.00 97.12 671 ALA A N 1
ATOM 5108 C CA . ALA A 1 671 ? -13.370 30.171 47.792 1.00 97.12 671 ALA A CA 1
ATOM 5109 C C . ALA A 1 671 ? -12.354 29.332 47.011 1.00 97.12 671 ALA A C 1
ATOM 5111 O O . ALA A 1 671 ? -12.666 28.811 45.939 1.00 97.12 671 ALA A O 1
ATOM 5112 N N . LEU A 1 672 ? -11.164 29.171 47.591 1.00 97.19 672 LEU A N 1
ATOM 5113 C CA . LEU A 1 672 ? -10.185 28.157 47.207 1.00 97.19 672 LEU A CA 1
ATOM 5114 C C . LEU A 1 672 ? -10.300 27.002 48.202 1.00 97.19 672 LEU A C 1
ATOM 5116 O O . LEU A 1 672 ? -10.097 27.209 49.396 1.00 97.19 672 LEU A O 1
ATOM 5120 N N . ILE A 1 673 ? -10.642 25.816 47.706 1.00 98.06 673 ILE A N 1
ATOM 5121 C CA . ILE A 1 673 ? -10.971 24.638 48.515 1.00 98.06 673 ILE A CA 1
ATOM 5122 C C . ILE A 1 673 ? -9.961 23.538 48.207 1.00 98.06 673 ILE A C 1
ATOM 5124 O O . ILE A 1 673 ? -9.777 23.148 47.053 1.00 98.06 673 ILE A O 1
ATOM 5128 N N . GLU A 1 674 ? -9.314 23.015 49.240 1.00 97.12 674 GLU A N 1
ATOM 5129 C CA . GLU A 1 674 ? -8.416 21.874 49.081 1.00 97.12 674 GLU A CA 1
ATOM 5130 C C . GLU A 1 674 ? -9.221 20.616 48.713 1.00 97.12 674 GLU A C 1
ATOM 5132 O O . GLU A 1 674 ? -10.239 20.308 49.338 1.00 97.12 674 GLU A O 1
ATOM 5137 N N . GLY A 1 675 ? -8.783 19.900 47.681 1.00 95.88 675 GLY A N 1
ATOM 5138 C CA . GLY A 1 675 ? -9.404 18.682 47.164 1.00 95.88 675 GLY A CA 1
ATOM 5139 C C . GLY A 1 675 ? -9.177 17.458 48.050 1.00 95.88 675 GLY A C 1
ATOM 5140 O O . GLY A 1 675 ? -8.698 17.568 49.174 1.00 95.88 675 GLY A O 1
ATOM 5141 N N . ALA A 1 676 ? -9.544 16.279 47.548 1.00 94.94 676 ALA A N 1
ATOM 5142 C CA . ALA A 1 676 ? -9.436 15.040 48.312 1.00 94.94 676 ALA A CA 1
ATOM 5143 C C . ALA A 1 676 ? -8.062 14.376 48.148 1.00 94.94 676 ALA A C 1
ATOM 5145 O O . ALA A 1 676 ? -7.443 14.446 47.080 1.00 94.94 676 ALA A O 1
ATOM 5146 N N . ALA A 1 677 ? -7.623 13.667 49.185 1.00 91.06 677 ALA A N 1
ATOM 5147 C CA . ALA A 1 677 ? -6.478 12.772 49.129 1.00 91.06 677 ALA A CA 1
ATOM 5148 C C . ALA A 1 677 ? -6.739 11.575 48.177 1.00 91.06 677 ALA A C 1
ATOM 5150 O O . ALA A 1 677 ? -7.883 11.331 47.761 1.00 91.06 677 ALA A O 1
ATOM 5151 N N . PRO A 1 678 ? -5.696 10.805 47.796 1.00 85.75 678 PRO A N 1
ATOM 5152 C CA . PRO A 1 678 ? -5.861 9.601 46.983 1.00 85.75 678 PRO A CA 1
ATOM 5153 C C . PRO A 1 678 ? -6.953 8.668 47.526 1.00 85.75 678 PRO A C 1
ATOM 5155 O O . PRO A 1 678 ? -7.068 8.472 48.731 1.00 85.75 678 PRO A O 1
ATOM 5158 N N . ASN A 1 679 ? -7.745 8.091 46.617 1.00 81.38 679 ASN A N 1
ATOM 5159 C CA . ASN A 1 679 ? -8.908 7.240 46.896 1.00 81.38 679 ASN A CA 1
ATOM 5160 C C . ASN A 1 679 ? -10.147 7.945 47.485 1.00 81.38 679 ASN A C 1
ATOM 5162 O O . ASN A 1 679 ? -11.106 7.254 47.813 1.00 81.38 679 ASN A O 1
ATOM 5166 N N . ALA A 1 680 ? -10.188 9.280 47.540 1.00 90.44 680 ALA A N 1
ATOM 5167 C CA . ALA A 1 680 ? -11.357 10.057 47.978 1.00 90.44 680 ALA A CA 1
ATOM 5168 C C . ALA A 1 680 ? -11.941 9.594 49.336 1.00 90.44 680 ALA A C 1
ATOM 5170 O O . ALA A 1 680 ? -13.040 9.025 49.380 1.00 90.44 680 ALA A O 1
ATOM 5171 N N . PRO A 1 681 ? -11.213 9.813 50.449 1.00 92.25 681 PRO A N 1
ATOM 5172 C CA . PRO A 1 681 ? -11.697 9.485 51.788 1.00 92.25 681 PRO A CA 1
ATOM 5173 C C . PRO A 1 681 ? -13.026 10.177 52.124 1.00 92.25 681 PRO A C 1
ATOM 5175 O O . PRO A 1 681 ? -13.269 11.325 51.736 1.00 92.25 681 PRO A O 1
ATOM 5178 N N . ARG A 1 682 ? -13.886 9.502 52.897 1.00 93.12 682 ARG A N 1
ATOM 5179 C CA . ARG A 1 682 ? -15.157 10.067 53.400 1.00 93.12 682 ARG A CA 1
ATOM 5180 C C . ARG A 1 682 ? -14.957 11.354 54.210 1.00 93.12 682 ARG A C 1
ATOM 5182 O O . ARG A 1 682 ? -15.817 12.239 54.202 1.00 93.12 682 ARG A O 1
ATOM 5189 N N . GLU A 1 683 ? -13.833 11.466 54.903 1.00 94.19 683 GLU A N 1
ATOM 5190 C CA . GLU A 1 683 ? -13.452 12.623 55.709 1.00 94.19 683 GLU A CA 1
ATOM 5191 C C . GLU A 1 683 ? -13.230 13.859 54.826 1.00 94.19 683 GLU A C 1
ATOM 5193 O O . GLU A 1 683 ? -13.768 14.932 55.114 1.00 94.19 683 GLU A O 1
ATOM 5198 N N . ASP A 1 684 ? -12.531 13.691 53.700 1.00 96.31 684 ASP A N 1
ATOM 5199 C CA . ASP A 1 684 ? -12.314 14.759 52.722 1.00 96.31 684 ASP A CA 1
ATOM 5200 C C . ASP A 1 684 ? -13.616 15.171 52.039 1.00 96.31 684 ASP A C 1
ATOM 5202 O O . ASP A 1 684 ? -13.892 16.363 51.914 1.00 96.31 684 ASP A O 1
ATOM 5206 N N . LEU A 1 685 ? -14.462 14.204 51.667 1.00 96.94 685 LEU A N 1
ATOM 5207 C CA . LEU A 1 685 ? -15.805 14.482 51.149 1.00 96.94 685 LEU A CA 1
ATOM 5208 C C . LEU A 1 685 ? -16.599 15.375 52.115 1.00 96.94 685 LEU A C 1
ATOM 5210 O O . LEU A 1 685 ? -17.207 16.366 51.701 1.00 96.94 685 LEU A O 1
ATOM 5214 N N . THR A 1 686 ? -16.574 15.050 53.408 1.00 96.25 686 THR A N 1
ATOM 5215 C CA . THR A 1 686 ? -17.286 15.810 54.444 1.00 96.25 686 THR A CA 1
ATOM 5216 C C . THR A 1 686 ? -16.744 17.236 54.561 1.00 96.25 686 THR A C 1
ATOM 5218 O O . THR A 1 686 ? -17.522 18.195 54.603 1.00 96.25 686 THR A O 1
ATOM 5221 N N . ARG A 1 687 ? -15.415 17.396 54.554 1.00 97.62 687 ARG A N 1
ATOM 5222 C CA . ARG A 1 687 ? -14.755 18.708 54.593 1.00 97.62 687 ARG A CA 1
ATOM 5223 C C . ARG A 1 687 ? -15.124 19.562 53.376 1.00 97.62 687 ARG A C 1
ATOM 5225 O O . ARG A 1 687 ? -15.608 20.681 53.551 1.00 97.62 687 ARG A O 1
ATOM 5232 N N . ILE A 1 688 ? -14.976 19.015 52.167 1.00 98.25 688 ILE A N 1
ATOM 5233 C CA . ILE A 1 688 ? -15.290 19.702 50.902 1.00 98.25 688 ILE A CA 1
ATOM 5234 C C . ILE A 1 688 ? -16.769 20.112 50.868 1.00 98.25 688 ILE A C 1
ATOM 5236 O O . ILE A 1 688 ? -17.083 21.243 50.503 1.00 98.25 688 ILE A O 1
ATOM 5240 N N . THR A 1 689 ? -17.679 19.243 51.324 1.00 98.44 689 THR A N 1
ATOM 5241 C CA . THR A 1 689 ? -19.120 19.548 51.430 1.00 98.44 689 THR A CA 1
ATOM 5242 C C . THR A 1 689 ? -19.368 20.780 52.301 1.00 98.44 689 THR A C 1
ATOM 5244 O O . THR A 1 689 ? -20.111 21.685 51.914 1.00 98.44 689 THR A O 1
ATOM 5247 N N . GLY A 1 690 ? -18.723 20.844 53.471 1.00 97.94 690 GLY A N 1
ATOM 5248 C CA . GLY A 1 690 ? -18.849 21.970 54.394 1.00 97.94 690 GLY A CA 1
ATOM 5249 C C . GLY A 1 690 ? -18.263 23.275 53.848 1.00 97.94 690 GLY A C 1
ATOM 5250 O O . GLY A 1 690 ? -18.842 24.341 54.063 1.00 97.94 690 GLY A O 1
ATOM 5251 N N . GLU A 1 691 ? -17.140 23.213 53.135 1.00 98.31 691 GLU A N 1
ATOM 5252 C CA . GLU A 1 691 ? -16.519 24.389 52.513 1.00 98.31 691 GLU A CA 1
ATOM 5253 C C . GLU A 1 691 ? -17.347 24.920 51.334 1.00 98.31 691 GLU A C 1
ATOM 5255 O O . GLU A 1 691 ? -17.616 26.123 51.273 1.00 98.31 691 GLU A O 1
ATOM 5260 N N . LEU A 1 692 ? -17.861 24.038 50.468 1.00 98.31 692 LEU A N 1
ATOM 5261 C CA . LEU A 1 692 ? -18.784 24.418 49.394 1.00 98.31 692 LEU A CA 1
ATOM 5262 C C . LEU A 1 692 ? -20.080 25.030 49.951 1.00 98.31 692 LEU A C 1
ATOM 5264 O O . LEU A 1 692 ? -20.598 25.997 49.388 1.00 98.31 692 LEU A O 1
ATOM 5268 N N . ALA A 1 693 ? -20.598 24.512 51.075 1.00 97.25 693 ALA A N 1
ATOM 5269 C CA . ALA A 1 693 ? -21.778 25.063 51.757 1.00 97.25 693 ALA A CA 1
ATOM 5270 C C . ALA A 1 693 ? -21.564 26.510 52.205 1.00 97.25 693 ALA A C 1
ATOM 5272 O O . ALA A 1 693 ? -22.449 27.343 52.017 1.00 97.25 693 ALA A O 1
ATOM 5273 N N . ARG A 1 694 ? -20.383 26.816 52.757 1.00 97.44 694 ARG A N 1
ATOM 5274 C CA . ARG A 1 694 ? -20.027 28.173 53.197 1.00 97.44 694 ARG A CA 1
ATOM 5275 C C . ARG A 1 694 ? -19.773 29.119 52.026 1.00 97.44 694 ARG A C 1
ATOM 5277 O O . ARG A 1 694 ? -20.160 30.279 52.105 1.00 97.44 694 ARG A O 1
ATOM 5284 N N . ALA A 1 695 ? -19.130 28.636 50.962 1.00 96.94 695 ALA A N 1
ATOM 5285 C CA . ALA A 1 695 ? -18.816 29.443 49.783 1.00 96.94 695 ALA A CA 1
ATOM 5286 C C . ALA A 1 695 ? -20.071 29.842 48.985 1.00 96.94 695 ALA A C 1
ATOM 5288 O O . ALA A 1 695 ? -20.110 30.933 48.412 1.00 96.94 695 ALA A O 1
ATOM 5289 N N . ASN A 1 696 ? -21.079 28.959 48.974 1.00 95.62 696 ASN A N 1
ATOM 5290 C CA . ASN A 1 696 ? -22.335 29.079 48.231 1.00 95.62 696 ASN A CA 1
ATOM 5291 C C . ASN A 1 696 ? -22.143 29.575 46.778 1.00 95.62 696 ASN A C 1
ATOM 5293 O O . ASN A 1 696 ? -22.622 30.658 46.428 1.00 95.62 696 ASN A O 1
ATOM 5297 N N . PRO A 1 697 ? -21.399 28.820 45.949 1.00 97.81 697 PRO A N 1
ATOM 5298 C CA . PRO A 1 697 ? -21.081 29.221 44.585 1.00 97.81 697 PRO A CA 1
ATOM 5299 C C . PRO A 1 697 ? -22.257 29.014 43.619 1.00 97.81 697 PRO A C 1
ATOM 5301 O O . PRO A 1 697 ? -23.107 28.142 43.833 1.00 97.81 697 PRO A O 1
ATOM 5304 N N . ASP A 1 698 ? -22.262 29.766 42.519 1.00 97.56 698 ASP A N 1
ATOM 5305 C CA . ASP A 1 698 ? -23.159 29.535 41.375 1.00 97.56 698 ASP A CA 1
ATOM 5306 C C . ASP A 1 698 ? -22.532 28.619 40.304 1.00 97.56 698 ASP A C 1
ATOM 5308 O O . ASP A 1 698 ? -23.248 28.089 39.457 1.00 97.56 698 ASP A O 1
ATOM 5312 N N . VAL A 1 699 ? -21.221 28.364 40.389 1.00 98.56 699 VAL A N 1
ATOM 5313 C CA . VAL A 1 699 ? -20.477 27.393 39.577 1.00 98.56 699 VAL A CA 1
ATOM 5314 C C . VAL A 1 699 ? -19.324 26.784 40.382 1.00 98.56 699 VAL A C 1
ATOM 5316 O O . VAL A 1 699 ? -18.661 27.459 41.168 1.00 98.56 699 VAL A O 1
ATOM 5319 N N . ILE A 1 700 ? -19.057 25.492 40.209 1.00 98.81 700 ILE A N 1
ATOM 5320 C CA . ILE A 1 700 ? -17.911 24.820 40.834 1.00 98.81 700 ILE A CA 1
ATOM 5321 C C . ILE A 1 700 ? -16.858 24.569 39.761 1.00 98.81 700 ILE A C 1
ATOM 5323 O O . ILE A 1 700 ? -17.142 23.934 38.750 1.00 98.81 700 ILE A O 1
ATOM 5327 N N . VAL A 1 701 ? -15.633 25.035 39.990 1.00 98.69 701 VAL A N 1
ATOM 5328 C CA . VAL A 1 701 ? -14.468 24.709 39.161 1.00 98.69 701 VAL A CA 1
ATOM 5329 C C . VAL A 1 701 ? -13.624 23.718 39.943 1.00 98.69 701 VAL A C 1
ATOM 5331 O O . VAL A 1 701 ? -13.256 23.990 41.083 1.00 98.69 701 VAL A O 1
ATOM 5334 N N . VAL A 1 702 ? -13.316 22.564 39.361 1.00 98.31 702 VAL A N 1
ATOM 5335 C CA . VAL A 1 702 ? -12.520 21.532 40.033 1.00 98.31 702 VAL A CA 1
ATOM 5336 C C . VAL A 1 702 ? -11.312 21.143 39.192 1.00 98.31 702 VAL A C 1
ATOM 5338 O O . VAL A 1 702 ? -11.462 20.799 38.027 1.00 98.31 702 VAL A O 1
ATOM 5341 N N . LEU A 1 703 ? -10.116 21.191 39.782 1.00 97.12 703 LEU A N 1
ATOM 5342 C CA . LEU A 1 703 ? -8.845 20.802 39.166 1.00 97.12 703 LEU A CA 1
ATOM 5343 C C . LEU A 1 703 ? -8.252 19.594 39.890 1.00 97.12 703 LEU A C 1
ATOM 5345 O O . LEU A 1 703 ? -7.830 19.702 41.045 1.00 97.12 703 LEU A O 1
ATOM 5349 N N . GLY A 1 704 ? -8.142 18.455 39.211 1.00 93.81 704 GLY A N 1
ATOM 5350 C CA . GLY A 1 704 ? -7.400 17.322 39.756 1.00 93.81 704 GLY A CA 1
ATOM 5351 C C . GLY A 1 704 ? -7.568 16.004 39.013 1.00 93.81 704 GLY A C 1
ATOM 5352 O O . GLY A 1 704 ? -8.060 15.945 37.889 1.00 93.81 704 GLY A O 1
ATOM 5353 N N . GLY A 1 705 ? -7.121 14.931 39.668 1.00 90.88 705 GLY A N 1
ATOM 5354 C CA . GLY A 1 705 ? -7.387 13.554 39.253 1.00 90.88 705 GLY A CA 1
ATOM 5355 C C . GLY A 1 705 ? -8.727 13.028 39.781 1.00 90.88 705 GLY A C 1
ATOM 5356 O O . GLY A 1 705 ? -9.490 13.753 40.423 1.00 90.88 705 GLY A O 1
ATOM 5357 N N . GLY A 1 706 ? -8.985 11.735 39.555 1.00 91.88 706 GLY A N 1
ATOM 5358 C CA . GLY A 1 706 ? -10.271 11.096 39.859 1.00 91.88 706 GLY A CA 1
ATOM 5359 C C . GLY A 1 706 ? -10.757 11.285 41.297 1.00 91.88 706 GLY A C 1
ATOM 5360 O O . GLY A 1 706 ? -11.922 11.595 41.498 1.00 91.88 706 GLY A O 1
ATOM 5361 N N . SER A 1 707 ? -9.868 11.205 42.291 1.00 92.38 707 SER A N 1
ATOM 5362 C CA . SER A 1 707 ? -10.240 11.354 43.707 1.00 92.38 707 SER A CA 1
ATOM 5363 C C . SER A 1 707 ? -10.889 12.711 44.014 1.00 92.38 707 SER A C 1
ATOM 5365 O O . SER A 1 707 ? -11.972 12.770 44.589 1.00 92.38 707 SER A O 1
ATOM 5367 N N . THR A 1 708 ? -10.258 13.811 43.592 1.00 96.38 708 THR A N 1
ATOM 5368 C CA . THR A 1 708 ? -10.776 15.171 43.815 1.00 96.38 708 THR A CA 1
ATOM 5369 C C . THR A 1 708 ? -12.046 15.423 43.009 1.00 96.38 708 THR A C 1
ATOM 5371 O O . THR A 1 708 ? -12.979 16.043 43.520 1.00 96.38 708 THR A O 1
ATOM 5374 N N . LEU A 1 709 ? -12.114 14.918 41.774 1.00 97.38 709 LEU A N 1
ATOM 5375 C CA . LEU A 1 709 ? -13.296 15.040 40.920 1.00 97.38 709 LEU A CA 1
ATOM 5376 C C . LEU A 1 709 ? -14.503 14.307 41.517 1.00 97.38 709 LEU A C 1
ATOM 5378 O O . LEU A 1 709 ? -15.581 14.888 41.636 1.00 97.38 709 LEU A O 1
ATOM 5382 N N . ASP A 1 710 ? -14.319 13.058 41.938 1.00 96.69 710 ASP A N 1
ATOM 5383 C CA . ASP A 1 710 ? -15.371 12.228 42.525 1.00 96.69 710 ASP A CA 1
ATOM 5384 C C . ASP A 1 710 ? -15.856 12.793 43.864 1.00 96.69 710 ASP A C 1
ATOM 5386 O O . ASP A 1 710 ? -17.064 12.953 44.057 1.00 96.69 710 ASP A O 1
ATOM 5390 N N . ALA A 1 711 ? -14.932 13.184 44.749 1.00 97.31 711 ALA A N 1
ATOM 5391 C CA . ALA A 1 711 ? -15.279 13.812 46.021 1.00 97.31 711 ALA A CA 1
ATOM 5392 C C . ALA A 1 711 ? -16.033 15.133 45.824 1.00 97.31 711 ALA A C 1
ATOM 5394 O O . ALA A 1 711 ? -16.994 15.394 46.538 1.00 97.31 711 ALA A O 1
ATOM 5395 N N . THR A 1 712 ? -15.657 15.946 44.831 1.00 98.31 712 THR A N 1
ATOM 5396 C CA . THR A 1 712 ? -16.346 17.217 44.550 1.00 98.31 712 THR A CA 1
ATOM 5397 C C . THR A 1 712 ? -17.757 16.994 44.010 1.00 98.31 712 THR A C 1
ATOM 5399 O O . THR A 1 712 ? -18.694 17.640 44.479 1.00 98.31 712 THR A O 1
ATOM 5402 N N . LYS A 1 713 ? -17.937 16.049 43.074 1.00 98.19 713 LYS A N 1
ATOM 5403 C CA . LYS A 1 713 ? -19.269 15.677 42.563 1.00 98.19 713 LYS A CA 1
ATOM 5404 C C . LYS A 1 713 ? -20.177 15.198 43.699 1.00 98.19 713 LYS A C 1
ATOM 5406 O O . LYS A 1 713 ? -21.313 15.651 43.813 1.00 98.19 713 LYS A O 1
ATOM 5411 N N . ALA A 1 714 ? -19.673 14.319 44.566 1.00 97.94 714 ALA A N 1
ATOM 5412 C CA . ALA A 1 714 ? -20.424 13.837 45.723 1.00 97.94 714 ALA A CA 1
ATOM 5413 C C . ALA A 1 714 ? -20.684 14.949 46.759 1.00 97.94 714 ALA A C 1
ATOM 5415 O O . ALA A 1 714 ? -21.774 15.013 47.323 1.00 97.94 714 ALA A O 1
ATOM 5416 N N . ALA A 1 715 ? -19.732 15.858 46.981 1.00 98.31 715 ALA A N 1
ATOM 5417 C CA . ALA A 1 715 ? -19.893 16.974 47.911 1.00 98.31 715 ALA A CA 1
ATOM 5418 C C . ALA A 1 715 ? -21.003 17.933 47.469 1.00 98.31 715 ALA A C 1
ATOM 5420 O O . ALA A 1 715 ? -21.794 18.386 48.297 1.00 98.31 715 ALA A O 1
ATOM 5421 N N . GLU A 1 716 ? -21.103 18.207 46.166 1.00 98.19 716 GLU A N 1
ATOM 5422 C CA . GLU A 1 716 ? -22.191 19.017 45.616 1.00 98.19 716 GLU A CA 1
ATOM 5423 C C . GLU A 1 716 ? -23.553 18.332 45.794 1.00 98.19 716 GLU A C 1
ATOM 5425 O O . GLU A 1 716 ? -24.517 18.977 46.211 1.00 98.19 716 GLU A O 1
ATOM 5430 N N . VAL A 1 717 ? -23.628 17.011 45.591 1.00 98.06 717 VAL A N 1
ATOM 5431 C CA . VAL A 1 717 ? -24.839 16.229 45.890 1.00 98.06 717 VAL A CA 1
ATOM 5432 C C . VAL A 1 717 ? -25.240 16.376 47.360 1.00 98.06 717 VAL A C 1
ATOM 5434 O O . VAL A 1 717 ? -26.387 16.725 47.645 1.00 98.06 717 VAL A O 1
ATOM 5437 N N . LEU A 1 718 ? -24.310 16.162 48.295 1.00 97.81 718 LEU A N 1
ATOM 5438 C CA . LEU A 1 718 ? -24.594 16.220 49.733 1.00 97.81 718 LEU A CA 1
ATOM 5439 C C . LEU A 1 718 ? -24.991 17.621 50.198 1.00 97.81 718 LEU A C 1
ATOM 5441 O O . LEU A 1 718 ? -25.958 17.775 50.946 1.00 97.81 718 LEU A O 1
ATOM 5445 N N . ARG A 1 719 ? -24.281 18.650 49.733 1.00 97.06 719 ARG A N 1
ATOM 5446 C CA . ARG A 1 719 ? -24.563 20.046 50.081 1.00 97.06 719 ARG A CA 1
ATOM 5447 C C . ARG A 1 719 ? -25.950 20.470 49.611 1.00 97.06 719 ARG A C 1
ATOM 5449 O O . ARG A 1 719 ? -26.672 21.141 50.350 1.00 97.06 719 ARG A O 1
ATOM 5456 N N . THR A 1 720 ? -26.320 20.088 48.392 1.00 97.12 720 THR A N 1
ATOM 5457 C CA . THR A 1 720 ? -27.561 20.546 47.769 1.00 97.12 720 THR A CA 1
ATOM 5458 C C . THR A 1 720 ? -28.757 19.704 48.208 1.00 97.12 720 THR A C 1
ATOM 5460 O O . THR A 1 720 ? -29.796 20.259 48.585 1.00 97.12 720 THR A O 1
ATOM 5463 N N . LEU A 1 721 ? -28.633 18.376 48.223 1.00 97.19 721 LEU A N 1
ATOM 5464 C CA . LEU A 1 721 ? -29.747 17.455 48.484 1.00 97.19 721 LEU A CA 1
ATOM 5465 C C . LEU A 1 721 ? -29.858 17.008 49.952 1.00 97.19 721 LEU A C 1
ATOM 5467 O O . LEU A 1 721 ? -30.929 16.548 50.359 1.00 97.19 721 LEU A O 1
ATOM 5471 N N . GLY A 1 722 ? -28.816 17.216 50.763 1.00 94.00 722 GLY A N 1
ATOM 5472 C CA . GLY A 1 722 ? -28.753 16.793 52.165 1.00 94.00 722 GLY A CA 1
ATOM 5473 C C . GLY A 1 722 ? -28.557 15.281 52.329 1.00 94.00 722 GLY A C 1
ATOM 5474 O O . GLY A 1 722 ? -28.336 14.562 51.357 1.00 94.00 722 GLY A O 1
ATOM 5475 N N . GLY A 1 723 ? -28.677 14.785 53.562 1.00 93.69 723 GLY A N 1
ATOM 5476 C CA . GLY A 1 723 ? -28.468 13.367 53.885 1.00 93.69 723 GLY A CA 1
ATOM 5477 C C . GLY A 1 723 ? -26.995 13.001 54.073 1.00 93.69 723 GLY A C 1
ATOM 5478 O O . GLY A 1 723 ? -26.152 13.864 54.325 1.00 93.69 723 GLY A O 1
ATOM 5479 N N . THR A 1 724 ? -26.703 11.709 53.978 1.00 93.00 724 THR A N 1
ATOM 5480 C CA . THR A 1 724 ? -25.357 11.134 54.088 1.00 93.00 724 THR A CA 1
ATOM 5481 C C . THR A 1 724 ? -24.951 10.481 52.770 1.00 93.00 724 THR A C 1
ATOM 5483 O O . THR A 1 724 ? -25.798 10.164 51.940 1.00 93.00 724 THR A O 1
ATOM 5486 N N . VAL A 1 725 ? -23.652 10.251 52.559 1.00 92.38 725 VAL A N 1
ATOM 5487 C CA . VAL A 1 725 ? -23.168 9.598 51.328 1.00 92.38 725 VAL A CA 1
ATOM 5488 C C . VAL A 1 725 ? -23.755 8.194 51.139 1.00 92.38 725 VAL A C 1
ATOM 5490 O O . VAL A 1 725 ? -23.975 7.773 50.006 1.00 92.38 725 VAL A O 1
ATOM 5493 N N . ASP A 1 726 ? -24.076 7.501 52.238 1.00 91.25 726 ASP A N 1
ATOM 5494 C CA . ASP A 1 726 ? -24.664 6.163 52.199 1.00 91.25 726 ASP A CA 1
ATOM 5495 C C . ASP A 1 726 ? -26.062 6.140 51.556 1.00 91.25 726 ASP A C 1
ATOM 5497 O O . ASP A 1 726 ? -26.433 5.130 50.960 1.00 91.25 726 ASP A O 1
ATOM 5501 N N . ASP A 1 727 ? -26.789 7.263 51.572 1.00 92.38 727 ASP A N 1
ATOM 5502 C CA . ASP A 1 727 ? -28.102 7.397 50.924 1.00 92.38 727 ASP A CA 1
ATOM 5503 C C . ASP A 1 727 ? -28.016 7.389 49.386 1.00 92.38 727 ASP A C 1
ATOM 5505 O O . ASP A 1 727 ? -29.023 7.184 48.702 1.00 92.38 727 ASP A O 1
ATOM 5509 N N . TYR A 1 728 ? -26.822 7.630 48.835 1.00 94.31 728 TYR A N 1
ATOM 5510 C CA . TYR A 1 728 ? -26.611 7.844 47.403 1.00 94.31 728 TYR A CA 1
ATOM 5511 C C . TYR A 1 728 ? -25.814 6.734 46.715 1.00 94.31 728 TYR A C 1
ATOM 5513 O O . TYR A 1 728 ? -25.695 6.764 45.491 1.00 94.31 728 TYR A O 1
ATOM 5521 N N . PHE A 1 729 ? -25.289 5.741 47.443 1.00 90.31 729 PHE A N 1
ATOM 5522 C CA . PHE A 1 729 ? -24.610 4.611 46.802 1.00 90.31 729 PHE A CA 1
ATOM 5523 C C . PHE A 1 729 ? -25.571 3.775 45.948 1.00 90.31 729 PHE A C 1
ATOM 5525 O O . PHE A 1 729 ? -26.727 3.541 46.306 1.00 90.31 729 PHE A O 1
ATOM 5532 N N . GLY A 1 730 ? -25.066 3.298 44.809 1.00 86.00 730 GLY A N 1
ATOM 5533 C CA . GLY A 1 730 ? -25.847 2.588 43.799 1.00 86.00 730 GLY A CA 1
ATOM 5534 C C . GLY A 1 730 ? -26.201 3.457 42.592 1.00 86.00 730 GLY A C 1
ATOM 5535 O O . GLY A 1 730 ? -25.581 4.489 42.339 1.00 86.00 730 GLY A O 1
ATOM 5536 N N . THR A 1 731 ? -27.180 3.000 41.808 1.00 89.81 731 THR A N 1
ATOM 5537 C CA . THR A 1 731 ? -27.551 3.619 40.526 1.00 89.81 731 THR A CA 1
ATOM 5538 C C . THR A 1 731 ? -28.833 4.443 40.651 1.00 89.81 731 THR A C 1
ATOM 5540 O O . THR A 1 731 ? -29.828 3.949 41.178 1.00 89.81 731 THR A O 1
ATOM 5543 N N . GLY A 1 732 ? -28.824 5.684 40.152 1.00 93.31 732 GLY A N 1
ATOM 5544 C CA . GLY A 1 732 ? -30.023 6.527 39.988 1.00 93.31 732 GLY A CA 1
ATOM 5545 C C . GLY A 1 732 ? -30.543 7.238 41.248 1.00 93.31 732 GLY A C 1
ATOM 5546 O O . GLY A 1 732 ? -31.577 7.911 41.193 1.00 93.31 732 GLY A O 1
ATOM 5547 N N . LYS A 1 733 ? -29.851 7.109 42.388 1.00 95.19 733 LYS A N 1
ATOM 5548 C CA . LYS A 1 733 ? -30.292 7.647 43.688 1.00 95.19 733 LYS A CA 1
ATOM 5549 C C . LYS A 1 733 ? -30.268 9.169 43.774 1.00 95.19 733 LYS A C 1
ATOM 5551 O O . LYS A 1 733 ? -31.128 9.762 44.428 1.00 95.19 733 LYS A O 1
ATOM 5556 N N . VAL A 1 734 ? -29.343 9.820 43.076 1.00 96.94 734 VAL A N 1
ATOM 5557 C CA . VAL A 1 734 ? -29.261 11.285 43.036 1.00 96.94 734 VAL A CA 1
ATOM 5558 C C . VAL A 1 734 ? -30.409 11.843 42.200 1.00 96.94 734 VAL A C 1
ATOM 5560 O O . VAL A 1 734 ? -31.117 12.743 42.653 1.00 96.94 734 VAL A O 1
ATOM 5563 N N . THR A 1 735 ? -30.669 11.260 41.028 1.00 96.81 735 THR A N 1
ATOM 5564 C CA . THR A 1 735 ? -31.803 11.623 40.168 1.00 96.81 735 THR A CA 1
ATOM 5565 C C . THR A 1 735 ? -33.142 11.431 40.885 1.00 96.81 735 THR A C 1
ATOM 5567 O O . THR A 1 735 ? -34.010 12.307 40.811 1.00 96.81 735 THR A O 1
ATOM 5570 N N . GLU A 1 736 ? -33.327 10.321 41.608 1.00 95.38 736 GLU A N 1
ATOM 5571 C CA . GLU A 1 736 ? -34.515 10.093 42.447 1.00 95.38 736 GLU A CA 1
ATOM 5572 C C . GLU A 1 736 ? -34.703 11.226 43.468 1.00 95.38 736 GLU A C 1
ATOM 5574 O O . GLU A 1 736 ? -35.789 11.805 43.573 1.00 95.38 736 GLU A O 1
ATOM 5579 N N . LYS A 1 737 ? -33.635 11.602 44.180 1.00 96.62 737 LYS A N 1
ATOM 5580 C CA . LYS A 1 737 ? -33.681 12.656 45.199 1.00 96.62 737 LYS A CA 1
ATOM 5581 C C . LYS A 1 737 ? -33.901 14.056 44.614 1.00 96.62 737 LYS A C 1
ATOM 5583 O O . LYS A 1 737 ? -34.626 14.862 45.206 1.00 96.62 737 LYS A O 1
ATOM 5588 N N . ILE A 1 738 ? -33.339 14.350 43.442 1.00 96.88 738 ILE A N 1
ATOM 5589 C CA . ILE A 1 738 ? -33.597 15.591 42.693 1.00 96.88 738 ILE A CA 1
ATOM 5590 C C . ILE A 1 738 ? -35.086 15.705 42.359 1.00 96.88 738 ILE A C 1
ATOM 5592 O O . ILE A 1 738 ? -35.700 16.733 42.648 1.00 96.88 738 ILE A O 1
ATOM 5596 N N . LYS A 1 739 ? -35.697 14.634 41.836 1.00 95.38 739 LYS A N 1
ATOM 5597 C CA . LYS A 1 739 ? -37.138 14.608 41.526 1.00 95.38 739 LYS A CA 1
ATOM 5598 C C . LYS A 1 739 ? -38.002 14.847 42.765 1.00 95.38 739 LYS A C 1
ATOM 5600 O O . LYS A 1 739 ? -39.009 15.539 42.671 1.00 95.38 739 LYS A O 1
ATOM 5605 N N . GLN A 1 740 ? -37.605 14.308 43.918 1.00 94.94 740 GLN A N 1
ATOM 5606 C CA . GLN A 1 740 ? -38.331 14.483 45.181 1.00 94.94 740 GLN A CA 1
ATOM 5607 C C . GLN A 1 740 ? -38.217 15.901 45.755 1.00 94.94 740 GLN A C 1
ATOM 5609 O O . GLN A 1 740 ? -39.182 16.424 46.302 1.00 94.94 740 GLN A O 1
ATOM 5614 N N . THR A 1 741 ? -37.032 16.510 45.681 1.00 95.56 741 THR A N 1
ATOM 5615 C CA . THR A 1 741 ? -36.753 17.801 46.336 1.00 95.56 741 THR A CA 1
ATOM 5616 C C . THR A 1 741 ? -36.993 19.012 45.435 1.00 95.56 741 THR A C 1
ATOM 5618 O O . THR A 1 741 ? -37.109 20.125 45.943 1.00 95.56 741 THR A O 1
ATOM 5621 N N . GLY A 1 742 ? -37.023 18.824 44.111 1.00 94.44 742 GLY A N 1
ATOM 5622 C CA . GLY A 1 742 ? -37.109 19.904 43.122 1.00 94.44 742 GLY A CA 1
ATOM 5623 C C . GLY A 1 742 ? -35.849 20.776 43.027 1.00 94.44 742 GLY A C 1
ATOM 5624 O O . GLY A 1 742 ? -35.850 21.780 42.315 1.00 94.44 742 GLY A O 1
ATOM 5625 N N . LYS A 1 743 ? -34.776 20.420 43.743 1.00 95.62 743 LYS A N 1
ATOM 5626 C CA . LYS A 1 743 ? -33.510 21.159 43.748 1.00 95.62 743 LYS A CA 1
ATOM 5627 C C . LYS A 1 743 ? -32.684 20.851 42.500 1.00 95.62 743 LYS A C 1
ATOM 5629 O O . LYS A 1 743 ? -32.807 19.781 41.912 1.00 95.62 743 LYS A O 1
ATOM 5634 N N . LYS A 1 744 ? -31.809 21.782 42.120 1.00 95.06 744 LYS A N 1
ATOM 5635 C CA . LYS A 1 744 ? -30.849 21.622 41.019 1.00 95.06 744 LYS A CA 1
ATOM 5636 C C . LYS A 1 744 ? -29.433 21.680 41.572 1.00 95.06 744 LYS A C 1
ATOM 5638 O O . LYS A 1 744 ? -29.169 22.520 42.428 1.00 95.06 744 LYS A O 1
ATOM 5643 N N . LEU A 1 745 ? -28.562 20.801 41.084 1.00 97.62 745 LEU A N 1
ATOM 5644 C CA . LEU A 1 745 ? -27.139 20.831 41.415 1.00 97.62 745 LEU A CA 1
ATOM 5645 C C . LEU A 1 745 ? -26.470 22.043 40.755 1.00 97.62 745 LEU A C 1
ATOM 5647 O O . LEU A 1 745 ? -26.849 22.438 39.647 1.00 97.62 745 LEU A O 1
ATOM 5651 N N . THR A 1 746 ? -25.484 22.620 41.435 1.00 98.12 746 THR A N 1
ATOM 5652 C CA . THR A 1 746 ? -24.627 23.672 40.883 1.00 98.12 746 THR A CA 1
ATOM 5653 C C . THR A 1 746 ? -23.819 23.117 39.698 1.00 98.12 746 THR A C 1
ATOM 5655 O O . THR A 1 746 ? -23.256 22.026 39.816 1.00 98.12 746 THR A O 1
ATOM 5658 N N . PRO A 1 747 ? -23.729 23.836 38.559 1.00 98.06 747 PRO A N 1
ATOM 5659 C CA . PRO A 1 747 ? -22.904 23.424 37.427 1.00 98.06 747 PRO A CA 1
ATOM 5660 C C . PRO A 1 747 ? -21.443 23.181 37.813 1.00 98.06 747 PRO A C 1
ATOM 5662 O O . PRO A 1 747 ? -20.852 23.962 38.562 1.00 98.06 747 PRO A O 1
ATOM 5665 N N . VAL A 1 748 ? -20.846 22.123 37.260 1.00 98.56 748 VAL A N 1
ATOM 5666 C CA . VAL A 1 748 ? -19.450 21.739 37.528 1.00 98.56 748 VAL A CA 1
ATOM 5667 C C . VAL A 1 748 ? -18.614 21.855 36.253 1.00 98.56 748 VAL A C 1
ATOM 5669 O O . VAL A 1 748 ? -18.935 21.225 35.243 1.00 98.56 748 VAL A O 1
ATOM 5672 N N . VAL A 1 749 ? -17.524 22.625 36.322 1.00 98.62 749 VAL A N 1
ATOM 5673 C CA . VAL A 1 749 ? -16.437 22.680 35.334 1.00 98.62 749 VAL A CA 1
ATOM 5674 C C . VAL A 1 749 ? -15.303 21.772 35.812 1.00 98.62 749 VAL A C 1
ATOM 5676 O O . VAL A 1 749 ? -14.569 22.119 36.740 1.00 98.62 749 VAL A O 1
ATOM 5679 N N . ALA A 1 750 ? -15.177 20.594 35.203 1.00 98.31 750 ALA A N 1
ATOM 5680 C CA . ALA A 1 750 ? -14.240 19.553 35.618 1.00 98.31 750 ALA A CA 1
ATOM 5681 C C . ALA A 1 750 ? -12.941 19.574 34.804 1.00 98.31 750 ALA A C 1
ATOM 5683 O O . ALA A 1 750 ? -12.949 19.243 33.622 1.00 98.31 750 ALA A O 1
ATOM 5684 N N . ILE A 1 751 ? -11.824 19.921 35.446 1.00 97.88 751 ILE A N 1
ATOM 5685 C CA . ILE A 1 751 ? -10.494 20.031 34.839 1.00 97.88 751 ILE A CA 1
ATOM 5686 C C . ILE A 1 751 ? -9.627 18.844 35.275 1.00 97.88 751 ILE A C 1
ATOM 5688 O O . ILE A 1 751 ? -9.215 18.740 36.435 1.00 97.88 751 ILE A O 1
ATOM 5692 N N . GLN A 1 752 ? -9.334 17.952 34.333 1.00 96.00 752 GLN A N 1
ATOM 5693 C CA . GLN A 1 752 ? -8.513 16.765 34.558 1.00 96.00 752 GLN A CA 1
ATOM 5694 C C . GLN A 1 752 ? -7.018 17.116 34.552 1.00 96.00 752 GLN A C 1
ATOM 5696 O O . GLN A 1 752 ? -6.551 17.859 33.689 1.00 96.00 752 GLN A O 1
ATOM 5701 N N . THR A 1 753 ? -6.247 16.543 35.484 1.00 93.06 753 THR A N 1
ATOM 5702 C CA . THR A 1 753 ? -4.776 16.713 35.538 1.00 93.06 753 THR A CA 1
ATOM 5703 C C . THR A 1 753 ? -3.978 15.436 35.278 1.00 93.06 753 THR A C 1
ATOM 5705 O O . THR A 1 753 ? -2.752 15.463 35.324 1.00 93.06 753 THR A O 1
ATOM 5708 N N . ALA A 1 754 ? -4.645 14.305 35.045 1.00 92.69 754 ALA A N 1
ATOM 5709 C CA . ALA A 1 754 ? -3.989 13.012 34.862 1.00 92.69 754 ALA A CA 1
ATOM 5710 C C . ALA A 1 754 ? -4.663 12.187 33.762 1.00 92.69 754 ALA A C 1
ATOM 5712 O O . ALA A 1 754 ? -5.880 12.014 33.797 1.00 92.69 754 ALA A O 1
ATOM 5713 N N . ALA A 1 755 ? -3.881 11.623 32.840 1.00 95.38 755 ALA A N 1
ATOM 5714 C CA . ALA A 1 755 ? -4.374 10.634 31.881 1.00 95.38 755 ALA A CA 1
ATOM 5715 C C . ALA A 1 755 ? -4.620 9.312 32.629 1.00 95.38 755 ALA A C 1
ATOM 5717 O O . ALA A 1 755 ? -3.680 8.564 32.889 1.00 95.38 755 ALA A O 1
ATOM 5718 N N . SER A 1 756 ? -5.856 9.098 33.098 1.00 92.81 756 SER A N 1
ATOM 5719 C CA . SER A 1 756 ? -6.237 7.990 33.992 1.00 92.81 756 SER A CA 1
ATOM 5720 C C . SER A 1 756 ? -7.768 7.804 34.028 1.00 92.81 756 SER A C 1
ATOM 5722 O O . SER A 1 756 ? -8.369 7.474 33.016 1.00 92.81 756 SER A O 1
ATOM 5724 N N . SER A 1 757 ? -8.416 8.068 35.167 1.00 90.06 757 SER A N 1
ATOM 5725 C CA . SER A 1 757 ? -9.800 7.675 35.494 1.00 90.06 757 SER A CA 1
ATOM 5726 C C . SER A 1 757 ? -10.929 8.132 34.554 1.00 90.06 757 SER A C 1
ATOM 5728 O O . SER A 1 757 ? -12.051 7.655 34.685 1.00 90.06 757 SER A O 1
ATOM 5730 N N . GLY A 1 758 ? -10.710 9.142 33.704 1.00 94.69 758 GLY A N 1
ATOM 5731 C CA . GLY A 1 758 ? -11.787 9.773 32.926 1.00 94.69 758 GLY A CA 1
ATOM 5732 C C . GLY A 1 758 ? -12.893 10.442 33.766 1.00 94.69 758 GLY A C 1
ATOM 5733 O O . GLY A 1 758 ? -13.929 10.812 33.224 1.00 94.69 758 GLY A O 1
ATOM 5734 N N . ALA A 1 759 ? -12.706 10.630 35.081 1.00 95.56 759 ALA A N 1
ATOM 5735 C CA . ALA A 1 759 ? -13.750 11.074 36.017 1.00 95.56 759 ALA A CA 1
ATOM 5736 C C . ALA A 1 759 ? -14.390 12.437 35.688 1.00 95.56 759 ALA A C 1
ATOM 5738 O O . ALA A 1 759 ? -15.510 12.719 36.120 1.00 95.56 759 ALA A O 1
ATOM 5739 N N . HIS A 1 760 ? -13.693 13.278 34.921 1.00 97.38 760 HIS A N 1
ATOM 5740 C CA . HIS A 1 760 ? -14.190 14.558 34.418 1.00 97.38 760 HIS A CA 1
ATOM 5741 C C . HIS A 1 760 ? -15.290 14.404 33.350 1.00 97.38 760 HIS A C 1
ATOM 5743 O O . HIS A 1 760 ? -16.015 15.357 33.083 1.00 97.38 760 HIS A O 1
ATOM 5749 N N . LEU A 1 761 ? -15.450 13.214 32.762 1.00 97.56 761 LEU A N 1
ATOM 5750 C CA . LEU A 1 761 ? -16.426 12.932 31.705 1.00 97.56 761 LEU A CA 1
ATOM 5751 C C . LEU A 1 761 ? -17.618 12.093 32.181 1.00 97.56 761 LEU A C 1
ATOM 5753 O O . LEU A 1 761 ? -18.591 11.948 31.432 1.00 97.56 761 LEU A O 1
ATOM 5757 N N . THR A 1 762 ? -17.554 11.530 33.391 1.00 96.31 762 THR A N 1
ATOM 5758 C CA . THR A 1 762 ? -18.358 10.359 33.762 1.00 96.31 762 THR A CA 1
ATOM 5759 C C . THR A 1 762 ? -19.371 10.622 34.876 1.00 96.31 762 THR A C 1
ATOM 5761 O O . THR A 1 762 ? -19.257 11.571 35.653 1.00 96.31 762 THR A O 1
ATOM 5764 N N . LYS A 1 763 ? -20.360 9.725 34.965 1.00 94.69 763 LYS A N 1
ATOM 5765 C CA . LYS A 1 763 ? -21.445 9.691 35.964 1.00 94.69 763 LYS A CA 1
ATOM 5766 C C . LYS A 1 763 ? -21.080 9.051 37.305 1.00 94.69 763 LYS A C 1
ATOM 5768 O O . LYS A 1 763 ? -21.943 8.857 38.159 1.00 94.69 763 LYS A O 1
ATOM 5773 N N . TYR A 1 764 ? -19.825 8.641 37.458 1.00 93.81 764 TYR A N 1
ATOM 5774 C CA . TYR A 1 764 ? -19.360 7.890 38.617 1.00 93.81 764 TYR A CA 1
ATOM 5775 C C . TYR A 1 764 ? -18.822 8.822 39.692 1.00 93.81 764 TYR A C 1
ATOM 5777 O O . TYR A 1 764 ? -18.173 9.808 39.365 1.00 93.81 764 TYR A O 1
ATOM 5785 N N . ALA A 1 765 ? -19.036 8.493 40.961 1.00 94.44 765 ALA A N 1
ATOM 5786 C CA . ALA A 1 765 ? -18.256 9.047 42.061 1.00 94.44 765 ALA A CA 1
ATOM 5787 C C . ALA A 1 765 ? -17.897 7.932 43.044 1.00 94.44 765 ALA A C 1
ATOM 5789 O O . ALA A 1 765 ? -18.780 7.313 43.645 1.00 94.44 765 ALA A O 1
ATOM 5790 N N . ASN A 1 766 ? -16.602 7.652 43.185 1.00 90.12 766 ASN A N 1
ATOM 5791 C CA . ASN A 1 766 ? -16.103 6.658 44.123 1.00 90.12 766 ASN A CA 1
ATOM 5792 C C . ASN A 1 766 ? -15.689 7.315 45.437 1.00 90.12 766 ASN A C 1
ATOM 5794 O O . ASN A 1 766 ? -14.880 8.239 45.422 1.00 90.12 766 ASN A O 1
ATOM 5798 N N . ILE A 1 767 ? -16.162 6.779 46.561 1.00 91.31 767 ILE A N 1
ATOM 5799 C CA . ILE A 1 767 ? -15.829 7.263 47.904 1.00 91.31 767 ILE A CA 1
ATOM 5800 C C . ILE A 1 767 ? -15.343 6.088 48.752 1.00 91.31 767 ILE A C 1
ATOM 5802 O O . ILE A 1 767 ? -15.988 5.036 48.790 1.00 91.31 767 ILE A O 1
ATOM 5806 N N . THR A 1 768 ? -14.215 6.269 49.438 1.00 86.81 768 THR A N 1
ATOM 5807 C CA . THR A 1 768 ? -13.590 5.214 50.248 1.00 86.81 768 THR A CA 1
ATOM 5808 C C . THR A 1 768 ? -13.869 5.417 51.727 1.00 86.81 768 THR A C 1
ATOM 5810 O O . THR A 1 768 ? -13.636 6.493 52.277 1.00 86.81 768 THR A O 1
ATOM 5813 N N . ASP A 1 769 ? -14.336 4.357 52.382 1.00 82.50 769 ASP A N 1
ATOM 5814 C CA . ASP A 1 769 ? -14.289 4.241 53.833 1.00 82.50 769 ASP A CA 1
ATOM 5815 C C . ASP A 1 769 ? -12.934 3.653 54.246 1.00 82.50 769 ASP A C 1
ATOM 5817 O O . ASP A 1 769 ? -12.675 2.460 54.078 1.00 82.50 769 ASP A O 1
ATOM 5821 N N . VAL A 1 770 ? -12.057 4.510 54.771 1.00 76.44 770 VAL A N 1
ATOM 5822 C CA . VAL A 1 770 ? -10.686 4.138 55.146 1.00 76.44 770 VAL A CA 1
ATOM 5823 C C . VAL A 1 770 ? -10.668 3.130 56.302 1.00 76.44 770 VAL A C 1
ATOM 5825 O O . VAL A 1 770 ? -9.758 2.309 56.369 1.00 76.44 770 VAL A O 1
ATOM 5828 N N . HIS A 1 771 ? -11.680 3.134 57.178 1.00 73.25 771 HIS A N 1
ATOM 5829 C CA . HIS A 1 771 ? -11.723 2.245 58.343 1.00 73.25 771 HIS A CA 1
ATOM 5830 C C . HIS A 1 771 ? -12.034 0.800 57.952 1.00 73.25 771 HIS A C 1
ATOM 5832 O O . HIS A 1 771 ? -11.444 -0.130 58.498 1.00 73.25 771 HIS A O 1
ATOM 5838 N N . SER A 1 772 ? -12.954 0.606 57.004 1.00 69.44 772 SER A N 1
ATOM 5839 C CA . SER A 1 772 ? -13.293 -0.723 56.482 1.00 69.44 772 SER A CA 1
ATOM 5840 C C . SER A 1 772 ? -12.436 -1.141 55.281 1.00 69.44 772 SER A C 1
ATOM 5842 O O . SER A 1 772 ? -12.479 -2.303 54.876 1.00 69.44 772 SER A O 1
ATOM 5844 N N . GLY A 1 773 ? -11.654 -0.217 54.711 1.00 68.38 773 GLY A N 1
ATOM 5845 C CA . GLY A 1 773 ? -10.868 -0.445 53.497 1.00 68.38 773 GLY A CA 1
ATOM 5846 C C . GLY A 1 773 ? -11.741 -0.696 52.266 1.00 68.38 773 GLY A C 1
ATOM 5847 O O . GLY A 1 773 ? -11.298 -1.365 51.336 1.00 68.38 773 GLY A O 1
ATOM 5848 N N . GLN A 1 774 ? -12.990 -0.216 52.274 1.00 71.94 774 GLN A N 1
ATOM 5849 C CA . GLN A 1 774 ? -13.977 -0.484 51.229 1.00 71.94 774 GLN A CA 1
ATOM 5850 C C . GLN A 1 774 ? -14.291 0.771 50.419 1.00 71.94 774 GLN A C 1
ATOM 5852 O O . GLN A 1 774 ? -14.649 1.826 50.956 1.00 71.94 774 GLN A O 1
ATOM 5857 N N . LYS A 1 775 ? -14.209 0.633 49.094 1.00 80.56 775 LYS A N 1
ATOM 5858 C CA . LYS A 1 775 ? -14.615 1.662 48.135 1.00 80.56 775 LYS A CA 1
ATOM 5859 C C . LYS A 1 775 ? -16.064 1.429 47.718 1.00 80.56 775 LYS A C 1
ATOM 5861 O O . LYS A 1 775 ? -16.423 0.326 47.313 1.00 80.56 775 LYS A O 1
ATOM 5866 N N . LYS A 1 776 ? -16.892 2.471 47.787 1.00 83.81 776 LYS A N 1
ATOM 5867 C CA . LYS A 1 776 ? -18.297 2.438 47.359 1.00 83.81 776 LYS A CA 1
ATOM 5868 C C . LYS A 1 776 ? -18.545 3.425 46.223 1.00 83.81 776 LYS A C 1
ATOM 5870 O O . LYS A 1 776 ? -17.818 4.409 46.073 1.00 83.81 776 LYS A O 1
ATOM 5875 N N . LEU A 1 777 ? -19.569 3.148 45.417 1.00 87.75 777 LEU A N 1
ATOM 5876 C CA . LEU A 1 777 ? -19.793 3.804 44.131 1.00 87.75 777 LEU A CA 1
ATOM 5877 C C . LEU A 1 777 ? -21.184 4.439 44.038 1.00 87.75 777 LEU A C 1
ATOM 5879 O O . LEU A 1 777 ? -22.194 3.786 44.304 1.00 87.75 777 LEU A O 1
ATOM 5883 N N . ILE A 1 778 ? -21.221 5.697 43.604 1.00 92.50 778 ILE A N 1
ATOM 5884 C CA . ILE A 1 778 ? -22.425 6.390 43.136 1.00 92.50 778 ILE A CA 1
ATOM 5885 C C . ILE A 1 778 ? -22.410 6.379 41.604 1.00 92.50 778 ILE A C 1
ATOM 5887 O O . ILE A 1 778 ? -21.375 6.679 41.002 1.00 92.50 778 ILE A O 1
ATOM 5891 N N . VAL A 1 779 ? -23.536 6.029 40.977 1.00 93.69 779 VAL A N 1
ATOM 5892 C CA . VAL A 1 779 ? -23.709 5.994 39.515 1.00 93.69 779 VAL A CA 1
ATOM 5893 C C . VAL A 1 779 ? -24.949 6.799 39.134 1.00 93.69 779 VAL A C 1
ATOM 5895 O O . VAL A 1 779 ? -26.075 6.319 39.282 1.00 93.69 779 VAL A O 1
ATOM 5898 N N . ASP A 1 780 ? -24.778 8.025 38.641 1.00 95.56 780 ASP A N 1
ATOM 5899 C CA . ASP A 1 780 ? -25.933 8.863 38.306 1.00 95.56 780 ASP A CA 1
ATOM 5900 C C . ASP A 1 780 ? -25.642 9.905 37.218 1.00 95.56 780 ASP A C 1
ATOM 5902 O O . ASP A 1 780 ? -24.724 10.715 37.341 1.00 95.56 780 ASP A O 1
ATOM 5906 N N . GLU A 1 781 ? -26.454 9.912 36.155 1.00 95.19 781 GLU A N 1
ATOM 5907 C CA . GLU A 1 781 ? -26.325 10.857 35.033 1.00 95.19 781 GLU A CA 1
ATOM 5908 C C . GLU A 1 781 ? -26.442 12.321 35.488 1.00 95.19 781 GLU A C 1
ATOM 5910 O O . GLU A 1 781 ? -25.832 13.204 34.888 1.00 95.19 781 GLU A O 1
ATOM 5915 N N . ALA A 1 782 ? -27.164 12.592 36.585 1.00 96.06 782 ALA A N 1
ATOM 5916 C CA . ALA A 1 782 ? -27.286 13.941 37.137 1.00 96.06 782 ALA A CA 1
ATOM 5917 C C . ALA A 1 782 ? -25.957 14.514 37.664 1.00 96.06 782 ALA A C 1
ATOM 5919 O O . ALA A 1 782 ? -25.861 15.720 37.878 1.00 96.06 782 ALA A O 1
ATOM 5920 N N . MET A 1 783 ? -24.947 13.667 37.886 1.00 95.94 783 MET A N 1
ATOM 5921 C CA . MET A 1 783 ? -23.632 14.062 38.403 1.00 95.94 783 MET A CA 1
ATOM 5922 C C . MET A 1 783 ? -22.584 14.281 37.310 1.00 95.94 783 MET A C 1
ATOM 5924 O O . MET A 1 783 ? -21.453 14.658 37.626 1.00 95.94 783 MET A O 1
ATOM 5928 N N . VAL A 1 784 ? -22.920 14.025 36.042 1.00 97.31 784 VAL A N 1
ATOM 5929 C CA . VAL A 1 784 ? -22.001 14.263 34.925 1.00 97.31 784 VAL A CA 1
ATOM 5930 C C . VAL A 1 784 ? -21.629 15.752 34.906 1.00 97.31 784 VAL A C 1
ATOM 5932 O O . VAL A 1 784 ? -22.532 16.594 34.894 1.00 97.31 784 VAL A O 1
ATOM 5935 N N . PRO A 1 785 ? -20.328 16.105 34.897 1.00 97.56 785 PRO A N 1
ATOM 5936 C CA . PRO A 1 785 ? -19.915 17.502 34.865 1.00 97.56 785 PRO A CA 1
ATOM 5937 C C . PRO A 1 785 ? -20.542 18.263 33.698 1.00 97.56 785 PRO A C 1
ATOM 5939 O O . PRO A 1 785 ? -20.644 17.749 32.582 1.00 97.56 785 PRO A O 1
ATOM 5942 N N . THR A 1 786 ? -20.962 19.499 33.964 1.00 97.56 786 THR A N 1
ATOM 5943 C CA . THR A 1 786 ? -21.640 20.348 32.976 1.00 97.56 786 THR A CA 1
ATOM 5944 C C . THR A 1 786 ? -20.707 20.724 31.835 1.00 97.56 786 THR A C 1
ATOM 5946 O O . THR A 1 786 ? -21.127 20.741 30.680 1.00 97.56 786 THR A O 1
ATOM 5949 N N . HIS A 1 787 ? -19.439 20.993 32.155 1.00 98.19 787 HIS A N 1
ATOM 5950 C CA . HIS A 1 787 ? -18.386 21.170 31.164 1.00 98.19 787 HIS A CA 1
ATOM 5951 C C . HIS A 1 787 ? -17.111 20.493 31.645 1.00 98.19 787 HIS A C 1
ATOM 5953 O O . HIS A 1 787 ? -16.739 20.602 32.812 1.00 98.19 787 HIS A O 1
ATOM 5959 N N . ALA A 1 788 ? -16.431 19.799 30.748 1.00 98.00 788 ALA A N 1
ATOM 5960 C CA . ALA A 1 788 ? -15.188 19.109 31.047 1.00 98.00 788 ALA A CA 1
ATOM 5961 C C . ALA A 1 788 ? -14.015 19.788 30.325 1.00 98.00 788 ALA A C 1
ATOM 5963 O O . ALA A 1 788 ? -14.185 20.363 29.245 1.00 98.00 788 ALA A O 1
ATOM 5964 N N . LEU A 1 789 ? -12.817 19.727 30.900 1.00 97.88 789 LEU A N 1
ATOM 5965 C CA . LEU A 1 789 ? -11.608 20.252 30.282 1.00 97.88 789 LEU A CA 1
ATOM 5966 C C . LEU A 1 789 ? -10.400 19.370 30.591 1.00 97.88 789 LEU A C 1
ATOM 5968 O O . LEU A 1 789 ? -10.193 18.972 31.736 1.00 97.88 789 LEU A O 1
ATOM 5972 N N . PHE A 1 790 ? -9.583 19.086 29.581 1.00 97.94 790 PHE A N 1
ATOM 5973 C CA . PHE A 1 790 ? -8.331 18.363 29.778 1.00 97.94 790 PHE A CA 1
ATOM 5974 C C . PHE A 1 790 ? -7.238 18.892 28.850 1.00 97.94 790 PHE A C 1
ATOM 5976 O O . PHE A 1 790 ? -7.273 18.699 27.636 1.00 97.94 790 PHE A O 1
ATOM 5983 N N . ASP A 1 791 ? -6.262 19.580 29.442 1.00 96.88 791 ASP A N 1
ATOM 5984 C CA . ASP A 1 791 ? -5.051 19.994 28.741 1.00 96.88 791 ASP A CA 1
ATOM 5985 C C . ASP A 1 791 ? -3.998 18.895 28.841 1.00 96.88 791 ASP A C 1
ATOM 5987 O O . ASP A 1 791 ? -3.428 18.670 29.908 1.00 96.88 791 ASP A O 1
ATOM 5991 N N . TYR A 1 792 ? -3.743 18.197 27.737 1.00 96.31 792 TYR A N 1
ATOM 5992 C CA . TYR A 1 792 ? -2.854 17.037 27.737 1.00 96.31 792 TYR A CA 1
ATOM 5993 C C . TYR A 1 792 ? -1.411 17.394 28.100 1.00 96.31 792 TYR A C 1
ATOM 5995 O O . TYR A 1 792 ? -0.694 16.538 28.627 1.00 96.31 792 TYR A O 1
ATOM 6003 N N . ASP A 1 793 ? -0.992 18.651 27.922 1.00 93.62 793 ASP A N 1
ATOM 6004 C CA . ASP A 1 793 ? 0.359 19.082 28.285 1.00 93.62 793 ASP A CA 1
ATOM 6005 C C . ASP A 1 793 ? 0.611 18.988 29.797 1.00 93.62 793 ASP A C 1
ATOM 6007 O O . ASP A 1 793 ? 1.749 18.747 30.208 1.00 93.62 793 ASP A O 1
ATOM 6011 N N . VAL A 1 794 ? -0.419 19.096 30.648 1.00 93.38 794 VAL A N 1
ATOM 6012 C CA . VAL A 1 794 ? -0.238 19.012 32.113 1.00 93.38 794 VAL A CA 1
ATOM 6013 C C . VAL A 1 794 ? 0.260 17.632 32.554 1.00 93.38 794 VAL A C 1
ATOM 6015 O O . VAL A 1 794 ? 0.922 17.507 33.587 1.00 93.38 794 VAL A O 1
ATOM 6018 N N . THR A 1 795 ? 0.005 16.602 31.740 1.00 94.62 795 THR A N 1
ATOM 6019 C CA . THR A 1 795 ? 0.391 15.215 32.030 1.00 94.62 795 THR A CA 1
ATOM 6020 C C . THR A 1 795 ? 1.890 14.969 31.896 1.00 94.62 795 THR A C 1
ATOM 6022 O O . THR A 1 795 ? 2.387 13.984 32.430 1.00 94.62 795 THR A O 1
ATOM 6025 N N . THR A 1 796 ? 2.640 15.876 31.259 1.00 93.50 796 THR A N 1
ATOM 6026 C CA . THR A 1 796 ? 4.112 15.812 31.164 1.00 93.50 796 THR A CA 1
ATOM 6027 C C . THR A 1 796 ? 4.796 15.739 32.531 1.00 93.50 796 THR A C 1
ATOM 6029 O O . THR A 1 796 ? 5.836 15.096 32.669 1.00 93.50 796 THR A O 1
ATOM 6032 N N . SER A 1 797 ? 4.162 16.320 33.553 1.00 90.31 797 SER A N 1
ATOM 6033 C CA . SER A 1 797 ? 4.614 16.296 34.948 1.00 90.31 797 SER A CA 1
ATOM 6034 C C . SER A 1 797 ? 4.327 14.981 35.694 1.00 90.31 797 SER A C 1
ATOM 6036 O O . SER A 1 797 ? 4.829 14.789 36.803 1.00 90.31 797 SER A O 1
ATOM 6038 N N . MET A 1 798 ? 3.541 14.061 35.117 1.00 91.31 798 MET A N 1
ATOM 6039 C CA . MET A 1 798 ? 3.186 12.798 35.771 1.00 91.31 798 MET A CA 1
ATOM 6040 C C . MET A 1 798 ? 4.411 11.879 35.894 1.00 91.31 798 MET A C 1
ATOM 6042 O O . MET A 1 798 ? 5.051 11.587 34.874 1.00 91.31 798 MET A O 1
ATOM 6046 N N . PRO A 1 799 ? 4.691 11.330 37.095 1.00 91.94 799 PRO A N 1
ATOM 6047 C CA . PRO A 1 799 ? 5.729 10.322 37.270 1.00 91.94 799 PRO A CA 1
ATOM 6048 C C . PRO A 1 799 ? 5.486 9.082 36.391 1.00 91.94 799 PRO A C 1
ATOM 6050 O O . PRO A 1 799 ? 4.326 8.741 36.129 1.00 91.94 799 PRO A O 1
ATOM 6053 N N . PRO A 1 800 ? 6.541 8.344 35.994 1.00 93.25 800 PRO A N 1
ATOM 6054 C CA . PRO A 1 800 ? 6.406 7.135 35.178 1.00 93.25 800 PRO A CA 1
ATOM 6055 C C . PRO A 1 800 ? 5.429 6.104 35.757 1.00 93.25 800 PRO A C 1
ATOM 6057 O O . PRO A 1 800 ? 4.558 5.615 35.045 1.00 93.25 800 PRO A O 1
ATOM 6060 N N . GLY A 1 801 ? 5.490 5.849 37.070 1.00 93.69 801 GLY A N 1
ATOM 6061 C CA . GLY A 1 801 ? 4.580 4.911 37.735 1.00 93.69 801 GLY A CA 1
ATOM 6062 C C . GLY A 1 801 ? 3.108 5.334 37.664 1.00 93.69 801 GLY A C 1
ATOM 6063 O O . GLY A 1 801 ? 2.255 4.507 37.373 1.00 93.69 801 GLY A O 1
ATOM 6064 N N . MET A 1 802 ? 2.810 6.625 37.854 1.00 92.06 802 MET A N 1
ATOM 6065 C CA . MET A 1 802 ? 1.444 7.150 37.722 1.00 92.06 802 MET A CA 1
ATOM 6066 C C . MET A 1 802 ? 0.982 7.172 36.256 1.00 92.06 802 MET A C 1
ATOM 6068 O O . MET A 1 802 ? -0.201 6.994 35.983 1.00 92.06 802 MET A O 1
ATOM 6072 N N . THR A 1 803 ? 1.910 7.370 35.314 1.00 95.81 803 THR A N 1
ATOM 6073 C CA . THR A 1 803 ? 1.638 7.285 33.871 1.00 95.81 803 THR A CA 1
ATOM 6074 C C . THR A 1 803 ? 1.225 5.867 33.482 1.00 95.81 803 THR A C 1
ATOM 6076 O O . THR A 1 803 ? 0.222 5.702 32.793 1.00 95.81 803 THR A O 1
ATOM 6079 N N . ALA A 1 804 ? 1.951 4.854 33.967 1.00 96.50 804 ALA A N 1
ATOM 6080 C CA . ALA A 1 804 ? 1.612 3.453 33.744 1.00 96.50 804 ALA A CA 1
ATOM 6081 C C . ALA A 1 804 ? 0.255 3.095 34.370 1.00 96.50 804 ALA A C 1
ATOM 6083 O O . ALA A 1 804 ? -0.628 2.600 33.673 1.00 96.50 804 ALA A O 1
ATOM 6084 N N . ASP A 1 805 ? 0.064 3.419 35.654 1.00 95.50 805 ASP A N 1
ATOM 6085 C CA . ASP A 1 805 ? -1.180 3.132 36.376 1.00 95.50 805 ASP A CA 1
ATOM 6086 C C . ASP A 1 805 ? -2.391 3.767 35.688 1.00 95.50 805 ASP A C 1
ATOM 6088 O O . ASP A 1 805 ? -3.421 3.122 35.530 1.00 95.50 805 ASP A O 1
ATOM 6092 N N . GLY A 1 806 ? -2.265 5.026 35.261 1.00 95.50 806 GLY A N 1
ATOM 6093 C CA . GLY A 1 806 ? -3.343 5.758 34.610 1.00 95.50 806 GLY A CA 1
ATOM 6094 C C . GLY A 1 806 ? -3.675 5.247 33.210 1.00 95.50 806 GLY A C 1
ATOM 6095 O O . GLY A 1 806 ? -4.846 5.034 32.897 1.00 95.50 806 GLY A O 1
ATOM 6096 N N . ALA A 1 807 ? -2.663 5.001 32.378 1.00 97.56 807 ALA A N 1
ATOM 6097 C CA . ALA A 1 807 ? -2.878 4.471 31.036 1.00 97.56 807 ALA A CA 1
ATOM 6098 C C . ALA A 1 807 ? -3.528 3.080 31.078 1.00 97.56 807 ALA A C 1
ATOM 6100 O O . ALA A 1 807 ? -4.477 2.825 30.340 1.00 97.56 807 ALA A O 1
ATOM 6101 N N . LEU A 1 808 ? -3.071 2.199 31.973 1.00 97.69 808 LEU A N 1
ATOM 6102 C CA . LEU A 1 808 ? -3.631 0.853 32.092 1.00 97.69 808 LEU A CA 1
ATOM 6103 C C . LEU A 1 808 ? -5.019 0.831 32.753 1.00 97.69 808 LEU A C 1
ATOM 6105 O O . LEU A 1 808 ? -5.798 -0.073 32.464 1.00 97.69 808 LEU A O 1
ATOM 6109 N N . ASP A 1 809 ? -5.372 1.841 33.554 1.00 96.56 809 ASP A N 1
ATOM 6110 C CA . ASP A 1 809 ? -6.753 2.075 34.008 1.00 96.56 809 ASP A CA 1
ATOM 6111 C C . ASP A 1 809 ? -7.680 2.388 32.820 1.00 96.56 809 ASP A C 1
ATOM 6113 O O . ASP A 1 809 ? -8.733 1.777 32.654 1.00 96.56 809 ASP A O 1
ATOM 6117 N N . GLY A 1 810 ? -7.242 3.277 31.918 1.00 97.38 810 GLY A N 1
ATOM 6118 C CA . GLY A 1 810 ? -7.949 3.564 30.665 1.00 97.38 810 GLY A CA 1
ATOM 6119 C C . GLY A 1 810 ? -8.107 2.328 29.774 1.00 97.38 810 GLY A C 1
ATOM 6120 O O . GLY A 1 810 ? -9.187 2.095 29.231 1.00 97.38 810 GLY A O 1
ATOM 6121 N N . LEU A 1 811 ? -7.063 1.496 29.682 1.00 98.38 811 LEU A N 1
ATOM 6122 C CA . LEU A 1 811 ? -7.120 0.214 28.975 1.00 98.38 811 LEU A CA 1
ATOM 6123 C C . LEU A 1 811 ? -8.137 -0.725 29.629 1.00 98.38 811 LEU A C 1
ATOM 6125 O O . LEU A 1 811 ? -8.939 -1.328 28.922 1.00 98.38 811 LEU A O 1
ATOM 6129 N N . ALA A 1 812 ? -8.137 -0.823 30.962 1.00 98.12 812 ALA A N 1
ATOM 6130 C CA . ALA A 1 812 ? -9.080 -1.646 31.713 1.00 98.12 812 ALA A CA 1
ATOM 6131 C C . ALA A 1 812 ? -10.533 -1.216 31.477 1.00 98.12 812 ALA A C 1
ATOM 6133 O O . ALA A 1 812 ? -11.391 -2.068 31.252 1.00 98.12 812 ALA A O 1
ATOM 6134 N N . HIS A 1 813 ? -10.802 0.093 31.464 1.00 98.00 813 HIS A N 1
ATOM 6135 C CA . HIS A 1 813 ? -12.115 0.641 31.126 1.00 98.00 813 HIS A CA 1
ATOM 6136 C C . HIS A 1 813 ? -12.604 0.163 29.755 1.00 98.00 813 HIS A C 1
ATOM 6138 O O . HIS A 1 813 ? -13.711 -0.364 29.646 1.00 98.00 813 HIS A O 1
ATOM 6144 N N . ALA A 1 814 ? -11.784 0.331 28.715 1.00 98.38 814 ALA A N 1
ATOM 6145 C CA . ALA A 1 814 ? -12.157 -0.062 27.362 1.00 98.38 814 ALA A CA 1
ATOM 6146 C C . ALA A 1 814 ? -12.275 -1.583 27.213 1.00 98.38 814 ALA A C 1
ATOM 6148 O O . ALA A 1 814 ? -13.234 -2.063 26.614 1.00 98.38 814 ALA A O 1
ATOM 6149 N N . LEU A 1 815 ? -11.336 -2.339 27.784 1.00 98.44 815 LEU A N 1
ATOM 6150 C CA . LEU A 1 815 ? -11.323 -3.796 27.715 1.00 98.44 815 LEU A CA 1
ATOM 6151 C C . LEU A 1 815 ? -12.565 -4.390 28.379 1.00 98.44 815 LEU A C 1
ATOM 6153 O O . LEU A 1 815 ? -13.317 -5.107 27.730 1.00 98.44 815 LEU A O 1
ATOM 6157 N N . GLU A 1 816 ? -12.821 -4.075 29.649 1.00 97.69 816 GLU A N 1
ATOM 6158 C CA . GLU A 1 816 ? -13.922 -4.704 30.383 1.00 97.69 816 GLU A CA 1
ATOM 6159 C C . GLU A 1 816 ? -15.288 -4.358 29.790 1.00 97.69 816 GLU A C 1
ATOM 6161 O O . GLU A 1 816 ? -16.147 -5.235 29.690 1.00 97.69 816 GLU A O 1
ATOM 6166 N N . VAL A 1 817 ? -15.482 -3.112 29.341 1.00 97.50 817 VAL A N 1
ATOM 6167 C CA . VAL A 1 817 ? -16.738 -2.732 28.687 1.00 97.50 817 VAL A CA 1
ATOM 6168 C C . VAL A 1 817 ? -16.872 -3.404 27.324 1.00 97.50 817 VAL A C 1
ATOM 6170 O O . VAL A 1 817 ? -17.964 -3.862 27.009 1.00 97.50 817 VAL A O 1
ATOM 6173 N N . LEU A 1 818 ? -15.798 -3.508 26.533 1.00 98.06 818 LEU A N 1
ATOM 6174 C CA . LEU A 1 818 ? -15.824 -4.204 25.244 1.00 98.06 818 LEU A CA 1
ATOM 6175 C C . LEU A 1 818 ? -16.216 -5.675 25.408 1.00 98.06 818 LEU A C 1
ATOM 6177 O O . LEU A 1 818 ? -17.104 -6.147 24.699 1.00 98.06 818 LEU A O 1
ATOM 6181 N N . LEU A 1 819 ? -15.588 -6.386 26.350 1.00 96.44 819 LEU A N 1
ATOM 6182 C CA . LEU A 1 819 ? -15.914 -7.788 26.613 1.00 96.44 819 LEU A CA 1
ATOM 6183 C C . LEU A 1 819 ? -17.365 -7.927 27.093 1.00 96.44 819 LEU A C 1
ATOM 6185 O O . LEU A 1 819 ? -18.085 -8.810 26.639 1.00 96.44 819 LEU A O 1
ATOM 6189 N N . GLY A 1 820 ? -17.817 -7.039 27.984 1.00 94.75 820 GLY A N 1
ATOM 6190 C CA . GLY A 1 820 ? -19.188 -7.042 28.498 1.00 94.75 820 GLY A CA 1
ATOM 6191 C C . GLY A 1 820 ? -20.234 -6.472 27.533 1.00 94.75 820 GLY A C 1
ATOM 6192 O O . GLY A 1 820 ? -21.414 -6.432 27.889 1.00 94.75 820 GLY A O 1
ATOM 6193 N N . ALA A 1 821 ? -19.834 -5.974 26.360 1.00 95.06 821 ALA A N 1
ATOM 6194 C CA . ALA A 1 821 ? -20.721 -5.386 25.359 1.00 95.06 821 ALA A CA 1
ATOM 6195 C C . ALA A 1 821 ? -21.181 -6.384 24.293 1.00 95.06 821 ALA A C 1
ATOM 6197 O O . ALA A 1 821 ? -22.063 -6.026 23.515 1.00 95.06 821 ALA A O 1
ATOM 6198 N N . VAL A 1 822 ? -20.615 -7.596 24.252 1.00 90.75 822 VAL A N 1
ATOM 6199 C CA . VAL A 1 822 ? -21.061 -8.659 23.338 1.00 90.75 822 VAL A CA 1
ATOM 6200 C C . VAL A 1 822 ? -22.578 -8.841 23.469 1.00 90.75 822 VAL A C 1
ATOM 6202 O O . VAL A 1 822 ? -23.129 -8.772 24.569 1.00 90.75 822 VAL A O 1
ATOM 6205 N N . ASP A 1 823 ? -23.255 -8.955 22.326 1.00 88.88 823 ASP A N 1
ATOM 6206 C CA . ASP A 1 823 ? -24.719 -9.019 22.181 1.00 88.88 823 ASP A CA 1
ATOM 6207 C C . ASP A 1 823 ? -25.519 -7.797 22.676 1.00 88.88 823 ASP A C 1
ATOM 6209 O O . ASP A 1 823 ? -26.754 -7.812 22.679 1.00 88.88 823 ASP A O 1
ATOM 6213 N N . LYS A 1 824 ? -24.861 -6.692 23.054 1.00 90.44 824 LYS A N 1
ATOM 6214 C CA . LYS A 1 824 ? -25.542 -5.447 23.442 1.00 90.44 824 LYS A CA 1
ATOM 6215 C C . LYS A 1 824 ? -25.659 -4.478 22.257 1.00 90.44 824 LYS A C 1
ATOM 6217 O O . LYS A 1 824 ? -24.754 -4.405 21.427 1.00 90.44 824 LYS A O 1
ATOM 6222 N N . PRO A 1 825 ? -26.715 -3.637 22.192 1.00 92.69 825 PRO A N 1
ATOM 6223 C CA . PRO A 1 825 ? -26.950 -2.730 21.057 1.00 92.69 825 PRO A CA 1
ATOM 6224 C C . PRO A 1 825 ? -25.816 -1.739 20.766 1.00 92.69 825 PRO A C 1
ATOM 6226 O O . PRO A 1 825 ? -25.717 -1.210 19.665 1.00 92.69 825 PRO A O 1
ATOM 6229 N N . TYR A 1 826 ? -24.971 -1.462 21.760 1.00 93.56 826 TYR A N 1
ATOM 6230 C CA . TYR A 1 826 ? -23.852 -0.533 21.653 1.00 93.56 826 TYR A CA 1
ATOM 6231 C C . TYR A 1 826 ? -22.511 -1.220 21.331 1.00 93.56 826 TYR A C 1
ATOM 6233 O O . TYR A 1 826 ? -21.483 -0.545 21.352 1.00 93.56 826 TYR A O 1
ATOM 6241 N N . TYR A 1 827 ? -22.491 -2.527 21.026 1.00 94.69 827 TYR A N 1
ATOM 6242 C CA . TYR A 1 827 ? -21.258 -3.288 20.781 1.00 94.69 827 TYR A CA 1
ATOM 6243 C C . TYR A 1 827 ? -20.386 -2.687 19.673 1.00 94.69 827 TYR A C 1
ATOM 6245 O O . TYR A 1 827 ? -19.218 -2.408 19.916 1.00 94.69 827 TYR A O 1
ATOM 6253 N N . ALA A 1 828 ? -20.960 -2.385 18.504 1.00 92.31 828 ALA A N 1
ATOM 6254 C CA . ALA A 1 828 ? -20.218 -1.797 17.382 1.00 92.31 828 ALA A CA 1
ATOM 6255 C C . ALA A 1 828 ? -19.564 -0.456 17.759 1.00 92.31 828 ALA A C 1
ATOM 6257 O O . ALA A 1 828 ? -18.387 -0.219 17.493 1.00 92.31 828 ALA A O 1
ATOM 6258 N N . ARG A 1 829 ? -20.299 0.400 18.481 1.00 95.62 829 ARG A N 1
ATOM 6259 C CA . ARG A 1 829 ? -19.748 1.656 19.006 1.00 95.62 829 ARG A CA 1
ATOM 6260 C C . ARG A 1 829 ? -18.612 1.395 19.994 1.00 95.62 829 ARG A C 1
ATOM 6262 O O . ARG A 1 829 ? -17.601 2.092 19.981 1.00 95.62 829 ARG A O 1
ATOM 6269 N N . MET A 1 830 ? -18.774 0.395 20.852 1.00 97.50 830 MET A N 1
ATOM 6270 C CA . MET A 1 830 ? -17.755 0.013 21.819 1.00 97.50 830 MET A CA 1
ATOM 6271 C C . MET A 1 830 ? -16.502 -0.560 21.137 1.00 97.50 830 MET A C 1
ATOM 6273 O O . MET A 1 830 ? -15.397 -0.260 21.582 1.00 97.50 830 MET A O 1
ATOM 6277 N N . GLN A 1 831 ? -16.641 -1.298 20.030 1.00 96.69 831 GLN A N 1
ATOM 6278 C CA . GLN A 1 831 ? -15.512 -1.751 19.208 1.00 96.69 831 GLN A CA 1
ATOM 6279 C C . GLN A 1 831 ? -14.719 -0.562 18.651 1.00 96.69 831 GLN A C 1
ATOM 6281 O O . GLN A 1 831 ? -13.493 -0.543 18.776 1.00 96.69 831 GLN A O 1
ATOM 6286 N N . GLU A 1 832 ? -15.386 0.461 18.106 1.00 96.00 832 GLU A N 1
ATOM 6287 C CA . GLU A 1 832 ? -14.719 1.680 17.622 1.00 96.00 832 GLU A CA 1
ATOM 6288 C C . GLU A 1 832 ? -13.923 2.370 18.739 1.00 96.00 832 GLU A C 1
ATOM 6290 O O . GLU A 1 832 ? -12.732 2.659 18.577 1.00 96.00 832 GLU A O 1
ATOM 6295 N N . VAL A 1 833 ? -14.569 2.595 19.890 1.00 98.00 833 VAL A N 1
ATOM 6296 C CA . VAL A 1 833 ? -13.967 3.267 21.050 1.00 98.00 833 VAL A CA 1
ATOM 6297 C C . VAL A 1 833 ? -12.793 2.461 21.609 1.00 98.00 833 VAL A C 1
ATOM 6299 O O . VAL A 1 833 ? -11.719 3.028 21.823 1.00 98.00 833 VAL A O 1
ATOM 6302 N N . ALA A 1 834 ? -12.951 1.146 21.796 1.00 98.12 834 ALA A N 1
ATOM 6303 C CA . ALA A 1 834 ? -11.884 0.278 22.289 1.00 98.12 834 ALA A CA 1
ATOM 6304 C C . ALA A 1 834 ? -10.702 0.200 21.324 1.00 98.12 834 ALA A C 1
ATOM 6306 O O . ALA A 1 834 ? -9.560 0.241 21.778 1.00 98.12 834 ALA A O 1
ATOM 6307 N N . THR A 1 835 ? -10.958 0.147 20.013 1.00 98.06 835 THR A N 1
ATOM 6308 C CA . THR A 1 835 ? -9.896 0.130 18.996 1.00 98.06 835 THR A CA 1
ATOM 6309 C C . THR A 1 835 ? -8.992 1.349 19.143 1.00 98.06 835 THR A C 1
ATOM 6311 O O . THR A 1 835 ? -7.769 1.212 19.183 1.00 98.06 835 THR A O 1
ATOM 6314 N N . GLN A 1 836 ? -9.589 2.539 19.281 1.00 98.12 836 GLN A N 1
ATOM 6315 C CA . GLN A 1 836 ? -8.827 3.771 19.475 1.00 98.12 836 GLN A CA 1
ATOM 6316 C C . GLN A 1 836 ? -8.140 3.806 20.848 1.00 98.12 836 GLN A C 1
ATOM 6318 O O . GLN A 1 836 ? -6.950 4.096 20.928 1.00 98.12 836 GLN A O 1
ATOM 6323 N N . CYS A 1 837 ? -8.864 3.485 21.924 1.00 98.62 837 CYS A N 1
ATOM 6324 C CA . CYS A 1 837 ? -8.350 3.538 23.294 1.00 98.62 837 CYS A CA 1
ATOM 6325 C C . CYS A 1 837 ? -7.162 2.587 23.504 1.00 98.62 837 CYS A C 1
ATOM 6327 O O . CYS A 1 837 ? -6.055 3.026 23.826 1.00 98.62 837 CYS A O 1
ATOM 6329 N N . ILE A 1 838 ? -7.379 1.289 23.282 1.00 98.62 838 ILE A N 1
ATOM 6330 C CA . ILE A 1 838 ? -6.379 0.248 23.526 1.00 98.62 838 ILE A CA 1
ATOM 6331 C C . ILE A 1 838 ? -5.202 0.445 22.573 1.00 98.62 838 ILE A C 1
ATOM 6333 O O . ILE A 1 838 ? -4.064 0.470 23.032 1.00 98.62 838 ILE A O 1
ATOM 6337 N N . GLY A 1 839 ? -5.469 0.676 21.282 1.00 97.31 839 GLY A N 1
ATOM 6338 C CA . GLY A 1 839 ? -4.441 0.883 20.261 1.00 97.31 839 GLY A CA 1
ATOM 6339 C C . GLY A 1 839 ? -3.479 2.033 20.578 1.00 97.31 839 GLY A C 1
ATOM 6340 O O . GLY A 1 839 ? -2.257 1.860 20.518 1.00 97.31 839 GLY A O 1
ATOM 6341 N N . LEU A 1 840 ? -4.010 3.187 21.000 1.00 97.94 840 LEU A N 1
ATOM 6342 C CA . LEU A 1 840 ? -3.199 4.331 21.429 1.00 97.94 840 LEU A CA 1
ATOM 6343 C C . LEU A 1 840 ? -2.370 4.013 22.683 1.00 97.94 840 LEU A C 1
ATOM 6345 O O . LEU A 1 840 ? -1.189 4.359 22.730 1.00 97.94 840 LEU A O 1
ATOM 6349 N N . ILE A 1 841 ? -2.942 3.328 23.679 1.00 98.44 841 ILE A N 1
ATOM 6350 C CA . ILE A 1 841 ? -2.220 2.979 24.914 1.00 98.44 841 ILE A CA 1
ATOM 6351 C C . ILE A 1 841 ? -1.064 2.032 24.618 1.00 98.44 841 ILE A C 1
ATOM 6353 O O . ILE A 1 841 ? 0.080 2.374 24.922 1.00 98.44 841 ILE A O 1
ATOM 6357 N N . VAL A 1 842 ? -1.333 0.884 23.987 1.00 97.38 842 VAL A N 1
ATOM 6358 C CA . VAL A 1 842 ? -0.303 -0.138 23.734 1.00 97.38 842 VAL A CA 1
ATOM 6359 C C . VAL A 1 842 ? 0.817 0.398 22.839 1.00 97.38 842 VAL A C 1
ATOM 6361 O O . VAL A 1 842 ? 1.956 -0.032 22.939 1.00 97.38 842 VAL A O 1
ATOM 6364 N N . THR A 1 843 ? 0.531 1.401 22.009 1.00 94.94 843 THR A N 1
ATOM 6365 C CA . THR A 1 843 ? 1.520 1.983 21.096 1.00 94.94 843 THR A CA 1
ATOM 6366 C C . THR A 1 843 ? 2.400 3.060 21.732 1.00 94.94 843 THR A C 1
ATOM 6368 O O . THR A 1 843 ? 3.556 3.220 21.330 1.00 94.94 843 THR A O 1
ATOM 6371 N N . TYR A 1 844 ? 1.869 3.841 22.679 1.00 95.88 844 TYR A N 1
ATOM 6372 C CA . TYR A 1 844 ? 2.526 5.063 23.165 1.00 95.88 844 TYR A CA 1
ATOM 6373 C C . TYR A 1 844 ? 2.932 5.030 24.643 1.00 95.88 844 TYR A C 1
ATOM 6375 O O . TYR A 1 844 ? 3.747 5.860 25.052 1.00 95.88 844 TYR A O 1
ATOM 6383 N N . ILE A 1 845 ? 2.435 4.081 25.443 1.00 97.38 845 ILE A N 1
ATOM 6384 C CA . ILE A 1 845 ? 2.721 4.018 26.886 1.00 97.38 845 ILE A CA 1
ATOM 6385 C C . ILE A 1 845 ? 4.223 3.924 27.192 1.00 97.38 845 ILE A C 1
ATOM 6387 O O . ILE A 1 845 ? 4.730 4.672 28.026 1.00 97.38 845 ILE A O 1
ATOM 6391 N N . GLU A 1 846 ? 4.962 3.085 26.463 1.00 93.69 846 GLU A N 1
ATOM 6392 C CA . GLU A 1 846 ? 6.408 2.926 26.652 1.00 93.69 846 GLU A CA 1
ATOM 6393 C C . GLU A 1 846 ? 7.168 4.223 26.335 1.00 93.69 846 GLU A C 1
ATOM 6395 O O . GLU A 1 846 ? 8.070 4.614 27.077 1.00 93.69 846 GLU A O 1
ATOM 6400 N N . ARG A 1 847 ? 6.766 4.934 25.271 1.00 92.25 847 ARG A N 1
ATOM 6401 C CA . ARG A 1 847 ? 7.345 6.236 24.898 1.00 92.25 847 ARG A CA 1
ATOM 6402 C C . ARG A 1 847 ? 7.110 7.278 25.986 1.00 92.25 847 ARG A C 1
ATOM 6404 O O . ARG A 1 847 ? 8.055 7.958 26.372 1.00 92.25 847 ARG A O 1
ATOM 6411 N N . ALA A 1 848 ? 5.888 7.369 26.510 1.00 93.25 848 ALA A N 1
ATOM 6412 C CA . ALA A 1 848 ? 5.546 8.324 27.564 1.00 93.25 848 ALA A CA 1
ATOM 6413 C C . ALA A 1 848 ? 6.284 8.040 28.885 1.00 93.25 848 ALA A C 1
ATOM 6415 O O . ALA A 1 848 ? 6.644 8.973 29.601 1.00 93.25 848 ALA A O 1
ATOM 6416 N N . ILE A 1 849 ? 6.530 6.763 29.201 1.00 93.44 849 ILE A N 1
ATOM 6417 C CA . ILE A 1 849 ? 7.301 6.341 30.380 1.00 93.44 849 ILE A CA 1
ATOM 6418 C C . ILE A 1 849 ? 8.787 6.676 30.213 1.00 93.44 849 ILE A C 1
ATOM 6420 O O . ILE A 1 849 ? 9.391 7.242 31.125 1.00 93.44 849 ILE A O 1
ATOM 6424 N N . LYS A 1 850 ? 9.374 6.355 29.052 1.00 92.31 850 LYS A N 1
ATOM 6425 C CA . LYS A 1 850 ? 10.797 6.604 28.759 1.00 92.31 850 LYS A CA 1
ATOM 6426 C C . LYS A 1 850 ? 11.108 8.090 28.580 1.00 92.31 850 LYS A C 1
ATOM 6428 O O . LYS A 1 850 ? 12.170 8.547 28.992 1.00 92.31 850 LYS A O 1
ATOM 6433 N N . ASN A 1 851 ? 10.189 8.842 27.978 1.00 93.00 851 ASN A N 1
ATOM 6434 C CA . ASN A 1 851 ? 10.303 10.278 27.764 1.00 93.00 851 ASN A CA 1
ATOM 6435 C C . ASN A 1 851 ? 9.026 11.003 28.233 1.00 93.00 851 ASN A C 1
ATOM 6437 O O . ASN A 1 851 ? 8.105 11.215 27.440 1.00 93.00 851 ASN A O 1
ATOM 6441 N N . PRO A 1 852 ? 8.986 11.468 29.497 1.00 91.12 852 PRO A N 1
ATOM 6442 C CA . PRO A 1 852 ? 7.840 12.189 30.055 1.00 91.12 852 PRO A CA 1
ATOM 6443 C C . PRO A 1 852 ? 7.428 13.453 29.284 1.00 91.12 852 PRO A C 1
ATOM 6445 O O . PRO A 1 852 ? 6.275 13.873 29.395 1.00 91.12 852 PRO A O 1
ATOM 6448 N N . ASN A 1 853 ? 8.342 14.044 28.505 1.00 91.75 853 ASN A N 1
ATOM 6449 C CA . ASN A 1 853 ? 8.120 15.258 27.716 1.00 91.75 853 ASN A CA 1
ATOM 6450 C C . ASN A 1 853 ? 7.731 14.975 26.252 1.00 91.75 853 ASN A C 1
ATOM 6452 O O . ASN A 1 853 ? 7.612 15.914 25.462 1.00 91.75 853 ASN A O 1
ATOM 6456 N N . ASP A 1 854 ? 7.540 13.709 25.864 1.00 93.31 854 ASP A N 1
ATOM 6457 C CA . ASP A 1 854 ? 7.024 13.342 24.542 1.00 93.31 854 ASP A CA 1
ATOM 6458 C C . ASP A 1 854 ? 5.554 13.777 24.414 1.00 93.31 854 ASP A C 1
ATOM 6460 O O . ASP A 1 854 ? 4.630 13.068 24.816 1.00 93.31 854 ASP A O 1
ATOM 6464 N N . LYS A 1 855 ? 5.337 14.979 23.867 1.00 91.88 855 LYS A N 1
ATOM 6465 C CA . LYS A 1 855 ? 4.004 15.584 23.729 1.00 91.88 855 LYS A CA 1
ATOM 6466 C C . LYS A 1 855 ? 3.037 14.744 22.902 1.00 91.88 855 LYS A C 1
ATOM 6468 O O . LYS A 1 855 ? 1.841 14.738 23.191 1.00 91.88 855 LYS A O 1
ATOM 6473 N N . GLU A 1 856 ? 3.535 14.044 21.886 1.00 92.94 856 GLU A N 1
ATOM 6474 C CA . GLU A 1 856 ? 2.709 13.171 21.054 1.00 92.94 856 GLU A CA 1
ATOM 6475 C C . GLU A 1 856 ? 2.224 11.977 21.881 1.00 92.94 856 GLU A C 1
ATOM 6477 O O . GLU A 1 856 ? 1.025 11.708 21.924 1.00 92.94 856 GLU A O 1
ATOM 6482 N N . ALA A 1 857 ? 3.129 11.319 22.614 1.00 93.19 857 ALA A N 1
ATOM 6483 C CA . ALA A 1 857 ? 2.766 10.206 23.488 1.00 93.19 857 ALA A CA 1
ATOM 6484 C C . ALA A 1 857 ? 1.828 10.642 24.626 1.00 93.19 857 ALA A C 1
ATOM 6486 O O . ALA A 1 857 ? 0.868 9.939 24.936 1.00 93.19 857 ALA A O 1
ATOM 6487 N N . ARG A 1 858 ? 2.042 11.827 25.212 1.00 96.94 858 ARG A N 1
ATOM 6488 C CA . ARG A 1 858 ? 1.124 12.402 26.211 1.00 96.94 858 ARG A CA 1
ATOM 6489 C C . ARG A 1 858 ? -0.260 12.694 25.632 1.00 96.94 858 ARG A C 1
ATOM 6491 O O . ARG A 1 858 ? -1.257 12.369 26.270 1.00 96.94 858 ARG A O 1
ATOM 6498 N N . THR A 1 859 ? -0.322 13.232 24.415 1.00 97.06 859 THR A N 1
ATOM 6499 C CA . THR A 1 859 ? -1.584 13.453 23.691 1.00 97.06 859 THR A CA 1
ATOM 6500 C C . THR A 1 859 ? -2.297 12.132 23.410 1.00 97.06 859 THR A C 1
ATOM 6502 O O . THR A 1 859 ? -3.494 12.028 23.663 1.00 97.06 859 THR A O 1
ATOM 6505 N N . ALA A 1 860 ? -1.567 11.105 22.961 1.00 97.31 860 ALA A N 1
ATOM 6506 C CA . ALA A 1 860 ? -2.116 9.773 22.719 1.00 97.31 860 ALA A CA 1
ATOM 6507 C C . ALA A 1 860 ? -2.739 9.174 23.988 1.00 97.31 860 ALA A C 1
ATOM 6509 O O . ALA A 1 860 ? -3.873 8.705 23.947 1.00 97.31 860 ALA A O 1
ATOM 6510 N N . LEU A 1 861 ? -2.030 9.227 25.122 1.00 98.19 861 LEU A N 1
ATOM 6511 C CA . LEU A 1 861 ? -2.550 8.720 26.396 1.00 98.19 861 LEU A CA 1
ATOM 6512 C C . LEU A 1 861 ? -3.721 9.557 26.929 1.00 98.19 861 LEU A C 1
ATOM 6514 O O . LEU A 1 861 ? -4.663 8.992 27.481 1.00 98.19 861 LEU A O 1
ATOM 6518 N N . GLY A 1 862 ? -3.695 10.880 26.742 1.00 97.94 862 GLY A N 1
ATOM 6519 C CA . GLY A 1 862 ? -4.822 11.762 27.053 1.00 97.94 862 GLY A CA 1
ATOM 6520 C C . GLY A 1 862 ? -6.085 11.329 26.310 1.00 97.94 862 GLY A C 1
ATOM 6521 O O . GLY A 1 862 ? -7.036 10.876 26.943 1.00 97.94 862 GLY A O 1
ATOM 6522 N N . LEU A 1 863 ? -6.024 11.324 24.973 1.00 98.38 863 LEU A N 1
ATOM 6523 C CA . LEU A 1 863 ? -7.110 10.860 24.102 1.00 98.38 863 LEU A CA 1
ATOM 6524 C C . LEU A 1 863 ? -7.593 9.455 24.479 1.00 98.38 863 LEU A C 1
ATOM 6526 O O . LEU A 1 863 ? -8.794 9.209 24.578 1.00 98.38 863 LEU A O 1
ATOM 6530 N N . ALA A 1 864 ? -6.666 8.523 24.704 1.00 98.44 864 ALA A N 1
ATOM 6531 C CA . ALA A 1 864 ? -7.012 7.147 25.021 1.00 98.44 864 ALA A CA 1
ATOM 6532 C C . ALA A 1 864 ? -7.737 7.016 26.364 1.00 98.44 864 ALA A C 1
ATOM 6534 O O . ALA A 1 864 ? -8.727 6.297 26.459 1.00 98.44 864 ALA A O 1
ATOM 6535 N N . THR A 1 865 ? -7.283 7.716 27.402 1.00 98.12 865 THR A N 1
ATOM 6536 C CA . THR A 1 865 ? -7.926 7.650 28.724 1.00 98.12 865 THR A CA 1
ATOM 6537 C C . THR A 1 865 ? -9.279 8.365 28.750 1.00 98.12 865 THR A C 1
ATOM 6539 O O . THR A 1 865 ? -10.190 7.900 29.437 1.00 98.12 865 THR A O 1
ATOM 6542 N N . ASP A 1 866 ? -9.476 9.394 27.921 1.00 98.44 866 ASP A N 1
ATOM 6543 C CA . ASP A 1 866 ? -10.794 10.003 27.694 1.00 98.44 866 ASP A CA 1
ATOM 6544 C C . ASP A 1 866 ? -11.754 9.041 26.991 1.00 98.44 866 ASP A C 1
ATOM 6546 O O . ASP A 1 866 ? -12.920 8.933 27.374 1.00 98.44 866 ASP A O 1
ATOM 6550 N N . LEU A 1 867 ? -11.260 8.285 26.005 1.00 98.62 867 LEU A N 1
ATOM 6551 C CA . LEU A 1 867 ? -12.015 7.204 25.367 1.00 98.62 867 LEU A CA 1
ATOM 6552 C C . LEU A 1 867 ? -12.308 6.056 26.345 1.00 98.62 867 LEU A C 1
ATOM 6554 O O . LEU A 1 867 ? -13.379 5.455 26.277 1.00 98.62 867 LEU A O 1
ATOM 6558 N N . GLY A 1 868 ? -11.420 5.786 27.303 1.00 98.00 868 GLY A N 1
ATOM 6559 C CA . GLY A 1 868 ? -11.712 4.910 28.442 1.00 98.00 868 GLY A CA 1
ATOM 6560 C C . GLY A 1 868 ? -12.884 5.446 29.276 1.00 98.00 868 GLY A C 1
ATOM 6561 O O . GLY A 1 868 ? -13.827 4.713 29.572 1.00 98.00 868 GLY A O 1
ATOM 6562 N N . GLY A 1 869 ? -12.894 6.752 29.562 1.00 97.25 869 GLY A N 1
ATOM 6563 C CA . GLY A 1 869 ? -14.030 7.444 30.180 1.00 97.25 869 GLY A CA 1
ATOM 6564 C C . GLY A 1 869 ? -15.324 7.343 29.360 1.00 97.25 869 GLY A C 1
ATOM 6565 O O . GLY A 1 869 ? -16.396 7.122 29.922 1.00 97.25 869 GLY A O 1
ATOM 6566 N N . TYR A 1 870 ? -15.237 7.446 28.031 1.00 98.06 870 TYR A N 1
ATOM 6567 C CA . TYR A 1 870 ? -16.376 7.231 27.135 1.00 98.06 870 TYR A CA 1
ATOM 6568 C C . TYR A 1 870 ? -16.868 5.775 27.190 1.00 98.06 870 TYR A C 1
ATOM 6570 O O . TYR A 1 870 ? -18.070 5.532 27.295 1.00 98.06 870 TYR A O 1
ATOM 6578 N N . SER A 1 871 ? -15.954 4.805 27.232 1.00 97.94 871 SER A N 1
ATOM 6579 C CA . SER A 1 871 ? -16.279 3.375 27.338 1.00 97.94 871 SER A CA 1
ATOM 6580 C C . SER A 1 871 ? -17.190 3.107 28.537 1.00 97.94 871 SER A C 1
ATOM 6582 O O . SER A 1 871 ? -18.269 2.538 28.389 1.00 97.94 871 SER A O 1
ATOM 6584 N N . ILE A 1 872 ? -16.831 3.615 29.719 1.00 95.56 872 ILE A N 1
ATOM 6585 C CA . ILE A 1 872 ? -17.636 3.419 30.938 1.00 95.56 872 ILE A CA 1
ATOM 6586 C C . ILE A 1 872 ? -18.926 4.255 30.979 1.00 95.56 872 ILE A C 1
ATOM 6588 O O . ILE A 1 872 ? -19.753 4.103 31.875 1.00 95.56 872 ILE A O 1
ATOM 6592 N N . MET A 1 873 ? -19.133 5.146 30.011 1.00 95.81 873 MET A N 1
ATOM 6593 C CA . MET A 1 873 ? -20.421 5.813 29.811 1.00 95.81 873 MET A CA 1
ATOM 6594 C C . MET A 1 873 ? -21.357 5.004 28.908 1.00 95.81 873 MET A C 1
ATOM 6596 O O . MET A 1 873 ? -22.573 5.130 29.055 1.00 95.81 873 MET A O 1
ATOM 6600 N N . LEU A 1 874 ? -20.810 4.137 28.048 1.00 94.25 874 LEU A N 1
ATOM 6601 C CA . LEU A 1 874 ? -21.568 3.177 27.239 1.00 94.25 874 LEU A CA 1
ATOM 6602 C C . LEU A 1 874 ? -21.986 1.940 28.050 1.00 94.25 874 LEU A C 1
ATOM 6604 O O . LEU A 1 874 ? -23.134 1.510 27.965 1.00 94.25 874 LEU A O 1
ATOM 6608 N N . GLY A 1 875 ? -21.077 1.382 28.854 1.00 92.31 875 GLY A N 1
ATOM 6609 C CA . GLY A 1 875 ? -21.330 0.192 29.672 1.00 92.31 875 GLY A CA 1
ATOM 6610 C C . GLY A 1 875 ? -20.595 0.212 31.013 1.00 92.31 875 GLY A C 1
ATOM 6611 O O . GLY A 1 875 ? -19.946 1.187 31.364 1.00 92.31 875 GLY A O 1
ATOM 6612 N N . GLY A 1 876 ? -20.718 -0.856 31.803 1.00 90.31 876 GLY A N 1
ATOM 6613 C CA . GLY A 1 876 ? -20.081 -0.955 33.120 1.00 90.31 876 GLY A CA 1
ATOM 6614 C C . GLY A 1 876 ? -18.842 -1.849 33.118 1.00 90.31 876 GLY A C 1
ATOM 6615 O O . GLY A 1 876 ? -18.808 -2.850 32.412 1.00 90.31 876 GLY A O 1
ATOM 6616 N N . THR A 1 877 ? -17.845 -1.521 33.946 1.00 93.50 877 THR A N 1
ATOM 6617 C CA . THR A 1 877 ? -16.704 -2.423 34.200 1.00 93.50 877 THR A CA 1
ATOM 6618 C C . THR A 1 877 ? -17.086 -3.617 35.081 1.00 93.50 877 THR A C 1
ATOM 6620 O O . THR A 1 877 ? -18.141 -3.597 35.730 1.00 93.50 877 THR A O 1
ATOM 6623 N N . SER A 1 878 ? -16.223 -4.637 35.119 1.00 92.69 878 SER A N 1
ATOM 6624 C CA . SER A 1 878 ? -16.535 -5.999 35.566 1.00 92.69 878 SER A CA 1
ATOM 6625 C C . SER A 1 878 ? -15.562 -6.513 36.652 1.00 92.69 878 SER A C 1
ATOM 6627 O O . SER A 1 878 ? -15.376 -5.855 37.682 1.00 92.69 878 SER A O 1
ATOM 6629 N N . GLY A 1 879 ? -14.985 -7.706 36.465 1.00 92.25 879 GLY A N 1
ATOM 6630 C CA . GLY A 1 879 ? -14.211 -8.453 37.454 1.00 92.25 879 GLY A CA 1
ATOM 6631 C C . GLY A 1 879 ? -12.906 -7.804 37.910 1.00 92.25 879 GLY A C 1
ATOM 6632 O O . GLY A 1 879 ? -12.598 -7.847 39.106 1.00 92.25 879 GLY A O 1
ATOM 6633 N N . ALA A 1 880 ? -12.143 -7.169 37.016 1.00 95.06 880 ALA A N 1
ATOM 6634 C CA . ALA A 1 880 ? -10.869 -6.564 37.409 1.00 95.06 880 ALA A CA 1
ATOM 6635 C C . ALA A 1 880 ? -11.107 -5.331 38.292 1.00 95.06 880 ALA A C 1
ATOM 6637 O O . ALA A 1 880 ? -10.537 -5.230 39.383 1.00 95.06 880 ALA A O 1
ATOM 6638 N N . HIS A 1 881 ? -12.049 -4.467 37.900 1.00 93.25 881 HIS A N 1
ATOM 6639 C CA . HIS A 1 881 ? -12.491 -3.358 38.748 1.00 93.25 881 HIS A CA 1
ATOM 6640 C C . HIS A 1 881 ? -13.095 -3.829 40.075 1.00 93.25 881 HIS A C 1
ATOM 6642 O O . HIS A 1 881 ? -12.792 -3.235 41.109 1.00 93.25 881 HIS A O 1
ATOM 6648 N N . LEU A 1 882 ? -13.905 -4.894 40.084 1.00 91.56 882 LEU A N 1
ATOM 6649 C CA . LEU A 1 882 ? -14.441 -5.458 41.329 1.00 91.56 882 LEU A CA 1
ATOM 6650 C C . LEU A 1 882 ? -13.319 -5.891 42.282 1.00 91.56 882 LEU A C 1
ATOM 6652 O O . LEU A 1 882 ? -13.339 -5.555 43.465 1.00 91.56 882 LEU A O 1
ATOM 6656 N N . THR A 1 883 ? -12.308 -6.580 41.752 1.00 92.06 883 THR A N 1
ATOM 6657 C CA . THR A 1 883 ? -11.151 -7.043 42.532 1.00 92.06 883 THR A CA 1
ATOM 6658 C C . THR A 1 883 ? -10.349 -5.866 43.093 1.00 92.06 883 THR A C 1
ATOM 6660 O O . THR A 1 883 ? -9.910 -5.903 44.243 1.00 92.06 883 THR A O 1
ATOM 6663 N N . SER A 1 884 ? -10.215 -4.781 42.322 1.00 90.12 884 SER A N 1
ATOM 6664 C CA . SER A 1 884 ? -9.453 -3.592 42.724 1.00 90.12 884 SER A CA 1
ATOM 6665 C C . SER A 1 884 ? -9.952 -2.934 44.016 1.00 90.12 884 SER A C 1
ATOM 6667 O O . SER A 1 884 ? -9.153 -2.369 44.762 1.00 90.12 884 SER A O 1
ATOM 6669 N N . PHE A 1 885 ? -11.252 -3.034 44.325 1.00 85.12 885 PHE A N 1
ATOM 6670 C CA . PHE A 1 885 ? -11.830 -2.458 45.547 1.00 85.12 885 PHE A CA 1
ATOM 6671 C C . PHE A 1 885 ? -11.299 -3.126 46.814 1.00 85.12 885 PHE A C 1
ATOM 6673 O O . PHE A 1 885 ? -11.315 -2.520 47.880 1.00 85.12 885 PHE A O 1
ATOM 6680 N N . SER A 1 886 ? -10.784 -4.347 46.683 1.00 87.31 886 SER A N 1
ATOM 6681 C CA . SER A 1 886 ? -10.204 -5.124 47.774 1.00 87.31 886 SER A CA 1
ATOM 6682 C C . SER A 1 886 ? -8.677 -5.082 47.798 1.00 87.31 886 SER A C 1
ATOM 6684 O O . SER A 1 886 ? -8.079 -5.913 48.475 1.00 87.31 886 SER A O 1
ATOM 6686 N N . LEU A 1 887 ? -8.034 -4.155 47.080 1.00 88.38 887 LEU A N 1
ATOM 6687 C CA . LEU A 1 887 ? -6.570 -3.991 47.033 1.00 88.38 887 LEU A CA 1
ATOM 6688 C C . LEU A 1 887 ? -6.127 -2.538 47.307 1.00 88.38 887 LEU A C 1
ATOM 6690 O O . LEU A 1 887 ? -4.973 -2.184 47.081 1.00 88.38 887 LEU A O 1
ATOM 6694 N N . VAL A 1 888 ? -7.043 -1.685 47.782 1.00 83.25 888 VAL A N 1
ATOM 6695 C CA . VAL A 1 888 ? -6.864 -0.222 47.901 1.00 83.25 888 VAL A CA 1
ATOM 6696 C C . VAL A 1 888 ? -5.805 0.225 48.916 1.00 83.25 888 VAL A C 1
ATOM 6698 O O . VAL A 1 888 ? -5.354 1.368 48.862 1.00 83.25 888 VAL A O 1
ATOM 6701 N N . ASP A 1 889 ? -5.432 -0.646 49.851 1.00 83.62 889 ASP A N 1
ATOM 6702 C CA . ASP A 1 889 ? -4.414 -0.426 50.884 1.00 83.62 889 ASP A CA 1
ATOM 6703 C C . ASP A 1 889 ? -2.983 -0.670 50.387 1.00 83.62 889 ASP A C 1
ATOM 6705 O O . ASP A 1 889 ? -2.039 -0.118 50.954 1.00 83.62 889 ASP A O 1
ATOM 6709 N N . ILE A 1 890 ? -2.816 -1.456 49.319 1.00 88.50 890 ILE A N 1
ATOM 6710 C CA . ILE A 1 890 ? -1.503 -1.834 48.774 1.00 88.50 890 ILE A CA 1
ATOM 6711 C C . ILE A 1 890 ? -1.279 -1.370 47.330 1.00 88.50 890 ILE A C 1
ATOM 6713 O O . ILE A 1 890 ? -0.134 -1.299 46.878 1.00 88.50 890 ILE A O 1
ATOM 6717 N N . LEU A 1 891 ? -2.344 -1.029 46.599 1.00 89.31 891 LEU A N 1
ATOM 6718 C CA . LEU A 1 891 ? -2.293 -0.671 45.183 1.00 89.31 891 LEU A CA 1
ATOM 6719 C C . LEU A 1 891 ? -3.118 0.575 44.857 1.00 89.31 891 LEU A C 1
ATOM 6721 O O . LEU A 1 891 ? -4.158 0.853 45.451 1.00 89.31 891 LEU A O 1
ATOM 6725 N N . SER A 1 892 ? -2.676 1.293 43.822 1.00 88.31 892 SER A N 1
ATOM 6726 C CA . SER A 1 892 ? -3.545 2.224 43.108 1.00 88.31 892 SER A CA 1
ATOM 6727 C C . SER A 1 892 ? -4.613 1.445 42.328 1.00 88.31 892 SER A C 1
ATOM 6729 O O . SER A 1 892 ? -4.409 0.292 41.940 1.00 88.31 892 SER A O 1
ATOM 6731 N N . HIS A 1 893 ? -5.756 2.085 42.073 1.00 86.88 893 HIS A N 1
ATOM 6732 C CA . HIS A 1 893 ? -6.883 1.461 41.371 1.00 86.88 893 HIS A CA 1
ATOM 6733 C C . HIS A 1 893 ? -6.484 0.896 39.999 1.00 86.88 893 HIS A C 1
ATOM 6735 O O . HIS A 1 893 ? -6.635 -0.302 39.765 1.00 86.88 893 HIS A O 1
ATOM 6741 N N . GLY A 1 894 ? -5.880 1.733 39.149 1.00 90.06 894 GLY A N 1
ATOM 6742 C CA . GLY A 1 894 ? -5.425 1.329 37.820 1.00 90.06 894 GLY A CA 1
ATOM 6743 C C . GLY A 1 894 ? -4.416 0.186 37.855 1.00 90.06 894 GLY A C 1
ATOM 6744 O O . GLY A 1 894 ? -4.480 -0.719 37.025 1.00 90.06 894 GLY A O 1
ATOM 6745 N N . ARG A 1 895 ? -3.539 0.153 38.869 1.00 93.88 895 ARG A N 1
ATOM 6746 C CA . ARG A 1 895 ? -2.574 -0.938 39.031 1.00 93.88 895 ARG A CA 1
ATOM 6747 C C . ARG A 1 895 ? -3.215 -2.262 39.389 1.00 93.88 895 ARG A C 1
ATOM 6749 O O . ARG A 1 895 ? -2.844 -3.280 38.814 1.00 93.88 895 ARG A O 1
ATOM 6756 N N . ALA A 1 896 ? -4.197 -2.252 40.281 1.00 93.69 896 ALA A N 1
ATOM 6757 C CA . ALA A 1 896 ? -4.957 -3.453 40.591 1.00 93.69 896 ALA A CA 1
ATOM 6758 C C . ALA A 1 896 ? -5.725 -3.976 39.363 1.00 93.69 896 ALA A C 1
ATOM 6760 O O . ALA A 1 896 ? -5.665 -5.170 39.074 1.00 93.69 896 ALA A O 1
ATOM 6761 N N . CYS A 1 897 ? -6.384 -3.098 38.600 1.00 95.62 897 CYS A N 1
ATOM 6762 C CA . CYS A 1 897 ? -7.092 -3.489 37.376 1.00 95.62 897 CYS A CA 1
ATOM 6763 C C . CYS A 1 897 ? -6.140 -4.092 36.329 1.00 95.62 897 CYS A C 1
ATOM 6765 O O . CYS A 1 897 ? -6.418 -5.152 35.767 1.00 95.62 897 CYS A O 1
ATOM 6767 N N . ALA A 1 898 ? -4.993 -3.448 36.108 1.00 95.81 898 ALA A N 1
ATOM 6768 C CA . ALA A 1 898 ? -3.980 -3.880 35.154 1.00 95.81 898 ALA A CA 1
ATOM 6769 C C . ALA A 1 898 ? -3.411 -5.275 35.457 1.00 95.81 898 ALA A C 1
ATOM 6771 O O . ALA A 1 898 ? -3.306 -6.088 34.541 1.00 95.81 898 ALA A O 1
ATOM 6772 N N . ILE A 1 899 ? -3.100 -5.566 36.728 1.00 97.50 899 ILE A N 1
ATOM 6773 C CA . ILE A 1 899 ? -2.626 -6.895 37.151 1.00 97.50 899 ILE A CA 1
ATOM 6774 C C . ILE A 1 899 ? -3.707 -7.950 36.900 1.00 97.50 899 ILE A C 1
ATOM 6776 O O . ILE A 1 899 ? -3.401 -9.040 36.439 1.00 97.50 899 ILE A O 1
ATOM 6780 N N . MET A 1 900 ? -4.975 -7.643 37.180 1.00 97.94 900 MET A N 1
ATOM 6781 C CA . MET A 1 900 ? -6.046 -8.643 37.134 1.00 97.94 900 MET A CA 1
ATOM 6782 C C . MET A 1 900 ? -6.571 -8.949 35.724 1.00 97.94 900 MET A C 1
ATOM 6784 O O . MET A 1 900 ? -7.026 -10.066 35.474 1.00 97.94 900 MET A O 1
ATOM 6788 N N . ASN A 1 901 ? -6.532 -7.987 34.800 1.00 97.88 901 ASN A N 1
ATOM 6789 C CA . ASN A 1 901 ? -7.142 -8.126 33.474 1.00 97.88 901 ASN A CA 1
ATOM 6790 C C . ASN A 1 901 ? -6.643 -9.319 32.629 1.00 97.88 901 ASN A C 1
ATOM 6792 O O . ASN A 1 901 ? -7.502 -9.988 32.051 1.00 97.88 901 ASN A O 1
ATOM 6796 N N . PRO A 1 902 ? -5.332 -9.644 32.557 1.00 98.12 902 PRO A N 1
ATOM 6797 C CA . PRO A 1 902 ? -4.857 -10.815 31.812 1.00 98.12 902 PRO A CA 1
ATOM 6798 C C . PRO A 1 902 ? -5.558 -12.113 32.239 1.00 98.12 902 PRO A C 1
ATOM 6800 O O . PRO A 1 902 ? -5.962 -12.916 31.401 1.00 98.12 902 PRO A O 1
ATOM 6803 N N . TYR A 1 903 ? -5.796 -12.286 33.540 1.00 97.88 903 TYR A N 1
ATOM 6804 C CA . TYR A 1 903 ? -6.442 -13.478 34.092 1.00 97.88 903 TYR A CA 1
ATOM 6805 C C . TYR A 1 903 ? -7.946 -13.523 33.770 1.00 97.88 903 TYR A C 1
ATOM 6807 O O . TYR A 1 903 ? -8.484 -14.575 33.422 1.00 97.88 903 TYR A O 1
ATOM 6815 N N . TYR A 1 904 ? -8.636 -12.379 33.812 1.00 97.06 904 TYR A N 1
ATOM 6816 C CA . TYR A 1 904 ? -10.048 -12.309 33.415 1.00 97.06 904 TYR A CA 1
ATOM 6817 C C . TYR A 1 904 ? -10.257 -12.528 31.911 1.00 97.06 904 TYR A C 1
ATOM 6819 O O . TYR A 1 904 ? -11.253 -13.135 31.521 1.00 97.06 904 TYR A O 1
ATOM 6827 N N . VAL A 1 905 ? -9.316 -12.102 31.063 1.00 96.19 905 VAL A N 1
ATOM 6828 C CA . VAL A 1 905 ? -9.372 -12.371 29.618 1.00 96.19 905 VAL A CA 1
ATOM 6829 C C . VAL A 1 905 ? -9.371 -13.873 29.336 1.00 96.19 905 VAL A C 1
ATOM 6831 O O . VAL A 1 905 ? -10.222 -14.341 28.582 1.00 96.19 905 VAL A O 1
ATOM 6834 N N . VAL A 1 906 ? -8.496 -14.649 29.991 1.00 97.19 906 VAL A N 1
ATOM 6835 C CA . VAL A 1 906 ? -8.497 -16.117 29.851 1.00 97.19 906 VAL A CA 1
ATOM 6836 C C . VAL A 1 906 ? -9.823 -16.710 30.312 1.00 97.19 906 VAL A C 1
ATOM 6838 O O . VAL A 1 906 ? -10.348 -17.599 29.646 1.00 97.19 906 VAL A O 1
ATOM 6841 N N . PHE A 1 907 ? -10.373 -16.221 31.427 1.00 96.06 907 PHE A N 1
ATOM 6842 C CA . PHE A 1 907 ? -11.632 -16.709 31.991 1.00 96.06 907 PHE A CA 1
ATOM 6843 C C . PHE A 1 907 ? -12.823 -16.537 31.042 1.00 96.06 907 PHE A C 1
ATOM 6845 O O . PHE A 1 907 ? -13.606 -17.472 30.865 1.00 96.06 907 PHE A O 1
ATOM 6852 N N . PHE A 1 908 ? -12.944 -15.374 30.401 1.00 94.69 908 PHE A N 1
ATOM 6853 C CA . PHE A 1 908 ? -14.071 -15.092 29.513 1.00 94.69 908 PHE A CA 1
ATOM 6854 C C . PHE A 1 908 ? -13.891 -15.643 28.098 1.00 94.69 908 PHE A C 1
ATOM 6856 O O . PHE A 1 908 ? -14.879 -15.731 27.377 1.00 94.69 908 PHE A O 1
ATOM 6863 N N . ALA A 1 909 ? -12.677 -16.035 27.701 1.00 94.44 909 ALA A N 1
ATOM 6864 C CA . ALA A 1 909 ? -12.302 -16.218 26.300 1.00 94.44 909 ALA A CA 1
ATOM 6865 C C . ALA A 1 909 ? -13.276 -17.010 25.405 1.00 94.44 909 ALA A C 1
ATOM 6867 O O . ALA A 1 909 ? -13.557 -16.524 24.309 1.00 94.44 909 ALA A O 1
ATOM 6868 N N . PRO A 1 910 ? -13.861 -18.148 25.838 1.00 92.06 910 PRO A N 1
ATOM 6869 C CA . PRO A 1 910 ? -14.839 -18.874 25.021 1.00 92.06 910 PRO A CA 1
ATOM 6870 C C . PRO A 1 910 ? -16.106 -18.078 24.670 1.00 92.06 910 PRO A C 1
ATOM 6872 O O . PRO A 1 910 ? -16.722 -18.345 23.646 1.00 92.06 910 PRO A O 1
ATOM 6875 N N . ALA A 1 911 ? -16.496 -17.103 25.495 1.00 92.00 911 ALA A N 1
ATOM 6876 C CA . ALA A 1 911 ? -17.701 -16.294 25.304 1.00 92.00 911 ALA A CA 1
ATOM 6877 C C . ALA A 1 911 ? -17.449 -14.984 24.536 1.00 92.00 911 ALA A C 1
ATOM 6879 O O . ALA A 1 911 ? -18.397 -14.298 24.163 1.00 92.00 911 ALA A O 1
ATOM 6880 N N . VAL A 1 912 ? -16.185 -14.599 24.329 1.00 94.06 912 VAL A N 1
ATOM 6881 C CA . VAL A 1 912 ? -15.811 -13.266 23.824 1.00 94.06 912 VAL A CA 1
ATOM 6882 C C . VAL A 1 912 ? -14.682 -13.336 22.787 1.00 94.06 912 VAL A C 1
ATOM 6884 O O . VAL A 1 912 ? -13.790 -12.491 22.770 1.00 94.06 912 VAL A O 1
ATOM 6887 N N . GLU A 1 913 ? -14.700 -14.334 21.897 1.00 95.62 913 GLU A N 1
ATOM 6888 C CA . GLU A 1 913 ? -13.637 -14.508 20.891 1.00 95.62 913 GLU A CA 1
ATOM 6889 C C . GLU A 1 913 ? -13.453 -13.281 19.988 1.00 95.62 913 GLU A C 1
ATOM 6891 O O . GLU A 1 913 ? -12.329 -12.825 19.800 1.00 95.62 913 GLU A O 1
ATOM 6896 N N . GLU A 1 914 ? -14.537 -12.723 19.442 1.00 94.94 914 GLU A N 1
ATOM 6897 C CA . GLU A 1 914 ? -14.474 -11.573 18.529 1.00 94.94 914 GLU A CA 1
ATOM 6898 C C . GLU A 1 914 ? -13.755 -10.353 19.141 1.00 94.94 914 GLU A C 1
ATOM 6900 O O . GLU A 1 914 ? -12.764 -9.895 18.559 1.00 94.94 914 GLU A O 1
ATOM 6905 N N . PRO A 1 915 ? -14.151 -9.830 20.321 1.00 96.62 915 PRO A N 1
ATOM 6906 C CA . PRO A 1 915 ? -13.422 -8.717 20.919 1.00 96.62 915 PRO A CA 1
ATOM 6907 C C . PRO A 1 915 ? -11.999 -9.104 21.349 1.00 96.62 915 PRO A C 1
ATOM 6909 O O . PRO A 1 915 ? -11.118 -8.246 21.333 1.00 96.62 915 PRO A O 1
ATOM 6912 N N . LEU A 1 916 ? -11.724 -10.372 21.684 1.00 97.50 916 LEU A N 1
ATOM 6913 C CA . LEU A 1 916 ? -10.355 -10.811 21.968 1.00 97.50 916 LEU A CA 1
ATOM 6914 C C . LEU A 1 916 ? -9.469 -10.858 20.730 1.00 97.50 916 LEU A C 1
ATOM 6916 O O . LEU A 1 916 ? -8.289 -10.533 20.846 1.00 97.50 916 LEU A O 1
ATOM 6920 N N . ARG A 1 917 ? -10.003 -11.179 19.547 1.00 97.06 917 ARG A N 1
ATOM 6921 C CA . ARG A 1 917 ? -9.247 -11.041 18.293 1.00 97.06 917 ARG A CA 1
ATOM 6922 C C . ARG A 1 917 ? -8.884 -9.591 18.033 1.00 97.06 917 ARG A C 1
ATOM 6924 O O . ARG A 1 917 ? -7.731 -9.306 17.722 1.00 97.06 917 ARG A O 1
ATOM 6931 N N . LEU A 1 918 ? -9.833 -8.672 18.227 1.00 96.62 918 LEU A N 1
ATOM 6932 C CA . LEU A 1 918 ? -9.575 -7.237 18.108 1.00 96.62 918 LEU A CA 1
ATOM 6933 C C . LEU A 1 918 ? -8.434 -6.802 19.039 1.00 96.62 918 LEU A C 1
ATOM 6935 O O . LEU A 1 918 ? -7.461 -6.201 18.586 1.00 96.62 918 LEU A O 1
ATOM 6939 N N . VAL A 1 919 ? -8.524 -7.141 20.328 1.00 97.94 919 VAL A N 1
ATOM 6940 C CA . VAL A 1 919 ? -7.491 -6.795 21.316 1.00 97.94 919 VAL A CA 1
ATOM 6941 C C . VAL A 1 919 ? -6.160 -7.464 20.968 1.00 97.94 919 VAL A C 1
ATOM 6943 O O . VAL A 1 919 ? -5.139 -6.784 20.894 1.00 97.94 919 VAL A O 1
ATOM 6946 N N . GLY A 1 920 ? -6.154 -8.766 20.685 1.00 96.94 920 GLY A N 1
ATOM 6947 C CA . GLY A 1 920 ? -4.952 -9.510 20.318 1.00 96.94 920 GLY A CA 1
ATOM 6948 C C . GLY A 1 920 ? -4.247 -8.928 19.095 1.00 96.94 920 GLY A C 1
ATOM 6949 O O . GLY A 1 920 ? -3.027 -8.774 19.117 1.00 96.94 920 GLY A O 1
ATOM 6950 N N . ASN A 1 921 ? -4.997 -8.526 18.067 1.00 93.69 921 ASN A N 1
ATOM 6951 C CA . ASN A 1 921 ? -4.439 -7.895 16.873 1.00 93.69 921 ASN A CA 1
ATOM 6952 C C . ASN A 1 921 ? -3.845 -6.506 17.163 1.00 93.69 921 ASN A C 1
ATOM 6954 O O . ASN A 1 921 ? -2.777 -6.199 16.639 1.00 93.69 921 ASN A O 1
ATOM 6958 N N . LEU A 1 922 ? -4.433 -5.708 18.064 1.00 95.19 922 LEU A N 1
ATOM 6959 C CA . LEU A 1 922 ? -3.826 -4.444 18.514 1.00 95.19 922 LEU A CA 1
ATOM 6960 C C . LEU A 1 922 ? -2.495 -4.674 19.250 1.00 95.19 922 LEU A C 1
ATOM 6962 O O . LEU A 1 922 ? -1.516 -3.967 19.008 1.00 95.19 922 LEU A O 1
ATOM 6966 N N . PHE A 1 923 ? -2.431 -5.686 20.119 1.00 95.62 923 PHE A N 1
ATOM 6967 C CA . PHE A 1 923 ? -1.193 -6.059 20.813 1.00 95.62 923 PHE A CA 1
ATOM 6968 C C . PHE A 1 923 ? -0.136 -6.633 19.857 1.00 95.62 923 PHE A C 1
ATOM 6970 O O . PHE A 1 923 ? 1.049 -6.317 19.989 1.00 95.62 923 PHE A O 1
ATOM 6977 N N . ARG A 1 924 ? -0.550 -7.434 18.868 1.00 90.88 924 ARG A N 1
ATOM 6978 C CA . ARG A 1 924 ? 0.312 -7.951 17.795 1.00 90.88 924 ARG A CA 1
ATOM 6979 C C . ARG A 1 924 ? 0.887 -6.812 16.952 1.00 90.88 924 ARG A C 1
ATOM 6981 O O . ARG A 1 924 ? 2.101 -6.759 16.764 1.00 90.88 924 ARG A O 1
ATOM 6988 N N . GLN A 1 925 ? 0.048 -5.867 16.522 1.00 84.50 925 GLN A N 1
ATOM 6989 C CA . GLN A 1 925 ? 0.457 -4.674 15.770 1.00 84.50 925 GLN A CA 1
ATOM 6990 C C . GLN A 1 925 ? 1.464 -3.821 16.560 1.00 84.50 925 GLN A C 1
ATOM 6992 O O . GLN A 1 925 ? 2.419 -3.288 15.991 1.00 84.50 925 GLN A O 1
ATOM 6997 N N . ALA A 1 926 ? 1.296 -3.728 17.883 1.00 84.25 926 ALA A N 1
ATOM 6998 C CA . ALA A 1 926 ? 2.223 -3.027 18.772 1.00 84.25 926 ALA A CA 1
ATOM 6999 C C . ALA A 1 926 ? 3.484 -3.837 19.146 1.00 84.25 926 ALA A C 1
ATOM 7001 O O . ALA A 1 926 ? 4.381 -3.307 19.803 1.00 84.25 926 ALA A O 1
ATOM 7002 N N . GLY A 1 927 ? 3.602 -5.088 18.686 1.00 86.25 927 GLY A N 1
ATOM 7003 C CA . GLY A 1 927 ? 4.802 -5.913 18.847 1.00 86.25 927 GLY A CA 1
ATOM 7004 C C . GLY A 1 927 ? 4.910 -6.648 20.184 1.00 86.25 927 GLY A C 1
ATOM 7005 O O . GLY A 1 927 ? 6.021 -6.978 20.595 1.00 86.25 927 GLY A O 1
ATOM 7006 N N . TYR A 1 928 ? 3.789 -6.903 20.864 1.00 88.50 928 TYR A N 1
ATOM 7007 C CA . TYR A 1 928 ? 3.755 -7.668 22.121 1.00 88.50 928 TYR A CA 1
ATOM 7008 C C . TYR A 1 928 ? 3.536 -9.172 21.926 1.00 88.50 928 TYR A C 1
ATOM 7010 O O . TYR A 1 928 ? 3.685 -9.938 22.872 1.00 88.50 928 TYR A O 1
ATOM 7018 N N . THR A 1 929 ? 3.190 -9.610 20.714 1.00 87.50 929 THR A N 1
ATOM 7019 C CA . THR A 1 929 ? 3.061 -11.029 20.366 1.00 87.50 929 THR A CA 1
ATOM 7020 C C . THR A 1 929 ? 3.310 -11.255 18.877 1.00 87.50 929 THR A C 1
ATOM 7022 O O . THR A 1 929 ? 3.041 -10.380 18.052 1.00 87.50 929 THR A O 1
ATOM 7025 N N . THR A 1 930 ? 3.827 -12.432 18.530 1.00 83.81 930 THR A N 1
ATOM 7026 C CA . THR A 1 930 ? 3.964 -12.924 17.148 1.00 83.81 930 THR A CA 1
ATOM 7027 C C . THR A 1 930 ? 2.922 -13.989 16.803 1.00 83.81 930 THR A C 1
ATOM 7029 O O . THR A 1 930 ? 2.895 -14.464 15.667 1.00 83.81 930 THR A O 1
ATOM 7032 N N . ALA A 1 931 ? 2.062 -14.361 17.758 1.00 81.75 931 ALA A N 1
ATOM 7033 C CA . ALA A 1 931 ? 1.027 -15.363 17.556 1.00 81.75 931 ALA A CA 1
ATOM 7034 C C . ALA A 1 931 ? 0.062 -14.947 16.435 1.00 81.75 931 ALA A C 1
ATOM 7036 O O . ALA A 1 931 ? -0.304 -13.776 16.301 1.00 81.75 931 ALA A O 1
ATOM 7037 N N . ASN A 1 932 ? -0.383 -15.922 15.641 1.00 88.44 932 ASN A N 1
ATOM 7038 C CA . ASN A 1 932 ? -1.432 -15.702 14.653 1.00 88.44 932 ASN A CA 1
ATOM 7039 C C . ASN A 1 932 ? -2.801 -15.676 15.350 1.00 88.44 932 ASN A C 1
ATOM 7041 O O . ASN A 1 932 ? -3.481 -16.696 15.431 1.00 88.44 932 ASN A O 1
ATOM 7045 N N . ILE A 1 933 ? -3.172 -14.508 15.878 1.00 92.75 933 ILE A N 1
ATOM 7046 C CA . ILE A 1 933 ? -4.394 -14.291 16.669 1.00 92.75 933 ILE A CA 1
ATOM 7047 C C . ILE A 1 933 ? -5.652 -14.766 15.934 1.00 92.75 933 ILE A C 1
ATOM 7049 O O . ILE A 1 933 ? -6.533 -15.364 16.550 1.00 92.75 933 ILE A O 1
ATOM 7053 N N . ASP A 1 934 ? -5.721 -14.578 14.616 1.00 89.44 934 ASP A N 1
ATOM 7054 C CA . ASP A 1 934 ? -6.886 -14.954 13.807 1.00 89.44 934 ASP A CA 1
ATOM 7055 C C . ASP A 1 934 ? -7.061 -16.476 13.661 1.00 89.44 934 ASP A C 1
ATOM 7057 O O . ASP A 1 934 ? -8.148 -16.935 13.325 1.00 89.44 934 ASP A O 1
ATOM 7061 N N . ALA A 1 935 ? -6.026 -17.268 13.963 1.00 91.50 935 ALA A N 1
ATOM 7062 C CA . ALA A 1 935 ? -6.073 -18.731 13.910 1.00 91.50 935 ALA A CA 1
ATOM 7063 C C . ALA A 1 935 ? -6.400 -19.402 15.259 1.00 91.50 935 ALA A C 1
ATOM 7065 O O . ALA A 1 935 ? -6.639 -20.607 15.295 1.00 91.50 935 ALA A O 1
ATOM 7066 N N . LEU A 1 936 ? -6.381 -18.656 16.369 1.00 92.25 936 LEU A N 1
ATOM 7067 C CA . LEU A 1 936 ? -6.615 -19.198 17.713 1.00 92.25 936 LEU A CA 1
ATOM 7068 C C . LEU A 1 936 ? -8.098 -19.142 18.087 1.00 92.25 936 LEU A C 1
ATOM 7070 O O . LEU A 1 936 ? -8.817 -18.270 17.607 1.00 92.25 936 LEU A O 1
ATOM 7074 N N . HIS A 1 937 ? -8.557 -20.028 18.972 1.00 95.38 937 HIS A N 1
ATOM 7075 C CA . HIS A 1 937 ? -9.955 -20.089 19.417 1.00 95.38 937 HIS A CA 1
ATOM 7076 C C . HIS A 1 937 ? -10.074 -20.339 20.923 1.00 95.38 937 HIS A C 1
ATOM 7078 O O . HIS A 1 937 ? -9.143 -20.831 21.568 1.00 95.38 937 HIS A O 1
ATOM 7084 N N . GLY A 1 938 ? -11.233 -19.993 21.484 1.00 94.81 938 GLY A N 1
ATOM 7085 C CA . GLY A 1 938 ? -11.610 -20.193 22.876 1.00 94.81 938 GLY A CA 1
ATOM 7086 C C . GLY A 1 938 ? -10.497 -19.848 23.861 1.00 94.81 938 GLY A C 1
ATOM 7087 O O . GLY A 1 938 ? -9.957 -18.742 23.876 1.00 94.81 938 GLY A O 1
ATOM 7088 N N . ARG A 1 939 ? -10.136 -20.822 24.698 1.00 95.50 939 ARG A N 1
ATOM 7089 C CA . ARG A 1 939 ? -9.108 -20.656 25.730 1.00 95.50 939 ARG A CA 1
ATOM 7090 C C . ARG A 1 939 ? -7.729 -20.307 25.163 1.00 95.50 939 ARG A C 1
ATOM 7092 O O . ARG A 1 939 ? -7.044 -19.491 25.767 1.00 95.50 939 ARG A O 1
ATOM 7099 N N . GLU A 1 940 ? -7.319 -20.902 24.044 1.00 96.44 940 GLU A N 1
ATOM 7100 C CA . GLU A 1 940 ? -5.991 -20.660 23.453 1.00 96.44 940 GLU A CA 1
ATOM 7101 C C . GLU A 1 940 ? -5.843 -19.205 23.002 1.00 96.44 940 GLU A C 1
ATOM 7103 O O . GLU A 1 940 ? -4.820 -18.574 23.265 1.00 96.44 940 GLU A O 1
ATOM 7108 N N . LEU A 1 941 ? -6.904 -18.643 22.410 1.00 97.31 941 LEU A N 1
ATOM 7109 C CA . LEU A 1 941 ? -6.973 -17.219 22.088 1.00 97.31 941 LEU A CA 1
ATOM 7110 C C . LEU A 1 941 ? -6.853 -16.361 23.356 1.00 97.31 941 LEU A C 1
ATOM 7112 O O . LEU A 1 941 ? -6.056 -15.426 23.394 1.00 97.31 941 LEU A O 1
ATOM 7116 N N . GLY A 1 942 ? -7.603 -16.702 24.408 1.00 97.12 942 GLY A N 1
ATOM 7117 C CA . GLY A 1 942 ? -7.533 -16.010 25.697 1.00 97.12 942 GLY A CA 1
ATOM 7118 C C . GLY A 1 942 ? -6.134 -16.002 26.307 1.00 97.12 942 GLY A C 1
ATOM 7119 O O . GLY A 1 942 ? -5.669 -14.957 26.757 1.00 97.12 942 GLY A O 1
ATOM 7120 N N . VAL A 1 943 ? -5.450 -17.148 26.294 1.00 98.12 943 VAL A N 1
ATOM 7121 C CA . VAL A 1 943 ? -4.074 -17.281 26.797 1.00 98.12 943 VAL A CA 1
ATOM 7122 C C . VAL A 1 943 ? -3.114 -16.417 25.982 1.00 98.12 943 VAL A C 1
ATOM 7124 O O . VAL A 1 943 ? -2.382 -15.631 26.574 1.00 98.12 943 VAL A O 1
ATOM 7127 N N . ALA A 1 944 ? -3.173 -16.468 24.649 1.00 97.75 944 ALA A N 1
ATOM 7128 C CA . ALA A 1 944 ? -2.290 -15.667 23.800 1.00 97.75 944 ALA A CA 1
ATOM 7129 C C . ALA A 1 944 ? -2.473 -14.152 24.008 1.00 97.75 944 ALA A C 1
ATOM 7131 O O . ALA A 1 944 ? -1.497 -13.398 24.017 1.00 97.75 944 ALA A O 1
ATOM 7132 N N . VAL A 1 945 ? -3.714 -13.689 24.205 1.00 98.38 945 VAL A N 1
ATOM 7133 C CA . VAL A 1 945 ? -3.988 -12.277 24.520 1.00 98.38 945 VAL A CA 1
ATOM 7134 C C . VAL A 1 945 ? -3.482 -11.923 25.921 1.00 98.38 945 VAL A C 1
ATOM 7136 O O . VAL A 1 945 ? -2.844 -10.884 26.089 1.00 98.38 945 VAL A O 1
ATOM 7139 N N . ALA A 1 946 ? -3.708 -12.782 26.918 1.00 98.50 946 ALA A N 1
ATOM 7140 C CA . ALA A 1 946 ? -3.218 -12.569 28.278 1.00 98.50 946 ALA A CA 1
ATOM 7141 C C . ALA A 1 946 ? -1.685 -12.493 28.336 1.00 98.50 946 ALA A C 1
ATOM 7143 O O . ALA A 1 946 ? -1.141 -11.589 28.968 1.00 98.50 946 ALA A O 1
ATOM 7144 N N . GLU A 1 947 ? -0.986 -13.378 27.626 1.00 98.12 947 GLU A N 1
ATOM 7145 C CA . GLU A 1 947 ? 0.473 -13.354 27.495 1.00 98.12 947 GLU A CA 1
ATOM 7146 C C . GLU A 1 947 ? 0.963 -12.064 26.831 1.00 98.12 947 GLU A C 1
ATOM 7148 O O . GLU A 1 947 ? 1.927 -11.466 27.304 1.00 98.12 947 GLU A O 1
ATOM 7153 N N . ALA A 1 948 ? 0.271 -11.569 25.800 1.00 97.69 948 ALA A N 1
ATOM 7154 C CA . ALA A 1 948 ? 0.609 -10.290 25.175 1.00 97.69 948 ALA A CA 1
ATOM 7155 C C . ALA A 1 948 ? 0.417 -9.097 26.137 1.00 97.69 948 ALA A C 1
ATOM 7157 O O . ALA A 1 948 ? 1.229 -8.168 26.161 1.00 97.69 948 ALA A O 1
ATOM 7158 N N . MET A 1 949 ? -0.624 -9.129 26.974 1.00 98.50 949 MET A N 1
ATOM 7159 C CA . MET A 1 949 ? -0.848 -8.128 28.025 1.00 98.50 949 MET A CA 1
ATOM 7160 C C . MET A 1 949 ? 0.226 -8.192 29.117 1.00 98.50 949 MET A C 1
ATOM 7162 O O . MET A 1 949 ? 0.716 -7.155 29.565 1.00 98.50 949 MET A O 1
ATOM 7166 N N . ILE A 1 950 ? 0.629 -9.400 29.515 1.00 97.94 950 ILE A N 1
ATOM 7167 C CA . ILE A 1 950 ? 1.732 -9.632 30.454 1.00 97.94 950 ILE A CA 1
ATOM 7168 C C . ILE A 1 950 ? 3.052 -9.131 29.855 1.00 97.94 950 ILE A C 1
ATOM 7170 O O . ILE A 1 950 ? 3.803 -8.445 30.546 1.00 97.94 950 ILE A O 1
ATOM 7174 N N . ALA A 1 951 ? 3.309 -9.379 28.569 1.00 97.00 951 ALA A N 1
ATOM 7175 C CA . ALA A 1 951 ? 4.496 -8.890 27.871 1.00 97.00 951 ALA A CA 1
ATOM 7176 C C . ALA A 1 951 ? 4.565 -7.353 27.856 1.00 97.00 951 ALA A C 1
ATOM 7178 O O . ALA A 1 951 ? 5.635 -6.782 28.078 1.00 97.00 951 ALA A O 1
ATOM 7179 N N . LEU A 1 952 ? 3.431 -6.666 27.662 1.00 97.19 952 LEU A N 1
ATOM 7180 C CA . LEU A 1 952 ? 3.355 -5.210 27.829 1.00 97.19 952 LEU A CA 1
ATOM 7181 C C . LEU A 1 952 ? 3.739 -4.787 29.252 1.00 97.19 952 LEU A C 1
ATOM 7183 O O . LEU A 1 952 ? 4.602 -3.920 29.409 1.00 97.19 952 LEU A O 1
ATOM 7187 N N . SER A 1 953 ? 3.130 -5.402 30.270 1.00 96.69 953 SER A N 1
ATOM 7188 C CA . SER A 1 953 ? 3.427 -5.117 31.678 1.00 96.69 953 SER A CA 1
ATOM 7189 C C . SER A 1 953 ? 4.916 -5.296 31.988 1.00 96.69 953 SER A C 1
ATOM 7191 O O . SER A 1 953 ? 5.547 -4.382 32.517 1.00 96.69 953 SER A O 1
ATOM 7193 N N . GLN A 1 954 ? 5.519 -6.407 31.564 1.00 94.75 954 GLN A N 1
ATOM 7194 C CA . GLN A 1 954 ? 6.952 -6.668 31.736 1.00 94.75 954 GLN A CA 1
ATOM 7195 C C . GLN A 1 954 ? 7.813 -5.602 31.051 1.00 94.75 954 GLN A C 1
ATOM 7197 O O . GLN A 1 954 ? 8.744 -5.071 31.659 1.00 94.75 954 GLN A O 1
ATOM 7202 N N . ARG A 1 955 ? 7.478 -5.234 29.808 1.00 90.81 955 ARG A N 1
ATOM 7203 C CA . ARG A 1 955 ? 8.252 -4.273 29.005 1.00 90.81 955 ARG A CA 1
ATOM 7204 C C . ARG A 1 955 ? 8.292 -2.871 29.611 1.00 90.81 955 ARG A C 1
ATOM 7206 O O . ARG A 1 955 ? 9.269 -2.151 29.408 1.00 90.81 955 ARG A O 1
ATOM 7213 N N . ILE A 1 956 ? 7.265 -2.483 30.365 1.00 93.69 956 ILE A N 1
ATOM 7214 C CA . ILE A 1 956 ? 7.215 -1.186 31.056 1.00 93.69 956 ILE A CA 1
ATOM 7215 C C . ILE A 1 956 ? 7.609 -1.270 32.544 1.00 93.69 956 ILE A C 1
ATOM 7217 O O . ILE A 1 956 ? 7.489 -0.273 33.257 1.00 93.69 956 ILE A O 1
ATOM 7221 N N . GLY A 1 957 ? 8.082 -2.429 33.021 1.00 92.25 957 GLY A N 1
ATOM 7222 C CA . GLY A 1 957 ? 8.485 -2.638 34.417 1.00 92.25 957 GLY A CA 1
ATOM 7223 C C . GLY A 1 957 ? 7.313 -2.672 35.404 1.00 92.25 957 GLY A C 1
ATOM 7224 O O . GLY A 1 957 ? 7.445 -2.224 36.544 1.00 92.25 957 GLY A O 1
ATOM 7225 N N . PHE A 1 958 ? 6.154 -3.150 34.956 1.00 93.69 958 PHE A N 1
ATOM 7226 C CA . PHE A 1 958 ? 4.929 -3.275 35.739 1.00 93.69 958 PHE A CA 1
ATOM 7227 C C . PHE A 1 958 ? 4.812 -4.669 36.371 1.00 93.69 958 PHE A C 1
ATOM 7229 O O . PHE A 1 958 ? 5.146 -5.647 35.699 1.00 93.69 958 PHE A O 1
ATOM 7236 N N . PRO A 1 959 ? 4.309 -4.795 37.616 1.00 95.06 959 PRO A N 1
ATOM 7237 C CA . PRO A 1 959 ? 4.087 -6.104 38.223 1.00 95.06 959 PRO A CA 1
ATOM 7238 C C . PRO A 1 959 ? 3.069 -6.928 37.426 1.00 95.06 959 PRO A C 1
ATOM 7240 O O . PRO A 1 959 ? 2.051 -6.402 36.973 1.00 95.06 959 PRO A O 1
ATOM 7243 N N . THR A 1 960 ? 3.330 -8.223 37.281 1.00 95.56 960 THR A N 1
ATOM 7244 C CA . THR A 1 960 ? 2.469 -9.152 36.523 1.00 95.56 960 THR A CA 1
ATOM 7245 C C . THR A 1 960 ? 1.642 -10.075 37.410 1.00 95.56 960 THR A C 1
ATOM 7247 O O . THR A 1 960 ? 0.634 -10.630 36.968 1.00 95.56 960 THR A O 1
ATOM 7250 N N . THR A 1 961 ? 2.026 -10.191 38.680 1.00 97.00 961 THR A N 1
ATOM 7251 C CA . THR A 1 961 ? 1.361 -11.022 39.683 1.00 97.00 961 THR A CA 1
ATOM 7252 C C . THR A 1 961 ? 1.097 -10.228 40.962 1.00 97.00 961 THR A C 1
ATOM 7254 O O . THR A 1 961 ? 1.731 -9.208 41.240 1.00 97.00 961 THR A O 1
ATOM 7257 N N . LEU A 1 962 ? 0.152 -10.696 41.779 1.00 96.06 962 LEU A N 1
ATOM 7258 C CA . LEU A 1 962 ? -0.147 -10.107 43.083 1.00 96.06 962 LEU A CA 1
ATOM 7259 C C . LEU A 1 962 ? 0.988 -10.333 44.091 1.00 96.06 962 LEU A C 1
ATOM 7261 O O . LEU A 1 962 ? 1.181 -9.503 44.974 1.00 96.06 962 LEU A O 1
ATOM 7265 N N . THR A 1 963 ? 1.767 -11.413 43.968 1.00 95.44 963 THR A N 1
ATOM 7266 C CA . THR A 1 963 ? 2.886 -11.691 44.890 1.00 95.44 963 THR A CA 1
ATOM 7267 C C . THR A 1 963 ? 4.096 -10.782 44.669 1.00 95.44 963 THR A C 1
ATOM 7269 O O . THR A 1 963 ? 4.859 -10.550 45.607 1.00 95.44 963 THR A O 1
ATOM 7272 N N . GLU A 1 964 ? 4.239 -10.189 43.482 1.00 95.25 964 GLU A N 1
ATOM 7273 C CA . GLU A 1 964 ? 5.213 -9.121 43.214 1.00 95.25 964 GLU A CA 1
ATOM 7274 C C . GLU A 1 964 ? 4.864 -7.801 43.929 1.00 95.25 964 GLU A C 1
ATOM 7276 O O . GLU A 1 964 ? 5.709 -6.909 44.061 1.00 95.25 964 GLU A O 1
ATOM 7281 N N . VAL A 1 965 ? 3.625 -7.648 44.410 1.00 94.50 965 VAL A N 1
ATOM 7282 C CA . VAL A 1 965 ? 3.157 -6.424 45.064 1.00 94.50 965 VAL A CA 1
ATOM 7283 C C . VAL A 1 965 ? 3.571 -6.403 46.532 1.00 94.50 965 VAL A C 1
ATOM 7285 O O . VAL A 1 965 ? 3.193 -7.250 47.344 1.00 94.50 965 VAL A O 1
ATOM 7288 N N . ARG A 1 966 ? 4.303 -5.355 46.917 1.00 92.75 966 ARG A N 1
ATOM 7289 C CA . ARG A 1 966 ? 4.700 -5.136 48.311 1.00 92.75 966 ARG A CA 1
ATOM 7290 C C . ARG A 1 966 ? 3.471 -5.007 49.218 1.00 92.75 966 ARG A C 1
ATOM 7292 O O . ARG A 1 966 ? 2.658 -4.109 49.034 1.00 92.75 966 ARG A O 1
ATOM 7299 N N . GLY A 1 967 ? 3.415 -5.839 50.257 1.00 92.62 967 GLY A N 1
ATOM 7300 C CA . GLY A 1 967 ? 2.342 -5.826 51.257 1.00 92.62 967 GLY A CA 1
ATOM 7301 C C . GLY A 1 967 ? 1.179 -6.768 50.945 1.00 92.62 967 GLY A C 1
ATOM 7302 O O . GLY A 1 967 ? 0.286 -6.895 51.776 1.00 92.62 967 GLY A O 1
ATOM 7303 N N . PHE A 1 968 ? 1.199 -7.456 49.799 1.00 95.06 968 PHE A N 1
ATOM 7304 C CA . PHE A 1 968 ? 0.202 -8.471 49.482 1.00 95.06 968 PHE A CA 1
ATOM 7305 C C . PHE A 1 968 ? 0.270 -9.665 50.445 1.00 95.06 968 PHE A C 1
ATOM 7307 O O . PHE A 1 968 ? 1.348 -10.140 50.808 1.00 95.06 968 PHE A O 1
ATOM 7314 N N . THR A 1 969 ? -0.902 -10.170 50.831 1.00 93.88 969 THR A N 1
ATOM 7315 C CA . THR A 1 969 ? -1.073 -11.351 51.687 1.00 93.88 969 THR A CA 1
ATOM 7316 C C . THR A 1 969 ? -2.320 -12.145 51.264 1.00 93.88 969 THR A C 1
ATOM 7318 O O . THR A 1 969 ? -3.223 -11.561 50.654 1.00 93.88 969 THR A O 1
ATOM 7321 N N . PRO A 1 970 ? -2.443 -13.442 51.612 1.00 92.38 970 PRO A N 1
ATOM 7322 C CA . PRO A 1 970 ? -3.628 -14.246 51.289 1.00 92.38 970 PRO A CA 1
ATOM 7323 C C . PRO A 1 970 ? -4.961 -13.665 51.794 1.00 92.38 970 PRO A C 1
ATOM 7325 O O . PRO A 1 970 ? -6.005 -13.894 51.184 1.00 92.38 970 PRO A O 1
ATOM 7328 N N . GLU A 1 971 ? -4.952 -12.862 52.861 1.00 91.56 971 GLU A N 1
ATOM 7329 C CA . GLU A 1 971 ? -6.142 -12.178 53.384 1.00 91.56 971 GLU A CA 1
ATOM 7330 C C . GLU A 1 971 ? -6.774 -11.229 52.356 1.00 91.56 971 GLU A C 1
ATOM 7332 O O . GLU A 1 971 ? -7.990 -11.034 52.370 1.00 91.56 971 GLU A O 1
ATOM 7337 N N . HIS A 1 972 ? -5.985 -10.688 51.424 1.00 92.75 972 HIS A N 1
ATOM 7338 C CA . HIS A 1 972 ? -6.489 -9.850 50.336 1.00 92.75 972 HIS A CA 1
ATOM 7339 C C . HIS A 1 972 ? -7.373 -10.649 49.368 1.00 92.75 972 HIS A C 1
ATOM 7341 O O . HIS A 1 972 ? -8.399 -10.140 48.914 1.00 92.75 972 HIS A O 1
ATOM 7347 N N . VAL A 1 973 ? -7.029 -11.916 49.104 1.00 93.25 973 VAL A N 1
ATOM 7348 C CA . VAL A 1 973 ? -7.858 -12.832 48.301 1.00 93.25 973 VAL A CA 1
ATOM 7349 C C . VAL A 1 973 ? -9.168 -13.117 49.030 1.00 93.25 973 VAL A C 1
ATOM 7351 O O . VAL A 1 973 ? -10.241 -12.996 48.440 1.00 93.25 973 VAL A O 1
ATOM 7354 N N . THR A 1 974 ? -9.102 -13.411 50.332 1.00 92.75 974 THR A N 1
ATOM 7355 C CA . THR A 1 974 ? -10.293 -13.613 51.172 1.00 92.75 974 THR A CA 1
ATOM 7356 C C . THR A 1 974 ? -11.200 -12.380 51.169 1.00 92.75 974 THR A C 1
ATOM 7358 O O . THR A 1 974 ? -12.416 -12.510 51.016 1.00 92.75 974 THR A O 1
ATOM 7361 N N . ARG A 1 975 ? -10.621 -11.175 51.275 1.00 90.19 975 ARG A N 1
ATOM 7362 C CA . ARG A 1 975 ? -11.352 -9.901 51.206 1.00 90.19 975 ARG A CA 1
ATOM 7363 C C . ARG A 1 975 ? -12.030 -9.709 49.849 1.00 90.19 975 ARG A C 1
ATOM 7365 O O . ARG A 1 975 ? -13.203 -9.349 49.826 1.00 90.19 975 ARG A O 1
ATOM 7372 N N . ALA A 1 976 ? -11.337 -9.998 48.746 1.00 91.44 976 ALA A N 1
ATOM 7373 C CA . ALA A 1 976 ? -11.890 -9.889 47.395 1.00 91.44 976 ALA A CA 1
ATOM 7374 C C . ALA A 1 976 ? -13.075 -10.837 47.160 1.00 91.44 976 ALA A C 1
ATOM 7376 O O . ALA A 1 976 ? -14.101 -10.411 46.629 1.00 91.44 976 ALA A O 1
ATOM 7377 N N . LEU A 1 977 ? -12.976 -12.092 47.611 1.00 93.12 977 LEU A N 1
ATOM 7378 C CA . LEU A 1 977 ? -14.075 -13.060 47.516 1.00 93.12 977 LEU A CA 1
ATOM 7379 C C . LEU A 1 977 ? -15.269 -12.666 48.393 1.00 93.12 977 LEU A C 1
ATOM 7381 O O . LEU A 1 977 ? -16.415 -12.811 47.972 1.00 93.12 977 LEU A O 1
ATOM 7385 N N . ALA A 1 978 ? -15.020 -12.143 49.598 1.00 90.62 978 ALA A N 1
ATOM 7386 C CA . ALA A 1 978 ? -16.080 -11.644 50.471 1.00 90.62 978 ALA A CA 1
ATOM 7387 C C . ALA A 1 978 ? -16.790 -10.422 49.864 1.00 90.62 978 ALA A C 1
ATOM 7389 O O . ALA A 1 978 ? -18.018 -10.384 49.840 1.00 90.62 978 ALA A O 1
ATOM 7390 N N . ALA A 1 979 ? -16.031 -9.465 49.320 1.00 85.75 979 ALA A N 1
ATOM 7391 C CA . ALA A 1 979 ? -16.575 -8.275 48.668 1.00 85.75 979 ALA A CA 1
ATOM 7392 C C . ALA A 1 979 ? -17.400 -8.628 47.421 1.00 85.75 979 ALA A C 1
ATOM 7394 O O . ALA A 1 979 ? -18.478 -8.078 47.222 1.00 85.75 979 ALA A O 1
ATOM 7395 N N . ALA A 1 980 ? -16.953 -9.591 46.610 1.00 88.88 980 ALA A N 1
ATOM 7396 C CA . ALA A 1 980 ? -17.706 -10.041 45.440 1.00 88.88 980 ALA A CA 1
ATOM 7397 C C . ALA A 1 980 ? -19.090 -10.621 45.793 1.00 88.88 980 ALA A C 1
ATOM 7399 O O . ALA A 1 980 ? -20.008 -10.536 44.983 1.00 88.88 980 ALA A O 1
ATOM 7400 N N . LYS A 1 981 ? -19.269 -11.161 47.006 1.00 90.94 981 LYS A N 1
ATOM 7401 C CA . LYS A 1 981 ? -20.559 -11.676 47.499 1.00 90.94 981 LYS A CA 1
ATOM 7402 C C . LYS A 1 981 ? -21.450 -10.601 48.132 1.00 90.94 981 LYS A C 1
ATOM 7404 O O . LYS A 1 981 ? -22.590 -10.902 48.482 1.00 90.94 981 LYS A O 1
ATOM 7409 N N . ASP A 1 982 ? -20.962 -9.370 48.294 1.00 84.50 982 ASP A N 1
ATOM 7410 C CA . ASP A 1 982 ? -21.745 -8.270 48.859 1.00 84.50 982 ASP A CA 1
ATOM 7411 C C . ASP A 1 982 ? -22.856 -7.839 47.875 1.00 84.50 982 ASP A C 1
ATOM 7413 O O . ASP A 1 982 ? -22.560 -7.449 46.738 1.00 84.50 982 ASP A O 1
ATOM 7417 N N . PRO A 1 983 ? -24.139 -7.834 48.290 1.00 82.81 983 PRO A N 1
ATOM 7418 C CA . PRO A 1 983 ? -25.242 -7.354 47.460 1.00 82.81 983 PRO A CA 1
ATOM 7419 C C . PRO A 1 983 ? -25.060 -5.929 46.911 1.00 82.81 983 PRO A C 1
ATOM 7421 O O . PRO A 1 983 ? -25.598 -5.620 45.846 1.00 82.81 983 PRO A O 1
ATOM 7424 N N . GLN A 1 984 ? -24.300 -5.060 47.589 1.00 76.31 984 GLN A N 1
ATOM 7425 C CA . GLN A 1 984 ? -24.008 -3.695 47.124 1.00 76.31 984 GLN A CA 1
ATOM 7426 C C . GLN A 1 984 ? -23.105 -3.671 45.881 1.00 76.31 984 GLN A C 1
ATOM 7428 O O . GLN A 1 984 ? -23.133 -2.700 45.123 1.00 76.31 984 GLN A O 1
ATOM 7433 N N . LEU A 1 985 ? -22.332 -4.736 45.643 1.00 77.75 985 LEU A N 1
ATOM 7434 C CA . LEU A 1 985 ? -21.412 -4.869 44.509 1.00 77.75 985 LEU A CA 1
ATOM 7435 C C . LEU A 1 985 ? -21.943 -5.793 43.404 1.00 77.75 985 LEU A C 1
ATOM 7437 O O . LEU A 1 985 ? -21.283 -5.953 42.374 1.00 77.75 985 LEU A O 1
ATOM 7441 N N . LYS A 1 986 ? -23.168 -6.319 43.561 1.00 84.38 986 LYS A N 1
ATOM 7442 C CA . LYS A 1 986 ? -23.822 -7.250 42.626 1.00 84.38 986 LYS A CA 1
ATOM 7443 C C . LYS A 1 986 ? -23.750 -6.800 41.162 1.00 84.38 986 LYS A C 1
ATOM 7445 O O . LYS A 1 986 ? -23.481 -7.620 40.290 1.00 84.38 986 LYS A O 1
ATOM 7450 N N . MET A 1 987 ? -23.887 -5.496 40.897 1.00 84.38 987 MET A N 1
ATOM 7451 C CA . MET A 1 987 ? -23.837 -4.949 39.533 1.00 84.38 987 MET A CA 1
ATOM 7452 C C . MET A 1 987 ? -22.545 -5.308 38.779 1.00 84.38 987 MET A C 1
ATOM 7454 O O . MET A 1 987 ? -22.551 -5.402 37.558 1.00 84.38 987 MET A O 1
ATOM 7458 N N . LYS A 1 988 ? -21.413 -5.479 39.480 1.00 86.38 988 LYS A N 1
ATOM 7459 C CA . LYS A 1 988 ? -20.126 -5.804 38.847 1.00 86.38 988 LYS A CA 1
ATOM 7460 C C . LYS A 1 988 ? -20.068 -7.251 38.377 1.00 86.38 988 LYS A C 1
ATOM 7462 O O . LYS A 1 988 ? -19.490 -7.502 37.325 1.00 86.38 988 LYS A O 1
ATOM 7467 N N . LEU A 1 989 ? -20.685 -8.166 39.126 1.00 89.44 989 LEU A N 1
ATOM 7468 C CA . LEU A 1 989 ? -20.856 -9.553 38.701 1.00 89.44 989 LEU A CA 1
ATOM 7469 C C . LEU A 1 989 ? -21.846 -9.650 37.533 1.00 89.44 989 LEU A C 1
ATOM 7471 O O . LEU A 1 989 ? -21.599 -10.383 36.584 1.00 89.44 989 LEU A O 1
ATOM 7475 N N . GLU A 1 990 ? -22.925 -8.863 37.567 1.00 89.25 990 GLU A N 1
ATOM 7476 C CA . GLU A 1 990 ? -23.930 -8.811 36.492 1.00 89.25 990 GLU A CA 1
ATOM 7477 C C . GLU A 1 990 ? -23.386 -8.202 35.187 1.00 89.25 990 GLU A C 1
ATOM 7479 O O . GLU A 1 990 ? -23.862 -8.538 34.107 1.00 89.25 990 GLU A O 1
ATOM 7484 N N . ASN A 1 991 ? -22.381 -7.324 35.273 1.00 89.38 991 ASN A N 1
ATOM 7485 C CA . ASN A 1 991 ? -21.730 -6.713 34.111 1.00 89.38 991 ASN A CA 1
ATOM 7486 C C . ASN A 1 991 ? -20.664 -7.601 33.450 1.00 89.38 991 ASN A C 1
ATOM 7488 O O . ASN A 1 991 ? -20.142 -7.215 32.404 1.00 89.38 991 ASN A O 1
ATOM 7492 N N . MET A 1 992 ? -20.300 -8.742 34.045 1.00 91.88 992 MET A N 1
ATOM 7493 C CA . MET A 1 992 ? -19.351 -9.668 33.425 1.00 91.88 992 MET A CA 1
ATOM 7494 C C . MET A 1 992 ? -19.911 -10.210 32.097 1.00 91.88 992 MET A C 1
ATOM 7496 O O . MET A 1 992 ? -21.122 -10.406 32.000 1.00 91.88 992 MET A O 1
ATOM 7500 N N . PRO A 1 993 ? -19.055 -10.494 31.092 1.00 89.88 993 PRO A N 1
ATOM 7501 C CA . PRO A 1 993 ? -19.485 -11.100 29.827 1.00 89.88 993 PRO A CA 1
ATOM 7502 C C . PRO A 1 993 ? -20.314 -12.370 30.029 1.00 89.88 993 PRO A C 1
ATOM 7504 O O . PRO A 1 993 ? -21.326 -12.573 29.369 1.00 89.88 993 PRO A O 1
ATOM 7507 N N . VAL A 1 994 ? -19.904 -13.180 31.008 1.00 88.69 994 VAL A N 1
ATOM 7508 C CA . VAL A 1 994 ? -20.703 -14.268 31.568 1.00 88.69 994 VAL A CA 1
ATOM 7509 C C . VAL A 1 994 ? -21.065 -13.875 33.004 1.00 88.69 994 VAL A C 1
ATOM 7511 O O . VAL A 1 994 ? -20.184 -13.922 33.870 1.00 88.69 994 VAL A O 1
ATOM 7514 N N . PRO A 1 995 ? -22.310 -13.433 33.271 1.00 90.19 995 PRO A N 1
ATOM 7515 C CA . PRO A 1 995 ? -22.720 -12.988 34.597 1.00 90.19 995 PRO A CA 1
ATOM 7516 C C . PRO A 1 995 ? -22.551 -14.077 35.658 1.00 90.19 995 PRO A C 1
ATOM 7518 O O . PRO A 1 995 ? -22.931 -15.227 35.442 1.00 90.19 995 PRO A O 1
ATOM 7521 N N . LEU A 1 996 ? -22.031 -13.702 36.827 1.00 91.25 996 LEU A N 1
ATOM 7522 C CA . LEU A 1 996 ? -21.878 -14.607 37.969 1.00 91.25 996 LEU A CA 1
ATOM 7523 C C . LEU A 1 996 ? -22.882 -14.283 39.080 1.00 91.25 996 LEU A C 1
ATOM 7525 O O . LEU A 1 996 ? -23.249 -13.126 39.294 1.00 91.25 996 LEU A O 1
ATOM 7529 N N . THR A 1 997 ? -23.296 -15.303 39.831 1.00 91.50 997 THR A N 1
ATOM 7530 C CA . THR A 1 997 ? -24.023 -15.122 41.096 1.00 91.50 997 THR A CA 1
ATOM 7531 C C . THR A 1 997 ? -23.066 -15.197 42.288 1.00 91.50 997 THR A C 1
ATOM 7533 O O . THR A 1 997 ? -21.922 -15.635 42.154 1.00 91.50 997 THR A O 1
ATOM 7536 N N . ALA A 1 998 ? -23.519 -14.786 43.477 1.00 90.44 998 ALA A N 1
ATOM 7537 C CA . ALA A 1 998 ? -22.699 -14.835 44.692 1.00 90.44 998 ALA A CA 1
ATOM 7538 C C . ALA A 1 998 ? -22.246 -16.269 45.038 1.00 90.44 998 ALA A C 1
ATOM 7540 O O . ALA A 1 998 ? -21.151 -16.469 45.564 1.00 90.44 998 ALA A O 1
ATOM 7541 N N . GLU A 1 999 ? -23.059 -17.271 44.699 1.00 91.62 999 GLU A N 1
ATOM 7542 C CA . GLU A 1 999 ? -22.772 -18.693 44.912 1.00 91.62 999 GLU A CA 1
ATOM 7543 C C . GLU A 1 999 ? -21.665 -19.212 43.981 1.00 91.62 999 GLU A C 1
ATOM 7545 O O . GLU A 1 999 ? -20.940 -20.135 44.343 1.00 91.62 999 GLU A O 1
ATOM 7550 N N . MET A 1 1000 ? -21.493 -18.593 42.808 1.00 91.81 1000 MET A N 1
ATOM 7551 C CA . MET A 1 1000 ? -20.481 -18.963 41.810 1.00 91.81 1000 MET A CA 1
ATOM 7552 C C . MET A 1 1000 ? -19.094 -18.366 42.105 1.00 91.81 1000 MET A C 1
ATOM 7554 O O . MET A 1 1000 ? -18.100 -18.774 41.501 1.00 91.81 1000 MET A O 1
ATOM 7558 N N . VAL A 1 1001 ? -19.002 -17.399 43.027 1.00 92.75 1001 VAL A N 1
ATOM 7559 C CA . VAL A 1 1001 ? -17.769 -16.639 43.302 1.00 92.75 1001 VAL A CA 1
ATOM 7560 C C . VAL A 1 1001 ? -16.613 -17.553 43.718 1.00 92.75 1001 VAL A C 1
ATOM 7562 O O . VAL A 1 1001 ? -15.519 -17.436 43.169 1.00 92.75 1001 VAL A O 1
ATOM 7565 N N . ASP A 1 1002 ? -16.830 -18.487 44.646 1.00 92.06 1002 ASP A N 1
ATOM 7566 C CA . ASP A 1 1002 ? -15.742 -19.357 45.124 1.00 92.06 1002 ASP A CA 1
ATOM 7567 C C . ASP A 1 1002 ? -15.244 -20.314 44.033 1.00 92.06 1002 ASP A C 1
ATOM 7569 O O . ASP A 1 1002 ? -14.046 -20.585 43.941 1.00 92.06 1002 ASP A O 1
ATOM 7573 N N . GLU A 1 1003 ? -16.155 -20.813 43.195 1.00 92.25 1003 GLU A N 1
ATOM 7574 C CA . GLU A 1 1003 ? -15.844 -21.799 42.161 1.00 92.25 1003 GLU A CA 1
ATOM 7575 C C . GLU A 1 1003 ? -15.054 -21.202 40.992 1.00 92.25 1003 GLU A C 1
ATOM 7577 O O . GLU A 1 1003 ? -14.120 -21.847 40.505 1.00 92.25 1003 GLU A O 1
ATOM 7582 N N . TYR A 1 1004 ? -15.405 -19.984 40.563 1.00 92.25 1004 TYR A N 1
ATOM 7583 C CA . TYR A 1 1004 ? -14.863 -19.372 39.346 1.00 92.25 1004 TYR A CA 1
ATOM 7584 C C . TYR A 1 1004 ? -13.925 -18.194 39.618 1.00 92.25 1004 TYR A C 1
ATOM 7586 O O . TYR A 1 1004 ? -12.834 -18.143 39.052 1.00 92.25 1004 TYR A O 1
ATOM 7594 N N . MET A 1 1005 ? -14.281 -17.274 40.521 1.00 94.12 1005 MET A N 1
ATOM 7595 C CA . MET A 1 1005 ? -13.423 -16.126 40.849 1.00 94.12 1005 MET A CA 1
ATOM 7596 C C . MET A 1 1005 ? -12.241 -16.538 41.736 1.00 94.12 1005 MET A C 1
ATOM 7598 O O . MET A 1 1005 ? -11.145 -16.001 41.582 1.00 94.12 1005 MET A O 1
ATOM 7602 N N . GLY A 1 1006 ? -12.424 -17.533 42.612 1.00 94.31 1006 GLY A N 1
ATOM 7603 C CA . GLY A 1 1006 ? -11.352 -18.105 43.435 1.00 94.31 1006 GLY A CA 1
ATOM 7604 C C . GLY A 1 1006 ? -10.123 -18.527 42.617 1.00 94.31 1006 GLY A C 1
ATOM 7605 O O . GLY A 1 1006 ? -9.034 -18.002 42.861 1.00 94.31 1006 GLY A O 1
ATOM 7606 N N . PRO A 1 1007 ? -10.264 -19.413 41.614 1.00 95.94 1007 PRO A N 1
ATOM 7607 C CA . PRO A 1 1007 ? -9.150 -19.813 40.756 1.00 95.94 1007 PRO A CA 1
ATOM 7608 C C . PRO A 1 1007 ? -8.509 -18.674 39.951 1.00 95.94 1007 PRO A C 1
ATOM 7610 O O . PRO A 1 1007 ? -7.300 -18.712 39.741 1.00 95.94 1007 PRO A O 1
ATOM 7613 N N . ILE A 1 1008 ? -9.272 -17.649 39.546 1.00 96.38 1008 ILE A N 1
ATOM 7614 C CA . ILE A 1 1008 ? -8.727 -16.453 38.872 1.00 96.38 1008 ILE A CA 1
ATOM 7615 C C . ILE A 1 1008 ? -7.799 -15.684 39.816 1.00 96.38 1008 ILE A C 1
ATOM 7617 O O . ILE A 1 1008 ? -6.690 -15.324 39.430 1.00 96.38 1008 ILE A O 1
ATOM 7621 N N . LEU A 1 1009 ? -8.221 -15.460 41.066 1.00 96.06 1009 LEU A N 1
ATOM 7622 C CA . LEU A 1 1009 ? -7.394 -14.772 42.062 1.00 96.06 1009 LEU A CA 1
ATOM 7623 C C . LEU A 1 1009 ? -6.137 -15.576 42.410 1.00 96.06 1009 LEU A C 1
ATOM 7625 O O . LEU A 1 1009 ? -5.077 -14.986 42.583 1.00 96.06 1009 LEU A O 1
ATOM 7629 N N . GLN A 1 1010 ? -6.240 -16.907 42.471 1.00 95.88 1010 GLN A N 1
ATOM 7630 C CA . GLN A 1 1010 ? -5.079 -17.775 42.692 1.00 95.88 1010 GLN A CA 1
ATOM 7631 C C . GLN A 1 1010 ? -4.106 -17.743 41.508 1.00 95.88 1010 GLN A C 1
ATOM 7633 O O . GLN A 1 1010 ? -2.908 -17.617 41.732 1.00 95.88 1010 GLN A O 1
ATOM 7638 N N . ALA A 1 1011 ? -4.609 -17.774 40.268 1.00 96.62 1011 ALA A N 1
ATOM 7639 C CA . ALA A 1 1011 ? -3.788 -17.574 39.072 1.00 96.62 1011 ALA A CA 1
ATOM 7640 C C . ALA A 1 1011 ? -3.078 -16.216 39.104 1.00 96.62 1011 ALA A C 1
ATOM 7642 O O . ALA A 1 1011 ? -1.900 -16.125 38.787 1.00 96.62 1011 ALA A O 1
ATOM 7643 N N . ALA A 1 1012 ? -3.763 -15.162 39.556 1.00 96.81 1012 ALA A N 1
ATOM 7644 C CA . ALA A 1 1012 ? -3.162 -13.842 39.699 1.00 96.81 1012 ALA A CA 1
ATOM 7645 C C . ALA A 1 1012 ? -2.074 -13.771 40.781 1.00 96.81 1012 ALA A C 1
ATOM 7647 O O . ALA A 1 1012 ? -1.239 -12.868 40.740 1.00 96.81 1012 ALA A O 1
ATOM 7648 N N . CYS A 1 1013 ? -2.046 -14.696 41.746 1.00 95.62 1013 CYS A N 1
ATOM 7649 C CA . CYS A 1 1013 ? -0.983 -14.756 42.746 1.00 95.62 1013 CYS A CA 1
ATOM 7650 C C . CYS A 1 1013 ? 0.345 -15.254 42.169 1.00 95.62 1013 CYS A C 1
ATOM 7652 O O . CYS A 1 1013 ? 1.377 -14.671 42.499 1.00 95.62 1013 CYS A O 1
ATOM 7654 N N . ASP A 1 1014 ? 0.332 -16.311 41.355 1.00 92.00 1014 ASP A N 1
ATOM 7655 C CA . ASP A 1 1014 ? 1.545 -17.006 40.896 1.00 92.00 1014 ASP A CA 1
ATOM 7656 C C . ASP A 1 1014 ? 1.786 -16.952 39.377 1.00 92.00 1014 ASP A C 1
ATOM 7658 O O . ASP A 1 1014 ? 2.835 -17.395 38.913 1.00 92.00 1014 ASP A O 1
ATOM 7662 N N . GLY A 1 1015 ? 0.859 -16.380 38.609 1.00 94.25 1015 GLY A N 1
ATOM 7663 C CA . GLY A 1 1015 ? 0.933 -16.280 37.153 1.00 94.25 1015 GLY A CA 1
ATOM 7664 C C . GLY A 1 1015 ? 0.437 -17.522 36.406 1.00 94.25 1015 GLY A C 1
ATOM 7665 O O . GLY A 1 1015 ? 0.492 -17.545 35.176 1.00 94.25 1015 GLY A O 1
ATOM 7666 N N . ASP A 1 1016 ? -0.057 -18.555 37.098 1.00 95.94 1016 ASP A N 1
ATOM 7667 C CA . ASP A 1 1016 ? -0.473 -19.807 36.459 1.00 95.94 1016 ASP A CA 1
ATOM 7668 C C . ASP A 1 1016 ? -1.877 -19.699 35.840 1.00 95.94 1016 ASP A C 1
ATOM 7670 O O . ASP A 1 1016 ? -2.904 -19.997 36.465 1.00 95.94 1016 ASP A O 1
ATOM 7674 N N . LEU A 1 1017 ? -1.919 -19.324 34.556 1.00 95.56 1017 LEU A N 1
ATOM 7675 C CA . LEU A 1 1017 ? -3.148 -19.268 33.753 1.00 95.56 1017 LEU A CA 1
ATOM 7676 C C . LEU A 1 1017 ? -3.883 -20.624 33.698 1.00 95.56 1017 LEU A C 1
ATOM 7678 O O . LEU A 1 1017 ? -5.100 -20.658 33.486 1.00 95.56 1017 LEU A O 1
ATOM 7682 N N . GLY A 1 1018 ? -3.184 -21.745 33.923 1.00 93.12 1018 GLY A N 1
ATOM 7683 C CA . GLY A 1 1018 ? -3.733 -23.103 33.959 1.00 93.12 1018 GLY A CA 1
ATOM 7684 C C . GLY A 1 1018 ? -4.779 -23.327 35.053 1.00 93.12 1018 GLY A C 1
ATOM 7685 O O . GLY A 1 1018 ? -5.665 -24.167 34.886 1.00 93.12 1018 GLY A O 1
ATOM 7686 N N . ARG A 1 1019 ? -4.744 -22.539 36.135 1.00 94.19 1019 ARG A N 1
ATOM 7687 C CA . ARG A 1 1019 ? -5.709 -22.632 37.248 1.00 94.19 1019 ARG A CA 1
ATOM 7688 C C . ARG A 1 1019 ? -7.105 -22.136 36.881 1.00 94.19 1019 ARG A C 1
ATOM 7690 O O . ARG A 1 1019 ? -8.081 -22.516 37.526 1.00 94.19 1019 ARG A O 1
ATOM 7697 N N . ILE A 1 1020 ? -7.204 -21.269 35.877 1.00 95.38 1020 ILE A N 1
ATOM 7698 C CA . ILE A 1 1020 ? -8.441 -20.572 35.526 1.00 95.38 1020 ILE A CA 1
ATOM 7699 C C . ILE A 1 1020 ? -9.443 -21.563 34.937 1.00 95.38 1020 ILE A C 1
ATOM 7701 O O . ILE A 1 1020 ? -9.167 -22.202 33.920 1.00 95.38 1020 ILE A O 1
ATOM 7705 N N . LYS A 1 1021 ? -10.629 -21.646 35.541 1.00 92.25 1021 LYS A N 1
ATOM 7706 C CA . LYS A 1 1021 ? -11.751 -22.448 35.044 1.00 92.25 1021 LYS A CA 1
ATOM 7707 C C . LYS A 1 1021 ? -12.677 -21.576 34.209 1.00 92.25 1021 LYS A C 1
ATOM 7709 O O . LYS A 1 1021 ? -13.262 -20.652 34.755 1.00 92.25 1021 LYS A O 1
ATOM 7714 N N . ASN A 1 1022 ? -12.825 -21.866 32.920 1.00 88.44 1022 ASN A N 1
ATOM 7715 C CA . ASN A 1 1022 ? -13.829 -21.209 32.082 1.00 88.44 1022 ASN A CA 1
ATOM 7716 C C . ASN A 1 1022 ? -15.240 -21.674 32.483 1.00 88.44 1022 ASN A C 1
ATOM 7718 O O . ASN A 1 1022 ? -15.420 -22.840 32.835 1.00 88.44 1022 ASN A O 1
ATOM 7722 N N . VAL A 1 1023 ? -16.226 -20.776 32.437 1.00 72.31 1023 VAL A N 1
ATOM 7723 C CA . VAL A 1 1023 ? -17.640 -21.166 32.577 1.00 72.31 1023 VAL A CA 1
ATOM 7724 C C . VAL A 1 1023 ? -18.045 -21.919 31.309 1.00 72.31 1023 VAL A C 1
ATOM 7726 O O . VAL A 1 1023 ? -17.686 -21.488 30.212 1.00 72.31 1023 VAL A O 1
ATOM 7729 N N . ALA A 1 1024 ? -18.704 -23.067 31.483 1.00 54.09 1024 ALA A N 1
ATOM 7730 C CA . ALA A 1 1024 ? -19.169 -23.926 30.393 1.00 54.09 1024 ALA A CA 1
ATOM 7731 C C . ALA A 1 1024 ? -20.407 -23.363 29.689 1.00 54.09 1024 ALA A C 1
ATOM 7733 O O . ALA A 1 1024 ? -21.256 -22.763 30.391 1.00 54.09 1024 ALA A O 1
#

Sequence (1024 aa):
MKTDPATRQSIARELELARRLTRTDILALVAGGQPEKAADDLVFFCPPDKFAATSAALRQELDGQFAGAAPTAQKSALAFLAHLTLDLGSLLRRWNLQPGTPGCGALTDEAVRSELELNLGLLGQWQAAAPAVASELLAEWQESAVARFRAEKAAHPEKMGARLAGASLVDYVRNVQAAVGASHVAHMAEERFAGLSPTEIGNDYASFLKYTMYLGASFVTTNPVLVDIAWNDDPNHWNPVMAAIVATHSRSGAEGAAAHPEADAEGLATHPEAYAEGLARLATMEVVLANMVLLRPIFLLTAGQMGSVSLQVNPKHHGDAEAMIQDATSLYEELARRIGGIPNLVFKLPATLGGLKACRVLTGKGIGVNITVNFGLFQLLRFAEVINDGSAQYSVLSEMNGRLAFPVRDELLAALPTLAALGITEADVREAAAWSAVIVFKRLHALMDEKGLDLARIKPLVASLRIYQGGPGYDRLPTPYPDVSETVGTRIITIFPNVRHAIDQEAELELHAAHLAAPVPEHVFKVLEHSELFKQAYYVADKFWSPNEDQRFRPARVLALEDEPAVAAWAPVQATLKEFGESYDRFVTRLVQLKPNKEPAMFSFDKAIALLREFKGSNYTFGSGVLDQVGAVTARLGHRAAFVYTVYPGNDVLIRRISNSLAAAGVEVAALIEGAAPNAPREDLTRITGELARANPDVIVVLGGGSTLDATKAAEVLRTLGGTVDDYFGTGKVTEKIKQTGKKLTPVVAIQTAASSGAHLTKYANITDVHSGQKKLIVDEAMVPTHALFDYDVTTSMPPGMTADGALDGLAHALEVLLGAVDKPYYARMQEVATQCIGLIVTYIERAIKNPNDKEARTALGLATDLGGYSIMLGGTSGAHLTSFSLVDILSHGRACAIMNPYYVVFFAPAVEEPLRLVGNLFRQAGYTTANIDALHGRELGVAVAEAMIALSQRIGFPTTLTEVRGFTPEHVTRALAAAKDPQLKMKLENMPVPLTAEMVDEYMGPILQAACDGDLGRIKNVA